Protein 4HZE (pdb70)

Foldseek 3Di:
DEAEEEEELADFLADDPFFSCQVVLLVVLPQVVLCVVLVYHYDYPDYDDFDADPPQDADPNFATSQQRLLRSLCVLLCVLLVQLQVPHQYEYEDDAQSNCLNNVQSNCVNFVLEFEEEQAQEPLPDACVGDPHSRNSSHSVLLAAPVNVVVHDDDHSNVPGDRDHHLLRYEYEQYDDYDVVRVVVCVVRVRHYQYLVNCVVPPLVVVLVVVCCSHDVPHAGAYEYEHELLQAACVQQVQFDDHDHDHDYLVSLLVNLLSLQVSVRHRYYYYGGRGLVRDPDNVNSNSNSNSSSSNVSSNNPDDPPD/DEAEEEEEAADFLADDPFFSCQVVLLVVLPQVVLCVVLPYHYDYPDYDDFDADPPQDADVNFATNQQRLLRSLCVLLCVLLVCLVVPHQYEYEYDAQSNCLNNVQSNCVVFLLEAEEEQAQEPLPDACVGDPHSRNSSHSLLLAAQVNVVVHDDDHSNPPGDRRYHLLRYEYEQYDDYDVVRVVVCVVRVRHYQYLVNCVVQPLVVVLVVVCCSHDVPHAGAYEYEHELLQAACVQAVQFDDHDHDHDYLVSLLVNLLSLQVSVRHRYYYYGGRRLVRAPDNVNSNSNSNSSSSNVSSNNPDDPPD/DEAEEEEELADFLADDPFFSCQVVLLVVLPQVVLCVVLVYHYDYPDYDDFDADPPQDADVNAATSQQRLLRSLCVLLCVLLVCLVVPHQYEYEDDAQSNCLNNVNSNCVVFLLEFEEEQAQEPLPDACVGDPRNRNSSRNVLLAEQVNVVVHDDTHSNPVGDRRHHLLRYEYEQYDDYDVVRVVVCVVRVRHYQYLVNCVVQPLVVVLVVVCCSHDVPHAGAYEYEHELLQAACVQQVQFDDHDHRHDYLVSLLVNLLSLQVSVRYRYYYYGGRGLVRQPDNVNSNSNSNSSSSNVSSNNPDDPPD

Solvent-accessible surface area: 34273 Å² total; per-residue (Å²): 190,38,2,0,0,0,0,0,36,9,32,86,0,14,130,114,170,0,1,54,85,0,0,39,15,0,55,149,27,24,0,43,167,67,0,59,90,61,48,14,125,56,78,69,54,27,69,34,112,44,68,111,36,120,165,28,70,86,53,110,137,69,0,25,29,0,70,10,1,1,47,8,0,69,53,0,0,112,36,0,17,152,0,10,52,77,57,50,25,1,0,1,0,0,0,0,0,0,0,0,1,0,1,2,17,0,0,24,116,92,21,108,58,1,0,3,0,0,0,0,0,26,0,7,0,8,3,6,122,44,12,105,53,0,20,0,33,18,0,0,0,0,12,9,3,124,63,2,72,116,114,27,36,120,2,41,34,6,91,37,22,176,23,93,14,28,10,73,8,4,1,0,0,0,0,15,60,11,50,102,44,6,40,132,14,1,120,88,43,106,5,65,28,18,1,0,50,35,4,29,92,47,30,6,38,107,0,2,92,120,0,24,104,83,6,26,47,194,120,129,18,36,0,0,0,0,0,4,0,5,0,1,28,27,116,53,1,27,0,3,14,59,64,24,85,4,3,0,64,36,28,26,0,8,2,0,0,11,28,0,75,91,30,70,35,22,17,1,0,1,0,0,9,1,2,28,103,51,20,126,50,141,137,56,18,134,57,0,4,75,9,0,0,22,0,0,0,6,1,27,16,67,70,26,42,46,193,40,3,0,0,0,0,0,36,9,31,85,0,14,125,116,172,0,1,56,84,0,0,37,15,0,54,147,28,26,0,42,169,68,0,61,99,64,46,16,127,55,81,70,55,27,68,34,114,44,68,110,38,119,165,27,72,87,54,106,137,69,0,24,28,0,69,9,2,0,48,9,0,73,54,0,0,112,35,1,8,157,0,18,55,72,59,45,25,1,0,1,0,0,0,0,1,0,0,0,0,0,2,2,8,0,0,12,103,101,21,98,59,1,0,1,0,0,0,0,0,29,0,7,0,9,4,8,120,44,12,107,54,0,21,0,26,19,0,0,1,2,14,3,1,111,77,1,98,138,128,28,36,115,2,40,35,7,94,40,22,155,36,20,6,26,9,74,6,3,1,0,0,0,0,15,63,11,52,102,45,6,42,134,13,1,120,87,46,105,4,65,29,16,1,0,50,36,3,30,93,44,32,8,37,104,0,1,90,122,0,25,104,83,4,24,41,208,128,128,12,39,1,0,0,0,0,5,0,2,0,1,26,28,115,56,0,28,0,4,10,53,65,26,88,4,3,0,64,37,29,24,0,8,1,0,0,11,28,0,75,91,33,69,32,21,18,2,0,1,0,0,7,0,1,29,108,47,19,124,52,120,134,51,9,119,55,0,4,73,8,0,0,23,0,0,0,4,1,28,16,68,71,25,41,45,192,45,1,0,0,0,0,0,34,9,31,84,0,13,128,114,164,0,1,54,86,0,0,38,12,0,55,147,28,22,0,43,163,68,0,59,99,63,46,15,129,56,84,75,53,28,67,33,112,42,69,108,35,118,168,24,72,88,54,109,132,68,0,16,38,0,72,7,2,0,49,8,0,77,52,0,0,115,34,0,8,147,1,17,50,66,56,50,27,2,0,1,0,0,0,0,1,0,0,0,0,0,1,2,9,0,0,5,118,98,22,105,54,2,0,2,0,0,0,0,0,27,0,8,0,9,5,7,119,43,12,105,53,0,20,0,25,20,0,0,1,2,15,5,2,110,73,3,98,119,127,28,38,119,0,40,35,9,88,48,21,153,30,47,5,30,10,73,10,5,1,0,0,0,0,14,61,12,52,100,48,5,42,134,14,2,115,92,47,104,4,64,29,18,1,0,49,36,3,30,92,45,32,9,37,108,0,1,94,124,0,24,103,83,6,26,35,193,124,132,18,37,0,0,0,0,0,4,0,3,0,1,28,27,117,53,0,27,0,3,10,56,67,29,88,5,3,0,64,38,27,24,0,8,2,0,0,12,27,0,74,89,33,68,33,23,19,2,0,1,0,0,7,0,2,30,94,44,19,124,50,129,112,46,16,110,48,0,4,73,8,0,0,21,0,0,0,5,1,29,16,67,71,26,43,46

B-factor: mean 20.04, std 9.89, range [6.81, 78.34]

Structure (mmCIF, N/CA/C/O backbone):
data_4HZE
#
_entry.id   4HZE
#
_cell.length_a   127.736
_cell.length_b   127.736
_cell.length_c   159.111
_cell.angle_alpha   90.000
_cell.angle_beta   90.000
_cell.angle_gamma   90.000
#
_symmetry.space_group_name_H-M   'P 42 21 2'
#
loop_
_entity.id
_entity.type
_entity.pdbx_description
1 polymer 'Arginase-2, mitochondrial'
2 non-polymer 'MANGANESE (II) ION'
3 non-polymer BENZAMIDINE
4 non-polymer BETA-MERCAPTOETHANOL
5 non-polymer [(5R)-5-amino-5-carboxy-7-(piperidin-1-yl)heptyl](trihydroxy)borate(1-)
6 water water
#
loop_
_atom_site.group_PDB
_atom_site.id
_atom_site.type_symbol
_atom_site.label_atom_id
_atom_site.label_alt_id
_atom_site.label_comp_id
_atom_site.label_asym_id
_atom_site.label_entity_id
_atom_site.label_seq_id
_atom_site.pdbx_PDB_ins_code
_atom_site.Cartn_x
_atom_site.Cartn_y
_atom_site.Cartn_z
_atom_site.occupancy
_atom_site.B_iso_or_equiv
_atom_site.auth_seq_id
_atom_site.auth_comp_id
_atom_site.auth_asym_id
_atom_site.auth_atom_id
_atom_site.pdbx_PDB_model_num
ATOM 1 N N . HIS A 1 1 ? 46.261 87.839 35.825 1.00 41.16 24 HIS A N 1
ATOM 2 C CA . HIS A 1 1 ? 45.599 87.991 37.114 1.00 38.47 24 HIS A CA 1
ATOM 3 C C . HIS A 1 1 ? 46.602 88.452 38.163 1.00 32.87 24 HIS A C 1
ATOM 4 O O . HIS A 1 1 ? 47.678 87.866 38.315 1.00 26.66 24 HIS A O 1
ATOM 11 N N . SER A 1 2 ? 46.248 89.516 38.874 1.00 26.43 25 SER A N 1
ATOM 12 C CA . SER A 1 2 ? 47.179 90.154 39.786 1.00 24.06 25 SER A CA 1
ATOM 13 C C . SER A 1 2 ? 46.671 90.082 41.220 1.00 17.49 25 SER A C 1
ATOM 14 O O . SER A 1 2 ? 45.477 90.279 41.481 1.00 21.21 25 SER A O 1
ATOM 17 N N . VAL A 1 3 ? 47.590 89.797 42.137 1.00 16.32 26 VAL A N 1
ATOM 18 C CA . VAL A 1 3 ? 47.274 89.688 43.556 1.00 16.05 26 VAL A CA 1
ATOM 19 C C . VAL A 1 3 ? 48.222 90.573 44.346 1.00 17.54 26 VAL A C 1
ATOM 20 O O . VAL A 1 3 ? 49.444 90.518 44.157 1.00 16.21 26 VAL A O 1
ATOM 24 N N . ALA A 1 4 ? 47.659 91.402 45.224 1.00 14.69 27 ALA A N 1
ATOM 25 C CA . ALA A 1 4 ? 48.444 92.187 46.167 1.00 15.46 27 ALA A CA 1
ATOM 26 C C . ALA A 1 4 ? 48.430 91.470 47.503 1.00 14.09 27 ALA A C 1
ATOM 27 O O . ALA A 1 4 ? 47.394 90.943 47.911 1.00 16.92 27 ALA A O 1
ATOM 29 N N . VAL A 1 5 ? 49.565 91.467 48.192 1.00 13.04 28 VAL A N 1
ATOM 30 C CA . VAL A 1 5 ? 49.638 90.869 49.505 1.00 14.54 28 VAL A CA 1
ATOM 31 C C . VAL A 1 5 ? 50.032 91.949 50.490 1.00 18.52 28 VAL A C 1
ATOM 32 O O . VAL A 1 5 ? 51.051 92.631 50.303 1.00 17.72 28 VAL A O 1
ATOM 36 N N . ILE A 1 6 ? 49.203 92.123 51.514 1.00 12.58 29 ILE A N 1
ATOM 37 C CA . ILE A 1 6 ? 49.441 93.141 52.527 1.00 12.95 29 ILE A CA 1
ATOM 38 C C . ILE A 1 6 ? 49.535 92.461 53.872 1.00 12.93 29 ILE A C 1
ATOM 39 O O . ILE A 1 6 ? 48.613 91.749 54.284 1.00 14.08 29 ILE A O 1
ATOM 44 N N . GLY A 1 7 ? 50.641 92.673 54.580 1.00 12.38 30 GLY A N 1
ATOM 45 C CA . GLY A 1 7 ? 50.709 92.222 55.954 1.00 14.75 30 GLY A CA 1
ATOM 46 C C . GLY A 1 7 ? 50.140 93.274 56.887 1.00 14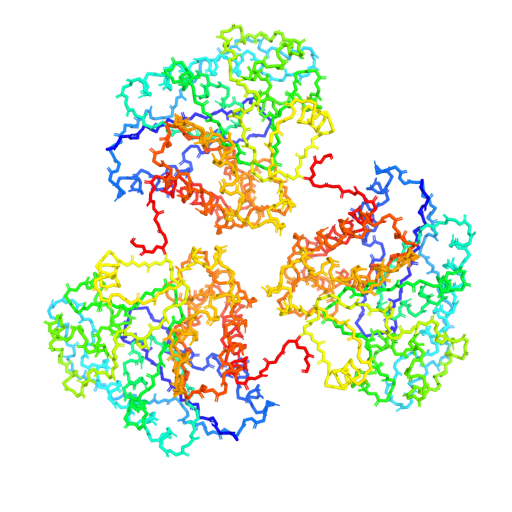.37 30 GLY A C 1
ATOM 47 O O . GLY A 1 7 ? 50.573 94.433 56.851 1.00 14.68 30 GLY A O 1
ATOM 48 N N . ALA A 1 8 ? 49.172 92.890 57.717 1.00 12.59 31 ALA A N 1
ATOM 49 C CA . ALA A 1 8 ? 48.573 93.809 58.679 1.00 12.33 31 ALA A CA 1
ATOM 50 C C . ALA A 1 8 ? 48.717 93.249 60.089 1.00 15.33 31 ALA A C 1
ATOM 51 O O . ALA A 1 8 ? 47.843 92.540 60.583 1.00 16.33 31 ALA A O 1
ATOM 53 N N . PRO A 1 9 ? 49.844 93.545 60.734 1.00 15.37 32 PRO A N 1
ATOM 54 C CA . PRO A 1 9 ? 50.077 92.941 62.056 1.00 15.33 32 PRO A CA 1
ATOM 55 C C . PRO A 1 9 ? 49.253 93.585 63.196 1.00 16.67 32 PRO A C 1
ATOM 56 O O . PRO A 1 9 ? 49.828 94.092 64.159 1.00 26.57 32 PRO A O 1
ATOM 60 N N . PHE A 1 10 ? 47.927 93.559 63.077 1.00 22.96 33 PHE A N 1
ATOM 61 C CA A PHE A 1 10 ? 47.033 94.075 64.116 0.66 15.30 33 PHE A CA 1
ATOM 62 C C . PHE A 1 10 ? 47.062 93.148 65.309 1.00 15.52 33 PHE A C 1
ATOM 63 O O . PHE A 1 10 ? 46.863 91.953 65.143 1.00 16.00 33 PHE A O 1
ATOM 71 N N . SER A 1 11 ? 47.252 93.675 66.518 1.00 12.33 34 SER A N 1
ATOM 72 C CA . SER A 1 11 ? 46.962 92.873 67.703 1.00 14.15 34 SER A CA 1
ATOM 73 C C . SER A 1 11 ? 46.036 93.573 68.688 1.00 13.15 34 SER A C 1
ATOM 74 O O . SER A 1 11 ? 45.555 92.958 69.636 1.00 15.13 34 SER A O 1
ATOM 77 N N . GLN A 1 12 ? 45.761 94.859 68.468 1.00 13.70 35 GLN A N 1
ATOM 78 C CA A GLN A 1 12 ? 45.037 95.642 69.468 0.22 13.53 35 GLN A CA 1
ATOM 79 C CA B GLN A 1 12 ? 45.038 95.639 69.469 0.78 13.40 35 GLN A CA 1
ATOM 80 C C . GLN A 1 12 ? 43.514 95.488 69.418 1.00 13.81 35 GLN A C 1
ATOM 81 O O . GLN A 1 12 ? 42.796 96.086 70.206 1.00 12.96 35 GLN A O 1
ATOM 92 N N . GLY A 1 13 ? 43.030 94.660 68.499 1.00 11.53 36 GLY A N 1
ATOM 93 C CA . GLY A 1 13 ? 41.629 94.262 68.498 1.00 13.52 36 GLY A CA 1
ATOM 94 C C . GLY A 1 13 ? 41.297 93.202 69.545 1.00 10.90 36 GLY A C 1
ATOM 95 O O . GLY A 1 13 ? 40.149 92.792 69.692 1.00 12.60 36 GLY A O 1
ATOM 96 N N . GLN A 1 14 ? 42.308 92.752 70.286 1.00 12.07 37 GLN A N 1
ATOM 97 C CA . GLN A 1 14 ? 42.116 91.728 71.304 1.00 13.17 37 GLN A CA 1
ATOM 98 C C . GLN A 1 14 ? 43.260 91.806 72.310 1.00 17.68 37 GLN A C 1
ATOM 99 O O . GLN A 1 14 ? 44.064 92.740 72.248 1.00 15.71 37 GLN A O 1
ATOM 105 N N . LYS A 1 15 ? 43.337 90.844 73.228 1.00 15.85 38 LYS A N 1
ATOM 106 C CA . LYS A 1 15 ? 44.238 90.997 74.375 1.00 15.19 38 LYS A CA 1
ATOM 107 C C . LYS A 1 15 ? 45.429 90.037 74.408 1.00 20.45 38 LYS A C 1
ATOM 108 O O . LYS A 1 15 ? 46.343 90.211 75.225 1.00 21.78 38 LYS A O 1
ATOM 114 N N . ARG A 1 16 ? 45.429 89.034 73.534 1.00 17.33 39 ARG A N 1
ATOM 115 C CA . ARG A 1 16 ? 46.490 88.021 73.535 1.00 17.33 39 ARG A CA 1
ATOM 116 C C . ARG A 1 16 ? 47.675 88.427 72.679 1.00 19.93 39 ARG A C 1
ATOM 117 O O . ARG A 1 16 ? 47.520 88.768 71.506 1.00 21.00 39 ARG A O 1
ATOM 125 N N . LYS A 1 17 ? 48.870 88.381 73.258 1.00 18.62 40 LYS A N 1
ATOM 126 C CA . LYS A 1 17 ? 50.066 88.723 72.499 1.00 17.70 40 LYS A CA 1
ATOM 127 C C . LYS A 1 17 ? 50.383 87.659 71.453 1.00 15.35 40 LYS A C 1
ATOM 128 O O . LYS A 1 17 ? 50.192 86.459 71.698 1.00 17.71 40 LYS A O 1
ATOM 134 N N . GLY A 1 18 ? 50.859 88.106 70.291 1.00 15.63 41 GLY A N 1
ATOM 135 C CA . GLY A 1 18 ? 51.486 87.227 69.327 1.00 14.73 41 GLY A CA 1
ATOM 136 C C . GLY A 1 18 ? 50.854 87.209 67.952 1.00 15.43 41 GLY A C 1
ATOM 137 O O . GLY A 1 18 ? 51.499 86.806 66.987 1.00 16.39 41 GLY A O 1
ATOM 138 N N . VAL A 1 19 ? 49.598 87.637 67.866 1.00 14.54 42 VAL A N 1
ATOM 139 C CA . VAL A 1 19 ? 48.871 87.565 66.598 1.00 14.30 42 VAL A CA 1
ATOM 140 C C . VAL A 1 19 ? 49.464 88.536 65.569 1.00 13.50 42 VAL A C 1
ATOM 141 O O . VAL A 1 19 ? 49.282 88.360 64.358 1.00 13.33 42 VAL A O 1
ATOM 145 N N . GLU A 1 20 ? 50.215 89.531 66.040 1.00 14.92 43 GLU A N 1
ATOM 146 C CA . GLU A 1 20 ? 50.932 90.419 65.123 1.00 16.38 43 GLU A CA 1
ATOM 147 C C . GLU A 1 20 ? 52.014 89.695 64.318 1.00 15.33 43 GLU A C 1
ATOM 148 O O . GLU A 1 20 ? 52.514 90.218 63.326 1.00 16.18 43 GLU A O 1
ATOM 154 N N . HIS A 1 21 ? 52.362 88.479 64.737 1.00 13.89 44 HIS A N 1
ATOM 155 C CA . HIS A 1 21 ? 53.375 87.696 64.031 1.00 14.34 44 HIS A CA 1
ATOM 156 C C . HIS A 1 21 ? 52.759 86.731 63.01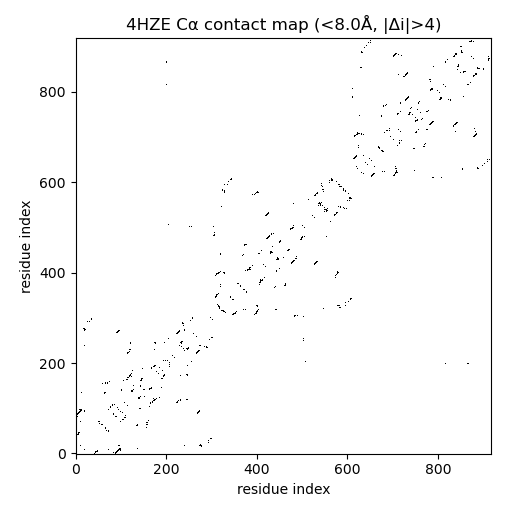5 1.00 14.45 44 HIS A C 1
ATOM 157 O O . HIS A 1 21 ? 53.480 85.999 62.334 1.00 14.39 44 HIS A O 1
ATOM 164 N N . GLY A 1 22 ? 51.428 86.750 62.903 1.00 14.29 45 GLY A N 1
ATOM 165 C CA . GLY A 1 22 ? 50.746 85.949 61.900 1.00 16.15 45 GLY A CA 1
ATOM 166 C C . GLY A 1 22 ? 51.218 86.176 60.469 1.00 14.78 45 GLY A C 1
ATOM 167 O O . GLY A 1 22 ? 51.435 85.216 59.726 1.00 13.52 45 GLY A O 1
ATOM 168 N N . PRO A 1 23 ? 51.373 87.445 60.050 1.00 12.01 46 PRO A N 1
ATOM 169 C CA . PRO A 1 23 ? 51.756 87.654 58.649 1.00 12.95 46 PRO A CA 1
ATOM 170 C C . PRO A 1 23 ? 53.107 87.023 58.307 1.00 13.18 46 PRO A C 1
ATOM 171 O O . PRO A 1 23 ? 53.234 86.372 57.270 1.00 14.57 46 PRO A O 1
ATOM 175 N N . ALA A 1 24 ? 54.096 87.200 59.180 1.00 14.25 47 ALA A N 1
ATOM 176 C CA . ALA A 1 24 ? 55.409 86.621 58.949 1.00 16.74 47 ALA A CA 1
ATOM 177 C C . ALA A 1 24 ? 55.326 85.095 58.914 1.00 16.22 47 ALA A C 1
ATOM 178 O O . ALA A 1 24 ? 56.002 84.451 58.120 1.00 17.54 47 ALA A O 1
ATOM 180 N N . ALA A 1 25 ? 54.492 84.519 59.773 1.00 15.34 48 ALA A N 1
ATOM 181 C CA . ALA A 1 25 ? 54.369 83.058 59.819 1.00 14.85 48 ALA A CA 1
ATOM 182 C C . ALA A 1 25 ? 53.776 82.521 58.525 1.00 15.66 48 ALA A C 1
ATOM 183 O O . ALA A 1 25 ? 54.210 81.486 58.003 1.00 15.65 48 ALA A O 1
ATOM 185 N N . ILE A 1 26 ? 52.768 83.215 58.009 1.00 13.78 49 ILE A N 1
ATOM 186 C CA . ILE A 1 26 ? 52.132 82.781 56.770 1.00 13.25 49 ILE A CA 1
ATOM 187 C C . ILE A 1 26 ? 53.103 82.912 55.599 1.00 15.60 49 ILE A C 1
ATOM 188 O O . ILE A 1 26 ? 53.183 82.033 54.736 1.00 14.49 49 ILE A O 1
ATOM 193 N N . ARG A 1 27 ? 53.862 84.002 55.566 1.00 13.99 50 ARG A N 1
ATOM 194 C CA . ARG A 1 27 ? 54.865 84.166 54.524 1.00 16.11 50 ARG A CA 1
ATOM 195 C C . ARG A 1 27 ? 55.931 83.084 54.598 1.00 15.16 50 ARG A C 1
ATOM 196 O O . ARG A 1 27 ? 56.340 82.553 53.569 1.00 16.07 50 ARG A O 1
ATOM 204 N N . GLU A 1 28 ? 56.383 82.766 55.810 1.00 15.11 51 GLU A N 1
ATOM 205 C CA A GLU A 1 28 ? 57.423 81.762 56.012 0.37 17.47 51 GLU A CA 1
ATOM 206 C CA B GLU A 1 28 ? 57.445 81.772 55.951 0.63 17.38 51 GLU A CA 1
ATOM 207 C C . GLU A 1 28 ? 56.930 80.388 55.560 1.00 19.19 51 GLU A C 1
ATOM 208 O O . GLU A 1 28 ? 57.710 79.511 55.179 1.00 19.69 51 GLU A O 1
ATOM 219 N N . ALA A 1 29 ? 55.616 80.199 55.607 1.00 14.26 52 ALA A N 1
ATOM 220 C CA . ALA A 1 29 ? 55.020 78.935 55.159 1.00 15.93 52 ALA A CA 1
ATOM 221 C C . ALA A 1 29 ? 54.892 78.832 53.632 1.00 17.87 52 ALA A C 1
ATOM 222 O O . ALA A 1 29 ? 54.301 77.878 53.116 1.00 20.37 52 ALA A O 1
ATOM 224 N N . GLY A 1 30 ? 55.429 79.803 52.901 1.00 15.46 53 GLY A N 1
ATOM 225 C CA . GLY A 1 30 ? 55.557 79.676 51.457 1.00 18.20 53 GLY A CA 1
ATOM 226 C C . GLY A 1 30 ? 54.463 80.310 50.616 1.00 14.01 53 GLY A C 1
ATOM 227 O O . GLY A 1 30 ? 54.295 79.947 49.447 1.00 15.85 53 GLY A O 1
ATOM 228 N N . LEU A 1 31 ? 53.736 81.267 51.191 1.00 15.21 54 LEU A N 1
ATOM 229 C CA . LEU A 1 31 ? 52.613 81.900 50.484 1.00 13.54 54 LEU A CA 1
ATOM 230 C C . LEU A 1 31 ? 52.950 82.426 49.091 1.00 14.10 54 LEU A C 1
ATOM 231 O O . LEU A 1 31 ? 52.250 82.111 48.126 1.00 14.29 54 LEU A O 1
ATOM 236 N N . MET A 1 32 ? 54.016 83.215 48.982 1.00 14.00 55 MET A N 1
ATOM 237 C CA . MET A 1 32 ? 54.277 83.894 47.715 1.00 14.82 55 MET A CA 1
ATOM 238 C C . MET A 1 32 ? 54.597 82.910 46.589 1.00 15.36 55 MET A C 1
ATOM 239 O O . MET A 1 32 ? 54.080 83.050 45.485 1.00 15.96 55 MET A O 1
ATOM 244 N N . LYS A 1 33 ? 55.420 81.896 46.872 1.00 15.76 56 LYS A N 1
ATOM 245 C CA . LYS A 1 33 ? 55.730 80.899 45.846 1.00 18.24 56 LYS A CA 1
ATOM 246 C C . LYS A 1 33 ? 54.467 80.181 45.394 1.00 16.28 56 LYS A C 1
ATOM 247 O O . LYS A 1 33 ? 54.302 79.893 44.212 1.00 16.83 56 LYS A O 1
ATOM 253 N N . ARG A 1 34 ? 53.578 79.883 46.342 1.00 13.86 57 ARG A N 1
ATOM 254 C CA . ARG A 1 34 ? 52.356 79.144 46.009 1.00 13.47 57 ARG A CA 1
ATOM 255 C C . ARG A 1 34 ? 51.466 79.945 45.077 1.00 13.49 57 ARG A C 1
ATOM 256 O O . ARG A 1 34 ? 50.905 79.408 44.120 1.00 16.00 57 ARG A O 1
ATOM 264 N N . LEU A 1 35 ? 51.355 81.243 45.343 1.00 14.52 58 LEU A N 1
ATOM 265 C CA . LEU A 1 35 ? 50.556 82.101 44.482 1.00 12.99 58 LEU A CA 1
ATOM 266 C C . LEU A 1 35 ? 51.202 82.288 43.115 1.00 13.69 58 LEU A C 1
ATOM 267 O O . LEU A 1 35 ? 50.526 82.258 42.096 1.00 14.61 58 LEU A O 1
ATOM 272 N N . SER A 1 36 ? 52.514 82.479 43.084 1.00 15.66 59 SER A N 1
ATOM 273 C CA A SER A 1 36 ? 53.201 82.629 41.809 0.67 15.21 59 SER A CA 1
ATOM 274 C CA B SER A 1 36 ? 53.215 82.624 41.812 0.33 15.27 59 SER A CA 1
ATOM 275 C C . SER A 1 36 ? 52.986 81.397 40.939 1.00 14.76 59 SER A C 1
ATOM 276 O O . SER A 1 36 ? 52.688 81.507 39.755 1.00 15.86 59 SER A O 1
ATOM 281 N N . SER A 1 37 ? 53.110 80.221 41.545 1.00 15.52 60 SER A N 1
ATOM 282 C CA A SER A 1 37 ? 52.964 78.966 40.814 0.18 16.22 60 SER A CA 1
ATOM 283 C CA B SER A 1 37 ? 52.952 78.971 40.816 0.82 16.08 60 SER A CA 1
ATOM 284 C C . SER A 1 37 ? 51.608 78.836 40.120 1.00 16.33 60 SER A C 1
ATOM 285 O O . SER A 1 37 ? 51.493 78.157 39.092 1.00 20.63 60 SER A O 1
ATOM 290 N N . LEU A 1 38 ? 50.588 79.489 40.670 1.00 15.96 61 LEU A N 1
ATOM 291 C CA . LEU A 1 38 ? 49.247 79.420 40.097 1.00 14.40 61 LEU A CA 1
ATOM 292 C C . LEU A 1 38 ? 49.078 80.380 38.934 1.00 21.31 61 LEU A C 1
ATOM 293 O O . LEU A 1 38 ? 48.070 80.337 38.227 1.00 20.84 61 LEU A O 1
ATOM 298 N N . GLY A 1 39 ? 50.057 81.257 38.747 1.00 16.19 62 GLY A N 1
ATOM 299 C CA . GLY A 1 39 ? 50.005 82.208 37.656 1.00 16.72 62 GLY A CA 1
ATOM 300 C C . GLY A 1 39 ? 49.661 83.610 38.103 1.00 18.12 62 GLY A C 1
ATOM 301 O O . GLY A 1 39 ? 49.406 84.488 37.275 1.00 20.24 62 GLY A O 1
ATOM 302 N N A CYS A 1 40 ? 49.662 83.836 39.413 1.00 16.40 63 CYS A N 1
ATOM 303 C CA A CYS A 1 40 ? 49.375 85.170 39.938 1.00 16.95 63 CYS A CA 1
ATOM 304 C C A CYS A 1 40 ? 50.564 86.115 39.820 1.00 16.09 63 CYS A C 1
ATOM 305 O O A CYS A 1 40 ? 51.665 85.806 40.281 1.00 17.64 63 CYS A O 1
ATOM 308 N N . HIS A 1 41 ? 50.334 87.281 39.218 1.00 17.88 64 HIS A N 1
ATOM 309 C CA . HIS A 1 41 ? 51.310 88.360 39.249 1.00 18.83 64 HIS A CA 1
ATOM 310 C C . HIS A 1 41 ? 51.186 89.063 40.592 1.00 21.53 64 HIS A C 1
ATOM 311 O O . HIS A 1 41 ? 50.097 89.504 40.958 1.00 21.81 64 HIS A O 1
ATOM 318 N N . LEU A 1 42 ? 52.297 89.181 41.310 1.00 19.54 65 LEU A N 1
ATOM 319 C CA . LEU A 1 42 ? 52.262 89.604 42.707 1.00 15.65 65 LEU A CA 1
ATOM 320 C C . LEU A 1 42 ? 52.812 91.003 42.939 1.00 19.16 65 LEU A C 1
ATOM 321 O O . LEU A 1 42 ? 53.825 91.391 42.352 1.00 21.91 65 LEU A O 1
ATOM 326 N N . LYS A 1 43 ? 52.146 91.744 43.822 1.00 18.72 66 LYS A N 1
ATOM 327 C CA . LYS A 1 43 ? 52.695 92.971 44.381 1.00 18.71 66 LYS A CA 1
ATOM 328 C C . LYS A 1 43 ? 52.684 92.796 45.888 1.00 21.92 66 LYS A C 1
ATOM 329 O O . LYS A 1 43 ? 51.614 92.697 46.501 1.00 19.71 66 LYS A O 1
ATOM 335 N N . ASP A 1 44 ? 53.867 92.715 46.482 1.00 19.46 67 ASP A N 1
ATOM 336 C CA . ASP A 1 44 ? 53.975 92.558 47.920 1.00 18.69 67 ASP A CA 1
ATOM 337 C C . ASP A 1 44 ? 54.119 93.939 48.549 1.00 29.66 67 ASP A C 1
ATOM 338 O O . ASP A 1 44 ? 55.075 94.665 48.269 1.00 28.54 67 ASP A O 1
ATOM 343 N N . PHE A 1 45 ? 53.157 94.308 49.388 1.00 23.28 68 PHE A N 1
ATOM 344 C CA . PHE A 1 45 ? 53.202 95.599 50.081 1.00 28.65 68 PHE A CA 1
ATOM 345 C C . PHE A 1 45 ? 53.989 95.510 51.387 1.00 29.47 68 PHE A C 1
ATOM 346 O O . PHE A 1 45 ? 54.182 96.520 52.070 1.00 32.38 68 PHE A O 1
ATOM 354 N N . GLY A 1 46 ? 54.448 94.308 51.730 1.00 23.75 69 GLY A N 1
ATOM 355 C CA . GLY A 1 46 ? 55.156 94.077 52.979 1.00 24.60 69 GLY A CA 1
ATOM 356 C C . GLY A 1 46 ? 54.236 94.089 54.187 1.00 25.06 69 GLY A C 1
ATOM 357 O O . GLY A 1 46 ? 53.010 94.041 54.030 1.00 23.18 69 GLY A O 1
ATOM 358 N N . ASP A 1 47 ? 54.821 94.133 55.386 1.00 23.38 70 ASP A N 1
ATOM 359 C CA . ASP A 1 47 ? 54.056 94.317 56.613 1.00 20.61 70 ASP A CA 1
ATOM 360 C C . ASP A 1 47 ? 53.950 95.804 56.909 1.00 21.58 70 ASP A C 1
ATOM 361 O O . ASP A 1 47 ? 54.969 96.490 57.034 1.00 22.93 70 ASP A O 1
ATOM 366 N N . LEU A 1 48 ? 52.725 96.302 57.039 1.00 14.72 71 LEU A N 1
ATOM 367 C CA . LEU A 1 48 ? 52.525 97.725 57.322 1.00 15.09 71 LEU A CA 1
ATOM 368 C C . LEU A 1 48 ? 52.897 98.091 58.750 1.00 18.36 71 LEU A C 1
ATOM 369 O O . LEU A 1 48 ? 52.799 97.268 59.662 1.00 18.62 71 LEU A O 1
ATOM 374 N N . SER A 1 49 ? 53.354 99.330 58.930 1.00 16.77 72 SER A N 1
ATOM 375 C CA . SER A 1 49 ? 53.585 99.870 60.263 1.00 21.48 72 SER A CA 1
ATOM 376 C C . SER A 1 49 ? 52.509 100.903 60.505 1.00 19.01 72 SER A C 1
ATOM 377 O O . SER A 1 49 ? 52.434 101.910 59.794 1.00 25.20 72 SER A O 1
ATOM 380 N N . PHE A 1 50 ? 51.677 100.667 61.507 1.00 19.06 73 PHE A N 1
ATOM 381 C CA . PHE A 1 50 ? 50.554 101.564 61.741 1.00 19.37 73 PHE A CA 1
ATOM 382 C C . PHE A 1 50 ? 50.899 102.663 62.733 1.00 19.83 73 PHE A C 1
ATOM 383 O O . PHE A 1 50 ? 51.712 102.473 63.643 1.00 22.34 73 PHE A O 1
ATOM 391 N N . THR A 1 51 ? 50.262 103.808 62.553 1.00 16.22 74 THR A N 1
ATOM 392 C CA . THR A 1 51 ? 50.550 104.974 63.373 1.00 20.22 74 THR A CA 1
ATOM 393 C C . THR A 1 51 ? 49.916 104.790 64.749 1.00 17.46 74 THR A C 1
ATOM 394 O O . THR A 1 51 ? 48.709 104.555 64.856 1.00 19.47 74 THR A O 1
ATOM 398 N N . PRO A 1 52 ? 50.722 104.887 65.814 1.00 21.07 75 PRO A N 1
ATOM 399 C CA . PRO A 1 52 ? 50.132 104.756 67.148 1.00 17.97 75 PRO A CA 1
ATOM 400 C C . PRO A 1 52 ? 49.367 106.012 67.550 1.00 17.77 75 PRO A C 1
ATOM 401 O O . PRO A 1 52 ? 49.566 107.083 66.961 1.00 19.52 75 PRO A O 1
ATOM 405 N N . VAL A 1 53 ? 48.479 105.864 68.530 1.00 17.17 76 VAL A N 1
ATOM 406 C CA . VAL A 1 53 ? 47.711 106.974 69.072 1.00 16.00 76 VAL A CA 1
ATOM 407 C C . VAL A 1 53 ? 48.021 107.118 70.558 1.00 15.76 76 VAL A C 1
ATOM 408 O O . VAL A 1 53 ? 47.821 106.178 71.333 1.00 17.86 76 VAL A O 1
ATOM 412 N N . PRO A 1 54 ? 48.503 108.302 70.972 1.00 16.27 77 PRO A N 1
ATOM 413 C CA . PRO A 1 54 ? 48.844 108.467 72.389 1.00 16.15 77 PRO A CA 1
ATOM 414 C C . PRO A 1 54 ? 47.610 108.477 73.288 1.00 19.57 77 PRO A C 1
ATOM 415 O O . PRO A 1 54 ? 46.565 108.989 72.876 1.00 18.03 77 PRO A O 1
ATOM 419 N N . LYS A 1 55 ? 47.741 107.936 74.501 1.00 15.68 78 LYS A N 1
ATOM 420 C CA . LYS A 1 55 ? 46.675 107.977 75.505 1.00 18.48 78 LYS A CA 1
ATOM 421 C C . LYS A 1 55 ? 45.365 107.404 74.963 1.00 18.23 78 LYS A C 1
ATOM 422 O O . LYS A 1 55 ? 44.292 108.009 75.100 1.00 19.60 78 LYS A O 1
ATOM 428 N N . ASP A 1 56 ? 45.456 106.228 74.357 1.00 18.48 79 ASP A N 1
ATOM 429 C CA . ASP A 1 56 ? 44.277 105.605 73.765 1.00 14.86 79 ASP A CA 1
ATOM 430 C C . ASP A 1 56 ? 43.505 104.875 74.855 1.00 16.93 79 ASP A C 1
ATOM 431 O O . ASP A 1 56 ? 43.507 103.636 74.940 1.00 16.13 79 ASP A O 1
ATOM 436 N N . ASP A 1 57 ? 42.850 105.660 75.704 1.00 17.37 80 ASP A N 1
ATOM 437 C CA . ASP A 1 57 ? 42.141 105.127 76.859 1.00 20.91 80 ASP A CA 1
ATOM 438 C C . ASP A 1 57 ? 40.928 104.301 76.443 1.00 16.05 80 ASP A C 1
ATOM 439 O O . ASP A 1 57 ? 40.398 104.479 75.339 1.00 17.39 80 ASP A O 1
ATOM 444 N N . LEU A 1 58 ? 40.500 103.400 77.327 1.00 17.15 81 LEU A N 1
ATOM 445 C CA . LEU A 1 58 ? 39.296 102.610 77.090 1.00 15.72 81 LEU A CA 1
ATOM 446 C C . LEU A 1 58 ? 38.129 103.515 76.715 1.00 18.04 81 LEU A C 1
ATOM 447 O O . LEU A 1 58 ? 37.989 104.629 77.248 1.00 18.59 81 LEU A O 1
ATOM 452 N N . TYR A 1 59 ? 37.282 103.038 75.816 1.00 15.34 82 TYR A N 1
ATOM 453 C CA . TYR A 1 59 ? 36.020 103.715 75.550 1.00 16.14 82 TYR A CA 1
ATOM 454 C C . TYR A 1 59 ? 34.949 103.119 76.446 1.00 15.56 82 TYR A C 1
ATOM 455 O O . TYR A 1 59 ? 34.780 101.890 76.508 1.00 14.73 82 TYR A O 1
ATOM 464 N N . ASN A 1 60 ? 34.249 103.968 77.173 1.00 15.18 83 ASN A N 1
ATOM 465 C CA . ASN A 1 60 ? 33.222 103.547 78.059 1.00 15.00 83 ASN A CA 1
ATOM 466 C C . ASN A 1 60 ? 33.678 102.501 79.079 1.00 13.33 83 ASN A C 1
ATOM 467 O O . ASN A 1 60 ? 32.956 101.640 79.470 1.00 15.44 83 ASN A O 1
ATOM 472 N N . ASN A 1 61 ? 34.984 102.637 79.576 1.00 14.44 84 ASN A N 1
ATOM 473 C CA . ASN A 1 61 ? 35.588 101.708 80.570 1.00 13.47 84 ASN A CA 1
ATOM 474 C C . ASN A 1 61 ? 35.529 100.273 80.109 1.00 13.01 84 ASN A C 1
ATOM 475 O O . ASN A 1 61 ? 35.149 99.361 80.821 1.00 13.58 84 ASN A O 1
ATOM 480 N N . LEU A 1 62 ? 35.465 100.028 78.781 1.00 13.14 85 LEU A N 1
ATOM 481 C CA . LEU A 1 62 ? 35.294 98.654 78.294 1.00 11.76 85 LEU A CA 1
ATOM 482 C C . LEU A 1 62 ? 36.088 98.438 77.012 1.00 12.53 85 LEU A C 1
ATOM 483 O O . LEU A 1 62 ? 36.968 97.579 76.960 1.00 13.13 85 LEU A O 1
ATOM 488 N N . ILE A 1 63 ? 35.773 99.204 75.970 1.00 13.63 86 ILE A N 1
ATOM 489 C CA . ILE A 1 63 ? 36.279 98.903 74.634 1.00 12.92 86 ILE A CA 1
ATOM 490 C C . ILE A 1 63 ? 37.747 99.260 74.558 1.00 13.38 86 ILE A C 1
ATOM 491 O O . ILE A 1 63 ? 38.124 100.417 74.775 1.00 13.34 86 ILE A O 1
ATOM 496 N N . VAL A 1 64 ? 38.591 98.275 74.261 1.00 13.96 87 VAL A N 1
ATOM 497 C CA . VAL A 1 64 ? 40.031 98.486 74.356 1.00 13.23 87 VAL A CA 1
ATOM 498 C C . VAL A 1 64 ? 40.648 98.980 73.041 1.00 12.33 87 VAL A C 1
ATOM 499 O O . VAL A 1 64 ? 40.237 98.574 71.940 1.00 13.87 87 VAL A O 1
ATOM 503 N N . ASN A 1 65 ? 41.611 99.886 73.185 1.00 12.89 88 ASN A N 1
ATOM 504 C CA . ASN A 1 65 ? 42.372 100.454 72.066 1.00 11.96 88 ASN A CA 1
ATOM 505 C C . ASN A 1 65 ? 41.508 101.001 70.906 1.00 13.21 88 ASN A C 1
ATOM 506 O O . ASN A 1 65 ? 41.818 100.751 69.750 1.00 14.28 88 ASN A O 1
ATOM 511 N N . PRO A 1 66 ? 40.435 101.762 71.205 1.00 13.24 89 PRO A N 1
ATOM 512 C CA . PRO A 1 66 ? 39.553 102.169 70.102 1.00 14.37 89 PRO A CA 1
ATOM 513 C C . PRO A 1 66 ? 40.227 103.076 69.083 1.00 14.34 89 PRO A C 1
ATOM 514 O O . PRO A 1 66 ? 40.039 102.866 67.889 1.00 15.48 89 PRO A O 1
ATOM 518 N N . ARG A 1 67 ? 40.990 104.076 69.518 1.00 12.37 90 ARG A N 1
ATOM 519 C CA . ARG A 1 67 ? 41.577 104.986 68.534 1.00 12.49 90 ARG A CA 1
ATOM 520 C C . ARG A 1 67 ? 42.687 104.314 67.730 1.00 12.55 90 ARG A C 1
ATOM 521 O O . ARG A 1 67 ? 42.876 104.613 66.550 1.00 14.01 90 ARG A O 1
ATOM 529 N N . SER A 1 68 ? 43.429 103.412 68.374 1.00 12.99 91 SER A N 1
ATOM 530 C CA . SER A 1 68 ? 44.506 102.690 67.704 1.00 11.73 91 SER A CA 1
ATOM 531 C C . SER A 1 68 ? 43.948 101.768 66.624 1.00 14.30 91 SER A C 1
ATOM 532 O O . SER A 1 68 ? 44.484 101.707 65.515 1.00 14.90 91 SER A O 1
ATOM 535 N N . VAL A 1 69 ? 42.893 101.040 66.966 1.00 14.13 92 VAL A N 1
ATOM 536 C CA . VAL A 1 69 ? 42.224 100.163 66.003 1.00 13.28 92 VAL A CA 1
ATOM 537 C C . VAL A 1 69 ? 41.559 100.992 64.896 1.00 13.32 92 VAL A C 1
ATOM 538 O O . VAL A 1 69 ? 41.649 100.653 63.717 1.00 12.78 92 VAL A O 1
ATOM 542 N N . GLY A 1 70 ? 40.924 102.096 65.276 1.00 12.40 93 GLY A N 1
ATOM 543 C CA . GLY A 1 70 ? 40.336 102.989 64.292 1.00 14.29 93 GLY A CA 1
ATOM 544 C C . GLY A 1 70 ? 41.323 103.533 63.274 1.00 14.55 93 GLY A C 1
ATOM 545 O O . GLY A 1 70 ? 41.064 103.523 62.060 1.00 12.75 93 GLY A O 1
ATOM 546 N N . LEU A 1 71 ? 42.459 104.027 63.757 1.00 12.89 94 LEU A N 1
ATOM 547 C CA . LEU A 1 71 ? 43.439 104.649 62.870 1.00 11.82 94 LEU A CA 1
ATOM 548 C C . LEU A 1 71 ? 44.184 103.610 62.037 1.00 13.61 94 LEU A C 1
ATOM 549 O O . LEU A 1 71 ? 44.449 103.836 60.854 1.00 15.02 94 LEU A O 1
ATOM 554 N N . ALA A 1 72 ? 44.527 102.472 62.642 1.00 12.93 95 ALA A N 1
ATOM 555 C CA . ALA A 1 72 ? 45.190 101.407 61.889 1.00 14.19 95 ALA A CA 1
ATOM 556 C C . ALA A 1 72 ? 44.283 100.971 60.749 1.00 13.21 95 ALA A C 1
ATOM 557 O O . ALA A 1 72 ? 44.732 100.777 59.608 1.00 13.21 95 ALA A O 1
ATOM 559 N N . ASN A 1 73 ? 42.990 100.861 61.042 1.00 13.06 96 ASN A N 1
ATOM 560 C CA . ASN A 1 73 ? 42.034 100.491 59.994 1.00 11.82 96 ASN A CA 1
ATOM 561 C C . ASN A 1 73 ? 41.870 101.561 58.921 1.00 13.57 96 ASN A C 1
ATOM 562 O O . ASN A 1 73 ? 41.755 101.239 57.733 1.00 13.03 96 ASN A O 1
ATOM 567 N N . GLN A 1 74 ? 41.899 102.832 59.323 1.00 12.75 97 GLN A N 1
ATOM 568 C CA . GLN A 1 74 ? 41.830 103.907 58.338 1.00 12.96 97 GLN A CA 1
ATOM 569 C C . GLN A 1 74 ? 43.031 103.845 57.402 1.00 12.70 97 GLN A C 1
ATOM 570 O O . GLN A 1 74 ? 42.892 103.979 56.174 1.00 14.49 97 GLN A O 1
ATOM 576 N N . GLU A 1 75 ? 44.214 103.624 57.971 1.00 12.64 98 GLU A N 1
ATOM 577 C CA . GLU A 1 75 ? 45.426 103.525 57.178 1.00 12.16 98 GLU A CA 1
ATOM 578 C C . GLU A 1 75 ? 45.409 102.300 56.271 1.00 13.95 98 GLU A C 1
ATOM 579 O O . GLU A 1 75 ? 45.803 102.372 55.106 1.00 14.57 98 GLU A O 1
ATOM 585 N N . LEU A 1 76 ? 44.936 101.179 56.807 1.00 13.32 99 LEU A N 1
ATOM 586 C CA . LEU A 1 76 ? 44.833 99.949 56.035 1.00 13.04 99 LEU A CA 1
ATOM 587 C C . LEU A 1 76 ? 43.857 100.107 54.875 1.00 12.78 99 LEU A C 1
ATOM 588 O O . LEU A 1 76 ? 44.121 99.638 53.765 1.00 13.71 99 LEU A O 1
ATOM 593 N N . ALA A 1 77 ? 42.736 100.777 55.131 1.00 12.18 100 ALA A N 1
ATOM 594 C CA . ALA A 1 77 ? 41.726 100.972 54.099 1.00 10.33 100 ALA A CA 1
ATOM 595 C C . ALA A 1 77 ? 42.296 101.747 52.914 1.00 15.35 100 ALA A C 1
ATOM 596 O O . ALA A 1 77 ? 41.978 101.460 51.759 1.00 14.84 100 ALA A O 1
ATOM 598 N N . GLU A 1 78 ? 43.149 102.723 53.197 1.00 13.36 101 GLU A N 1
ATOM 599 C CA . GLU A 1 78 ? 43.808 103.472 52.127 1.00 15.18 101 GLU A CA 1
ATOM 600 C C . GLU A 1 78 ? 44.667 102.570 51.235 1.00 16.37 101 GLU A C 1
ATOM 601 O O . GLU A 1 78 ? 44.649 102.693 50.005 1.00 15.68 101 GLU A O 1
ATOM 607 N N . VAL A 1 79 ? 45.415 101.646 51.844 1.00 14.65 102 VAL A N 1
ATOM 608 C CA . VAL A 1 79 ? 46.269 100.755 51.069 1.00 13.20 102 VAL A CA 1
ATOM 609 C C . VAL A 1 79 ? 45.438 99.759 50.265 1.00 14.06 102 VAL A C 1
ATOM 610 O O . VAL A 1 79 ? 45.716 99.521 49.078 1.00 13.91 102 VAL A O 1
ATOM 614 N N . VAL A 1 80 ? 44.410 99.197 50.899 1.00 12.23 103 VAL A N 1
ATOM 615 C CA . VAL A 1 80 ? 43.533 98.241 50.225 1.00 11.82 103 VAL A CA 1
ATOM 616 C C . VAL A 1 80 ? 42.813 98.895 49.052 1.00 14.63 103 VAL A C 1
ATOM 617 O O . VAL A 1 80 ? 42.754 98.327 47.964 1.00 14.84 103 VAL A O 1
ATOM 621 N N . SER A 1 81 ? 42.303 100.108 49.263 1.00 13.95 104 SER A N 1
ATOM 622 C CA . SER A 1 81 ? 41.600 100.831 48.195 1.00 13.45 104 SER A CA 1
ATOM 623 C C . SER A 1 81 ? 42.522 101.096 47.012 1.00 15.59 104 SER A C 1
ATOM 624 O O . SER A 1 81 ? 42.119 100.945 45.853 1.00 18.49 104 SER A O 1
ATOM 627 N N . ARG A 1 82 ? 43.759 101.478 47.295 1.00 18.01 105 ARG A N 1
ATOM 628 C CA . ARG A 1 82 ? 44.713 101.740 46.223 1.00 17.60 105 ARG A CA 1
ATOM 629 C C . ARG A 1 82 ? 45.024 100.457 45.446 1.00 19.06 105 ARG A C 1
ATOM 630 O O . ARG A 1 82 ? 45.034 100.450 44.210 1.00 19.56 105 ARG A O 1
ATOM 638 N N . ALA A 1 83 ? 45.240 99.360 46.167 1.00 15.69 106 ALA A N 1
ATOM 639 C CA . ALA A 1 83 ? 45.534 98.084 45.517 1.00 16.30 106 ALA A CA 1
ATOM 640 C C . ALA A 1 83 ? 44.386 97.617 44.620 1.00 16.37 106 ALA A C 1
ATOM 641 O O . ALA A 1 83 ? 44.595 97.191 43.472 1.00 15.91 106 ALA A O 1
ATOM 643 N N . VAL A 1 84 ? 43.168 97.673 45.146 1.00 14.96 107 VAL A N 1
ATOM 644 C CA . VAL A 1 84 ? 42.011 97.236 44.381 1.00 13.36 107 VAL A CA 1
ATOM 645 C C . VAL A 1 84 ? 41.791 98.155 43.181 1.00 17.47 107 VAL A C 1
ATOM 646 O O . VAL A 1 84 ? 41.514 97.685 42.076 1.00 16.98 107 VAL A O 1
ATOM 650 N N . SER A 1 85 ? 41.953 99.459 43.389 1.00 14.12 108 SER A N 1
ATOM 651 C CA . SER A 1 85 ? 41.783 100.409 42.282 1.00 14.15 108 SER A CA 1
ATOM 652 C C . SER A 1 85 ? 42.815 100.183 41.178 1.00 20.67 108 SER A C 1
ATOM 653 O O . SER A 1 85 ? 42.545 100.452 40.003 1.00 21.03 108 SER A O 1
ATOM 656 N N . ASP A 1 86 ? 43.989 99.673 41.554 1.00 16.87 109 ASP A N 1
ATOM 657 C CA . ASP A 1 86 ? 45.054 99.396 40.587 1.00 18.97 109 ASP A CA 1
ATOM 658 C C . ASP A 1 86 ? 44.891 98.037 39.910 1.00 23.57 109 ASP A C 1
ATOM 659 O O . ASP A 1 86 ? 45.715 97.655 39.075 1.00 28.89 109 ASP A O 1
ATOM 664 N N . GLY A 1 87 ? 43.831 97.313 40.268 1.00 17.20 110 GLY A N 1
ATOM 665 C CA . GLY A 1 87 ? 43.478 96.082 39.585 1.00 18.87 110 GLY A CA 1
ATOM 666 C C . GLY A 1 87 ? 43.885 94.790 40.282 1.00 22.17 110 GLY A C 1
ATOM 667 O O . GLY A 1 87 ? 43.774 93.706 39.695 1.00 20.16 110 GLY A O 1
ATOM 668 N N . TYR A 1 88 ? 44.343 94.890 41.526 1.00 16.84 111 TYR A N 1
ATOM 669 C CA . TYR A 1 88 ? 44.765 93.699 42.266 1.00 15.73 111 TYR A CA 1
ATOM 670 C C . TYR A 1 88 ? 43.627 93.105 43.078 1.00 17.04 111 TYR A C 1
ATOM 671 O O . TYR A 1 88 ? 42.841 93.835 43.686 1.00 17.10 111 TYR A O 1
ATOM 680 N N . SER A 1 89 ? 43.558 91.778 43.112 1.00 14.28 112 SER A N 1
ATOM 681 C CA . SER A 1 89 ? 42.790 91.099 44.145 1.00 13.21 112 SER A CA 1
ATOM 682 C C . SER A 1 89 ? 43.650 91.228 45.380 1.00 15.81 112 SER A C 1
ATOM 683 O O . SER A 1 89 ? 44.836 90.924 45.338 1.00 16.55 112 SER A O 1
ATOM 686 N N . CYS A 1 90 ? 43.067 91.665 46.486 1.00 13.27 113 CYS A N 1
ATOM 687 C CA . CYS A 1 90 ? 43.863 92.053 47.640 1.00 14.61 113 CYS A CA 1
ATOM 688 C C . CYS A 1 90 ? 43.815 91.041 48.780 1.00 12.74 113 CYS A C 1
ATOM 689 O O . CYS A 1 90 ? 42.771 90.860 49.408 1.00 15.52 113 CYS A O 1
ATOM 692 N N . VAL A 1 91 ? 44.957 90.407 49.050 1.00 12.41 114 VAL A N 1
ATOM 693 C CA . VAL A 1 91 ? 45.089 89.490 50.168 1.00 13.63 114 VAL A CA 1
ATOM 694 C C . VAL A 1 91 ? 45.702 90.212 51.363 1.00 11.99 114 VAL A C 1
ATOM 695 O O . VAL A 1 91 ? 46.807 90.743 51.265 1.00 13.54 114 VAL A O 1
ATOM 699 N N . THR A 1 92 ? 44.987 90.229 52.486 1.00 9.41 115 THR A N 1
ATOM 700 C CA . THR A 1 92 ? 45.494 90.843 53.705 1.00 10.08 115 THR A CA 1
ATOM 701 C C . THR A 1 92 ? 45.710 89.763 54.748 1.00 11.14 115 THR A C 1
ATOM 702 O O . THR A 1 92 ? 44.805 88.986 55.061 1.00 12.74 115 THR A O 1
ATOM 706 N N . LEU A 1 93 ? 46.928 89.703 55.263 1.00 11.96 116 LEU A N 1
ATOM 707 C CA . LEU A 1 93 ? 47.271 88.727 56.290 1.00 11.76 116 LEU A CA 1
ATOM 708 C C . LEU A 1 93 ? 47.208 89.383 57.660 1.00 12.17 116 LEU A C 1
ATOM 709 O O . LEU A 1 93 ? 47.803 90.436 57.871 1.00 12.03 116 LEU A O 1
ATOM 714 N N . GLY A 1 94 ? 46.473 88.772 58.581 1.00 12.36 117 GLY A N 1
ATOM 715 C CA . GLY A 1 94 ? 46.421 89.248 59.954 1.00 10.88 117 GLY A CA 1
ATOM 716 C C . GLY A 1 94 ? 47.361 88.501 60.885 1.00 12.25 117 GLY A C 1
ATOM 717 O O . GLY A 1 94 ? 48.008 87.531 60.480 1.00 12.31 117 GLY A O 1
ATOM 718 N N . GLY A 1 95 ? 47.423 88.929 62.149 1.00 12.12 118 GLY A N 1
ATOM 719 C CA . GLY A 1 95 ? 46.629 90.050 62.628 1.00 12.58 118 GLY A CA 1
ATOM 720 C C . GLY A 1 95 ? 45.243 89.640 63.091 1.00 10.75 118 GLY A C 1
ATOM 721 O O . GLY A 1 95 ? 44.671 88.680 62.575 1.00 11.77 118 GLY A O 1
ATOM 722 N N . ASP A 1 96 ? 44.676 90.373 64.043 1.00 10.93 119 ASP A N 1
ATOM 723 C CA . ASP A 1 96 ? 43.349 90.024 64.544 1.00 10.89 119 ASP A CA 1
ATOM 724 C C . ASP A 1 96 ? 42.236 90.516 63.626 1.00 10.84 119 ASP A C 1
ATOM 725 O O . ASP A 1 96 ? 42.464 91.367 62.761 1.00 13.08 119 ASP A O 1
ATOM 730 N N . HIS A 1 97 ? 41.037 89.981 63.829 1.00 9.73 120 HIS A N 1
ATOM 731 C CA . HIS A 1 97 ? 39.939 90.218 62.893 1.00 7.40 120 HIS A CA 1
ATOM 732 C C . HIS A 1 97 ? 39.399 91.635 62.853 1.00 10.73 120 HIS A C 1
ATOM 733 O O . HIS A 1 97 ? 38.601 91.935 61.970 1.00 10.62 120 HIS A O 1
ATOM 740 N N . SER A 1 98 ? 39.808 92.510 63.773 1.00 12.16 121 SER A N 1
ATOM 741 C CA . SER A 1 98 ? 39.358 93.904 63.689 1.00 10.42 121 SER A CA 1
ATOM 742 C C . SER A 1 98 ? 39.842 94.557 62.398 1.00 10.98 121 SER A C 1
ATOM 743 O O . SER A 1 98 ? 39.291 95.565 61.964 1.00 11.23 121 SER A O 1
ATOM 746 N N A LEU A 1 99 ? 40.873 93.979 61.781 0.97 9.78 122 LEU A N 1
ATOM 747 C CA A LEU A 1 99 ? 41.420 94.514 60.537 0.97 9.13 122 LEU A CA 1
ATOM 748 C C A LEU A 1 99 ? 40.417 94.456 59.374 0.97 10.85 122 LEU A C 1
ATOM 749 O O A LEU A 1 99 ? 40.606 95.133 58.362 0.97 11.67 122 LEU A O 1
ATOM 754 N N . ALA A 1 100 ? 39.367 93.638 59.504 1.00 10.49 123 ALA A N 1
ATOM 755 C CA . ALA A 1 100 ? 38.378 93.551 58.434 1.00 12.44 123 ALA A CA 1
ATOM 756 C C . ALA A 1 100 ? 37.591 94.841 58.336 1.00 11.83 123 ALA A C 1
ATOM 757 O O . ALA A 1 100 ? 36.979 95.113 57.311 1.00 11.52 123 ALA A O 1
ATOM 759 N N . ILE A 1 101 ? 37.583 95.637 59.400 1.00 10.28 124 ILE A N 1
ATOM 760 C CA . ILE A 1 101 ? 36.969 96.967 59.301 1.00 11.50 124 ILE A CA 1
ATOM 761 C C . ILE A 1 101 ? 37.681 97.756 58.201 1.00 11.26 124 ILE A C 1
ATOM 762 O O . ILE A 1 101 ? 37.043 98.363 57.322 1.00 12.40 124 ILE A O 1
ATOM 767 N N . GLY A 1 102 ? 39.008 97.707 58.218 1.00 10.76 125 GLY A N 1
ATOM 768 C CA . GLY A 1 102 ? 39.800 98.408 57.221 1.00 12.36 125 GLY A CA 1
ATOM 769 C C . GLY A 1 102 ? 39.788 97.762 55.850 1.00 12.36 125 GLY A C 1
ATOM 770 O O . GLY A 1 102 ? 39.714 98.447 54.844 1.00 11.52 125 GLY A O 1
ATOM 771 N N . THR A 1 103 ? 39.886 96.437 55.787 1.00 9.95 126 THR A N 1
ATOM 772 C CA . THR A 1 103 ? 39.955 95.818 54.467 1.00 10.17 126 THR A CA 1
ATOM 773 C C . THR A 1 103 ? 38.619 95.901 53.737 1.00 11.92 126 THR A C 1
ATOM 774 O O . THR A 1 103 ? 38.584 96.143 52.522 1.00 12.99 126 THR A O 1
ATOM 778 N N . ILE A 1 104 ? 37.523 95.695 54.454 1.00 10.96 127 ILE A N 1
ATOM 779 C CA . ILE A 1 104 ? 36.215 95.768 53.805 1.00 9.81 127 ILE A CA 1
ATOM 780 C C . ILE A 1 104 ? 35.884 97.227 53.448 1.00 12.16 127 ILE A C 1
ATOM 781 O O . ILE A 1 104 ? 35.376 97.506 52.356 1.00 12.30 127 ILE A O 1
ATOM 786 N N . SER A 1 105 ? 36.197 98.158 54.339 1.00 10.37 128 SER A N 1
ATOM 787 C CA . SER A 1 105 ? 35.988 99.578 54.007 1.00 10.94 128 SER A CA 1
ATOM 788 C C . SER A 1 105 ? 36.800 99.989 52.793 1.00 14.16 128 SER A C 1
ATOM 789 O O . SER A 1 105 ? 36.283 100.686 51.904 1.00 13.53 128 SER A O 1
ATOM 792 N N . GLY A 1 106 ? 38.071 99.582 52.753 1.00 11.17 129 GLY A N 1
ATOM 793 C CA . GLY A 1 106 ? 38.947 99.914 51.633 1.00 10.61 129 GLY A CA 1
ATOM 794 C C . GLY A 1 106 ? 38.527 99.264 50.325 1.00 12.92 129 GLY A C 1
ATOM 795 O O . GLY A 1 106 ? 38.600 99.882 49.253 1.00 12.72 129 GLY A O 1
ATOM 796 N N . HIS A 1 107 ? 38.092 98.006 50.410 1.00 11.54 130 HIS A N 1
ATOM 797 C CA . HIS A 1 107 ? 37.602 97.268 49.248 1.00 10.49 130 HIS A CA 1
ATOM 798 C C . HIS A 1 107 ? 36.350 97.954 48.697 1.00 10.98 130 HIS A C 1
ATOM 799 O O . HIS A 1 107 ? 36.249 98.199 47.479 1.00 11.53 130 HIS A O 1
ATOM 806 N N . ALA A 1 108 ? 35.418 98.271 49.595 1.00 11.15 131 ALA A N 1
ATOM 807 C CA . ALA A 1 108 ? 34.151 98.897 49.207 1.00 11.05 131 ALA A CA 1
ATOM 808 C C . ALA A 1 108 ? 34.367 100.287 48.638 1.00 13.62 131 ALA A C 1
ATOM 809 O O . ALA A 1 108 ? 33.546 100.780 47.843 1.00 13.15 131 ALA A O 1
ATOM 811 N N . ARG A 1 109 ? 35.455 100.932 49.051 1.00 12.16 132 ARG A N 1
ATOM 812 C CA . ARG A 1 109 ? 35.780 102.260 48.527 1.00 13.02 132 ARG A CA 1
ATOM 813 C C . ARG A 1 109 ? 35.950 102.205 47.012 1.00 13.83 132 ARG A C 1
ATOM 814 O O . ARG A 1 109 ? 35.614 103.162 46.311 1.00 14.39 132 ARG A O 1
ATOM 822 N N . HIS A 1 110 ? 36.451 101.083 46.491 1.00 10.26 133 HIS A N 1
ATOM 823 C CA . HIS A 1 110 ? 36.564 100.928 45.051 1.00 12.27 133 HIS A CA 1
ATOM 824 C C . HIS A 1 110 ? 35.417 100.119 44.444 1.00 13.48 133 HIS A C 1
ATOM 825 O O . HIS A 1 110 ? 35.066 100.310 43.272 1.00 13.57 133 HIS A O 1
ATOM 832 N N A CYS A 1 111 ? 34.848 99.211 45.240 0.96 11.69 134 CYS A N 1
ATOM 833 C CA A CYS A 1 111 ? 33.847 98.255 44.763 0.96 12.09 134 CYS A CA 1
ATOM 834 C C A CYS A 1 111 ? 32.626 98.280 45.658 0.96 13.77 134 CYS A C 1
ATOM 835 O O A CYS A 1 111 ? 32.458 97.411 46.518 0.96 11.69 134 CYS A O 1
ATOM 838 N N . PRO A 1 112 ? 31.758 99.282 45.476 1.00 14.54 135 PRO A N 1
ATOM 839 C CA . PRO A 1 112 ? 30.684 99.481 46.457 1.00 15.69 135 PRO A CA 1
ATOM 840 C C . PRO A 1 112 ? 29.645 98.370 46.489 1.00 15.05 135 PRO A C 1
ATOM 841 O O . PRO A 1 112 ? 28.971 98.252 47.513 1.00 15.39 135 PRO A O 1
ATOM 845 N N . ASP A 1 113 ? 29.529 97.580 45.417 1.00 12.56 136 ASP A N 1
ATOM 846 C CA . ASP A 1 113 ? 28.516 96.527 45.383 1.00 12.96 136 ASP A CA 1
ATOM 847 C C . ASP A 1 113 ? 29.100 95.177 45.787 1.00 14.05 136 ASP A C 1
ATOM 848 O O . ASP A 1 113 ? 28.550 94.129 45.457 1.00 13.62 136 ASP A O 1
ATOM 853 N N . LEU A 1 114 ? 30.201 95.193 46.530 1.00 14.80 137 LEU A N 1
ATOM 854 C CA . LEU A 1 114 ? 30.786 93.927 46.972 1.00 11.89 137 LEU A CA 1
ATOM 855 C C . LEU A 1 114 ? 29.852 93.149 47.906 1.00 14.25 137 LEU A C 1
ATOM 856 O O . LEU A 1 114 ? 28.950 93.709 48.541 1.00 13.62 137 LEU A O 1
ATOM 861 N N . CYS A 1 115 ? 30.119 91.852 48.033 1.00 13.11 138 CYS A N 1
ATOM 862 C CA . CYS A 1 115 ? 29.426 91.031 49.008 1.00 12.82 138 CYS A CA 1
ATOM 863 C C . CYS A 1 115 ? 30.498 90.312 49.811 1.00 12.26 138 CYS A C 1
ATOM 864 O O . CYS A 1 115 ? 31.673 90.289 49.408 1.00 11.55 138 CYS A O 1
ATOM 867 N N . VAL A 1 116 ? 30.107 89.782 50.964 1.00 11.34 139 VAL A N 1
ATOM 868 C CA . VAL A 1 116 ? 31.073 89.269 51.932 1.00 11.87 139 VAL A CA 1
ATOM 869 C C . VAL A 1 116 ? 30.710 87.851 52.311 1.00 9.96 139 VAL A C 1
ATOM 870 O O . VAL A 1 116 ? 29.564 87.567 52.665 1.00 10.09 139 VAL A O 1
ATOM 874 N N . VAL A 1 117 ? 31.694 86.961 52.211 1.00 10.17 140 VAL A N 1
ATOM 875 C CA . VAL A 1 117 ? 31.586 85.635 52.804 1.00 10.43 140 VAL A CA 1
ATOM 876 C C . VAL A 1 117 ? 32.512 85.609 54.007 1.00 9.23 140 VAL A C 1
ATOM 877 O O . VAL A 1 117 ? 33.726 85.811 53.867 1.00 10.65 140 VAL A O 1
ATOM 881 N N . TRP A 1 118 ? 31.917 85.367 55.176 1.00 10.25 141 TRP A N 1
ATOM 882 C CA . TRP A 1 118 ? 32.611 85.480 56.457 1.00 11.78 141 TRP A CA 1
ATOM 883 C C . TRP A 1 118 ? 32.709 84.076 57.042 1.00 9.08 141 TRP A C 1
ATOM 884 O O . TRP A 1 118 ? 31.709 83.520 57.471 1.00 10.47 141 TRP A O 1
ATOM 895 N N . VAL A 1 119 ? 33.919 83.518 57.034 1.00 8.85 142 VAL A N 1
ATOM 896 C CA . VAL A 1 119 ? 34.134 82.128 57.462 1.00 9.52 142 VAL A CA 1
ATOM 897 C C . VAL A 1 119 ? 34.811 82.157 58.822 1.00 9.64 142 VAL A C 1
ATOM 898 O O . VAL A 1 119 ? 35.929 82.656 58.947 1.00 9.94 142 VAL A O 1
ATOM 902 N N . ASP A 1 120 ? 34.127 81.625 59.835 1.00 8.89 143 ASP A N 1
ATOM 903 C CA . ASP A 1 120 ? 34.491 81.923 61.226 1.00 8.33 143 ASP A CA 1
ATOM 904 C C . ASP A 1 120 ? 33.691 81.044 62.164 1.00 10.12 143 ASP A C 1
ATOM 905 O O . ASP A 1 120 ? 32.547 80.702 61.872 1.00 10.66 143 ASP A O 1
ATOM 910 N N . ALA A 1 121 ? 34.282 80.691 63.307 1.00 11.45 144 ALA A N 1
ATOM 911 C CA . ALA A 1 121 ? 33.505 80.080 64.384 1.00 9.66 144 ALA A CA 1
ATOM 912 C C . ALA A 1 121 ? 32.555 81.076 65.034 1.00 9.77 144 ALA A C 1
ATOM 913 O O . ALA A 1 121 ? 31.580 80.688 65.690 1.00 10.80 144 ALA A O 1
ATOM 915 N N . HIS A 1 122 ? 32.853 82.361 64.841 1.00 10.23 145 HIS A N 1
ATOM 916 C CA . HIS A 1 122 ? 32.186 83.467 65.540 1.00 10.35 145 HIS A CA 1
ATOM 917 C C . HIS A 1 122 ? 31.523 84.407 64.547 1.00 11.99 145 HIS A C 1
ATOM 918 O O . HIS A 1 122 ? 31.962 84.495 63.397 1.00 12.07 145 HIS A O 1
ATOM 925 N N . ALA A 1 123 ? 30.490 85.120 64.996 1.00 11.21 146 ALA A N 1
ATOM 926 C CA . ALA A 1 123 ? 29.786 86.068 64.120 1.00 11.49 146 ALA A CA 1
ATOM 927 C C . ALA A 1 123 ? 30.436 87.447 64.089 1.00 11.05 146 ALA A C 1
ATOM 928 O O . ALA A 1 123 ? 30.190 88.222 63.163 1.00 11.33 146 ALA A O 1
ATOM 930 N N . ASP A 1 124 ? 31.239 87.768 65.100 1.00 10.11 147 ASP A N 1
ATOM 931 C CA . ASP A 1 124 ? 32.003 89.021 65.089 1.00 11.09 147 ASP A CA 1
ATOM 932 C C . ASP A 1 124 ? 31.097 90.238 64.879 1.00 11.94 147 ASP A C 1
ATOM 933 O O . ASP A 1 124 ? 31.502 91.213 64.236 1.00 10.68 147 ASP A O 1
ATOM 938 N N . ILE A 1 125 ? 29.892 90.187 65.447 1.00 10.72 148 ILE A N 1
ATOM 939 C CA . ILE A 1 125 ? 28.856 91.182 65.137 1.00 9.96 148 ILE A CA 1
ATOM 940 C C . ILE A 1 125 ? 28.331 91.861 66.414 1.00 11.12 148 ILE A C 1
ATOM 941 O O . ILE A 1 125 ? 27.312 92.561 66.414 1.00 12.28 148 ILE A O 1
ATOM 946 N N . ASN A 1 126 ? 29.033 91.666 67.526 1.00 11.73 149 ASN A N 1
ATOM 947 C CA . ASN A 1 126 ? 28.721 92.498 68.685 1.00 11.06 149 ASN A CA 1
ATOM 948 C C . ASN A 1 126 ? 28.912 93.971 68.341 1.00 11.97 149 ASN A C 1
ATOM 949 O O . ASN A 1 126 ? 29.702 94.336 67.465 1.00 11.78 149 ASN A O 1
ATOM 954 N N . THR A 1 127 ? 28.170 94.823 69.036 1.00 13.49 150 THR A N 1
ATOM 955 C CA . THR A 1 127 ? 28.383 96.259 68.942 1.00 16.14 150 THR A CA 1
ATOM 956 C C . THR A 1 127 ? 29.085 96.703 70.226 1.00 11.56 150 THR A C 1
ATOM 957 O O . THR A 1 127 ? 29.208 95.915 71.170 1.00 14.40 150 THR A O 1
ATOM 961 N N . PRO A 1 128 ? 29.529 97.968 70.282 1.00 12.98 151 PRO A N 1
ATOM 962 C CA . PRO A 1 128 ? 30.086 98.469 71.547 1.00 11.58 151 PRO A CA 1
ATOM 963 C C . PRO A 1 128 ? 29.099 98.417 72.718 1.00 14.24 151 PRO A C 1
ATOM 964 O O . PRO A 1 128 ? 29.527 98.502 73.875 1.00 15.88 151 PRO A O 1
ATOM 968 N N . LEU A 1 129 ? 27.812 98.264 72.433 1.00 13.40 152 LEU A N 1
ATOM 969 C CA . LEU A 1 129 ? 26.804 98.157 73.490 1.00 13.41 152 LEU A CA 1
ATOM 970 C C . LEU A 1 129 ? 26.463 96.719 73.866 1.00 13.16 152 LEU A C 1
ATOM 971 O O . LEU A 1 129 ? 25.769 96.494 74.853 1.00 15.82 152 LEU A O 1
ATOM 976 N N . THR A 1 130 ? 26.919 95.740 73.086 1.00 12.98 153 THR A N 1
ATOM 977 C CA . THR A 1 130 ? 26.594 94.348 73.411 1.00 11.73 153 THR A CA 1
ATOM 978 C C . THR A 1 130 ? 27.804 93.490 73.777 1.00 12.84 153 THR A C 1
ATOM 979 O O . THR A 1 130 ? 27.652 92.444 74.414 1.00 12.50 153 THR A O 1
ATOM 983 N N . THR A 1 131 ? 28.994 93.922 73.370 1.00 11.93 154 THR A N 1
ATOM 984 C CA . THR A 1 131 ? 30.200 93.142 73.648 1.00 11.82 154 THR A CA 1
ATOM 985 C C . THR A 1 131 ? 30.381 92.931 75.150 1.00 14.31 154 THR A C 1
ATOM 986 O O . THR A 1 131 ? 30.176 93.855 75.941 1.00 12.37 154 THR A O 1
ATOM 990 N N . SER A 1 132 ? 30.738 91.713 75.539 1.00 12.04 155 SER A N 1
ATOM 991 C CA . SER A 1 132 ? 31.064 91.455 76.937 1.00 12.91 155 SER A CA 1
ATOM 992 C C . SER A 1 132 ? 32.565 91.400 77.171 1.00 14.55 155 SER A C 1
ATOM 993 O O . SER A 1 132 ? 33.006 91.284 78.309 1.00 15.14 155 SER A O 1
ATOM 996 N N . SER A 1 133 ? 33.348 91.457 76.101 1.00 12.87 156 SER A N 1
ATOM 997 C CA . SER A 1 133 ? 34.805 91.355 76.191 1.00 11.77 156 SER A CA 1
ATOM 998 C C . SER A 1 133 ? 35.471 92.716 76.036 1.00 13.61 156 SER A C 1
ATOM 999 O O . SER A 1 133 ? 36.540 92.962 76.589 1.00 15.19 156 SER A O 1
ATOM 1002 N N . GLY A 1 134 ? 34.842 93.593 75.260 1.00 13.23 157 GLY A N 1
ATOM 1003 C CA . GLY A 1 134 ? 35.453 94.867 74.924 1.00 13.68 157 GLY A CA 1
ATOM 1004 C C . GLY A 1 134 ? 36.445 94.777 73.773 1.00 12.82 157 GLY A C 1
ATOM 1005 O O . GLY A 1 134 ? 37.055 95.780 73.386 1.00 14.64 157 GLY A O 1
ATOM 1006 N N . ASN A 1 135 ? 36.610 93.588 73.202 1.00 12.07 158 ASN A N 1
ATOM 1007 C CA . ASN A 1 135 ? 37.604 93.387 72.156 1.00 10.36 158 ASN A CA 1
ATOM 1008 C C . ASN A 1 135 ? 37.049 93.658 70.762 1.00 11.88 158 ASN A C 1
ATOM 1009 O O . ASN A 1 135 ? 36.070 93.039 70.357 1.00 11.81 158 ASN A O 1
ATOM 1014 N N . LEU A 1 136 ? 37.673 94.583 70.040 1.00 10.61 159 LEU A N 1
ATOM 1015 C CA . LEU A 1 136 ? 37.127 94.995 68.751 1.00 9.32 159 LEU A CA 1
ATOM 1016 C C . LEU A 1 136 ? 37.136 93.902 67.685 1.00 11.87 159 LEU A C 1
ATOM 1017 O O . LEU A 1 136 ? 36.353 93.977 66.729 1.00 12.52 159 LEU A O 1
ATOM 1022 N N . HIS A 1 137 ? 37.958 92.867 67.854 1.00 10.82 160 HIS A N 1
ATOM 1023 C CA . HIS A 1 137 ? 37.923 91.763 66.885 1.00 9.95 160 HIS A CA 1
ATOM 1024 C C . HIS A 1 137 ? 36.651 90.907 66.946 1.00 11.95 160 HIS A C 1
ATOM 1025 O O . HIS A 1 137 ? 36.471 90.033 66.102 1.00 11.26 160 HIS A O 1
ATOM 1032 N N . GLY A 1 138 ? 35.768 91.166 67.906 1.00 11.67 161 GLY A N 1
ATOM 1033 C CA . GLY A 1 138 ? 34.524 90.454 68.009 1.00 11.70 161 GLY A CA 1
ATOM 1034 C C . GLY A 1 138 ? 33.353 91.354 67.691 1.00 9.83 161 GLY A C 1
ATOM 1035 O O . GLY A 1 138 ? 32.227 90.980 67.832 1.00 11.40 161 GLY A O 1
ATOM 1036 N N . GLN A 1 139 ? 33.687 92.519 67.123 1.00 12.06 162 GLN A N 1
ATOM 1037 C CA . GLN A 1 139 ? 32.724 93.539 66.708 1.00 13.93 162 GLN A CA 1
ATOM 1038 C C . GLN A 1 139 ? 32.795 94.038 65.248 1.00 14.77 162 GLN A C 1
ATOM 1039 O O . GLN A 1 139 ? 31.965 94.840 64.871 1.00 15.82 162 GLN A O 1
ATOM 1045 N N . PRO A 1 140 ? 33.774 93.629 64.436 1.00 11.48 163 PRO A N 1
ATOM 1046 C CA . PRO A 1 140 ? 33.924 94.354 63.170 1.00 11.55 163 PRO A CA 1
ATOM 1047 C C . PRO A 1 140 ? 32.703 94.457 62.277 1.00 13.09 163 PRO A C 1
ATOM 1048 O O . PRO A 1 140 ? 32.511 95.494 61.644 1.00 13.66 163 PRO A O 1
ATOM 1052 N N . VAL A 1 141 ? 31.869 93.431 62.239 1.00 10.83 164 VAL A N 1
ATOM 1053 C CA . VAL A 1 141 ? 30.738 93.462 61.322 1.00 10.83 164 VAL A CA 1
ATOM 1054 C C . VAL A 1 141 ? 29.730 94.551 61.709 1.00 15.80 164 VAL A C 1
ATOM 1055 O O . VAL A 1 141 ? 29.085 95.121 60.831 1.00 13.45 164 VAL A O 1
ATOM 1059 N N . SER A 1 142 ? 29.613 94.871 63.000 1.00 12.17 165 SER A N 1
ATOM 1060 C CA . SER A 1 142 ? 28.655 95.896 63.426 1.00 12.86 165 SER A CA 1
ATOM 1061 C C . SER A 1 142 ? 28.988 97.268 62.855 1.00 13.91 165 SER A C 1
ATOM 1062 O O . SER A 1 142 ? 28.100 98.090 62.679 1.00 15.28 165 SER A O 1
ATOM 1065 N N . PHE A 1 143 ? 30.252 97.514 62.542 1.00 13.47 166 PHE A N 1
ATOM 1066 C CA . PHE A 1 143 ? 30.646 98.826 62.028 1.00 14.61 166 PHE A CA 1
ATOM 1067 C C . PHE A 1 143 ? 30.420 98.945 60.531 1.00 17.57 166 PHE A C 1
ATOM 1068 O O . PHE A 1 143 ? 30.496 100.041 59.987 1.00 18.95 166 PHE A O 1
ATOM 1076 N N . LEU A 1 144 ? 30.125 97.821 59.882 1.00 13.36 167 LEU A N 1
ATOM 1077 C CA . LEU A 1 144 ? 30.125 97.745 58.428 1.00 12.84 167 LEU A CA 1
ATOM 1078 C C . LEU A 1 144 ? 28.726 97.648 57.820 1.00 16.11 167 LEU A C 1
ATOM 1079 O O . LEU A 1 144 ? 28.544 97.949 56.640 1.00 17.34 167 LEU A O 1
ATOM 1084 N N . LEU A 1 145 ? 27.753 97.194 58.602 1.00 14.74 168 LEU A N 1
ATOM 1085 C CA . LEU A 1 145 ? 26.430 96.903 58.053 1.00 15.59 168 LEU A CA 1
ATOM 1086 C C . LEU A 1 145 ? 25.503 98.099 58.207 1.00 16.68 168 LEU A C 1
ATOM 1087 O O . LEU A 1 145 ? 25.303 98.599 59.320 1.00 16.13 168 LEU A O 1
ATOM 1092 N N . ARG A 1 146 ? 24.925 98.546 57.093 1.00 16.23 169 ARG A N 1
ATOM 1093 C CA . ARG A 1 146 ? 24.119 99.767 57.129 1.00 17.71 169 ARG A CA 1
ATOM 1094 C C . ARG A 1 146 ? 22.933 99.721 58.103 1.00 18.69 169 ARG A C 1
ATOM 1095 O O . ARG A 1 146 ? 22.694 100.690 58.829 1.00 19.45 169 ARG A O 1
ATOM 1103 N N . GLU A 1 147 ? 22.214 98.605 58.133 1.00 18.29 170 GLU A N 1
ATOM 1104 C CA . GLU A 1 147 ? 20.989 98.501 58.930 1.00 18.39 170 GLU A CA 1
ATOM 1105 C C . GLU A 1 147 ? 21.220 98.564 60.439 1.00 22.10 170 GLU A C 1
ATOM 1106 O O . GLU A 1 147 ? 20.289 98.811 61.201 1.00 21.55 170 GLU A O 1
ATOM 1112 N N . LEU A 1 148 ? 22.462 98.353 60.872 1.00 19.56 171 LEU A N 1
ATOM 1113 C CA . LEU A 1 148 ? 22.759 98.291 62.299 1.00 19.86 171 LEU A CA 1
ATOM 1114 C C . LEU A 1 148 ? 23.165 99.625 62.906 1.00 24.26 171 LEU A C 1
ATOM 1115 O O . LEU A 1 148 ? 23.293 99.741 64.119 1.00 25.23 171 LEU A O 1
ATOM 1120 N N . GLN A 1 149 ? 23.357 100.645 62.082 1.00 18.26 172 GLN A N 1
ATOM 1121 C CA A GLN A 1 149 ? 24.036 101.850 62.560 0.16 21.74 172 GLN A CA 1
ATOM 1122 C CA B GLN A 1 149 ? 24.037 101.853 62.543 0.84 21.51 172 GLN A CA 1
ATOM 1123 C C . GLN A 1 149 ? 23.299 102.659 63.616 1.00 24.56 172 GLN A C 1
ATOM 1124 O O . GLN A 1 149 ? 23.925 103.324 64.434 1.00 25.23 172 GLN A O 1
ATOM 1135 N N . ASP A 1 150 ? 21.976 102.600 63.627 1.00 27.10 173 ASP A N 1
ATOM 1136 C CA . ASP A 1 150 ? 21.259 103.335 64.674 1.00 29.73 173 ASP A CA 1
ATOM 1137 C C . ASP A 1 150 ? 21.439 102.692 66.064 1.00 35.40 173 ASP A C 1
ATOM 1138 O O . ASP A 1 150 ? 20.992 103.237 67.079 1.00 35.56 173 ASP A O 1
ATOM 1143 N N . LYS A 1 151 ? 22.128 101.549 66.102 1.00 26.68 174 LYS A N 1
ATOM 1144 C CA . LYS A 1 151 ? 22.397 100.834 67.347 1.00 26.72 174 LYS A CA 1
ATOM 1145 C C . LYS A 1 151 ? 23.886 100.811 67.681 1.00 29.24 174 LYS A C 1
ATOM 1146 O O . LYS A 1 151 ? 24.296 100.208 68.676 1.00 27.69 174 LYS A O 1
ATOM 1152 N N . VAL A 1 152 ? 24.700 101.441 66.840 1.00 19.49 175 VAL A N 1
ATOM 1153 C CA . VAL A 1 152 ? 26.144 101.447 67.048 1.00 18.50 175 VAL A CA 1
ATOM 1154 C C . VAL A 1 152 ? 26.612 102.856 67.403 1.00 24.53 175 VAL A C 1
ATOM 1155 O O . VAL A 1 152 ? 26.536 103.761 66.576 1.00 24.48 175 VAL A O 1
ATOM 1159 N N . PRO A 1 153 ? 27.101 103.056 68.639 1.00 23.26 176 PRO A N 1
ATOM 1160 C CA . PRO A 1 153 ? 27.583 104.394 69.004 1.00 23.30 176 PRO A CA 1
ATOM 1161 C C . PRO A 1 153 ? 28.862 104.758 68.257 1.00 24.81 176 PRO A C 1
ATOM 1162 O O . PRO A 1 153 ? 29.530 103.881 67.699 1.00 24.33 176 PRO A O 1
ATOM 1166 N N . GLN A 1 154 ? 29.191 106.046 68.248 1.00 26.38 177 GLN A N 1
ATOM 1167 C CA . GLN A 1 154 ? 30.378 106.528 67.560 1.00 24.86 177 GLN A CA 1
ATOM 1168 C C . GLN A 1 154 ? 31.599 106.414 68.465 1.00 27.19 177 GLN A C 1
ATOM 1169 O O . GLN A 1 154 ? 31.668 107.064 69.510 1.00 27.96 177 GLN A O 1
ATOM 1175 N N . LEU A 1 155 ? 32.557 105.584 68.067 1.00 20.52 178 LEU A N 1
ATOM 1176 C CA . LEU A 1 155 ? 33.789 105.424 68.836 1.00 19.31 178 LEU A CA 1
ATOM 1177 C C . LEU A 1 155 ? 34.832 106.432 68.377 1.00 21.27 178 LEU A C 1
ATOM 1178 O O . LEU A 1 155 ? 34.860 106.819 67.205 1.00 20.36 178 LEU A O 1
ATOM 1183 N N . PRO A 1 156 ? 35.713 106.848 69.293 1.00 21.07 179 PRO A N 1
ATOM 1184 C CA . PRO A 1 156 ? 36.796 107.730 68.854 1.00 22.87 179 PRO A CA 1
ATOM 1185 C C . PRO A 1 156 ? 37.714 106.987 67.889 1.00 20.24 179 PRO A C 1
ATOM 1186 O O . PRO A 1 156 ? 38.053 105.826 68.160 1.00 20.60 179 PRO A O 1
ATOM 1190 N N . GLY A 1 157 ? 38.074 107.630 66.777 1.00 20.79 180 GLY A N 1
ATOM 1191 C CA . GLY A 1 157 ? 38.907 107.012 65.758 1.00 19.55 180 GLY A CA 1
ATOM 1192 C C . GLY A 1 157 ? 38.129 106.318 64.646 1.00 15.67 180 GLY A C 1
ATOM 1193 O O . GLY A 1 157 ? 38.731 105.811 63.694 1.00 17.20 180 GLY A O 1
ATOM 1194 N N . PHE A 1 158 ? 36.797 106.319 64.761 1.00 18.77 181 PHE A N 1
ATOM 1195 C CA . PHE A 1 158 ? 35.924 105.539 63.883 1.00 20.01 181 PHE A CA 1
ATOM 1196 C C . PHE A 1 158 ? 35.085 106.407 62.931 1.00 22.88 181 PHE A C 1
ATOM 1197 O O . PHE A 1 158 ? 34.368 105.884 62.075 1.00 22.53 181 PHE A O 1
ATOM 1205 N N . SER A 1 159 ? 35.186 107.728 63.061 1.00 23.25 182 SER A N 1
ATOM 1206 C CA . SER A 1 159 ? 34.311 108.617 62.273 1.00 29.31 182 SER A CA 1
ATOM 1207 C C . SER A 1 159 ? 34.459 108.521 60.752 1.00 24.85 182 SER A C 1
ATOM 1208 O O . SER A 1 159 ? 33.533 108.878 60.018 1.00 26.49 182 SER A O 1
ATOM 1211 N N . TRP A 1 160 ? 35.600 108.027 60.269 1.00 20.03 183 TRP A N 1
ATOM 1212 C CA . TRP A 1 160 ? 35.872 107.939 58.830 1.00 19.12 183 TRP A CA 1
ATOM 1213 C C . TRP A 1 160 ? 35.097 106.825 58.102 1.00 21.57 183 TRP A C 1
ATOM 1214 O O . TRP A 1 160 ? 35.079 106.773 56.869 1.00 22.84 183 TRP A O 1
ATOM 1225 N N . ILE A 1 161 ? 34.484 105.921 58.860 1.00 25.69 184 ILE A N 1
ATOM 1226 C CA . ILE A 1 161 ? 33.831 104.763 58.247 1.00 23.68 184 ILE A CA 1
ATOM 1227 C C . ILE A 1 161 ? 32.523 105.138 57.533 1.00 25.18 184 ILE A C 1
ATOM 1228 O O . ILE A 1 161 ? 31.729 105.928 58.049 1.00 31.33 184 ILE A O 1
ATOM 1233 N N . LYS A 1 162 ? 32.318 104.580 56.341 1.00 26.67 185 LYS A N 1
ATOM 1234 C CA . LYS A 1 162 ? 31.078 104.777 55.591 1.00 31.29 185 LYS A CA 1
ATOM 1235 C C . LYS A 1 162 ? 30.423 103.423 55.344 1.00 35.84 185 LYS A C 1
ATOM 1236 O O . LYS A 1 162 ? 30.653 102.788 54.312 1.00 33.97 185 LYS A O 1
ATOM 1242 N N . PRO A 1 163 ? 29.612 102.970 56.306 1.00 28.34 186 PRO A N 1
ATOM 1243 C CA . PRO A 1 163 ? 28.998 101.638 56.252 1.00 22.62 186 PRO A CA 1
ATOM 1244 C C . PRO A 1 163 ? 27.738 101.612 55.397 1.00 27.14 186 PRO A C 1
ATOM 1245 O O . PRO A 1 163 ? 26.659 101.945 55.890 1.00 28.08 186 PRO A O 1
ATOM 1249 N N . CYS A 1 164 ? 27.930 101.068 54.299 1.00 27.55 187 CYS A N 1
ATOM 1250 C CA . CYS A 1 164 ? 26.864 101.001 53.295 1.00 24.85 187 CYS A CA 1
ATOM 1251 C C . CYS A 1 164 ? 26.415 99.562 52.954 1.00 24.92 187 CYS A C 1
ATOM 1252 O O . CYS A 1 164 ? 25.588 99.364 52.062 1.00 27.54 187 CYS A O 1
ATOM 1255 N N . ILE A 1 165 ? 27.165 98.677 53.301 1.00 28.59 188 ILE A N 1
ATOM 1256 C CA . ILE A 1 165 ? 26.906 97.271 52.960 1.00 19.68 188 ILE A CA 1
ATOM 1257 C C . ILE A 1 165 ? 25.651 96.741 53.647 1.00 18.35 188 ILE A C 1
ATOM 1258 O O . ILE A 1 165 ? 25.466 96.920 54.849 1.00 21.07 188 ILE A O 1
ATOM 1263 N N . SER A 1 166 ? 24.771 96.099 52.884 1.00 16.70 189 SER A N 1
ATOM 1264 C CA A SER A 1 166 ? 23.501 95.636 53.437 0.56 18.99 189 SER A CA 1
ATOM 1265 C CA B SER A 1 166 ? 23.494 95.636 53.427 0.44 19.03 189 SER A CA 1
ATOM 1266 C C . SER A 1 166 ? 23.638 94.328 54.198 1.00 17.48 189 SER A C 1
ATOM 1267 O O . SER A 1 166 ? 24.523 93.511 53.916 1.00 15.82 189 SER A O 1
ATOM 1272 N N . SER A 1 167 ? 22.755 94.130 55.163 1.00 21.32 190 SER A N 1
ATOM 1273 C CA . SER A 1 167 ? 22.744 92.888 55.918 1.00 19.68 190 SER A CA 1
ATOM 1274 C C . SER A 1 167 ? 22.435 91.685 55.011 1.00 20.38 190 SER A C 1
ATOM 1275 O O . SER A 1 167 ? 22.750 90.552 55.351 1.00 16.85 190 SER A O 1
ATOM 1278 N N . ALA A 1 168 ? 21.825 91.929 53.852 1.00 18.22 191 ALA A N 1
ATOM 1279 C CA . ALA A 1 168 ? 21.576 90.872 52.878 1.00 15.17 191 ALA A CA 1
ATOM 1280 C C . ALA A 1 168 ? 22.823 90.505 52.062 1.00 15.22 191 ALA A C 1
ATOM 1281 O O . ALA A 1 168 ? 22.783 89.581 51.239 1.00 16.92 191 ALA A O 1
ATOM 1283 N N . SER A 1 169 ? 23.928 91.219 52.285 1.00 13.43 192 SER A N 1
ATOM 1284 C CA . SER A 1 169 ? 25.116 91.054 51.450 1.00 11.63 192 SER A CA 1
ATOM 1285 C C . SER A 1 169 ? 26.281 90.383 52.167 1.00 10.08 192 SER A C 1
ATOM 1286 O O . SER A 1 169 ? 27.392 90.396 51.657 1.00 11.46 192 SER A O 1
ATOM 1289 N N . ILE A 1 170 ? 26.002 89.805 53.330 1.00 12.27 193 ILE A N 1
ATOM 1290 C CA . ILE A 1 170 ? 26.993 89.006 54.050 1.00 10.88 193 ILE A CA 1
ATOM 1291 C C . ILE A 1 170 ? 26.378 87.642 54.359 1.00 9.86 193 ILE A C 1
ATOM 1292 O O . ILE A 1 170 ? 25.198 87.542 54.730 1.00 14.19 193 ILE A O 1
ATOM 1297 N N . VAL A 1 171 ? 27.170 86.590 54.170 1.00 10.85 194 VAL A N 1
ATOM 1298 C CA . VAL A 1 171 ? 26.769 85.248 54.582 1.00 10.80 194 VAL A CA 1
ATOM 1299 C C . VAL A 1 171 ? 27.891 84.675 55.424 1.00 9.96 194 VAL A C 1
ATOM 1300 O O . VAL A 1 171 ? 29.063 84.782 55.047 1.00 10.39 194 VAL A O 1
ATOM 1304 N N . TYR A 1 172 ? 27.528 84.100 56.571 1.00 11.48 195 TYR A N 1
ATOM 1305 C CA . TYR A 1 172 ? 28.497 83.457 57.452 1.00 11.29 195 TYR A CA 1
ATOM 1306 C C . TYR A 1 172 ? 28.543 81.968 57.179 1.00 11.01 195 TYR A C 1
ATOM 1307 O O . TYR A 1 172 ? 27.512 81.362 56.908 1.00 11.15 195 TYR A O 1
ATOM 1316 N N . ILE A 1 173 ? 29.727 81.378 57.309 1.00 11.55 196 ILE A N 1
ATOM 1317 C CA . ILE A 1 173 ? 29.887 79.920 57.262 1.00 9.48 196 ILE A CA 1
ATOM 1318 C C . ILE A 1 173 ? 30.790 79.477 58.404 1.00 10.67 196 ILE A C 1
ATOM 1319 O O . ILE A 1 173 ? 31.895 79.990 58.556 1.00 10.60 196 ILE A O 1
ATOM 1324 N N . GLY A 1 174 ? 30.314 78.564 59.232 1.00 10.43 197 GLY A N 1
ATOM 1325 C CA . GLY A 1 174 ? 31.152 77.974 60.231 1.00 9.56 197 GLY A CA 1
ATOM 1326 C C . GLY A 1 174 ? 30.767 78.227 61.679 1.00 9.79 197 GLY A C 1
ATOM 1327 O O . GLY A 1 174 ? 31.397 77.728 62.583 1.00 11.65 197 GLY A O 1
ATOM 1328 N N . LEU A 1 175 ? 29.704 78.994 61.866 1.00 10.42 198 LEU A N 1
ATOM 1329 C CA . LEU A 1 175 ? 29.388 79.497 63.207 1.00 11.03 198 LEU A CA 1
ATOM 1330 C C . LEU A 1 175 ? 29.074 78.446 64.259 1.00 13.11 198 LEU A C 1
ATOM 1331 O O . LEU A 1 175 ? 28.205 77.588 64.062 1.00 12.68 198 LEU A O 1
ATOM 1336 N N . ARG A 1 176 ? 29.785 78.537 65.374 1.00 11.34 199 ARG A N 1
ATOM 1337 C CA . ARG A 1 176 ? 29.511 77.678 66.497 1.00 12.25 199 ARG A CA 1
ATOM 1338 C C . ARG A 1 176 ? 29.674 78.297 67.902 1.00 14.19 199 ARG A C 1
ATOM 1339 O O . ARG A 1 176 ? 29.361 77.681 68.863 1.00 16.51 199 ARG A O 1
ATOM 1347 N N . ASP A 1 177 ? 30.088 79.548 67.982 1.00 13.94 200 ASP A N 1
ATOM 1348 C CA . ASP A 1 177 ? 30.174 80.236 69.277 1.00 14.73 200 ASP A CA 1
ATOM 1349 C C . ASP A 1 177 ? 29.668 81.661 69.084 1.00 15.14 200 ASP A C 1
ATOM 1350 O O . ASP A 1 177 ? 30.409 82.543 68.649 1.00 17.91 200 ASP A O 1
ATOM 1355 N N . VAL A 1 178 ? 28.386 81.851 69.368 1.00 13.14 201 VAL A N 1
ATOM 1356 C CA . VAL A 1 178 ? 27.672 83.101 69.090 1.00 14.94 201 VAL A CA 1
ATOM 1357 C C . VAL A 1 178 ? 27.068 83.618 70.394 1.00 15.59 201 VAL A C 1
ATOM 1358 O O . VAL A 1 178 ? 26.377 82.881 71.104 1.00 16.21 201 VAL A O 1
ATOM 1362 N N . ASP A 1 179 ? 27.325 84.880 70.718 1.00 13.63 202 ASP A N 1
ATOM 1363 C CA . ASP A 1 179 ? 26.834 85.428 71.979 1.00 13.55 202 ASP A CA 1
ATOM 1364 C C . ASP A 1 179 ? 25.341 85.698 71.837 1.00 15.13 202 ASP A C 1
ATOM 1365 O O . ASP A 1 179 ? 24.874 85.966 70.733 1.00 14.81 202 ASP A O 1
ATOM 1370 N N . PRO A 1 180 ? 24.586 85.637 72.949 1.00 15.68 203 PRO A N 1
ATOM 1371 C CA . PRO A 1 180 ? 23.138 85.867 72.846 1.00 15.55 203 PRO A CA 1
ATOM 1372 C C . PRO A 1 180 ? 22.729 87.163 72.116 1.00 16.39 203 PRO A C 1
ATOM 1373 O O . PRO A 1 180 ? 21.823 87.081 71.280 1.00 17.58 203 PRO A O 1
ATOM 1377 N N . PRO A 1 181 ? 23.392 88.316 72.377 1.00 14.15 204 PRO A N 1
ATOM 1378 C CA . PRO A 1 181 ? 22.988 89.490 71.595 1.00 13.41 204 PRO A CA 1
ATOM 1379 C C . PRO A 1 181 ? 23.312 89.389 70.107 1.00 15.28 204 PRO A C 1
ATOM 1380 O O . PRO A 1 181 ? 22.615 90.011 69.307 1.00 16.59 204 PRO A O 1
ATOM 1384 N N . GLU A 1 182 ? 24.347 88.635 69.742 1.00 13.19 205 GLU A N 1
ATOM 1385 C CA . GLU A 1 182 ? 24.655 88.418 68.330 1.00 12.64 205 GLU A CA 1
ATOM 1386 C C . GLU A 1 182 ? 23.572 87.568 67.687 1.00 14.03 205 GLU A C 1
ATOM 1387 O O . GLU A 1 182 ? 23.199 87.796 66.538 1.00 14.12 205 GLU A O 1
ATOM 1393 N N . HIS A 1 183 ? 23.080 86.572 68.418 1.00 14.19 206 HIS A N 1
ATOM 1394 C CA . HIS A 1 183 ? 22.000 85.747 67.885 1.00 13.43 206 HIS A CA 1
ATOM 1395 C C . HIS A 1 183 ? 20.770 86.609 67.618 1.00 16.71 206 HIS A C 1
ATOM 1396 O O . HIS A 1 183 ? 20.138 86.485 66.573 1.00 17.09 206 HIS A O 1
ATOM 1403 N N . PHE A 1 184 ? 20.451 87.494 68.555 1.00 14.66 207 PHE A N 1
ATOM 1404 C CA . PHE A 1 184 ? 19.354 88.435 68.371 1.00 17.29 207 PHE A CA 1
ATOM 1405 C C . PHE A 1 184 ? 19.561 89.291 67.129 1.00 16.84 207 PHE A C 1
ATOM 1406 O O . PHE A 1 184 ? 18.622 89.501 66.354 1.00 17.17 207 PHE A O 1
ATOM 1414 N N . ILE A 1 185 ? 20.785 89.788 66.943 1.00 15.68 208 ILE A N 1
ATOM 1415 C CA . ILE A 1 185 ? 21.095 90.639 65.796 1.00 15.87 208 ILE A CA 1
ATOM 1416 C C . ILE A 1 185 ? 20.931 89.871 64.486 1.00 17.15 208 ILE A C 1
ATOM 1417 O O . ILE A 1 185 ? 20.272 90.354 63.552 1.00 18.36 208 ILE A O 1
ATOM 1422 N N . LEU A 1 186 ? 21.499 88.668 64.420 1.00 15.40 209 LEU A N 1
ATOM 1423 C CA . LEU A 1 186 ? 21.392 87.846 63.218 1.00 16.15 209 LEU A CA 1
ATOM 1424 C C . LEU A 1 186 ? 19.935 87.590 62.866 1.00 19.11 209 LEU A C 1
ATOM 1425 O O . LEU A 1 186 ? 19.546 87.723 61.703 1.00 17.73 209 LEU A O 1
ATOM 1430 N N . LYS A 1 187 ? 19.124 87.244 63.868 1.00 14.73 210 LYS A N 1
ATOM 1431 C CA . LYS A 1 187 ? 17.709 86.972 63.612 1.00 17.99 210 LYS A CA 1
ATOM 1432 C C . LYS A 1 187 ? 16.927 88.234 63.278 1.00 17.78 210 LYS A C 1
ATOM 1433 O O . LYS A 1 187 ? 16.128 88.235 62.344 1.00 20.41 210 LYS A O 1
ATOM 1439 N N . ASN A 1 188 ? 17.147 89.304 64.033 1.00 17.84 211 ASN A N 1
ATOM 1440 C CA . ASN A 1 188 ? 16.366 90.534 63.843 1.00 21.88 211 ASN A CA 1
ATOM 1441 C C . ASN A 1 188 ? 16.589 91.186 62.479 1.00 19.05 211 ASN A C 1
ATOM 1442 O O . ASN A 1 188 ? 15.667 91.771 61.893 1.00 20.58 211 ASN A O 1
ATOM 1447 N N . TYR A 1 189 ? 17.812 91.088 61.969 1.00 17.25 212 TYR A N 1
ATOM 1448 C CA . TYR A 1 189 ? 18.139 91.698 60.689 1.00 18.69 212 TYR A CA 1
ATOM 1449 C C . TYR A 1 189 ? 18.143 90.690 59.544 1.00 15.41 212 TYR A C 1
ATOM 1450 O O . TYR A 1 189 ? 18.542 91.013 58.426 1.00 18.13 212 TYR A O 1
ATOM 1459 N N . ASP A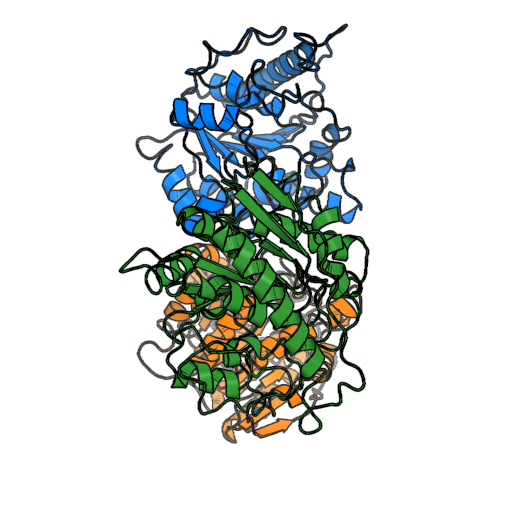 1 190 ? 17.679 89.481 59.838 1.00 14.39 213 ASP A N 1
ATOM 1460 C CA . ASP A 1 190 ? 17.569 88.401 58.849 1.00 16.51 213 ASP A CA 1
ATOM 1461 C C . ASP A 1 190 ? 18.892 88.158 58.116 1.00 18.15 213 ASP A C 1
ATOM 1462 O O . ASP A 1 190 ? 18.927 87.999 56.894 1.00 18.40 213 ASP A O 1
ATOM 1467 N N . ILE A 1 191 ? 19.986 88.124 58.872 1.00 15.01 214 ILE A N 1
ATOM 1468 C CA . ILE A 1 191 ? 21.296 87.875 58.294 1.00 12.62 214 ILE A CA 1
ATOM 1469 C C . ILE A 1 191 ? 21.487 86.370 58.144 1.00 13.96 214 ILE A C 1
ATOM 1470 O O . ILE A 1 191 ? 21.250 85.596 59.085 1.00 16.09 214 ILE A O 1
ATOM 1475 N N . GLN A 1 192 ? 21.900 85.951 56.955 1.00 13.42 215 GLN A N 1
ATOM 1476 C CA . GLN A 1 192 ? 21.968 84.526 56.636 1.00 14.43 215 GLN A CA 1
ATOM 1477 C C . GLN A 1 192 ? 23.276 83.906 57.100 1.00 14.30 215 GLN A C 1
ATOM 1478 O O . GLN A 1 192 ? 24.351 84.476 56.913 1.00 13.34 215 GLN A O 1
ATOM 1484 N N . TYR A 1 193 ? 23.175 82.734 57.714 1.00 12.03 216 TYR A N 1
ATOM 1485 C CA . TYR A 1 193 ? 24.363 82.039 58.179 1.00 13.22 216 TYR A CA 1
ATOM 1486 C C . TYR A 1 193 ? 24.191 80.543 58.045 1.00 14.78 216 TYR A C 1
ATOM 1487 O O . TYR A 1 193 ? 23.079 80.013 58.147 1.00 16.17 216 TYR A O 1
ATOM 1496 N N . PHE A 1 194 ? 25.302 79.871 57.816 1.00 11.80 217 PHE A N 1
ATOM 1497 C CA . PHE A 1 194 ? 25.334 78.419 57.879 1.00 10.51 217 PHE A CA 1
ATOM 1498 C C . PHE A 1 194 ? 26.242 78.045 59.042 1.00 13.77 217 PHE A C 1
ATOM 1499 O O . PHE A 1 194 ? 27.469 78.147 58.946 1.00 12.97 217 PHE A O 1
ATOM 1507 N N . SER A 1 195 ? 25.621 77.638 60.142 1.00 11.45 218 SER A N 1
ATOM 1508 C CA . SER A 1 195 ? 26.350 77.221 61.331 1.00 10.44 218 SER A CA 1
ATOM 1509 C C . SER A 1 195 ? 26.948 75.842 61.075 1.00 12.00 218 SER A C 1
ATOM 1510 O O . SER A 1 195 ? 26.656 75.191 60.059 1.00 13.45 218 SER A O 1
ATOM 1513 N N . MET A 1 196 ? 27.792 75.378 61.987 1.00 12.31 219 MET A N 1
ATOM 1514 C CA . MET A 1 196 ? 28.302 74.009 61.871 1.00 10.08 219 MET A CA 1
ATOM 1515 C C . MET A 1 196 ? 27.172 72.981 61.786 1.00 11.59 219 MET A C 1
ATOM 1516 O O . MET A 1 196 ? 27.304 71.978 61.078 1.00 12.71 219 MET A O 1
ATOM 1521 N N . ARG A 1 197 ? 26.076 73.224 62.502 1.00 12.37 220 ARG A N 1
ATOM 1522 C CA . ARG A 1 197 ? 24.906 72.339 62.441 1.00 12.30 220 ARG A CA 1
ATOM 1523 C C . ARG A 1 197 ? 24.310 72.323 61.031 1.00 12.51 220 ARG A C 1
ATOM 1524 O O . ARG A 1 197 ? 23.931 71.263 60.520 1.00 12.19 220 ARG A O 1
ATOM 1532 N N . ASP A 1 198 ? 24.203 73.493 60.405 1.00 12.47 221 ASP A N 1
ATOM 1533 C CA . ASP A 1 198 ? 23.745 73.542 59.014 1.00 11.23 221 ASP A CA 1
ATOM 1534 C C . ASP A 1 198 ? 24.671 72.774 58.082 1.00 12.20 221 ASP A C 1
ATOM 1535 O O . ASP A 1 198 ? 24.213 72.123 57.145 1.00 13.89 221 ASP A O 1
ATOM 1540 N N . ILE A 1 199 ? 25.980 72.852 58.319 1.00 11.19 222 ILE A N 1
ATOM 1541 C CA . ILE A 1 199 ? 26.911 72.098 57.502 1.00 9.44 222 ILE A CA 1
ATOM 1542 C C . ILE A 1 199 ? 26.720 70.592 57.758 1.00 10.30 222 ILE A C 1
ATOM 1543 O O . ILE A 1 199 ? 26.734 69.792 56.818 1.00 13.29 222 ILE A O 1
ATOM 1548 N N . ASP A 1 200 ? 26.495 70.219 59.017 1.00 13.11 223 ASP A N 1
ATOM 1549 C CA . ASP A 1 200 ? 26.237 68.809 59.345 1.00 11.39 223 ASP A CA 1
ATOM 1550 C C . ASP A 1 200 ? 25.027 68.262 58.589 1.00 15.39 223 ASP A C 1
ATOM 1551 O O . ASP A 1 200 ? 25.004 67.085 58.176 1.00 14.39 223 ASP A O 1
ATOM 1556 N N . ARG A 1 201 ? 24.021 69.118 58.425 1.00 12.49 224 ARG A N 1
ATOM 1557 C CA . ARG A 1 201 ? 22.772 68.739 57.767 1.00 13.18 224 ARG A CA 1
ATOM 1558 C C . ARG A 1 201 ? 22.905 68.747 56.250 1.00 16.90 224 ARG A C 1
ATOM 1559 O O . ARG A 1 201 ? 22.594 67.755 55.579 1.00 16.11 224 ARG A O 1
ATOM 1567 N N . LEU A 1 202 ? 23.387 69.857 55.703 1.00 12.74 225 LEU A N 1
ATOM 1568 C CA . LEU A 1 202 ? 23.342 70.061 54.254 1.00 14.17 225 LEU A CA 1
ATOM 1569 C C . LEU A 1 202 ? 24.543 69.507 53.502 1.00 14.67 225 LEU A C 1
ATOM 1570 O O . LEU A 1 202 ? 24.419 69.119 52.336 1.00 15.22 225 LEU A O 1
ATOM 1575 N N . GLY A 1 203 ? 25.702 69.486 54.158 1.00 13.82 226 GLY A N 1
ATOM 1576 C CA . GLY A 1 203 ? 26.956 69.200 53.488 1.00 12.51 226 GLY A CA 1
ATOM 1577 C C . GLY A 1 203 ? 27.508 70.484 52.903 1.00 15.62 226 GLY A C 1
ATOM 1578 O O . GLY A 1 203 ? 26.744 71.381 52.528 1.00 13.03 226 GLY A O 1
ATOM 1579 N N . ILE A 1 204 ? 28.830 70.568 52.813 1.00 12.63 227 ILE A N 1
ATOM 1580 C CA . ILE A 1 204 ? 29.485 71.803 52.371 1.00 11.43 227 ILE A CA 1
ATOM 1581 C C . ILE A 1 204 ? 29.145 72.174 50.925 1.00 13.05 227 ILE A C 1
ATOM 1582 O O . ILE A 1 204 ? 29.098 73.370 50.591 1.00 13.76 227 ILE A O 1
ATOM 1587 N N . GLN A 1 205 ? 28.878 71.181 50.069 1.00 11.39 228 GLN A N 1
ATOM 1588 C CA . GLN A 1 205 ? 28.502 71.507 48.681 1.00 12.38 228 GLN A CA 1
ATOM 1589 C C . GLN A 1 205 ? 27.245 72.378 48.637 1.00 15.91 228 GLN A C 1
ATOM 1590 O O . GLN A 1 205 ? 27.225 73.436 47.991 1.00 13.84 228 GLN A O 1
ATOM 1596 N N . LYS A 1 206 ? 26.200 71.944 49.333 1.00 14.49 229 LYS A N 1
ATOM 1597 C CA . LYS A 1 206 ? 24.943 72.666 49.298 1.00 14.07 229 LYS A CA 1
ATOM 1598 C C . LYS A 1 206 ? 25.068 73.992 50.043 1.00 15.62 229 LYS A C 1
ATOM 1599 O O . LYS A 1 206 ? 24.434 74.982 49.669 1.00 13.03 229 LYS A O 1
ATOM 1605 N N . VAL A 1 207 ? 25.893 74.019 51.092 1.00 11.59 230 VAL A N 1
ATOM 1606 C CA . VAL A 1 207 ? 26.148 75.276 51.788 1.00 10.88 230 VAL A CA 1
ATOM 1607 C C . VAL A 1 207 ? 26.733 76.312 50.821 1.00 11.53 230 VAL A C 1
ATOM 1608 O O . VAL A 1 207 ? 26.293 77.466 50.802 1.00 12.48 230 VAL A O 1
ATOM 1612 N N . MET A 1 208 ? 27.703 75.907 50.010 1.00 11.35 231 MET A N 1
ATOM 1613 C CA . MET A 1 208 ? 28.308 76.852 49.071 1.00 11.74 231 MET A CA 1
ATOM 1614 C C . MET A 1 208 ? 27.334 77.274 47.973 1.00 13.37 231 MET A C 1
ATOM 1615 O O . MET A 1 208 ? 27.285 78.446 47.597 1.00 13.51 231 MET A O 1
ATOM 1620 N N . GLU A 1 209 ? 26.559 76.320 47.460 1.00 12.54 232 GLU A N 1
ATOM 1621 C CA . GLU A 1 209 ? 25.548 76.639 46.452 1.00 11.61 232 GLU A CA 1
ATOM 1622 C C . GLU A 1 209 ? 24.559 77.671 46.978 1.00 13.49 232 GLU A C 1
ATOM 1623 O O . GLU A 1 209 ? 24.206 78.623 46.275 1.00 14.76 232 GLU A O 1
ATOM 1629 N N . ARG A 1 210 ? 24.127 77.492 48.222 1.00 13.19 233 ARG A N 1
ATOM 1630 C CA . ARG A 1 210 ? 23.121 78.370 48.804 1.00 13.40 233 ARG A CA 1
ATOM 1631 C C . ARG A 1 210 ? 23.711 79.732 49.130 1.00 13.94 233 ARG A C 1
ATOM 1632 O O . ARG A 1 210 ? 23.042 80.750 48.973 1.00 14.22 233 ARG A O 1
ATOM 1640 N N . THR A 1 211 ? 24.959 79.744 49.587 1.00 11.61 234 THR A N 1
ATOM 1641 C CA . THR A 1 211 ? 25.673 80.991 49.845 1.00 10.66 234 THR A CA 1
ATOM 1642 C C . THR A 1 211 ? 25.747 81.853 48.586 1.00 11.41 234 THR A C 1
ATOM 1643 O O . THR A 1 211 ? 25.429 83.042 48.622 1.00 13.18 234 THR A O 1
ATOM 1647 N N . PHE A 1 212 ? 26.152 81.255 47.474 1.00 12.61 235 PHE A N 1
ATOM 1648 C CA . PHE A 1 212 ? 26.272 82.031 46.251 1.00 13.31 235 PHE A CA 1
ATOM 1649 C C . PHE A 1 212 ? 24.912 82.425 45.676 1.00 15.90 235 PHE A C 1
ATOM 1650 O O . PHE A 1 212 ? 24.774 83.523 45.128 1.00 15.25 235 PHE A O 1
ATOM 1658 N N . ASP A 1 213 ? 23.891 81.586 45.841 1.00 14.24 236 ASP A N 1
ATOM 1659 C CA A ASP A 1 213 ? 22.555 81.986 45.393 0.76 14.33 236 ASP A CA 1
ATOM 1660 C CA B ASP A 1 213 ? 22.544 81.966 45.411 0.24 14.53 236 ASP A CA 1
ATOM 1661 C C . ASP A 1 213 ? 22.090 83.239 46.129 1.00 16.55 236 ASP A C 1
ATOM 1662 O O . ASP A 1 213 ? 21.505 84.148 45.523 1.00 16.92 236 ASP A O 1
ATOM 1671 N N . LEU A 1 214 ? 22.365 83.300 47.425 1.00 12.29 237 LEU A N 1
ATOM 1672 C CA . LEU A 1 214 ? 22.001 84.461 48.240 1.00 12.45 237 LEU A CA 1
ATOM 1673 C C . LEU A 1 214 ? 22.742 85.715 47.809 1.00 15.62 237 LEU A C 1
ATOM 1674 O O . LEU A 1 214 ? 22.155 86.802 47.765 1.00 19.98 237 LEU A O 1
ATOM 1679 N N . LEU A 1 215 ? 24.033 85.580 47.518 1.00 12.19 238 LEU A N 1
ATOM 1680 C CA . LEU A 1 215 ? 24.871 86.767 47.280 1.00 11.10 238 LEU A CA 1
ATOM 1681 C C . LEU A 1 215 ? 24.950 87.181 45.816 1.00 15.18 238 LEU A C 1
ATOM 1682 O O . LEU A 1 215 ? 24.837 88.369 45.502 1.00 15.53 238 LEU A O 1
ATOM 1687 N N . ILE A 1 216 ? 25.152 86.218 44.925 1.00 12.88 239 ILE A N 1
ATOM 1688 C CA . ILE A 1 216 ? 25.358 86.512 43.509 1.00 11.69 239 ILE A CA 1
ATOM 1689 C C . ILE A 1 216 ? 24.354 85.788 42.604 1.00 11.31 239 ILE A C 1
ATOM 1690 O O . ILE A 1 216 ? 24.584 85.608 41.412 1.00 16.11 239 ILE A O 1
ATOM 1695 N N . GLY A 1 217 ? 23.227 85.391 43.175 1.00 12.39 240 GLY A N 1
ATOM 1696 C CA . GLY A 1 217 ? 22.244 84.639 42.414 1.00 14.86 240 GLY A CA 1
ATOM 1697 C C . GLY A 1 217 ? 21.498 85.528 41.440 1.00 19.83 240 GLY A C 1
ATOM 1698 O O . GLY A 1 217 ? 21.014 85.052 40.411 1.00 18.01 240 GLY A O 1
ATOM 1699 N N . LYS A 1 218 ? 21.414 86.816 41.759 1.00 16.54 241 LYS A N 1
ATOM 1700 C CA . LYS A 1 218 ? 20.727 87.765 40.878 1.00 17.41 241 LYS A CA 1
ATOM 1701 C C . LYS A 1 218 ? 21.677 88.544 39.984 1.00 17.05 241 LYS A C 1
ATOM 1702 O O . LYS A 1 218 ? 21.344 88.840 38.842 1.00 16.62 241 LYS A O 1
ATOM 1708 N N . ARG A 1 219 ? 22.864 88.863 40.485 1.00 13.68 242 ARG A N 1
ATOM 1709 C CA . ARG A 1 219 ? 23.835 89.607 39.689 1.00 12.56 242 ARG A CA 1
ATOM 1710 C C . ARG A 1 219 ? 25.266 89.307 40.117 1.00 14.86 242 ARG A C 1
ATOM 1711 O O . ARG A 1 219 ? 25.501 88.927 41.279 1.00 14.53 242 ARG A O 1
ATOM 1719 N N . GLN A 1 220 ? 26.209 89.476 39.193 1.00 14.22 243 GLN A N 1
ATOM 1720 C CA . GLN A 1 220 ? 27.628 89.289 39.516 1.00 13.20 243 GLN A CA 1
ATOM 1721 C C . GLN A 1 220 ? 28.083 90.430 40.420 1.00 15.65 243 GLN A C 1
ATOM 1722 O O . GLN A 1 220 ? 27.727 91.593 40.183 1.00 14.95 243 GLN A O 1
ATOM 1728 N N . ARG A 1 221 ? 28.840 90.092 41.465 1.00 13.20 244 ARG A N 1
ATOM 1729 C CA . ARG A 1 221 ? 29.364 91.072 42.421 1.00 12.10 244 ARG A CA 1
ATOM 1730 C C . ARG A 1 221 ? 30.757 90.644 42.853 1.00 13.70 244 ARG A C 1
ATOM 1731 O O . ARG A 1 221 ? 31.019 89.444 42.975 1.00 13.29 244 ARG A O 1
ATOM 1739 N N . PRO A 1 222 ? 31.644 91.614 43.110 1.00 12.24 245 PRO A N 1
ATOM 1740 C CA . PRO A 1 222 ? 32.947 91.231 43.659 1.00 12.93 245 PRO A CA 1
ATOM 1741 C C . PRO A 1 222 ? 32.769 90.625 45.041 1.00 12.58 245 PRO A C 1
ATOM 1742 O O . PRO A 1 222 ? 31.937 91.071 45.829 1.00 11.47 245 PRO A O 1
ATOM 1746 N N . ILE A 1 223 ? 33.548 89.585 45.312 1.00 9.70 246 ILE A N 1
ATOM 1747 C CA . ILE A 1 223 ? 33.446 88.880 46.575 1.00 11.08 246 ILE A CA 1
ATOM 1748 C C . ILE A 1 223 ? 34.605 89.232 47.488 1.00 11.34 246 ILE A C 1
ATOM 1749 O O . ILE A 1 223 ? 35.763 89.250 47.069 1.00 11.58 246 ILE A O 1
ATOM 1754 N N . HIS A 1 224 ? 34.268 89.513 48.743 1.00 9.43 247 HIS A N 1
ATOM 1755 C CA . HIS A 1 224 ? 35.248 89.675 49.805 1.00 9.51 247 HIS A CA 1
ATOM 1756 C C . HIS A 1 224 ? 35.172 88.450 50.702 1.00 8.85 247 HIS A C 1
ATOM 1757 O O . HIS A 1 224 ? 34.158 88.247 51.357 1.00 11.39 247 HIS A O 1
ATOM 1764 N N . LEU A 1 225 ? 36.237 87.652 50.748 1.00 10.22 248 LEU A N 1
ATOM 1765 C CA . LEU A 1 225 ? 36.278 86.487 51.636 1.00 10.48 248 LEU A CA 1
ATOM 1766 C C . LEU A 1 225 ? 37.047 86.876 52.885 1.00 9.75 248 LEU A C 1
ATOM 1767 O O . LEU A 1 225 ? 38.245 87.130 52.809 1.00 11.37 248 LEU A O 1
ATOM 1772 N N . SER A 1 226 ? 36.364 86.920 54.030 1.00 9.91 249 SER A N 1
ATOM 1773 C CA . SER A 1 226 ? 37.046 87.204 55.293 1.00 9.11 249 SER A CA 1
ATOM 1774 C C . SER A 1 226 ? 37.117 85.904 56.067 1.00 8.81 249 SER A C 1
ATOM 1775 O O . SER A 1 226 ? 36.108 85.427 56.575 1.00 11.05 249 SER A O 1
ATOM 1778 N N . PHE A 1 227 ? 38.318 85.331 56.138 1.00 9.54 250 PHE A N 1
ATOM 1779 C CA . PHE A 1 227 ? 38.502 83.987 56.677 1.00 9.96 250 PHE A CA 1
ATOM 1780 C C . PHE A 1 227 ? 39.299 84.012 57.982 1.00 10.39 250 PHE A C 1
ATOM 1781 O O . PHE A 1 227 ? 40.489 84.325 57.988 1.00 11.47 250 PHE A O 1
ATOM 1789 N N . ASP A 1 228 ? 38.613 83.699 59.079 1.00 9.64 251 ASP A N 1
ATOM 1790 C CA . ASP A 1 228 ? 39.214 83.566 60.408 1.00 8.93 251 ASP A CA 1
ATOM 1791 C C . ASP A 1 228 ? 39.700 82.119 60.495 1.00 9.27 251 ASP A C 1
ATOM 1792 O O . ASP A 1 228 ? 38.907 81.193 60.325 1.00 11.81 251 ASP A O 1
ATOM 1797 N N . ILE A 1 229 ? 40.990 81.928 60.745 1.00 9.95 252 ILE A N 1
ATOM 1798 C CA . ILE A 1 229 ? 41.549 80.583 60.812 1.00 11.47 252 ILE A CA 1
ATOM 1799 C C . ILE A 1 229 ? 40.839 79.728 61.866 1.00 12.41 252 ILE A C 1
ATOM 1800 O O . ILE A 1 229 ? 40.820 78.488 61.746 1.00 11.57 252 ILE A O 1
ATOM 1805 N N . ASP A 1 230 ? 40.219 80.369 62.864 1.00 10.50 253 ASP A N 1
ATOM 1806 C CA . ASP A 1 230 ? 39.493 79.613 63.900 1.00 9.48 253 ASP A CA 1
ATOM 1807 C C . ASP A 1 230 ? 38.192 78.965 63.408 1.00 9.75 253 ASP A C 1
ATOM 1808 O O . ASP A 1 230 ? 37.526 78.238 64.149 1.00 11.53 253 ASP A O 1
ATOM 1813 N N . ALA A 1 231 ? 37.836 79.209 62.152 1.00 10.10 254 ALA A N 1
ATOM 1814 C CA . ALA A 1 231 ? 36.724 78.461 61.552 1.00 11.56 254 ALA A CA 1
ATOM 1815 C C . ALA A 1 231 ? 37.068 76.972 61.537 1.00 10.45 254 ALA A C 1
ATOM 1816 O O . ALA A 1 231 ? 36.187 76.117 61.723 1.00 10.75 254 ALA A O 1
ATOM 1818 N N . PHE A 1 232 ? 38.345 76.659 61.325 1.00 10.18 255 PHE A N 1
ATOM 1819 C CA . PHE A 1 232 ? 38.801 75.258 61.342 1.00 11.37 255 PHE A CA 1
ATOM 1820 C C . PHE A 1 232 ? 38.778 74.677 62.746 1.00 12.45 255 PHE A C 1
ATOM 1821 O O . PHE A 1 232 ? 38.963 75.381 63.739 1.00 11.47 255 PHE A O 1
ATOM 1829 N N . ASP A 1 233 ? 38.581 73.364 62.835 1.00 10.91 256 ASP A N 1
ATOM 1830 C CA . ASP A 1 233 ? 38.695 72.700 64.127 1.00 12.00 256 ASP A CA 1
ATOM 1831 C C . ASP A 1 233 ? 40.066 72.980 64.758 1.00 11.56 256 ASP A C 1
ATOM 1832 O O . ASP A 1 233 ? 41.075 73.035 64.057 1.00 12.61 256 ASP A O 1
ATOM 1837 N N . PRO A 1 234 ? 40.096 73.169 66.085 1.00 11.77 257 PRO A N 1
ATOM 1838 C CA . PRO A 1 234 ? 41.345 73.433 66.812 1.00 14.25 257 PRO A CA 1
ATOM 1839 C C . PRO A 1 234 ? 42.408 72.353 66.619 1.00 15.51 257 PRO A C 1
ATOM 1840 O O . PRO A 1 234 ? 43.595 72.655 66.755 1.00 14.55 257 PRO A O 1
ATOM 1844 N N . THR A 1 235 ? 42.010 71.124 66.289 1.00 13.63 258 THR A N 1
ATOM 1845 C CA . THR A 1 235 ? 43.013 70.100 65.987 1.00 17.29 258 THR A CA 1
ATOM 1846 C C . THR A 1 235 ? 43.818 70.432 64.734 1.00 17.07 258 THR A C 1
ATOM 1847 O O . THR A 1 235 ? 44.962 69.991 64.578 1.00 17.72 258 THR A O 1
ATOM 1851 N N . LEU A 1 236 ? 43.220 71.208 63.830 1.00 13.39 259 LEU A N 1
ATOM 1852 C CA . LEU A 1 236 ? 43.866 71.577 62.581 1.00 13.71 259 LEU A CA 1
ATOM 1853 C C . LEU A 1 236 ? 44.515 72.956 62.658 1.00 14.50 259 LEU A C 1
ATOM 1854 O O . LEU A 1 236 ? 45.535 73.214 62.019 1.00 16.35 259 LEU A O 1
ATOM 1859 N N . ALA A 1 237 ? 43.899 73.847 63.428 1.00 14.24 260 ALA A N 1
ATOM 1860 C CA . ALA A 1 237 ? 44.400 75.216 63.556 1.00 13.96 260 ALA A CA 1
ATOM 1861 C C . ALA A 1 237 ? 44.528 75.610 65.016 1.00 13.26 260 ALA A C 1
ATOM 1862 O O . ALA A 1 237 ? 43.771 76.423 65.534 1.00 12.25 260 ALA A O 1
ATOM 1864 N N . PRO A 1 238 ? 45.498 75.017 65.705 1.00 13.11 261 PRO A N 1
ATOM 1865 C CA . PRO A 1 238 ? 45.593 75.284 67.139 1.00 12.67 261 PRO A CA 1
ATOM 1866 C C . PRO A 1 238 ? 46.147 76.666 67.471 1.00 14.82 261 PRO A C 1
ATOM 1867 O O . PRO A 1 238 ? 45.848 77.171 68.569 1.00 14.80 261 PRO A O 1
ATOM 1871 N N . ALA A 1 239 ? 46.934 77.257 66.570 1.00 13.19 262 ALA A N 1
ATOM 1872 C CA . ALA A 1 239 ? 47.634 78.502 66.894 1.00 13.55 262 ALA A CA 1
ATOM 1873 C C . ALA A 1 239 ? 46.723 79.684 66.608 1.00 12.48 262 ALA A C 1
ATOM 1874 O O . ALA A 1 239 ? 46.887 80.378 65.602 1.00 13.18 262 ALA A O 1
ATOM 1876 N N . THR A 1 240 ? 45.768 79.895 67.502 1.00 13.25 263 THR A N 1
ATOM 1877 C CA . THR A 1 240 ? 44.762 80.943 67.337 1.00 12.78 263 THR A CA 1
ATOM 1878 C C . THR A 1 240 ? 44.166 81.268 68.708 1.00 14.08 263 THR A C 1
ATOM 1879 O O . THR A 1 240 ? 44.175 80.426 69.626 1.00 13.78 263 THR A O 1
ATOM 1883 N N . GLY A 1 241 ? 43.665 82.490 68.864 1.00 13.51 264 GLY A N 1
ATOM 1884 C CA . GLY A 1 241 ? 43.328 82.997 70.185 1.00 13.00 264 GLY A CA 1
ATOM 1885 C C . GLY A 1 241 ? 42.028 82.545 70.812 1.00 13.41 264 GLY A C 1
ATOM 1886 O O . GLY A 1 241 ? 41.895 82.486 72.036 1.00 14.33 264 GLY A O 1
ATOM 1887 N N . THR A 1 242 ? 41.041 82.246 69.977 1.00 11.88 265 THR A N 1
ATOM 1888 C CA A THR A 1 242 ? 39.743 81.827 70.474 0.54 13.34 265 THR A CA 1
ATOM 1889 C CA B THR A 1 242 ? 39.732 81.830 70.463 0.46 13.36 265 THR A CA 1
ATOM 1890 C C . THR A 1 242 ? 39.288 80.540 69.789 1.00 14.21 265 THR A C 1
ATOM 1891 O O . THR A 1 242 ? 38.311 80.529 69.044 1.00 13.71 265 THR A O 1
ATOM 1898 N N . PRO A 1 243 ? 39.996 79.435 70.059 1.00 14.00 266 PRO A N 1
ATOM 1899 C CA . PRO A 1 243 ? 39.602 78.164 69.449 1.00 12.47 266 PRO A CA 1
ATOM 1900 C C . PRO A 1 243 ? 38.273 77.648 70.011 1.00 15.68 266 PRO A C 1
ATOM 1901 O O . PRO A 1 243 ? 37.968 77.823 71.201 1.00 15.08 266 PRO A O 1
ATOM 1905 N N . VAL A 1 244 ? 37.477 77.024 69.144 1.00 12.52 267 VAL A N 1
ATOM 1906 C CA . VAL A 1 244 ? 36.220 76.418 69.554 1.00 12.09 267 VAL A CA 1
ATOM 1907 C C . VAL A 1 244 ? 36.131 75.034 68.931 1.00 12.55 267 VAL A C 1
ATOM 1908 O O . VAL A 1 244 ? 36.281 74.881 67.717 1.00 11.73 267 VAL A O 1
ATOM 1912 N N . VAL A 1 245 ? 35.906 74.021 69.760 1.00 14.09 268 VAL A N 1
ATOM 1913 C CA . VAL A 1 245 ? 35.853 72.649 69.259 1.00 13.56 268 VAL A CA 1
ATOM 1914 C C . VAL A 1 245 ? 34.712 72.451 68.261 1.00 13.03 268 VAL A C 1
ATOM 1915 O O . VAL A 1 245 ? 33.709 73.156 68.297 1.00 14.16 268 VAL A O 1
ATOM 1919 N N . GLY A 1 246 ? 34.889 71.483 67.367 1.00 12.18 269 GLY A N 1
ATOM 1920 C CA . GLY A 1 246 ? 33.839 71.105 66.434 1.00 12.27 269 GLY A CA 1
ATOM 1921 C C . GLY A 1 246 ? 33.802 71.933 65.161 1.00 11.05 269 GLY A C 1
ATOM 1922 O O . GLY A 1 246 ? 32.718 72.241 64.659 1.00 11.97 269 GLY A O 1
ATOM 1923 N N . GLY A 1 247 ? 34.972 72.277 64.630 1.00 11.29 270 GLY A N 1
ATOM 1924 C CA . GLY A 1 247 ? 35.040 73.154 63.466 1.00 10.09 270 GLY A CA 1
ATOM 1925 C C . GLY A 1 247 ? 35.085 72.476 62.104 1.00 12.04 270 GLY A C 1
ATOM 1926 O O . GLY A 1 247 ? 34.843 71.272 61.982 1.00 11.60 270 GLY A O 1
ATOM 1927 N N . LEU A 1 248 ? 35.361 73.270 61.069 1.00 9.89 271 LEU A N 1
ATOM 1928 C CA . LEU A 1 248 ? 35.501 72.755 59.710 1.00 9.87 271 LEU A CA 1
ATOM 1929 C C . LEU A 1 248 ? 36.618 71.730 59.658 1.00 10.07 271 LEU A C 1
ATOM 1930 O O . LEU A 1 248 ? 37.634 71.866 60.335 1.00 11.27 271 LEU A O 1
ATOM 1935 N N . THR A 1 249 ? 36.442 70.714 58.820 1.00 11.54 272 THR A N 1
ATOM 1936 C CA . THR A 1 249 ? 37.543 69.836 58.488 1.00 11.36 272 THR A CA 1
ATOM 1937 C C . THR A 1 249 ? 38.432 70.502 57.454 1.00 11.66 272 THR A C 1
ATOM 1938 O O . THR A 1 249 ? 38.072 71.525 56.856 1.00 11.72 272 THR A O 1
ATOM 1942 N N . TYR A 1 250 ? 39.598 69.916 57.237 1.00 11.79 273 TYR A N 1
ATOM 1943 C CA . TYR A 1 250 ? 40.512 70.392 56.223 1.00 10.13 273 TYR A CA 1
ATOM 1944 C C . TYR A 1 250 ? 39.829 70.402 54.853 1.00 12.27 273 TYR A C 1
ATOM 1945 O O . TYR A 1 250 ? 39.881 71.385 54.101 1.00 11.73 273 TYR A O 1
ATOM 1954 N N . ARG A 1 251 ? 39.190 69.285 54.526 1.00 11.67 274 ARG A N 1
ATOM 1955 C CA . ARG A 1 251 ? 38.498 69.160 53.258 1.00 11.36 274 ARG A CA 1
ATOM 1956 C C . ARG A 1 251 ? 37.371 70.176 53.097 1.00 10.40 274 ARG A C 1
ATOM 1957 O O . ARG A 1 251 ? 37.198 70.720 52.009 1.00 10.62 274 ARG A O 1
ATOM 1965 N N . GLU A 1 252 ? 36.633 70.456 54.169 1.00 9.97 275 GLU A N 1
ATOM 1966 C CA . GLU A 1 252 ? 35.566 71.454 54.063 1.00 10.49 275 GLU A CA 1
ATOM 1967 C C . GLU A 1 252 ? 36.144 72.834 53.779 1.00 10.58 275 GLU A C 1
ATOM 1968 O O . GLU A 1 252 ? 35.593 73.586 52.965 1.00 10.08 275 GLU A O 1
ATOM 1974 N N . GLY A 1 253 ? 37.259 73.162 54.437 1.00 11.25 276 GLY A N 1
ATOM 1975 C CA . GLY A 1 253 ? 37.905 74.450 54.226 1.00 11.04 276 GLY A CA 1
ATOM 1976 C C . GLY A 1 253 ? 38.397 74.603 52.799 1.00 13.06 276 GLY A C 1
ATOM 1977 O O . GLY A 1 253 ? 38.216 75.668 52.170 1.00 10.75 276 GLY A O 1
ATOM 1978 N N . MET A 1 254 ? 39.024 73.554 52.273 1.00 10.56 277 MET A N 1
ATOM 1979 C CA . MET A 1 254 ? 39.468 73.587 50.886 1.00 10.82 277 MET A CA 1
ATOM 1980 C C . MET A 1 254 ? 38.277 73.701 49.948 1.00 10.80 277 MET A C 1
ATOM 1981 O O . MET A 1 254 ? 38.348 74.387 48.931 1.00 12.03 277 MET A O 1
ATOM 1986 N N . TYR A 1 255 ? 37.176 73.030 50.267 1.00 11.75 278 TYR A N 1
ATOM 1987 C CA . TYR A 1 255 ? 36.012 73.096 49.395 1.00 11.27 278 TYR A CA 1
ATOM 1988 C C . TYR A 1 255 ? 35.450 74.526 49.343 1.00 12.60 278 TYR A C 1
ATOM 1989 O O . TYR A 1 255 ? 35.117 75.031 48.260 1.00 11.38 278 TYR A O 1
ATOM 1998 N N . ILE A 1 256 ? 35.360 75.180 50.502 1.00 10.28 279 ILE A N 1
ATOM 1999 C CA . ILE A 1 256 ? 34.907 76.578 50.541 1.00 10.05 279 ILE A CA 1
ATOM 2000 C C . ILE A 1 256 ? 35.785 77.444 49.626 1.00 9.71 279 ILE A C 1
ATOM 2001 O O . ILE A 1 256 ? 35.281 78.196 48.771 1.00 10.52 279 ILE A O 1
ATOM 2006 N N . ALA A 1 257 ? 37.097 77.329 49.792 1.00 11.57 280 ALA A N 1
ATOM 2007 C CA . ALA A 1 257 ? 38.041 78.123 49.003 1.00 10.54 280 ALA A CA 1
ATOM 2008 C C . ALA A 1 257 ? 37.930 77.820 47.504 1.00 13.87 280 ALA A C 1
ATOM 2009 O O . ALA A 1 257 ? 37.960 78.741 46.671 1.00 12.14 280 ALA A O 1
ATOM 2011 N N . GLU A 1 258 ? 37.790 76.539 47.158 1.00 11.14 281 GLU A N 1
ATOM 2012 C CA . GLU A 1 258 ? 37.626 76.149 45.763 1.00 11.38 281 GLU A CA 1
ATOM 2013 C C . GLU A 1 258 ? 36.396 76.772 45.142 1.00 11.47 281 GLU A C 1
ATOM 2014 O O . GLU A 1 258 ? 36.450 77.213 43.991 1.00 12.65 281 GLU A O 1
ATOM 2020 N N . GLU A 1 259 ? 35.288 76.782 45.881 1.00 12.32 282 GLU A N 1
ATOM 2021 C CA . GLU A 1 259 ? 34.056 77.377 45.375 1.00 12.26 282 GLU A CA 1
ATOM 2022 C C . GLU A 1 259 ? 34.173 78.896 45.252 1.00 12.09 282 GLU A C 1
ATOM 2023 O O . GLU A 1 259 ? 33.696 79.479 44.271 1.00 14.05 282 GLU A O 1
ATOM 2029 N N . ILE A 1 260 ? 34.851 79.529 46.204 1.00 11.59 283 ILE A N 1
ATOM 2030 C CA . ILE A 1 260 ? 35.186 80.952 46.053 1.00 13.56 283 ILE A CA 1
ATOM 2031 C C . ILE A 1 260 ? 35.960 81.182 44.751 1.00 15.21 283 ILE A C 1
ATOM 2032 O O . ILE A 1 260 ? 35.606 82.054 43.951 1.00 13.74 283 ILE A O 1
ATOM 2037 N N . HIS A 1 261 ? 37.002 80.388 44.509 1.00 11.51 284 HIS A N 1
ATOM 2038 C CA . HIS A 1 261 ? 37.744 80.539 43.262 1.00 11.30 284 HIS A CA 1
ATOM 2039 C C . HIS A 1 261 ? 36.855 80.328 42.032 1.00 12.45 284 HIS A C 1
ATOM 2040 O O . HIS A 1 261 ? 36.948 81.076 41.050 1.00 14.14 284 HIS A O 1
ATOM 2047 N N . ASN A 1 262 ? 35.991 79.317 42.091 1.00 12.14 285 ASN A N 1
ATOM 2048 C CA . ASN A 1 262 ? 35.190 78.942 40.930 1.00 14.46 285 ASN A CA 1
ATOM 2049 C C . ASN A 1 262 ? 34.163 79.998 40.524 1.00 14.78 285 ASN A C 1
ATOM 2050 O O . ASN A 1 262 ? 33.639 79.949 39.417 1.00 17.52 285 ASN A O 1
ATOM 2055 N N . THR A 1 263 ? 33.874 80.946 41.406 1.00 13.21 286 THR A N 1
ATOM 2056 C CA . THR A 1 263 ? 32.961 82.029 41.028 1.00 14.39 286 THR A CA 1
ATOM 2057 C C . THR A 1 263 ? 33.598 82.971 40.025 1.00 14.67 286 THR A C 1
ATOM 2058 O O . THR A 1 263 ? 32.895 83.676 39.295 1.00 15.70 286 THR A O 1
ATOM 2062 N N . GLY A 1 264 ? 34.924 83.009 40.017 1.00 12.63 287 GLY A N 1
ATOM 2063 C CA . GLY A 1 264 ? 35.661 83.980 39.222 1.00 14.52 287 GLY A CA 1
ATOM 2064 C C . GLY A 1 264 ? 35.552 85.411 39.732 1.00 14.67 287 GLY A C 1
ATOM 2065 O O . GLY A 1 264 ? 35.989 86.344 39.053 1.00 17.50 287 GLY A O 1
ATOM 2066 N N . LEU A 1 265 ? 34.988 85.594 40.925 1.00 12.03 288 LEU A N 1
ATOM 2067 C CA . LEU A 1 265 ? 34.659 86.938 41.417 1.00 11.30 288 LEU A CA 1
ATOM 2068 C C . LEU A 1 265 ? 35.442 87.370 42.658 1.00 12.62 288 LEU A C 1
ATOM 2069 O O . LEU A 1 265 ? 35.179 88.440 43.211 1.00 13.16 288 LEU A O 1
ATOM 2074 N N . LEU A 1 266 ? 36.394 86.558 43.110 1.00 12.66 289 LEU A N 1
ATOM 2075 C CA . LEU A 1 266 ? 37.134 86.933 44.310 1.00 11.70 289 LEU A CA 1
ATOM 2076 C C . LEU A 1 266 ? 37.948 88.206 44.086 1.00 13.35 289 LEU A C 1
ATOM 2077 O O . LEU A 1 266 ? 38.773 88.290 43.173 1.00 15.76 289 LEU A O 1
ATOM 2082 N N . SER A 1 267 ? 37.702 89.201 44.929 1.00 10.72 290 SER A N 1
ATOM 2083 C CA . SER A 1 267 ? 38.309 90.512 44.782 1.00 12.68 290 SER A CA 1
ATOM 2084 C C . SER A 1 267 ? 39.210 90.891 45.970 1.00 12.44 290 SER A C 1
ATOM 2085 O O . SER A 1 267 ? 40.180 91.623 45.806 1.00 13.18 290 SER A O 1
ATOM 2088 N N . ALA A 1 268 ? 38.894 90.393 47.162 1.00 9.12 291 ALA A N 1
ATOM 2089 C CA . ALA A 1 268 ? 39.780 90.561 48.306 1.00 10.64 291 ALA A CA 1
ATOM 2090 C C . ALA A 1 268 ? 39.585 89.417 49.277 1.00 10.59 291 ALA A C 1
ATOM 2091 O O . ALA A 1 268 ? 38.499 88.850 49.371 1.00 11.60 291 ALA A O 1
ATOM 2093 N N . LEU A 1 269 ? 40.646 89.106 50.016 1.00 10.85 292 LEU A N 1
ATOM 2094 C CA . LEU A 1 269 ? 40.620 88.008 50.982 1.00 10.24 292 LEU A CA 1
ATOM 2095 C C . LEU A 1 269 ? 41.371 88.439 52.232 1.00 10.46 292 LEU A C 1
ATOM 2096 O O . LEU A 1 269 ? 42.466 88.994 52.121 1.00 11.19 292 LEU A O 1
ATOM 2101 N N . ASP A 1 270 ? 40.800 88.170 53.407 1.00 10.45 293 ASP A N 1
ATOM 2102 C CA . ASP A 1 270 ? 41.519 88.324 54.673 1.00 10.95 293 ASP A CA 1
ATOM 2103 C C . ASP A 1 270 ? 41.797 86.940 55.229 1.00 10.16 293 ASP A C 1
ATOM 2104 O O . ASP A 1 270 ? 40.925 86.077 55.192 1.00 11.23 293 ASP A O 1
ATOM 2109 N N . LEU A 1 271 ? 43.006 86.725 55.741 1.00 10.51 294 LEU A N 1
ATOM 2110 C CA . LEU A 1 271 ? 43.304 85.488 56.464 1.00 9.07 294 LEU A CA 1
ATOM 2111 C C . LEU A 1 271 ? 43.832 85.932 57.809 1.00 9.60 294 LEU A C 1
ATOM 2112 O O . LEU A 1 271 ? 44.979 86.372 57.931 1.00 11.57 294 LEU A O 1
ATOM 2117 N N . VAL A 1 272 ? 42.968 85.820 58.813 1.00 10.81 295 VAL A N 1
ATOM 2118 C CA . VAL A 1 272 ? 43.209 86.438 60.100 1.00 11.08 295 VAL A CA 1
ATOM 2119 C C . VAL A 1 272 ? 43.310 85.441 61.245 1.00 12.39 295 VAL A C 1
ATOM 2120 O O . VAL A 1 272 ? 42.905 84.277 61.122 1.00 11.64 295 VAL A O 1
ATOM 2124 N N . GLU A 1 273 ? 43.873 85.931 62.348 1.00 10.85 296 GLU A N 1
ATOM 2125 C CA . GLU A 1 273 ? 43.874 85.259 63.661 1.00 9.94 296 GLU A CA 1
ATOM 2126 C C . GLU A 1 273 ? 44.865 84.113 63.815 1.00 13.20 296 GLU A C 1
ATOM 2127 O O . GLU A 1 273 ? 44.822 83.397 64.808 1.00 12.56 296 GLU A O 1
ATOM 2133 N N . VAL A 1 274 ? 45.799 83.979 62.886 1.00 10.96 297 VAL A N 1
ATOM 2134 C CA . VAL A 1 274 ? 46.925 83.073 63.142 1.00 11.55 297 VAL A CA 1
ATOM 2135 C C . VAL A 1 274 ? 47.837 83.713 64.189 1.00 12.71 297 VAL A C 1
ATOM 2136 O O . VAL A 1 274 ? 48.399 84.789 63.963 1.00 14.22 297 VAL A O 1
ATOM 2140 N N . ASN A 1 275 ? 47.976 83.055 65.334 1.00 13.23 298 ASN A N 1
ATOM 2141 C CA . ASN A 1 275 ? 48.865 83.542 66.391 1.00 14.03 298 ASN A CA 1
ATOM 2142 C C . ASN A 1 275 ? 49.868 82.442 66.727 1.00 16.24 298 ASN A C 1
ATOM 2143 O O . ASN A 1 275 ? 49.555 81.539 67.510 1.00 15.24 298 ASN A O 1
ATOM 2148 N N . PRO A 1 276 ? 51.074 82.529 66.148 1.00 14.28 299 PRO A N 1
ATOM 2149 C CA . PRO A 1 276 ? 52.078 81.465 66.287 1.00 16.18 299 PRO A CA 1
ATOM 2150 C C . PRO A 1 276 ? 52.508 81.265 67.738 1.00 17.93 299 PRO A C 1
ATOM 2151 O O . PRO A 1 276 ? 52.920 80.160 68.088 1.00 22.66 299 PRO A O 1
ATOM 2155 N N . GLN A 1 277 ? 52.417 82.309 68.560 1.00 17.49 300 GLN A N 1
ATOM 2156 C CA . GLN A 1 277 ? 52.864 82.222 69.952 1.00 18.82 300 GLN A CA 1
ATOM 2157 C C . GLN A 1 277 ? 51.963 81.348 70.817 1.00 21.69 300 GLN A C 1
ATOM 2158 O O . GLN A 1 277 ? 52.354 80.941 71.912 1.00 24.77 300 GLN A O 1
ATOM 2164 N N . LEU A 1 278 ? 50.759 81.052 70.340 1.00 18.31 301 LEU A N 1
ATOM 2165 C CA . LEU A 1 278 ? 49.815 80.266 71.134 1.00 18.76 301 LEU A CA 1
ATOM 2166 C C . LEU A 1 278 ? 49.925 78.777 70.854 1.00 22.73 301 LEU A C 1
ATOM 2167 O O . LEU A 1 278 ? 49.260 77.967 71.494 1.00 27.73 301 LEU A O 1
ATOM 2172 N N . ALA A 1 279 ? 50.773 78.420 69.898 1.00 17.90 302 ALA A N 1
ATOM 2173 C CA . ALA A 1 279 ? 51.073 77.016 69.652 1.00 23.98 302 ALA A CA 1
ATOM 2174 C C . ALA A 1 279 ? 51.843 76.418 70.835 1.00 25.01 302 ALA A C 1
ATOM 2175 O O . ALA A 1 279 ? 52.671 77.099 71.437 1.00 27.17 302 ALA A O 1
ATOM 2177 N N . THR A 1 280 ? 51.578 75.146 71.142 1.00 25.43 303 THR A N 1
ATOM 2178 C CA . THR A 1 280 ? 52.298 74.430 72.203 1.00 26.35 303 THR A CA 1
ATOM 2179 C C . THR A 1 280 ? 53.677 73.993 71.707 1.00 29.60 303 THR A C 1
ATOM 2180 O O . THR A 1 280 ? 54.593 73.743 72.500 1.00 31.28 303 THR A O 1
ATOM 2184 N N . SER A 1 281 ? 53.827 73.921 70.387 1.00 23.47 304 SER A N 1
ATOM 2185 C CA . SER A 1 281 ? 55.057 73.449 69.769 1.00 26.37 304 SER A CA 1
ATOM 2186 C C . SER A 1 281 ? 55.263 74.147 68.437 1.00 34.70 304 SER A C 1
ATOM 2187 O O . SER A 1 281 ? 54.325 74.736 67.889 1.00 25.83 304 SER A O 1
ATOM 2190 N N . GLU A 1 282 ? 56.485 74.076 67.914 1.00 31.32 305 GLU A N 1
ATOM 2191 C CA . GLU A 1 282 ? 56.789 74.625 66.595 1.00 33.81 305 GLU A CA 1
ATOM 2192 C C . GLU A 1 282 ? 55.920 73.967 65.535 1.00 31.04 305 GLU A C 1
ATOM 2193 O O . GLU A 1 282 ? 55.507 74.605 64.569 1.00 26.28 305 GLU A O 1
ATOM 2199 N N . GLU A 1 283 ? 55.647 72.682 65.725 1.00 23.69 306 GLU A N 1
ATOM 2200 C CA . GLU A 1 283 ? 54.826 71.930 64.792 1.00 30.12 306 GLU A CA 1
ATOM 2201 C C . GLU A 1 283 ? 53.405 72.481 64.716 1.00 22.45 306 GLU A C 1
ATOM 2202 O O . GLU A 1 283 ? 52.842 72.601 63.621 1.00 22.26 306 GLU A O 1
ATOM 2208 N N . GLU A 1 284 ? 52.824 72.803 65.868 1.00 22.40 307 GLU A N 1
ATOM 2209 C CA . GLU A 1 284 ? 51.468 73.350 65.900 1.00 20.23 307 GLU A CA 1
ATOM 2210 C C . GLU A 1 284 ? 51.437 74.708 65.214 1.00 21.08 307 GLU A C 1
ATOM 2211 O O . GLU A 1 284 ? 50.463 75.052 64.542 1.00 19.28 307 GLU A O 1
ATOM 2217 N N . ALA A 1 285 ? 52.481 75.498 65.421 1.00 18.66 308 ALA A N 1
ATOM 2218 C CA . ALA A 1 285 ? 52.537 76.815 64.792 1.00 18.89 308 ALA A CA 1
ATOM 2219 C C . ALA A 1 285 ? 52.643 76.660 63.280 1.00 21.82 308 ALA A C 1
ATOM 2220 O O . ALA A 1 285 ? 51.910 77.301 62.523 1.00 17.88 308 ALA A O 1
ATOM 2222 N N . LYS A 1 286 ? 53.563 75.810 62.839 1.00 18.03 309 LYS A N 1
ATOM 2223 C CA . LYS A 1 286 ? 53.778 75.630 61.410 1.00 17.84 309 LYS A CA 1
ATOM 2224 C C . LYS A 1 286 ? 52.570 75.024 60.704 1.00 18.33 309 LYS A C 1
ATOM 2225 O O . LYS A 1 286 ? 52.258 75.424 59.586 1.00 17.44 309 LYS A O 1
ATOM 2231 N N . THR A 1 287 ? 51.875 74.073 61.324 1.00 16.91 310 THR A N 1
ATOM 2232 C CA A THR A 1 287 ? 50.711 73.473 60.677 0.62 16.78 310 THR A CA 1
ATOM 2233 C CA B THR A 1 287 ? 50.708 73.491 60.650 0.38 16.87 310 THR A CA 1
ATOM 2234 C C . THR A 1 287 ? 49.596 74.510 60.502 1.00 15.28 310 THR A C 1
ATOM 2235 O O . THR A 1 287 ? 48.870 74.494 59.508 1.00 16.08 310 THR A O 1
ATOM 2242 N N . THR A 1 288 ? 49.480 75.415 61.468 1.00 15.17 311 THR A N 1
ATOM 2243 C CA . THR A 1 288 ? 48.454 76.455 61.375 1.00 13.42 311 THR A CA 1
ATOM 2244 C C . THR A 1 288 ? 48.782 77.389 60.215 1.00 17.88 311 THR A C 1
ATOM 2245 O O . THR A 1 288 ? 47.901 77.747 59.429 1.00 13.44 311 THR A O 1
ATOM 2249 N N . ALA A 1 289 ? 50.052 77.758 60.089 1.00 14.87 312 ALA A N 1
ATOM 2250 C CA . ALA A 1 289 ? 50.468 78.649 59.005 1.00 11.74 312 ALA A CA 1
ATOM 2251 C C . ALA A 1 289 ? 50.338 77.951 57.653 1.00 15.19 312 ALA A C 1
ATOM 2252 O O . ALA A 1 289 ? 49.946 78.573 56.654 1.00 13.61 312 ALA A O 1
ATOM 2254 N N . ASN A 1 290 ? 50.675 76.661 57.618 1.00 13.46 313 ASN A N 1
ATOM 2255 C CA . ASN A 1 290 ? 50.570 75.900 56.374 1.00 13.01 313 ASN A CA 1
ATOM 2256 C C . ASN A 1 290 ? 49.119 75.825 55.920 1.00 12.55 313 ASN A C 1
ATOM 2257 O O . ASN A 1 290 ? 48.827 75.875 54.719 1.00 13.90 313 ASN A O 1
ATOM 2262 N N . LEU A 1 291 ? 48.216 75.698 56.887 1.00 13.57 314 LEU A N 1
ATOM 2263 C CA . LEU A 1 291 ? 46.789 75.626 56.595 1.00 11.85 314 LEU A CA 1
ATOM 2264 C C . LEU A 1 291 ? 46.316 76.952 56.032 1.00 16.90 314 LEU A C 1
ATOM 2265 O O . LEU A 1 291 ? 45.535 76.986 55.078 1.00 12.83 314 LEU A O 1
ATOM 2270 N N . ALA A 1 292 ? 46.809 78.041 56.613 1.00 12.07 315 ALA A N 1
ATOM 2271 C CA . ALA A 1 292 ? 46.479 79.374 56.108 1.00 11.70 315 ALA A CA 1
ATOM 2272 C C . ALA A 1 292 ? 46.909 79.531 54.643 1.00 13.15 315 ALA A C 1
ATOM 2273 O O . ALA A 1 292 ? 46.143 80.032 53.813 1.00 11.76 315 ALA A O 1
ATOM 2275 N N . VAL A 1 293 ? 48.117 79.081 54.317 1.00 12.41 316 VAL A N 1
ATOM 2276 C CA . VAL A 1 293 ? 48.586 79.123 52.942 1.00 12.82 316 VAL A CA 1
ATOM 2277 C C . VAL A 1 293 ? 47.684 78.288 52.035 1.00 13.77 316 VAL A C 1
ATOM 2278 O O . VAL A 1 293 ? 47.339 78.724 50.941 1.00 12.06 316 VAL A O 1
ATOM 2282 N N . ASP A 1 294 ? 47.285 77.100 52.489 1.00 12.56 317 ASP A N 1
ATOM 2283 C CA . ASP A 1 294 ? 46.404 76.258 51.676 1.00 11.48 317 ASP A CA 1
ATOM 2284 C C . ASP A 1 294 ? 45.067 76.939 51.355 1.00 11.61 317 ASP A C 1
ATOM 2285 O O . ASP A 1 294 ? 44.559 76.817 50.240 1.00 11.23 317 ASP A O 1
ATOM 2290 N N . VAL A 1 295 ? 44.499 77.639 52.335 1.00 11.87 318 VAL A N 1
ATOM 2291 C CA . VAL A 1 295 ? 43.237 78.348 52.115 1.00 11.68 318 VAL A CA 1
ATOM 2292 C C . VAL A 1 295 ? 43.422 79.432 51.070 1.00 11.26 318 VAL A C 1
ATOM 2293 O O . VAL A 1 295 ? 42.609 79.573 50.148 1.00 11.09 318 VAL A O 1
ATOM 2297 N N . ILE A 1 296 ? 44.494 80.205 51.207 1.00 10.05 319 ILE A N 1
ATOM 2298 C CA . ILE A 1 296 ? 44.729 81.299 50.261 1.00 10.95 319 ILE A CA 1
ATOM 2299 C C . ILE A 1 296 ? 44.990 80.779 48.855 1.00 12.30 319 ILE A C 1
ATOM 2300 O O . ILE A 1 296 ? 44.412 81.283 47.883 1.00 12.76 319 ILE A O 1
ATOM 2305 N N . ALA A 1 297 ? 45.836 79.759 48.748 1.00 11.06 320 ALA A N 1
ATOM 2306 C CA . ALA A 1 297 ? 46.158 79.198 47.442 1.00 11.67 320 ALA A CA 1
ATOM 2307 C C . ALA A 1 297 ? 44.924 78.587 46.775 1.00 11.26 320 ALA A C 1
ATOM 2308 O O . ALA A 1 297 ? 44.704 78.762 45.580 1.00 12.09 320 ALA A O 1
ATOM 2310 N N . SER A 1 298 ? 44.108 77.883 47.547 1.00 11.38 321 SER A N 1
ATOM 2311 C CA A SER A 1 298 ? 42.893 77.286 47.002 0.53 12.33 321 SER A CA 1
ATOM 2312 C CA B SER A 1 298 ? 42.898 77.286 46.995 0.47 12.33 321 SER A CA 1
ATOM 2313 C C . SER A 1 298 ? 41.919 78.372 46.533 1.00 12.31 321 SER A C 1
ATOM 2314 O O . SER A 1 298 ? 41.248 78.227 45.508 1.00 13.14 321 SER A O 1
ATOM 2319 N N . SER A 1 299 ? 41.864 79.477 47.271 1.00 12.05 322 SER A N 1
ATOM 2320 C CA . SER A 1 299 ? 40.975 80.585 46.903 1.00 10.15 322 SER A CA 1
ATOM 2321 C C . SER A 1 299 ? 41.385 81.245 45.596 1.00 13.45 322 SER A C 1
ATOM 2322 O O . SER A 1 299 ? 40.563 81.888 44.947 1.00 13.23 322 SER A O 1
ATOM 2325 N N . PHE A 1 300 ? 42.652 81.083 45.214 1.00 12.74 323 PHE A N 1
ATOM 2326 C CA . PHE A 1 300 ? 43.145 81.619 43.941 1.00 13.85 323 PHE A CA 1
ATOM 2327 C C . PHE A 1 300 ? 43.419 80.549 42.896 1.00 14.48 323 PHE A C 1
ATOM 2328 O O . PHE A 1 300 ? 44.077 80.807 41.879 1.00 16.78 323 PHE A O 1
ATOM 2336 N N . GLY A 1 301 ? 42.903 79.346 43.127 1.00 12.42 324 GLY A N 1
ATOM 2337 C CA . GLY A 1 301 ? 42.867 78.369 42.050 1.00 14.25 324 GLY A CA 1
ATOM 2338 C C . GLY A 1 301 ? 43.588 77.051 42.236 1.00 15.13 324 GLY A C 1
ATOM 2339 O O . GLY A 1 301 ? 43.549 76.205 41.339 1.00 16.02 324 GLY A O 1
ATOM 2340 N N . GLN A 1 302 ? 44.252 76.849 43.366 1.00 13.78 325 GLN A N 1
ATOM 2341 C CA . GLN A 1 302 ? 44.887 75.554 43.541 1.00 14.62 325 GLN A CA 1
ATOM 2342 C C . GLN A 1 302 ? 43.795 74.494 43.658 1.00 15.10 325 GLN A C 1
ATOM 2343 O O . GLN A 1 302 ? 42.809 74.684 44.379 1.00 15.62 325 GLN A O 1
ATOM 2349 N N . THR A 1 303 ? 43.955 73.405 42.902 1.00 17.89 326 THR A N 1
ATOM 2350 C CA . THR A 1 303 ? 42.970 72.323 42.887 1.00 17.09 326 THR A CA 1
ATOM 2351 C C . THR A 1 303 ? 43.546 71.072 43.522 1.00 15.09 326 THR A C 1
ATOM 2352 O O . THR A 1 303 ? 44.748 70.989 43.779 1.00 18.91 326 THR A O 1
ATOM 2356 N N . ARG A 1 304 ? 42.663 70.113 43.768 1.00 18.53 327 ARG A N 1
ATOM 2357 C CA . ARG A 1 304 ? 43.045 68.791 44.255 1.00 17.10 327 ARG A CA 1
ATOM 2358 C C . ARG A 1 304 ? 42.917 67.738 43.158 1.00 21.02 327 ARG A C 1
ATOM 2359 O O . ARG A 1 304 ? 42.807 66.547 43.441 1.00 26.55 327 ARG A O 1
ATOM 2367 N N . GLU A 1 305 ? 42.892 68.162 41.902 1.00 20.63 328 GLU A N 1
ATOM 2368 C CA . GLU A 1 305 ? 42.911 67.190 40.815 1.00 18.09 328 GLU A CA 1
ATOM 2369 C C . GLU A 1 305 ? 43.918 67.546 39.736 1.00 18.51 328 GLU A C 1
ATOM 2370 O O . GLU A 1 305 ? 43.941 66.938 38.666 1.00 22.14 328 GLU A O 1
ATOM 2376 N N . GLY A 1 306 ? 44.759 68.535 40.006 1.00 23.51 329 GLY A N 1
ATOM 2377 C CA . GLY A 1 306 ? 45.842 68.825 39.091 1.00 23.72 329 GLY A CA 1
ATOM 2378 C C . GLY A 1 306 ? 45.406 69.724 37.949 1.00 24.69 329 GLY A C 1
ATOM 2379 O O . GLY A 1 306 ? 44.300 70.274 37.978 1.00 29.42 329 GLY A O 1
ATOM 2381 N N . HIS B 1 1 ? 36.222 29.471 49.822 1.00 39.19 24 HIS B N 1
ATOM 2382 C CA . HIS B 1 1 ? 36.870 30.725 49.444 1.00 38.38 24 HIS B CA 1
ATOM 2383 C C . HIS B 1 1 ? 38.339 30.704 49.832 1.00 32.26 24 HIS B C 1
ATOM 2384 O O . HIS B 1 1 ? 38.676 30.585 51.014 1.00 26.43 24 HIS B O 1
ATOM 2391 N N . SER B 1 2 ? 39.207 30.821 48.834 1.00 24.93 25 SER B N 1
ATOM 2392 C CA . SER B 1 2 ? 40.641 30.711 49.060 1.00 21.60 25 SER B CA 1
ATOM 2393 C C . SER B 1 2 ? 41.346 32.026 48.742 1.00 19.91 25 SER B C 1
ATOM 2394 O O . SER B 1 2 ? 41.028 32.690 47.750 1.00 19.67 25 SER B O 1
ATOM 2397 N N . VAL B 1 3 ? 42.286 32.401 49.607 1.00 16.07 26 VAL B N 1
ATOM 2398 C CA . VAL B 1 3 ? 43.048 33.630 49.431 1.00 14.95 26 VAL B CA 1
ATOM 2399 C C . VAL B 1 3 ? 44.534 33.315 49.448 1.00 16.96 26 VAL B C 1
ATOM 2400 O O . VAL B 1 3 ? 45.030 32.633 50.349 1.00 17.31 26 VAL B O 1
ATOM 2404 N N . ALA B 1 4 ? 45.254 33.818 48.453 1.00 12.12 27 ALA B N 1
ATOM 2405 C CA . ALA B 1 4 ? 46.702 33.693 48.423 1.00 13.60 27 ALA B CA 1
ATOM 2406 C C . ALA B 1 4 ? 47.271 35.009 48.914 1.00 15.30 27 ALA B C 1
ATOM 2407 O O . ALA B 1 4 ? 46.764 36.074 48.556 1.00 15.36 27 ALA B O 1
ATOM 2409 N N . VAL B 1 5 ? 48.318 34.934 49.730 1.00 11.89 28 VAL B N 1
ATOM 2410 C CA . VAL B 1 5 ? 48.999 36.138 50.188 1.00 12.34 28 VAL B CA 1
ATOM 2411 C C . VAL B 1 5 ? 50.421 36.086 49.693 1.00 18.15 28 VAL B C 1
ATOM 2412 O O . VAL B 1 5 ? 51.139 35.102 49.921 1.00 17.27 28 VAL B O 1
ATOM 2416 N N . ILE B 1 6 ? 50.817 37.136 48.981 1.00 12.30 29 ILE B N 1
ATOM 2417 C CA . ILE B 1 6 ? 52.157 37.214 48.428 1.00 11.90 29 ILE B CA 1
ATOM 2418 C C . ILE B 1 6 ? 52.824 38.452 48.983 1.00 12.23 29 ILE B C 1
ATOM 2419 O O . ILE B 1 6 ? 52.295 39.553 48.842 1.00 15.24 29 ILE B O 1
ATOM 2424 N N . GLY B 1 7 ? 53.975 38.287 49.631 1.00 12.17 30 GLY B N 1
ATOM 2425 C CA . GLY B 1 7 ? 54.762 39.448 50.013 1.00 15.41 30 GLY B CA 1
ATOM 2426 C C . GLY B 1 7 ? 55.653 39.858 48.853 1.00 13.42 30 GLY B C 1
ATOM 2427 O O . GLY B 1 7 ? 56.379 39.031 48.288 1.00 13.81 30 GLY B O 1
ATOM 2428 N N . ALA B 1 8 ? 55.587 41.135 48.476 1.00 13.18 31 ALA B N 1
ATOM 2429 C CA . ALA B 1 8 ? 56.387 41.664 47.372 1.00 12.10 31 ALA B CA 1
ATOM 2430 C C . ALA B 1 8 ? 57.174 42.866 47.857 1.00 16.87 31 ALA B C 1
ATOM 2431 O O . ALA B 1 8 ? 56.743 44.003 47.704 1.00 17.07 31 ALA B O 1
ATOM 2433 N N . PRO B 1 9 ? 58.337 42.617 48.454 1.00 17.53 32 PRO B N 1
ATOM 2434 C CA . PRO B 1 9 ? 59.060 43.743 49.063 1.00 19.33 32 PRO B CA 1
ATOM 2435 C C . PRO B 1 9 ? 59.765 44.642 48.024 1.00 14.11 32 PRO B C 1
ATOM 2436 O O . PRO B 1 9 ? 60.994 44.735 48.016 1.00 27.92 32 PRO B O 1
ATOM 2440 N N . PHE B 1 10 ? 58.981 45.268 47.141 1.00 19.19 33 PHE B N 1
ATOM 2441 C CA A PHE B 1 10 ? 59.512 46.192 46.140 0.63 12.59 33 PHE B CA 1
ATOM 2442 C C . PHE B 1 10 ? 59.939 47.475 46.826 1.00 15.06 33 PHE B C 1
ATOM 2443 O O . PHE B 1 10 ? 59.154 48.048 47.563 1.00 15.52 33 PHE B O 1
ATOM 2451 N N . SER B 1 11 ? 61.154 47.955 46.567 1.00 14.68 34 SER B N 1
ATOM 2452 C CA . SER B 1 11 ? 61.485 49.334 46.939 1.00 14.60 34 SER B CA 1
ATOM 2453 C C . SER B 1 11 ? 62.064 50.145 45.780 1.00 15.13 34 SER B C 1
ATOM 2454 O O . SER B 1 11 ? 62.176 51.363 45.868 1.00 15.15 34 SER B O 1
ATOM 2457 N N . GLN B 1 12 ? 62.402 49.475 44.680 1.00 13.03 35 GLN B N 1
ATOM 2458 C CA . GLN B 1 12 ? 63.144 50.161 43.620 1.00 13.06 35 GLN B CA 1
ATOM 2459 C C . GLN B 1 12 ? 62.282 50.980 42.657 1.00 14.80 35 GLN B C 1
ATOM 2460 O O . GLN B 1 12 ? 62.805 51.625 41.739 1.00 16.00 35 GLN B O 1
ATOM 2466 N N . GLY B 1 13 ? 60.972 50.996 42.894 1.00 13.27 36 GLY B N 1
ATOM 2467 C CA . GLY B 1 13 ? 60.076 51.901 42.188 1.00 11.56 36 GLY B CA 1
ATOM 2468 C C . GLY B 1 13 ? 60.140 53.326 42.729 1.00 13.05 36 GLY B C 1
ATOM 2469 O O . GLY B 1 13 ? 59.480 54.223 42.221 1.00 12.89 36 GLY B O 1
ATOM 2470 N N . GLN B 1 14 ? 60.932 53.544 43.770 1.00 11.92 37 GLN B N 1
ATOM 2471 C CA . GLN B 1 14 ? 61.036 54.870 44.366 1.00 15.62 37 GLN B CA 1
ATOM 2472 C C . GLN B 1 14 ? 62.374 54.995 45.079 1.00 17.84 37 GLN B C 1
ATOM 2473 O O . GLN B 1 14 ? 63.211 54.100 44.958 1.00 16.75 37 GLN B O 1
ATOM 2479 N N . LYS B 1 15 ? 62.598 56.102 45.787 1.00 16.71 38 LYS B N 1
ATOM 2480 C CA . LYS B 1 15 ? 63.933 56.375 46.324 1.00 16.28 38 LYS B CA 1
ATOM 2481 C C . LYS B 1 15 ? 64.087 56.291 47.848 1.00 17.43 38 LYS B C 1
ATOM 2482 O O . LYS B 1 15 ? 65.214 56.334 48.352 1.00 19.66 38 LYS B O 1
ATOM 2488 N N . ARG B 1 16 ? 62.980 56.184 48.577 1.00 15.91 39 ARG B N 1
ATOM 2489 C CA . ARG B 1 16 ? 63.024 56.157 50.045 1.00 15.70 39 ARG B CA 1
ATOM 2490 C C . ARG B 1 16 ? 63.205 54.746 50.603 1.00 20.08 39 ARG B C 1
ATOM 2491 O O . ARG B 1 16 ? 62.475 53.824 50.248 1.00 21.43 39 ARG B O 1
ATOM 2499 N N . LYS B 1 17 ? 64.180 54.573 51.485 1.00 18.26 40 LYS B N 1
ATOM 2500 C CA . LYS B 1 17 ? 64.416 53.251 52.058 1.00 19.78 40 LYS B CA 1
ATOM 2501 C C . LYS B 1 17 ? 63.308 52.849 53.031 1.00 18.11 40 LYS B C 1
ATOM 2502 O O . LYS B 1 17 ? 62.788 53.686 53.774 1.00 17.55 40 LYS B O 1
ATOM 2508 N N . GLY B 1 18 ? 62.936 51.568 53.014 1.00 16.24 41 GLY B N 1
ATOM 2509 C CA . GLY B 1 18 ? 62.134 51.001 54.084 1.00 14.38 41 GLY B CA 1
ATOM 2510 C C . GLY B 1 18 ? 60.849 50.340 53.650 1.00 13.91 41 GLY B C 1
ATOM 2511 O O . GLY B 1 18 ? 60.306 49.513 54.374 1.00 16.22 41 GLY B O 1
ATOM 2512 N N . VAL B 1 19 ? 60.361 50.707 52.469 1.00 14.47 42 VAL B N 1
ATOM 2513 C CA . VAL B 1 19 ? 59.063 50.218 52.018 1.00 14.53 42 VAL B CA 1
ATOM 2514 C C . VAL B 1 19 ? 59.129 48.719 51.746 1.00 13.32 42 VAL B C 1
ATOM 2515 O O . VAL B 1 19 ? 58.101 48.038 51.735 1.00 13.31 42 VAL B O 1
ATOM 2519 N N . GLU B 1 20 ? 60.339 48.189 51.575 1.00 13.63 43 GLU B N 1
ATOM 2520 C CA . GLU B 1 20 ? 60.488 46.744 51.433 1.00 17.20 43 GLU B CA 1
ATOM 2521 C C . GLU B 1 20 ? 60.100 45.982 52.709 1.00 15.16 43 GLU B C 1
ATOM 2522 O O . GLU B 1 20 ? 59.919 44.765 52.667 1.00 15.85 43 GLU B O 1
ATOM 2528 N N . HIS B 1 21 ? 59.966 46.687 53.833 1.00 13.52 44 HIS B N 1
ATOM 2529 C CA . HIS B 1 21 ? 59.561 46.067 55.092 1.00 16.83 44 HIS B CA 1
ATOM 2530 C C . HIS B 1 21 ? 58.062 46.135 55.340 1.00 12.97 44 HIS B C 1
ATOM 2531 O O . HIS B 1 21 ? 57.581 45.653 56.359 1.00 14.55 44 HIS B O 1
ATOM 2538 N N . GLY B 1 22 ? 57.325 46.718 54.396 1.00 13.93 45 GLY B N 1
ATOM 2539 C CA . GLY B 1 22 ? 55.872 46.748 54.481 1.00 13.12 45 GLY B CA 1
ATOM 2540 C C . GLY B 1 22 ? 55.187 45.400 54.662 1.00 11.81 45 GLY B C 1
ATOM 2541 O O . GLY B 1 22 ? 54.300 45.266 55.507 1.00 13.58 45 GLY B O 1
ATOM 2542 N N . PRO B 1 23 ? 55.581 44.384 53.873 1.00 12.14 46 PRO B N 1
ATOM 2543 C CA . PRO B 1 23 ? 54.897 43.091 54.003 1.00 11.85 46 PRO B CA 1
ATOM 2544 C C . PRO B 1 23 ? 55.045 42.493 55.393 1.00 14.12 46 PRO B C 1
ATOM 2545 O O . PRO B 1 23 ? 54.056 42.008 55.952 1.00 14.02 46 PRO B O 1
ATOM 2549 N N . ALA B 1 24 ? 56.258 42.539 55.943 1.00 15.16 47 ALA B N 1
ATOM 2550 C CA . ALA B 1 24 ? 56.489 42.045 57.293 1.00 14.41 47 ALA B CA 1
ATOM 2551 C C . ALA B 1 24 ? 55.634 42.797 58.301 1.00 12.94 47 ALA B C 1
ATOM 2552 O O . ALA B 1 24 ? 55.061 42.185 59.205 1.00 14.80 47 ALA B O 1
ATOM 2554 N N . ALA B 1 25 ? 55.528 44.114 58.133 1.00 14.85 48 ALA B N 1
ATOM 2555 C CA . ALA B 1 25 ? 54.781 44.952 59.070 1.00 15.51 48 ALA B CA 1
ATOM 2556 C C . ALA B 1 25 ? 53.308 44.594 59.047 1.00 14.07 48 ALA B C 1
ATOM 2557 O O . ALA B 1 25 ? 52.642 44.518 60.083 1.00 15.18 48 ALA B O 1
ATOM 2559 N N . ILE B 1 26 ? 52.794 44.362 57.846 1.00 12.86 49 ILE B N 1
ATOM 2560 C CA . ILE B 1 26 ? 51.390 44.017 57.723 1.00 12.00 49 ILE B CA 1
ATOM 2561 C C . ILE B 1 26 ? 51.118 42.626 58.305 1.00 12.88 49 ILE B C 1
ATOM 2562 O O . ILE B 1 26 ? 50.123 42.422 59.003 1.00 12.80 49 ILE B O 1
ATOM 2567 N N . ARG B 1 27 ? 52.002 41.667 58.037 1.00 14.29 50 ARG B N 1
ATOM 2568 C CA . ARG B 1 27 ? 51.857 40.340 58.638 1.00 13.87 50 ARG B CA 1
ATOM 2569 C C . ARG B 1 27 ? 51.902 40.431 60.163 1.00 14.25 50 ARG B C 1
ATOM 2570 O O . ARG B 1 27 ? 51.111 39.788 60.851 1.00 15.39 50 ARG B O 1
ATOM 2578 N N . GLU B 1 28 ? 52.830 41.233 60.677 1.00 15.15 51 GLU B N 1
ATOM 2579 C CA . GLU B 1 28 ? 52.988 41.379 62.123 1.00 18.02 51 GLU B CA 1
ATOM 2580 C C . GLU B 1 28 ? 51.745 41.997 62.768 1.00 16.72 51 GLU B C 1
ATOM 2581 O O . GLU B 1 28 ? 51.464 41.760 63.948 1.00 19.91 51 GLU B O 1
ATOM 2587 N N . ALA B 1 29 ? 50.993 42.775 61.992 1.00 14.01 52 ALA B N 1
ATOM 2588 C CA . ALA B 1 29 ? 49.751 43.380 62.477 1.00 13.97 52 ALA B CA 1
ATOM 2589 C C . ALA B 1 29 ? 48.545 42.415 62.496 1.00 17.31 52 ALA B C 1
ATOM 2590 O O . ALA B 1 29 ? 47.418 42.829 62.779 1.00 19.05 52 ALA B O 1
ATOM 2592 N N . GLY B 1 30 ? 48.785 41.139 62.191 1.00 14.77 53 GLY B N 1
ATOM 2593 C CA . GLY B 1 30 ? 47.789 40.093 62.388 1.00 16.46 53 GLY B CA 1
ATOM 2594 C C . GLY B 1 30 ? 46.951 39.733 61.171 1.00 13.11 53 GLY B C 1
ATOM 2595 O O . GLY B 1 30 ? 45.840 39.216 61.315 1.00 14.88 53 GLY B O 1
ATOM 2596 N N . LEU B 1 31 ? 47.485 39.986 59.982 1.00 13.13 54 LEU B N 1
ATOM 2597 C CA . LEU B 1 31 ? 46.721 39.784 58.749 1.00 14.04 54 LEU B CA 1
ATOM 2598 C C . LEU B 1 31 ? 46.167 38.383 58.601 1.00 14.21 54 LEU B C 1
ATOM 2599 O O . LEU B 1 31 ? 44.971 38.213 58.354 1.00 13.33 54 LEU B O 1
ATOM 2604 N N . MET B 1 32 ? 47.029 37.384 58.760 1.00 14.64 55 MET B N 1
ATOM 2605 C CA . MET B 1 32 ? 46.608 36.015 58.461 1.00 13.13 55 MET B CA 1
ATOM 2606 C C . MET B 1 32 ? 45.527 35.538 59.432 1.00 14.49 55 MET B C 1
ATOM 2607 O O . MET B 1 32 ? 44.543 34.935 59.011 1.00 14.50 55 MET B O 1
ATOM 2612 N N . LYS B 1 33 ? 45.674 35.820 60.727 1.00 14.14 56 LYS B N 1
ATOM 2613 C CA . LYS B 1 33 ? 44.592 35.480 61.656 1.00 16.46 56 LYS B CA 1
ATOM 2614 C C . LYS B 1 33 ? 43.276 36.160 61.305 1.00 14.35 56 LYS B C 1
ATOM 2615 O O . LYS B 1 33 ? 42.215 35.552 61.385 1.00 16.98 56 LYS B O 1
ATOM 2621 N N . ARG B 1 34 ? 43.341 37.431 60.920 1.00 15.12 57 ARG B N 1
ATOM 2622 C CA . ARG B 1 34 ? 42.121 38.152 60.575 1.00 13.24 57 ARG B CA 1
ATOM 2623 C C . ARG B 1 34 ? 41.411 37.525 59.378 1.00 14.25 57 ARG B C 1
ATOM 2624 O O . ARG B 1 34 ? 40.187 37.386 59.385 1.00 15.81 57 ARG B O 1
ATOM 2632 N N . LEU B 1 35 ? 42.181 37.142 58.364 1.00 14.69 58 LEU B N 1
ATOM 2633 C CA . LEU B 1 35 ? 41.594 36.496 57.188 1.00 14.76 58 LEU B CA 1
ATOM 2634 C C . LEU B 1 35 ? 41.044 35.113 57.530 1.00 14.82 58 LEU B C 1
ATOM 2635 O O . LEU B 1 35 ? 39.937 34.764 57.127 1.00 15.56 58 LEU B O 1
ATOM 2640 N N . SER B 1 36 ? 41.798 34.330 58.301 1.00 14.04 59 SER B N 1
ATOM 2641 C CA A SER B 1 36 ? 41.310 33.021 58.732 0.57 15.84 59 SER B CA 1
ATOM 2642 C CA B SER B 1 36 ? 41.307 33.019 58.718 0.43 15.86 59 SER B CA 1
ATOM 2643 C C . SER B 1 36 ? 39.967 33.124 59.447 1.00 18.36 59 SER B C 1
ATOM 2644 O O . SER B 1 36 ? 39.056 32.337 59.196 1.00 18.01 59 SER B O 1
ATOM 2649 N N . SER B 1 37 ? 39.843 34.110 60.336 1.00 15.17 60 SER B N 1
ATOM 2650 C CA . SER B 1 37 ? 38.625 34.286 61.128 1.00 15.33 60 SER B CA 1
ATOM 2651 C C . SER B 1 37 ? 37.374 34.544 60.313 1.00 16.86 60 SER B C 1
ATOM 2652 O O . SER B 1 37 ? 36.267 34.212 60.734 1.00 21.71 60 SER B O 1
ATOM 2655 N N . LEU B 1 38 ? 37.554 35.129 59.138 1.00 16.17 61 LEU B N 1
ATOM 2656 C CA . LEU B 1 38 ? 36.438 35.402 58.244 1.00 17.40 61 LEU B CA 1
ATOM 2657 C C . LEU B 1 38 ? 36.017 34.153 57.473 1.00 19.67 61 LEU B C 1
ATOM 2658 O O . LEU B 1 38 ? 34.980 34.143 56.810 1.00 22.46 61 LEU B O 1
ATOM 2663 N N . GLY B 1 39 ? 36.845 33.115 57.536 1.00 16.53 62 GLY B N 1
ATOM 2664 C CA . GLY B 1 39 ? 36.559 31.881 56.820 1.00 18.20 62 GLY B CA 1
ATOM 2665 C C . GLY B 1 39 ? 37.393 31.683 55.569 1.00 19.38 62 GLY B C 1
ATOM 2666 O O . GLY B 1 39 ? 37.125 30.768 54.784 1.00 19.37 62 GLY B O 1
ATOM 2667 N N A CYS B 1 40 ? 38.397 32.530 55.354 1.00 15.26 63 CYS B N 1
ATOM 2668 C CA A CYS B 1 40 ? 39.259 32.368 54.188 1.00 17.87 63 CYS B CA 1
ATOM 2669 C C A CYS B 1 40 ? 40.234 31.208 54.365 1.00 19.58 63 CYS B C 1
ATOM 2670 O O A CYS B 1 40 ? 40.929 31.122 55.383 1.00 18.40 63 CYS B O 1
ATOM 2673 N N . HIS B 1 41 ? 40.278 30.321 53.376 1.00 17.18 64 HIS B N 1
ATOM 2674 C CA . HIS B 1 41 ? 41.334 29.316 53.289 1.00 20.66 64 HIS B CA 1
ATOM 2675 C C . HIS B 1 41 ? 42.573 29.973 52.682 1.00 22.01 64 HIS B C 1
ATOM 2676 O O . HIS B 1 41 ? 42.508 30.541 51.592 1.00 24.66 64 HIS B O 1
ATOM 2683 N N . LEU B 1 42 ? 43.696 29.903 53.389 1.00 17.32 65 LEU B N 1
ATOM 2684 C CA . LEU B 1 42 ? 44.889 30.666 53.019 1.00 14.14 65 LEU B CA 1
ATOM 2685 C C . LEU B 1 42 ? 46.028 29.859 52.406 1.00 21.75 65 LEU B C 1
ATOM 2686 O O . LEU B 1 42 ? 46.333 28.741 52.844 1.00 21.31 65 LEU B O 1
ATOM 2691 N N . LYS B 1 43 ? 46.677 30.446 51.403 1.00 15.61 66 LYS B N 1
ATOM 2692 C CA . LYS B 1 43 ? 47.978 29.973 50.959 1.00 19.49 66 LYS B CA 1
ATOM 2693 C C . LYS B 1 43 ? 48.962 31.133 51.061 1.00 22.78 66 LYS B C 1
ATOM 2694 O O . LYS B 1 43 ? 48.809 32.162 50.387 1.00 20.46 66 LYS B O 1
ATOM 2700 N N . ASP B 1 44 ? 49.958 30.980 51.924 1.00 20.04 67 ASP B N 1
ATOM 2701 C CA . ASP B 1 44 ? 50.959 32.025 52.112 1.00 19.07 67 ASP B CA 1
ATOM 2702 C C . ASP B 1 44 ? 52.180 31.705 51.257 1.00 28.55 67 ASP B C 1
ATOM 2703 O O . ASP B 1 44 ? 52.835 30.678 51.451 1.00 25.09 67 ASP B O 1
ATOM 2708 N N . PHE B 1 45 ? 52.465 32.571 50.288 1.00 21.89 68 PHE B N 1
ATOM 2709 C CA . PHE B 1 45 ? 53.613 32.387 49.405 1.00 22.70 68 PHE B CA 1
ATOM 2710 C C . PHE B 1 45 ? 54.876 32.954 50.025 1.00 24.44 68 PHE B C 1
ATOM 2711 O O . PHE B 1 45 ? 55.961 32.856 49.445 1.00 29.29 68 PHE B O 1
ATOM 2719 N N . GLY B 1 46 ? 54.732 33.554 51.200 1.00 22.74 69 GLY B N 1
ATOM 2720 C CA . GLY B 1 46 ? 55.835 34.219 51.868 1.00 25.15 69 GLY B CA 1
ATOM 2721 C C . GLY B 1 46 ? 56.228 35.505 51.169 1.00 25.63 69 GLY B C 1
ATOM 2722 O O . GLY B 1 46 ? 55.482 36.003 50.320 1.00 22.44 69 GLY B O 1
ATOM 2723 N N . ASP B 1 47 ? 57.387 36.045 51.541 1.00 21.47 70 ASP B N 1
ATOM 2724 C CA . ASP B 1 47 ? 57.963 37.205 50.873 1.00 18.17 70 ASP B CA 1
ATOM 2725 C C . ASP B 1 47 ? 58.858 36.747 49.734 1.00 18.23 70 ASP B C 1
ATOM 2726 O O . ASP B 1 47 ? 59.827 36.006 49.950 1.00 22.11 70 ASP B O 1
ATOM 2731 N N . LEU B 1 48 ? 58.551 37.188 48.518 1.00 15.16 71 LEU B N 1
ATOM 2732 C CA . LEU B 1 48 ? 59.346 36.776 47.364 1.00 17.91 71 LEU B CA 1
ATOM 2733 C C . LEU B 1 48 ? 60.718 37.431 47.390 1.00 18.64 71 LEU B C 1
ATOM 2734 O O . LEU B 1 48 ? 60.889 38.524 47.934 1.00 19.87 71 LEU B O 1
ATOM 2739 N N . SER B 1 49 ? 61.702 36.732 46.829 1.00 18.18 72 SER B N 1
ATOM 2740 C CA . SER B 1 49 ? 63.023 37.306 46.583 1.00 21.77 72 SER B CA 1
ATOM 2741 C C . SER B 1 49 ? 63.176 37.495 45.084 1.00 20.17 72 SER B C 1
ATOM 2742 O O . SER B 1 49 ? 63.200 36.522 44.329 1.00 24.28 72 SER B O 1
ATOM 2745 N N . PHE B 1 50 ? 63.298 38.744 44.650 1.00 19.11 73 PHE B N 1
ATOM 2746 C CA . PHE B 1 50 ? 63.348 39.037 43.225 1.00 18.27 73 PHE B CA 1
ATOM 2747 C C . PHE B 1 50 ? 64.778 39.052 42.710 1.00 16.79 73 PHE B C 1
ATOM 2748 O O . PHE B 1 50 ? 65.704 39.426 43.436 1.00 21.97 73 PHE B O 1
ATOM 2756 N N . THR B 1 51 ? 64.948 38.623 41.466 1.00 19.57 74 THR B N 1
ATOM 2757 C CA . THR B 1 51 ? 66.262 38.542 40.851 1.00 18.35 74 THR B CA 1
ATOM 2758 C C . THR B 1 51 ? 66.753 39.959 40.576 1.00 16.37 74 THR B C 1
ATOM 2759 O O . THR B 1 51 ? 66.078 40.723 39.885 1.00 20.26 74 THR B O 1
ATOM 2763 N N . PRO B 1 52 ? 67.937 40.315 41.098 1.00 17.32 75 PRO B N 1
ATOM 2764 C CA . PRO B 1 52 ? 68.466 41.641 40.769 1.00 17.50 75 PRO B CA 1
ATOM 2765 C C . PRO B 1 52 ? 69.033 41.673 39.358 1.00 22.73 75 PRO B C 1
ATOM 2766 O O . PRO B 1 52 ? 69.255 40.621 38.744 1.00 19.77 75 PRO B O 1
ATOM 2770 N N . VAL B 1 53 ? 69.241 42.880 38.838 1.00 15.40 76 VAL B N 1
ATOM 2771 C CA . VAL B 1 53 ? 69.856 43.059 37.535 1.00 15.93 76 VAL B CA 1
ATOM 2772 C C . VAL B 1 53 ? 71.091 43.923 37.719 1.00 18.83 76 VAL B C 1
ATOM 2773 O O . VAL B 1 53 ? 70.982 45.036 38.222 1.00 18.83 76 VAL B O 1
ATOM 2777 N N . PRO B 1 54 ? 72.267 43.416 37.305 1.00 16.81 77 PRO B N 1
ATOM 2778 C CA . PRO B 1 54 ? 73.523 44.166 37.443 1.00 17.70 77 PRO B CA 1
ATOM 2779 C C . PRO B 1 54 ? 73.551 45.393 36.548 1.00 17.26 77 PRO B C 1
ATOM 2780 O O . PRO B 1 54 ? 73.031 45.343 35.426 1.00 19.36 77 PRO B O 1
ATOM 2784 N N . LYS B 1 55 ? 74.150 46.471 37.050 1.00 16.78 78 LYS B N 1
ATOM 2785 C CA . LYS B 1 55 ? 74.390 47.688 36.272 1.00 19.32 78 LYS B CA 1
ATOM 2786 C C . LYS B 1 55 ? 73.090 48.227 35.691 1.00 19.59 78 LYS B C 1
ATOM 2787 O O . LYS B 1 55 ? 72.991 48.528 34.498 1.00 21.02 78 LYS B O 1
ATOM 2793 N N . ASP B 1 56 ? 72.090 48.353 36.549 1.00 17.36 79 ASP B N 1
ATOM 2794 C CA . ASP B 1 56 ? 70.782 48.773 36.094 1.00 18.49 79 ASP B CA 1
ATOM 2795 C C . ASP B 1 56 ? 70.775 50.292 36.073 1.00 17.56 79 ASP B C 1
ATOM 2796 O O . ASP B 1 56 ? 70.172 50.950 36.933 1.00 17.36 79 ASP B O 1
ATOM 2801 N N . ASP B 1 57 ? 71.471 50.827 35.075 1.00 18.73 80 ASP B N 1
ATOM 2802 C CA . ASP B 1 57 ? 71.650 52.266 34.913 1.00 23.59 80 ASP B CA 1
ATOM 2803 C C . ASP B 1 57 ? 70.342 52.981 34.600 1.00 22.99 80 ASP B C 1
ATOM 2804 O O . ASP B 1 57 ? 69.398 52.380 34.077 1.00 19.48 80 ASP B O 1
ATOM 2809 N N . LEU B 1 58 ? 70.298 54.269 34.928 1.00 19.38 81 LEU B N 1
ATOM 2810 C CA . LEU B 1 58 ? 69.135 55.094 34.636 1.00 17.51 81 LEU B CA 1
ATOM 2811 C C . LEU B 1 58 ? 68.763 54.968 33.169 1.00 17.36 81 LEU B C 1
ATOM 2812 O O . LEU B 1 58 ? 69.637 54.880 32.295 1.00 21.60 81 LEU B O 1
ATOM 2817 N N . TYR B 1 59 ? 67.468 54.953 32.892 1.00 15.86 82 TYR B N 1
ATOM 2818 C CA . TYR B 1 59 ? 67.014 55.082 31.520 1.00 16.16 82 TYR B CA 1
ATOM 2819 C C . TYR B 1 59 ? 66.812 56.558 31.205 1.00 18.77 82 TYR B C 1
ATOM 2820 O O . TYR B 1 59 ? 66.141 57.278 31.961 1.00 17.60 82 TYR B O 1
ATOM 2829 N N . ASN B 1 60 ? 67.418 57.014 30.130 1.00 18.26 83 ASN B N 1
ATOM 2830 C CA . ASN B 1 60 ? 67.289 58.385 29.709 1.00 18.19 83 ASN B CA 1
ATOM 2831 C C . ASN B 1 60 ? 67.710 59.369 30.775 1.00 15.18 83 ASN B C 1
ATOM 2832 O O . ASN B 1 60 ? 67.157 60.413 30.895 1.00 16.60 83 ASN B O 1
ATOM 2837 N N . ASN B 1 61 ? 68.724 58.978 31.508 1.00 14.80 84 ASN B N 1
ATOM 2838 C CA . ASN B 1 61 ? 69.233 59.773 32.608 1.00 14.14 84 ASN B CA 1
ATOM 2839 C C . ASN B 1 61 ? 68.224 60.152 33.695 1.00 15.42 84 ASN B C 1
ATOM 2840 O O . ASN B 1 61 ? 68.472 61.006 34.460 1.00 14.64 84 ASN B O 1
ATOM 2845 N N . LEU B 1 62 ? 67.077 59.493 33.706 1.00 14.61 85 LEU B N 1
ATOM 2846 C CA . LEU B 1 62 ? 66.054 59.842 34.689 1.00 13.13 85 LEU B CA 1
ATOM 2847 C C . LEU B 1 62 ? 65.311 58.699 35.366 1.00 13.86 85 LEU B C 1
ATOM 2848 O O . LEU B 1 62 ? 65.085 58.736 36.581 1.00 14.39 85 LEU B O 1
ATOM 2853 N N . ILE B 1 63 ? 64.910 57.698 34.581 1.00 14.71 86 ILE B N 1
ATOM 2854 C CA . ILE B 1 63 ? 64.045 56.640 35.106 1.00 14.60 86 ILE B CA 1
ATOM 2855 C C . ILE B 1 63 ? 64.901 55.677 35.920 1.00 12.68 86 ILE B C 1
ATOM 2856 O O . ILE B 1 63 ? 65.840 55.073 35.393 1.00 15.01 86 ILE B O 1
ATOM 2861 N N . VAL B 1 64 ? 64.597 55.540 37.207 1.00 14.05 87 VAL B N 1
ATOM 2862 C CA A VAL B 1 64 ? 65.457 54.794 38.126 0.55 14.78 87 VAL B CA 1
ATOM 2863 C CA B VAL B 1 64 ? 65.483 54.790 38.087 0.45 14.81 87 VAL B CA 1
ATOM 2864 C C . VAL B 1 64 ? 65.118 53.305 38.155 1.00 14.58 87 VAL B C 1
ATOM 2865 O O . VAL B 1 64 ? 63.935 52.928 38.152 1.00 14.50 87 VAL B O 1
ATOM 2872 N N . ASN B 1 65 ? 66.160 52.475 38.183 1.00 14.14 88 ASN B N 1
ATOM 2873 C CA . ASN B 1 65 ? 66.040 51.017 38.295 1.00 14.72 88 ASN B CA 1
ATOM 2874 C C . ASN B 1 65 ? 65.070 50.351 37.315 1.00 13.13 88 ASN B C 1
ATOM 2875 O O . ASN B 1 65 ? 64.290 49.498 37.725 1.00 15.56 88 ASN B O 1
ATOM 2880 N N . PRO B 1 66 ? 65.124 50.705 36.017 1.00 14.44 89 PRO B N 1
ATOM 2881 C CA . PRO B 1 66 ? 64.093 50.149 35.131 1.00 12.43 89 PRO B CA 1
ATOM 2882 C C . PRO B 1 66 ? 64.164 48.633 34.963 1.00 13.45 89 PRO B C 1
ATOM 2883 O O . PRO B 1 66 ? 63.124 47.965 34.977 1.00 14.58 89 PRO B O 1
ATOM 2887 N N . ARG B 1 67 ? 65.361 48.094 34.791 1.00 13.38 90 ARG B N 1
ATOM 2888 C CA . ARG B 1 67 ? 65.477 46.652 34.562 1.00 13.90 90 ARG B CA 1
ATOM 2889 C C . ARG B 1 67 ? 65.080 45.860 35.803 1.00 18.33 90 ARG B C 1
ATOM 2890 O O . ARG B 1 67 ? 64.475 44.791 35.708 1.00 16.40 90 ARG B O 1
ATOM 2898 N N . SER B 1 68 ? 65.410 46.398 36.974 1.00 14.02 91 SER B N 1
ATOM 2899 C CA . SER B 1 68 ? 65.105 45.727 38.228 1.00 14.18 91 SER B CA 1
ATOM 2900 C C . SER B 1 68 ? 63.604 45.699 38.461 1.00 12.89 91 SER B C 1
ATOM 2901 O O . SER B 1 68 ? 63.035 44.675 38.874 1.00 15.61 91 SER B O 1
ATOM 2904 N N . VAL B 1 69 ? 62.964 46.838 38.226 1.00 13.99 92 VAL B N 1
ATOM 2905 C CA . VAL B 1 69 ? 61.524 46.935 38.387 1.00 14.51 92 VAL B CA 1
ATOM 2906 C C . VAL B 1 69 ? 60.839 46.069 37.331 1.00 14.11 92 VAL B C 1
ATOM 2907 O O . VAL B 1 69 ? 59.853 45.381 37.618 1.00 15.34 92 VAL B O 1
ATOM 2911 N N . GLY B 1 70 ? 61.379 46.070 36.121 1.00 12.68 93 GLY B N 1
ATOM 2912 C CA . GLY B 1 70 ? 60.803 45.265 35.053 1.00 14.48 93 GLY B CA 1
ATOM 2913 C C . GLY B 1 70 ? 60.899 43.777 35.334 1.00 15.21 93 GLY B C 1
ATOM 2914 O O . GLY B 1 70 ? 59.918 43.046 35.154 1.00 14.88 93 GLY B O 1
ATOM 2915 N N . LEU B 1 71 ? 62.067 43.316 35.776 1.00 14.74 94 LEU B N 1
ATOM 2916 C CA . LEU B 1 71 ? 62.236 41.883 36.055 1.00 14.35 94 LEU B CA 1
ATOM 2917 C C . LEU B 1 71 ? 61.466 41.430 37.294 1.00 15.74 94 LEU B C 1
ATOM 2918 O O . LEU B 1 71 ? 60.833 40.367 37.273 1.00 14.73 94 LEU B O 1
ATOM 2923 N N . ALA B 1 72 ? 61.514 42.212 38.373 1.00 13.13 95 ALA B N 1
ATOM 2924 C CA . ALA B 1 72 ? 60.752 41.860 39.568 1.00 13.86 95 ALA B CA 1
ATOM 2925 C C . ALA B 1 72 ? 59.274 41.732 39.220 1.00 14.89 95 ALA B C 1
ATOM 2926 O O . ALA B 1 72 ? 58.580 40.819 39.689 1.00 15.78 95 ALA B O 1
ATOM 2928 N N . ASN B 1 73 ? 58.781 42.639 38.381 1.00 13.04 96 ASN B N 1
ATOM 2929 C CA . ASN B 1 73 ? 57.374 42.572 38.010 1.00 12.43 96 ASN B CA 1
ATOM 2930 C C . ASN B 1 73 ? 57.057 41.377 37.120 1.00 14.19 96 ASN B C 1
ATOM 2931 O O . ASN B 1 73 ? 55.976 40.795 37.221 1.00 13.94 96 ASN B O 1
ATOM 2936 N N . GLN B 1 74 ? 58.007 41.003 36.267 1.00 14.43 97 GLN B N 1
ATOM 2937 C CA . GLN B 1 74 ? 57.808 39.826 35.420 1.00 15.50 97 GLN B CA 1
ATOM 2938 C C . GLN B 1 74 ? 57.701 38.593 36.308 1.00 16.46 97 GLN B C 1
ATOM 2939 O O . GLN B 1 74 ? 56.830 37.732 36.112 1.00 16.62 97 GLN B O 1
ATOM 2945 N N . GLU B 1 75 ? 58.580 38.520 37.302 1.00 15.06 98 GLU B N 1
ATOM 2946 C CA . GLU B 1 75 ? 58.562 37.413 38.251 1.00 16.26 98 GLU B CA 1
ATOM 2947 C C . GLU B 1 75 ? 57.295 37.393 39.100 1.00 18.19 98 GLU B C 1
ATOM 2948 O O . GLU B 1 75 ? 56.696 36.329 39.329 1.00 16.29 98 GLU B O 1
ATOM 2954 N N . LEU B 1 76 ? 56.878 38.567 39.566 1.00 12.84 99 LEU B N 1
ATOM 2955 C CA . LEU B 1 76 ? 55.667 38.672 40.366 1.00 14.27 99 LEU B CA 1
ATOM 2956 C C . LEU B 1 76 ? 54.445 38.263 39.537 1.00 13.08 99 LEU B C 1
ATOM 2957 O O . LEU B 1 76 ? 53.571 37.536 40.028 1.00 13.06 99 LEU B O 1
ATOM 2962 N N . ALA B 1 77 ? 54.384 38.731 38.292 1.00 14.27 100 ALA B N 1
ATOM 2963 C CA . ALA B 1 77 ? 53.258 38.400 37.413 1.00 13.58 100 ALA B CA 1
ATOM 2964 C C . ALA B 1 77 ? 53.091 36.887 37.276 1.00 16.06 100 ALA B C 1
ATOM 2965 O O . ALA B 1 77 ? 51.965 36.386 37.235 1.00 16.27 100 ALA B O 1
ATOM 2967 N N . GLU B 1 78 ? 54.207 36.164 37.209 1.00 16.14 101 GLU B N 1
ATOM 2968 C CA . GLU B 1 78 ? 54.133 34.711 37.110 1.00 18.57 101 GLU B CA 1
ATOM 2969 C C . GLU B 1 78 ? 53.507 34.097 38.358 1.00 16.11 101 GLU B C 1
ATOM 2970 O O . GLU B 1 78 ? 52.697 33.170 38.255 1.00 17.40 101 GLU B O 1
ATOM 2976 N N . VAL B 1 79 ? 53.866 34.603 39.539 1.00 13.44 102 VAL B N 1
ATOM 2977 C CA . VAL B 1 79 ? 53.295 34.084 40.775 1.00 13.82 102 VAL B CA 1
ATOM 2978 C C . VAL B 1 79 ? 51.808 34.423 40.883 1.00 15.53 102 VAL B C 1
ATOM 2979 O O . VAL B 1 79 ? 50.993 33.577 41.264 1.00 15.70 102 VAL B O 1
ATOM 2983 N N . VAL B 1 80 ? 51.448 35.661 40.546 1.00 15.36 103 VAL B N 1
ATOM 2984 C CA . VAL B 1 80 ? 50.049 36.063 40.622 1.00 12.93 103 VAL B CA 1
ATOM 2985 C C . VAL B 1 80 ? 49.201 35.254 39.644 1.00 12.50 103 VAL B C 1
ATOM 2986 O O . VAL B 1 80 ? 48.110 34.792 40.000 1.00 15.16 103 VAL B O 1
ATOM 2990 N N . SER B 1 81 ? 49.712 35.084 38.428 1.00 14.72 104 SER B N 1
ATOM 2991 C CA . SER B 1 81 ? 49.018 34.299 37.401 1.00 13.94 104 SER B CA 1
ATOM 2992 C C . SER B 1 81 ? 48.755 32.872 37.872 1.00 16.79 104 SER B C 1
ATOM 2993 O O . SER B 1 81 ? 47.651 32.343 37.701 1.00 18.00 104 SER B O 1
ATOM 2996 N N . ARG B 1 82 ? 49.759 32.254 38.473 1.00 16.36 105 ARG B N 1
ATOM 2997 C CA . ARG B 1 82 ? 49.608 30.887 38.970 1.00 17.33 105 ARG B CA 1
ATOM 2998 C C . ARG B 1 82 ? 48.568 30.827 40.081 1.00 18.71 105 ARG B C 1
ATOM 2999 O O . ARG B 1 82 ? 47.708 29.938 40.099 1.00 18.69 105 ARG B O 1
ATOM 3007 N N . ALA B 1 83 ? 48.610 31.793 40.993 1.00 14.82 106 ALA B N 1
ATOM 3008 C CA . ALA B 1 83 ? 47.664 31.797 42.100 1.00 14.13 106 ALA B CA 1
ATOM 3009 C C . ALA B 1 83 ? 46.218 31.990 41.628 1.00 14.66 106 ALA B C 1
ATOM 3010 O O . ALA B 1 83 ? 45.312 31.297 42.089 1.00 14.68 106 ALA B O 1
ATOM 3012 N N . VAL B 1 84 ? 46.004 32.931 40.718 1.00 12.74 107 VAL B N 1
ATOM 3013 C CA . VAL B 1 84 ? 44.668 33.159 40.190 1.00 13.52 107 VAL B CA 1
ATOM 3014 C C . VAL B 1 84 ? 44.214 31.940 39.373 1.00 13.14 107 VAL B C 1
ATOM 3015 O O . VAL B 1 84 ? 43.052 31.521 39.457 1.00 14.04 107 VAL B O 1
ATOM 3019 N N . SER B 1 85 ? 45.137 31.333 38.631 1.00 14.70 108 SER B N 1
ATOM 3020 C CA . SER B 1 85 ? 44.790 30.136 37.857 1.00 15.88 108 SER B CA 1
ATOM 3021 C C . SER B 1 85 ? 44.363 28.971 38.772 1.00 13.68 108 SER B C 1
ATOM 3022 O O . SER B 1 85 ? 43.504 28.151 38.407 1.00 14.28 108 SER B O 1
ATOM 3025 N N . ASP B 1 86 ? 44.948 28.910 39.971 1.00 14.34 109 ASP B N 1
ATOM 3026 C CA . ASP B 1 86 ? 44.593 27.896 40.970 1.00 14.73 109 ASP B CA 1
ATOM 3027 C C . ASP B 1 86 ? 43.358 28.250 41.800 1.00 13.24 109 ASP B C 1
ATOM 3028 O O . ASP B 1 86 ? 43.013 27.523 42.732 1.00 16.71 109 ASP B O 1
ATOM 3033 N N . GLY B 1 87 ? 42.685 29.358 41.467 1.00 13.04 110 GLY B N 1
ATOM 3034 C CA . GLY B 1 87 ? 41.437 29.720 42.113 1.00 13.70 110 GLY B CA 1
ATOM 3035 C C . GLY B 1 87 ? 41.499 30.602 43.356 1.00 13.93 110 GLY B C 1
ATOM 3036 O O . GLY B 1 87 ? 40.498 30.763 44.061 1.00 17.26 110 GLY B O 1
ATOM 3037 N N . TYR B 1 88 ? 42.666 31.165 43.630 1.00 13.55 111 TYR B N 1
ATOM 3038 C CA . TYR B 1 88 ? 42.811 32.055 44.784 1.00 14.95 111 TYR B CA 1
ATOM 3039 C C . TYR B 1 88 ? 42.503 33.491 44.395 1.00 14.47 111 TYR B C 1
ATOM 3040 O O . TYR B 1 88 ? 42.886 33.940 43.308 1.00 15.21 111 TYR B O 1
ATOM 3049 N N . SER B 1 89 ? 41.852 34.218 45.303 1.00 11.58 112 SER B N 1
ATOM 3050 C CA . SER B 1 89 ? 41.865 35.681 45.237 1.00 11.89 112 SER B CA 1
ATOM 3051 C C . SER B 1 89 ? 43.242 36.055 45.739 1.00 15.78 112 SER B C 1
ATOM 3052 O O . SER B 1 89 ? 43.682 35.551 46.764 1.00 16.16 112 SER B O 1
ATOM 3055 N N . CYS B 1 90 ? 43.922 36.942 45.031 1.00 12.38 113 CYS B N 1
ATOM 3056 C CA A CYS B 1 90 ? 45.331 37.167 45.290 0.64 12.45 113 CYS B CA 1
ATOM 3057 C CA B CYS B 1 90 ? 45.341 37.207 45.271 0.36 12.49 113 CYS B CA 1
ATOM 3058 C C . CYS B 1 90 ? 45.611 38.498 46.003 1.00 15.22 113 CYS B C 1
ATOM 3059 O O . CYS B 1 90 ? 45.431 39.566 45.421 1.00 16.87 113 CYS B O 1
ATOM 3064 N N . VAL B 1 91 ? 46.074 38.405 47.254 1.00 12.02 114 VAL B N 1
ATOM 3065 C CA . VAL B 1 91 ? 46.478 39.590 48.023 1.00 13.25 114 VAL B CA 1
ATOM 3066 C C . VAL B 1 91 ? 47.985 39.761 47.905 1.00 15.83 114 VAL B C 1
ATOM 3067 O O . VAL B 1 91 ? 48.755 38.848 48.253 1.00 13.90 114 VAL B O 1
ATOM 3071 N N . THR B 1 92 ? 48.421 40.907 47.384 1.00 11.33 115 THR B N 1
ATOM 3072 C CA . THR B 1 92 ? 49.849 41.182 47.308 1.00 10.45 115 THR B CA 1
ATOM 3073 C C . THR B 1 92 ? 50.170 42.356 48.223 1.00 12.19 115 THR B C 1
ATOM 3074 O O . THR B 1 92 ? 49.553 43.426 48.136 1.00 13.67 115 THR B O 1
ATOM 3078 N N . LEU B 1 93 ? 51.129 42.132 49.113 1.00 11.16 116 LEU B N 1
ATOM 3079 C CA . LEU B 1 93 ? 51.545 43.147 50.063 1.00 11.31 116 LEU B CA 1
ATOM 3080 C C . LEU B 1 93 ? 52.806 43.822 49.551 1.00 12.48 116 LEU B C 1
ATOM 3081 O O . LEU B 1 93 ? 53.787 43.154 49.228 1.00 12.10 116 LEU B O 1
ATOM 3086 N N . GLY B 1 94 ? 52.784 45.151 49.470 1.00 10.80 117 GLY B N 1
ATOM 3087 C CA . GLY B 1 94 ? 53.975 45.880 49.070 1.00 11.59 117 GLY B CA 1
ATOM 3088 C C . GLY B 1 94 ? 54.724 46.454 50.267 1.00 11.79 117 GLY B C 1
ATOM 3089 O O . GLY B 1 94 ? 54.275 46.331 51.406 1.00 12.76 117 GLY B O 1
ATOM 3090 N N . GLY B 1 95 ? 55.856 47.099 50.012 1.00 11.24 118 GLY B N 1
ATOM 3091 C CA . GLY B 1 95 ? 56.356 47.325 48.670 1.00 11.77 118 GLY B CA 1
ATOM 3092 C C . GLY B 1 95 ? 55.770 48.559 48.005 1.00 11.21 118 GLY B C 1
ATOM 3093 O O . GLY B 1 95 ? 54.632 48.954 48.281 1.00 11.68 118 GLY B O 1
ATOM 3094 N N . ASP B 1 96 ? 56.538 49.157 47.094 1.00 11.90 119 ASP B N 1
ATOM 3095 C CA . ASP B 1 96 ? 56.047 50.333 46.384 1.00 9.80 119 ASP B CA 1
ATOM 3096 C C . ASP B 1 96 ? 55.066 49.991 45.260 1.00 13.17 119 ASP B C 1
ATOM 3097 O O . ASP B 1 96 ? 54.981 48.837 44.808 1.00 13.99 119 ASP B O 1
ATOM 3102 N N . HIS B 1 97 ? 54.335 50.996 44.789 1.00 9.92 120 HIS B N 1
ATOM 3103 C CA . HIS B 1 97 ? 53.224 50.758 43.868 1.00 9.55 120 HIS B CA 1
ATOM 3104 C C . HIS B 1 97 ? 53.627 50.305 42.465 1.00 12.13 120 HIS B C 1
ATOM 3105 O O . HIS B 1 97 ? 52.761 49.947 41.676 1.00 11.55 120 HIS B O 1
ATOM 3112 N N . SER B 1 98 ? 54.918 50.319 42.141 1.00 10.12 121 SER B N 1
ATOM 3113 C CA . SER B 1 98 ? 55.342 49.796 40.834 1.00 12.00 121 SER B CA 1
ATOM 3114 C C . SER B 1 98 ? 54.986 48.323 40.687 1.00 12.49 121 SER B C 1
ATOM 3115 O O . SER B 1 98 ? 54.909 47.811 39.566 1.00 12.63 121 SER B O 1
ATOM 3118 N N A LEU B 1 99 ? 54.767 47.648 41.815 0.98 11.50 122 LEU B N 1
ATOM 3119 C CA A LEU B 1 99 ? 54.437 46.221 41.795 0.98 11.67 122 LEU B CA 1
ATOM 3120 C C A LEU B 1 99 ? 53.089 45.971 41.127 0.98 13.60 122 LEU B C 1
ATOM 3121 O O A LEU B 1 99 ? 52.800 44.838 40.754 0.98 12.80 122 LEU B O 1
ATOM 3126 N N . ALA B 1 100 ? 52.251 47.004 40.997 1.00 12.31 123 ALA B N 1
ATOM 3127 C CA . ALA B 1 100 ? 50.960 46.817 40.324 1.00 12.15 123 ALA B CA 1
ATOM 3128 C C . ALA B 1 100 ? 51.120 46.466 38.851 1.00 12.33 123 ALA B C 1
ATOM 3129 O O . ALA B 1 100 ? 50.204 45.890 38.250 1.00 12.80 123 ALA B O 1
ATOM 3131 N N . ILE B 1 101 ? 52.261 46.815 38.263 1.00 11.32 124 ILE B N 1
ATOM 3132 C CA . ILE B 1 101 ? 52.520 46.416 36.881 1.00 11.60 124 ILE B CA 1
ATOM 3133 C C . ILE B 1 101 ? 52.481 44.892 36.836 1.00 14.00 124 ILE B C 1
ATOM 3134 O O . ILE B 1 101 ? 51.808 44.292 35.991 1.00 14.92 124 ILE B O 1
ATOM 3139 N N . GLY B 1 102 ? 53.181 44.260 37.769 1.00 12.46 125 GLY B N 1
ATOM 3140 C CA . GLY B 1 102 ? 53.228 42.808 37.817 1.00 12.89 125 GLY B CA 1
ATOM 3141 C C . GLY B 1 102 ? 51.935 42.150 38.265 1.00 14.47 125 GLY B C 1
ATOM 3142 O O . GLY B 1 102 ? 51.508 41.149 37.682 1.00 14.36 125 GLY B O 1
ATOM 3143 N N . THR B 1 103 ? 51.302 42.676 39.309 1.00 10.10 126 THR B N 1
ATOM 3144 C CA . THR B 1 103 ? 50.077 42.031 39.771 1.00 9.64 126 THR B CA 1
ATOM 3145 C C . THR B 1 103 ? 48.952 42.135 38.751 1.00 12.85 126 THR B C 1
ATOM 3146 O O . THR B 1 103 ? 48.231 41.163 38.520 1.00 12.87 126 THR B O 1
ATOM 3150 N N . ILE B 1 104 ? 48.777 43.306 38.149 1.00 12.80 127 ILE B N 1
ATOM 3151 C CA . ILE B 1 104 ? 47.699 43.449 37.172 1.00 10.34 127 ILE B CA 1
ATOM 3152 C C . ILE B 1 104 ? 47.993 42.643 35.905 1.00 12.63 127 ILE B C 1
ATOM 3153 O O . ILE B 1 104 ? 47.092 42.003 35.355 1.00 12.12 127 ILE B O 1
ATOM 3158 N N . SER B 1 105 ? 49.253 42.636 35.481 1.00 11.54 128 SER B N 1
ATOM 3159 C CA . SER B 1 105 ? 49.655 41.828 34.314 1.00 13.23 128 SER B CA 1
ATOM 3160 C C . SER B 1 105 ? 49.407 40.343 34.572 1.00 16.06 128 SER B C 1
ATOM 3161 O O . SER B 1 105 ? 48.844 39.640 33.722 1.00 14.53 128 SER B O 1
ATOM 3164 N N . GLY B 1 106 ? 49.814 39.855 35.740 1.00 13.43 129 GLY B N 1
ATOM 3165 C CA . GLY B 1 106 ? 49.603 38.452 36.061 1.00 15.29 129 GLY B CA 1
ATOM 3166 C C . GLY B 1 106 ? 48.129 38.094 36.158 1.00 15.71 129 GLY B C 1
ATOM 3167 O O . GLY B 1 106 ? 47.690 37.030 35.690 1.00 16.02 129 GLY B O 1
ATOM 3168 N N . HIS B 1 107 ? 47.366 38.985 36.778 1.00 12.26 130 HIS B N 1
ATOM 3169 C CA . HIS B 1 107 ? 45.935 38.812 36.962 1.00 11.59 130 HIS B CA 1
ATOM 3170 C C . HIS B 1 107 ? 45.221 38.748 35.617 1.00 14.56 130 HIS B C 1
ATOM 3171 O O . HIS B 1 107 ? 44.337 37.906 35.410 1.00 13.55 130 HIS B O 1
ATOM 3178 N N . ALA B 1 108 ? 45.611 39.625 34.699 1.00 12.04 131 ALA B N 1
ATOM 3179 C CA . ALA B 1 108 ? 44.929 39.725 33.409 1.00 13.11 131 ALA B CA 1
ATOM 3180 C C . ALA B 1 108 ? 45.177 38.519 32.507 1.00 17.69 131 ALA B C 1
ATOM 3181 O O . ALA B 1 108 ? 44.449 38.313 31.532 1.00 18.42 131 ALA B O 1
ATOM 3183 N N . ARG B 1 109 ? 46.211 37.737 32.798 1.00 16.13 132 ARG B N 1
ATOM 3184 C CA . ARG B 1 109 ? 46.510 36.565 31.971 1.00 16.28 132 ARG B CA 1
ATOM 3185 C C . ARG B 1 109 ? 45.362 35.561 31.918 1.00 19.85 132 ARG B C 1
ATOM 3186 O O . ARG B 1 109 ? 45.065 35.008 30.852 1.00 26.40 132 ARG B O 1
ATOM 3194 N N . HIS B 1 110 ? 44.715 35.335 33.051 1.00 17.17 133 HIS B N 1
ATOM 3195 C CA . HIS B 1 110 ? 43.594 34.398 33.106 1.00 16.60 133 HIS B CA 1
ATOM 3196 C C . HIS B 1 110 ? 42.262 35.118 33.210 1.00 19.69 133 HIS B C 1
ATOM 3197 O O . HIS B 1 110 ? 41.204 34.509 33.041 1.00 20.24 133 HIS B O 1
ATOM 3204 N N A CYS B 1 111 ? 42.316 36.418 33.498 0.99 17.57 134 CYS B N 1
ATOM 3205 C CA A CYS B 1 111 ? 41.108 37.211 33.731 0.99 15.96 134 CYS B CA 1
ATOM 3206 C C A CYS B 1 111 ? 41.199 38.491 32.905 0.99 18.04 134 CYS B C 1
ATOM 3207 O O A CYS B 1 111 ? 41.282 39.583 33.465 0.99 15.57 134 CYS B O 1
ATOM 3210 N N . PRO B 1 112 ? 41.166 38.376 31.565 1.00 17.40 135 PRO B N 1
ATOM 3211 C CA . PRO B 1 112 ? 41.469 39.522 30.702 1.00 16.85 135 PRO B CA 1
ATOM 3212 C C . PRO B 1 112 ? 40.445 40.648 30.759 1.00 13.81 135 PRO B C 1
ATOM 3213 O O . PRO B 1 112 ? 40.784 41.777 30.377 1.00 15.69 135 PRO B O 1
ATOM 3217 N N . ASP B 1 113 ? 39.226 40.356 31.206 1.00 14.93 136 ASP B N 1
ATOM 3218 C CA . ASP B 1 113 ? 38.213 41.399 31.322 1.00 14.76 136 ASP B CA 1
ATOM 3219 C C . ASP B 1 113 ? 38.138 41.964 32.741 1.00 14.05 136 ASP B C 1
ATOM 3220 O O . ASP B 1 113 ? 37.104 42.514 33.130 1.00 13.34 136 ASP B O 1
ATOM 3225 N N . LEU B 1 114 ? 39.224 41.844 33.509 1.00 11.70 137 LEU B N 1
ATOM 3226 C CA . LEU B 1 114 ? 39.240 42.467 34.845 1.00 11.39 137 LEU B CA 1
ATOM 3227 C C . LEU B 1 114 ? 39.043 43.983 34.760 1.00 13.16 137 LEU B C 1
ATOM 3228 O O . LEU B 1 114 ? 39.352 44.614 33.743 1.00 13.91 137 LEU B O 1
ATOM 3233 N N . CYS B 1 115 ? 38.561 44.561 35.855 1.00 11.44 138 CYS B N 1
ATOM 3234 C CA . CYS B 1 115 ? 38.516 46.009 35.978 1.00 11.85 138 CYS B CA 1
ATOM 3235 C C . CYS B 1 115 ? 39.331 46.373 37.207 1.00 14.07 138 CYS B C 1
ATOM 3236 O O . CYS B 1 115 ? 39.610 45.520 38.055 1.00 12.79 138 CYS B O 1
ATOM 3239 N N . VAL B 1 116 ? 39.719 47.640 37.294 1.00 11.52 139 VAL B N 1
ATOM 3240 C CA . VAL B 1 116 ? 40.638 48.076 38.338 1.00 11.72 139 VAL B CA 1
ATOM 3241 C C . VAL B 1 116 ? 40.022 49.228 39.115 1.00 11.53 139 VAL B C 1
ATOM 3242 O O . VAL B 1 116 ? 39.577 50.213 38.530 1.00 11.49 139 VAL B O 1
ATOM 3246 N N . VAL B 1 117 ? 40.010 49.106 40.439 1.00 10.51 140 VAL B N 1
ATOM 3247 C CA . VAL B 1 117 ? 39.643 50.218 41.306 1.00 10.92 140 VAL B CA 1
ATOM 3248 C C . VAL B 1 117 ? 40.939 50.646 41.980 1.00 12.11 140 VAL B C 1
ATOM 3249 O O . VAL B 1 117 ? 41.543 49.871 42.720 1.00 12.30 140 VAL B O 1
ATOM 3253 N N . TRP B 1 118 ? 41.387 51.864 41.688 1.00 10.92 141 TRP B N 1
ATOM 3254 C CA . TRP B 1 118 ? 42.707 52.318 42.108 1.00 11.76 141 TRP B CA 1
ATOM 3255 C C . TRP B 1 118 ? 42.484 53.377 43.177 1.00 11.39 141 TRP B C 1
ATOM 3256 O O . TRP B 1 118 ? 42.033 54.479 42.870 1.00 11.83 141 TRP B O 1
ATOM 3267 N N . VAL B 1 119 ? 42.765 53.034 44.429 1.00 9.72 142 VAL B N 1
ATOM 3268 C CA . VAL B 1 119 ? 42.491 53.918 45.566 1.00 9.22 142 VAL B CA 1
ATOM 3269 C C . VAL B 1 119 ? 43.802 54.532 46.028 1.00 11.41 142 VAL B C 1
ATOM 3270 O O . VAL B 1 119 ? 44.701 53.817 46.460 1.00 11.41 142 VAL B O 1
ATOM 3274 N N . ASP B 1 120 ? 43.926 55.856 45.922 1.00 10.00 143 ASP B N 1
ATOM 3275 C CA . ASP B 1 120 ? 45.245 56.485 45.980 1.00 8.96 143 ASP B CA 1
ATOM 3276 C C . ASP B 1 120 ? 45.064 57.982 46.060 1.00 10.95 143 ASP B C 1
ATOM 3277 O O . ASP B 1 120 ? 44.093 58.508 45.542 1.00 11.57 143 ASP B O 1
ATOM 3282 N N . ALA B 1 121 ? 45.999 58.663 46.716 1.00 10.70 144 ALA B N 1
ATOM 3283 C CA . ALA B 1 121 ? 46.074 60.118 46.612 1.00 8.19 144 ALA B CA 1
ATOM 3284 C C . ALA B 1 121 ? 46.559 60.554 45.233 1.00 12.14 144 ALA B C 1
ATOM 3285 O O . ALA B 1 121 ? 46.380 61.715 44.842 1.00 12.86 144 ALA B O 1
ATOM 3287 N N . HIS B 1 122 ? 47.204 59.632 44.512 1.00 11.47 145 HIS B N 1
ATOM 3288 C CA . HIS B 1 122 ? 47.900 59.936 43.259 1.00 9.79 145 HIS B CA 1
ATOM 3289 C C . HIS B 1 122 ? 47.341 59.110 42.110 1.00 12.88 145 HIS B C 1
ATOM 3290 O O . HIS B 1 122 ? 46.768 58.039 42.324 1.00 12.82 145 HIS B O 1
ATOM 3297 N N . ALA B 1 123 ? 47.510 59.599 40.887 1.00 11.39 146 ALA B N 1
ATOM 3298 C CA . ALA B 1 123 ? 46.999 58.871 39.721 1.00 11.74 146 ALA B CA 1
ATOM 3299 C C . ALA B 1 123 ? 47.986 57.831 39.179 1.00 10.85 146 ALA B C 1
ATOM 3300 O O . ALA B 1 123 ? 47.594 56.912 38.442 1.00 12.50 146 ALA B O 1
ATOM 3302 N N . ASP B 1 124 ? 49.261 57.963 39.536 1.00 10.58 147 ASP B N 1
ATOM 3303 C CA . ASP B 1 124 ? 50.276 56.978 39.151 1.00 11.76 147 ASP B CA 1
ATOM 3304 C C . ASP B 1 124 ? 50.253 56.693 37.652 1.00 14.51 147 ASP B C 1
ATOM 3305 O O . ASP B 1 124 ? 50.470 55.565 37.229 1.00 12.71 147 ASP B O 1
ATOM 3310 N N . ILE B 1 125 ? 50.012 57.730 36.852 1.00 10.17 148 ILE B N 1
ATOM 3311 C CA . ILE B 1 125 ? 49.781 57.547 35.416 1.00 10.94 148 ILE B CA 1
ATOM 3312 C C . ILE B 1 125 ? 50.736 58.394 34.577 1.00 11.61 148 ILE B C 1
ATOM 3313 O O . ILE B 1 125 ? 50.565 58.526 33.360 1.00 13.04 148 ILE B O 1
ATOM 3318 N N . ASN B 1 126 ? 51.780 58.938 35.212 1.00 13.01 149 ASN B N 1
ATOM 3319 C CA . ASN B 1 126 ? 52.878 59.495 34.420 1.00 12.02 149 ASN B CA 1
ATOM 3320 C C . ASN B 1 126 ? 53.472 58.426 33.507 1.00 12.93 149 ASN B C 1
ATOM 3321 O O . ASN B 1 126 ? 53.452 57.236 33.817 1.00 12.74 149 ASN B O 1
ATOM 3326 N N . THR B 1 127 ? 53.989 58.855 32.364 1.00 14.28 150 THR B N 1
ATOM 3327 C CA . THR B 1 127 ? 54.725 57.960 31.481 1.00 11.56 150 THR B CA 1
ATOM 3328 C C . THR B 1 127 ? 56.209 58.263 31.643 1.00 12.57 150 THR B C 1
ATOM 3329 O O . THR B 1 127 ? 56.574 59.232 32.319 1.00 14.08 150 THR B O 1
ATOM 3333 N N . PRO B 1 128 ? 57.080 57.454 31.028 1.00 14.00 151 PRO B N 1
ATOM 3334 C CA . PRO B 1 128 ? 58.504 57.789 31.075 1.00 15.09 151 PRO B CA 1
ATOM 3335 C C . PRO B 1 128 ? 58.818 59.154 30.459 1.00 14.54 151 PRO B C 1
ATOM 3336 O O . PRO B 1 128 ? 59.895 59.696 30.734 1.00 15.50 151 PRO B O 1
ATOM 3340 N N . LEU B 1 129 ? 57.909 59.692 29.655 1.00 15.13 152 LEU B N 1
ATOM 3341 C CA . LEU B 1 129 ? 58.128 60.994 29.022 1.00 14.34 152 LEU B CA 1
ATOM 3342 C C . LEU B 1 129 ? 57.510 62.153 29.815 1.00 16.93 152 LEU B C 1
ATOM 3343 O O . LEU B 1 129 ? 57.746 63.321 29.485 1.00 16.39 152 LEU B O 1
ATOM 3348 N N . THR B 1 130 ? 56.705 61.850 30.836 1.00 14.64 153 THR B N 1
ATOM 3349 C CA . THR B 1 130 ? 56.077 62.930 31.618 1.00 11.45 153 THR B CA 1
ATOM 3350 C C . THR B 1 130 ? 56.524 63.002 33.070 1.00 14.03 153 THR B C 1
ATOM 3351 O O . THR B 1 130 ? 56.358 64.045 33.722 1.00 15.22 153 THR B O 1
ATOM 3355 N N . THR B 1 131 ? 57.062 61.903 33.590 1.00 14.70 154 THR B N 1
ATOM 3356 C CA . THR B 1 131 ? 57.468 61.884 34.996 1.00 13.09 154 THR B CA 1
ATOM 3357 C C . THR B 1 131 ? 58.522 62.954 35.274 1.00 13.58 154 THR B C 1
ATOM 3358 O O . THR B 1 131 ? 59.454 63.141 34.486 1.00 13.74 154 THR B O 1
ATOM 3362 N N . SER B 1 132 ? 58.368 63.663 36.388 1.00 12.52 155 SER B N 1
ATOM 3363 C CA . SER B 1 132 ? 59.406 64.603 36.798 1.00 11.86 155 SER B CA 1
ATOM 3364 C C . SER B 1 132 ? 60.277 64.034 37.907 1.00 11.57 155 SER B C 1
ATOM 3365 O O . SER B 1 132 ? 61.278 64.645 38.290 1.00 15.28 155 SER B O 1
ATOM 3368 N N . SER B 1 133 ? 59.918 62.856 38.409 1.00 13.12 156 SER B N 1
ATOM 3369 C CA . SER B 1 133 ? 60.675 62.230 39.495 1.00 11.95 156 SER B CA 1
ATOM 3370 C C . SER B 1 133 ? 61.578 61.114 38.983 1.00 17.07 156 SER B C 1
ATOM 3371 O O . SER B 1 133 ? 62.642 60.852 39.550 1.00 17.67 156 SER B O 1
ATOM 3374 N N . GLY B 1 134 ? 61.150 60.446 37.917 1.00 13.05 157 GLY B N 1
ATOM 3375 C CA . GLY B 1 134 ? 61.861 59.274 37.436 1.00 12.95 157 GLY B CA 1
ATOM 3376 C C . GLY B 1 134 ? 61.468 57.995 38.165 1.00 14.40 157 GLY B C 1
ATOM 3377 O O . GLY B 1 134 ? 61.985 56.909 37.864 1.00 15.09 157 GLY B O 1
ATOM 3378 N N . ASN B 1 135 ? 60.558 58.106 39.126 1.00 13.60 158 ASN B N 1
ATOM 3379 C CA . ASN B 1 135 ? 60.218 56.966 39.979 1.00 11.03 158 ASN B CA 1
ATOM 3380 C C .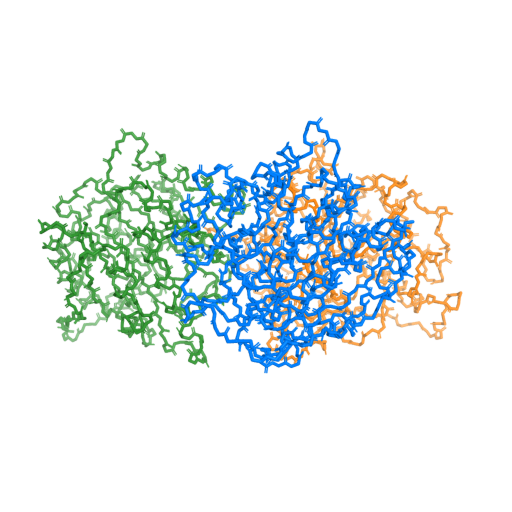 ASN B 1 135 ? 59.076 56.149 39.404 1.00 12.23 158 ASN B C 1
ATOM 3381 O O . ASN B 1 135 ? 57.983 56.670 39.182 1.00 12.54 158 ASN B O 1
ATOM 3386 N N . LEU B 1 136 ? 59.326 54.866 39.150 1.00 12.45 159 LEU B N 1
ATOM 3387 C CA . LEU B 1 136 ? 58.337 54.033 38.474 1.00 11.40 159 LEU B CA 1
ATOM 3388 C C . LEU B 1 136 ? 57.061 53.786 39.274 1.00 12.44 159 LEU B C 1
ATOM 3389 O O . LEU B 1 136 ? 56.030 53.424 38.690 1.00 12.15 159 LEU B O 1
ATOM 3394 N N . HIS B 1 137 ? 57.095 53.997 40.589 1.00 10.50 160 HIS B N 1
ATOM 3395 C CA . HIS B 1 137 ? 55.861 53.856 41.364 1.00 10.81 160 HIS B CA 1
ATOM 3396 C C . HIS B 1 137 ? 54.818 54.935 41.043 1.00 10.69 160 HIS B C 1
ATOM 3397 O O . HIS B 1 137 ? 53.657 54.801 41.433 1.00 12.06 160 HIS B O 1
ATOM 3404 N N . GLY B 1 138 ? 55.232 55.966 40.306 1.00 11.08 161 GLY B N 1
ATOM 3405 C CA . GLY B 1 138 ? 54.335 57.035 39.925 1.00 10.41 161 GLY B CA 1
ATOM 3406 C C . GLY B 1 138 ? 53.936 56.974 38.472 1.00 12.00 161 GLY B C 1
ATOM 3407 O O . GLY B 1 138 ? 53.260 57.824 37.946 1.00 11.33 161 GLY B O 1
ATOM 3408 N N . GLN B 1 139 ? 54.321 55.854 37.852 1.00 12.06 162 GLN B N 1
ATOM 3409 C CA . GLN B 1 139 ? 54.028 55.544 36.450 1.00 13.93 162 GLN B CA 1
ATOM 3410 C C . GLN B 1 139 ? 53.291 54.219 36.133 1.00 14.77 162 GLN B C 1
ATOM 3411 O O . GLN B 1 139 ? 53.119 53.925 34.978 1.00 15.82 162 GLN B O 1
ATOM 3417 N N . PRO B 1 140 ? 52.929 53.383 37.101 1.00 12.57 163 PRO B N 1
ATOM 3418 C CA . PRO B 1 140 ? 52.569 52.022 36.655 1.00 13.21 163 PRO B CA 1
ATOM 3419 C C . PRO B 1 140 ? 51.356 51.917 35.724 1.00 11.41 163 PRO B C 1
ATOM 3420 O O . PRO B 1 140 ? 51.350 51.059 34.822 1.00 13.17 163 PRO B O 1
ATOM 3424 N N . VAL B 1 141 ? 50.364 52.783 35.906 1.00 11.87 164 VAL B N 1
ATOM 3425 C CA . VAL B 1 141 ? 49.161 52.709 35.088 1.00 10.98 164 VAL B CA 1
ATOM 3426 C C . VAL B 1 141 ? 49.463 52.988 33.614 1.00 12.60 164 VAL B C 1
ATOM 3427 O O . VAL B 1 141 ? 48.795 52.444 32.726 1.00 13.42 164 VAL B O 1
ATOM 3431 N N . SER B 1 142 ? 50.482 53.801 33.332 1.00 11.59 165 SER B N 1
ATOM 3432 C CA . SER B 1 142 ? 50.800 54.115 31.934 1.00 12.05 165 SER B CA 1
ATOM 3433 C C . SER B 1 142 ? 51.214 52.890 31.123 1.00 14.63 165 SER B C 1
ATOM 3434 O O . SER B 1 142 ? 51.003 52.842 29.905 1.00 16.46 165 SER B O 1
ATOM 3437 N N . PHE B 1 143 ? 51.775 51.894 31.796 1.00 13.64 166 PHE B N 1
ATOM 3438 C CA . PHE B 1 143 ? 52.259 50.695 31.108 1.00 15.88 166 PHE B CA 1
ATOM 3439 C C . PHE B 1 143 ? 51.149 49.701 30.866 1.00 16.28 166 PHE B C 1
ATOM 3440 O O . PHE B 1 143 ? 51.310 48.772 30.076 1.00 18.50 166 PHE B O 1
ATOM 3448 N N . LEU B 1 144 ? 50.017 49.914 31.523 1.00 13.26 167 LEU B N 1
ATOM 3449 C CA . LEU B 1 144 ? 48.938 48.930 31.527 1.00 12.77 167 LEU B CA 1
ATOM 3450 C C . LEU B 1 144 ? 47.772 49.281 30.615 1.00 16.57 167 LEU B C 1
ATOM 3451 O O . LEU B 1 144 ? 46.996 48.400 30.247 1.00 16.66 167 LEU B O 1
ATOM 3456 N N . LEU B 1 145 ? 47.636 50.558 30.262 1.00 16.14 168 LEU B N 1
ATOM 3457 C CA . LEU B 1 145 ? 46.467 51.018 29.508 1.00 16.14 168 LEU B CA 1
ATOM 3458 C C . LEU B 1 145 ? 46.699 50.978 28.002 1.00 16.97 168 LEU B C 1
ATOM 3459 O O . LEU B 1 145 ? 47.625 51.607 27.478 1.00 16.30 168 LEU B O 1
ATOM 3464 N N . ARG B 1 146 ? 45.833 50.265 27.293 1.00 16.95 169 ARG B N 1
ATOM 3465 C CA . ARG B 1 146 ? 46.057 50.085 25.862 1.00 16.94 169 ARG B CA 1
ATOM 3466 C C . ARG B 1 146 ? 46.079 51.392 25.069 1.00 17.11 169 ARG B C 1
ATOM 3467 O O . ARG B 1 146 ? 46.898 51.541 24.158 1.00 17.97 169 ARG B O 1
ATOM 3475 N N . GLU B 1 147 ? 45.209 52.333 25.424 1.00 17.67 170 GLU B N 1
ATOM 3476 C CA . GLU B 1 147 ? 45.094 53.584 24.665 1.00 17.51 170 GLU B CA 1
ATOM 3477 C C . GLU B 1 147 ? 46.346 54.456 24.742 1.00 23.99 170 GLU B C 1
ATOM 3478 O O . GLU B 1 147 ? 46.578 55.299 23.876 1.00 20.79 170 GLU B O 1
ATOM 3484 N N . LEU B 1 148 ? 47.162 54.251 25.769 1.00 18.84 171 LEU B N 1
ATOM 3485 C CA . LEU B 1 148 ? 48.317 55.115 25.976 1.00 18.65 171 LEU B CA 1
ATOM 3486 C C . LEU B 1 148 ? 49.584 54.630 25.293 1.00 21.72 171 LEU B C 1
ATOM 3487 O O . LEU B 1 148 ? 50.595 55.324 25.312 1.00 25.12 171 LEU B O 1
ATOM 3492 N N . GLN B 1 149 ? 49.549 53.467 24.654 1.00 20.09 172 GLN B N 1
ATOM 3493 C CA A GLN B 1 149 ? 50.785 52.780 24.261 0.39 22.71 172 GLN B CA 1
ATOM 3494 C CA B GLN B 1 149 ? 50.814 52.832 24.311 0.61 22.70 172 GLN B CA 1
ATOM 3495 C C . GLN B 1 149 ? 51.667 53.520 23.253 1.00 22.22 172 GLN B C 1
ATOM 3496 O O . GLN B 1 149 ? 52.882 53.370 23.266 1.00 26.03 172 GLN B O 1
ATOM 3507 N N . ASP B 1 150 ? 51.064 54.314 22.374 1.00 25.26 173 ASP B N 1
ATOM 3508 C CA A ASP B 1 150 ? 51.837 55.081 21.397 0.59 26.70 173 ASP B CA 1
ATOM 3509 C CA B ASP B 1 150 ? 51.886 55.041 21.406 0.41 26.69 173 ASP B CA 1
ATOM 3510 C C . ASP B 1 150 ? 52.615 56.222 22.054 1.00 27.58 173 ASP B C 1
ATOM 3511 O O . ASP B 1 150 ? 53.474 56.841 21.433 1.00 30.67 173 ASP B O 1
ATOM 3520 N N . LYS B 1 151 ? 52.296 56.495 23.318 1.00 23.16 174 LYS B N 1
ATOM 3521 C CA . LYS B 1 151 ? 52.904 57.590 24.072 1.00 21.90 174 LYS B CA 1
ATOM 3522 C C . LYS B 1 151 ? 53.884 57.076 25.123 1.00 24.28 174 LYS B C 1
ATOM 3523 O O . LYS B 1 151 ? 54.487 57.865 25.852 1.00 26.55 174 LYS B O 1
ATOM 3529 N N . VAL B 1 152 ? 54.034 55.756 25.208 1.00 20.42 175 VAL B N 1
ATOM 3530 C CA . VAL B 1 152 ? 54.905 55.146 26.210 1.00 20.15 175 VAL B CA 1
ATOM 3531 C C . VAL B 1 152 ? 56.101 54.471 25.549 1.00 22.77 175 VAL B C 1
ATOM 3532 O O . VAL B 1 152 ? 55.948 53.485 24.827 1.00 22.89 175 VAL B O 1
ATOM 3536 N N . PRO B 1 153 ? 57.312 54.999 25.782 1.00 20.34 176 PRO B N 1
ATOM 3537 C CA . PRO B 1 153 ? 58.491 54.365 25.186 1.00 20.59 176 PRO B CA 1
ATOM 3538 C C . PRO B 1 153 ? 58.787 53.014 25.821 1.00 20.77 176 PRO B C 1
ATOM 3539 O O . PRO B 1 153 ? 58.295 52.726 26.919 1.00 24.19 176 PRO B O 1
ATOM 3543 N N . GLN B 1 154 ? 59.572 52.195 25.126 1.00 22.71 177 GLN B N 1
ATOM 3544 C CA . GLN B 1 154 ? 59.946 50.870 25.613 1.00 21.93 177 GLN B CA 1
ATOM 3545 C C . GLN B 1 154 ? 61.156 50.932 26.550 1.00 25.02 177 GLN B C 1
ATOM 3546 O O . GLN B 1 154 ? 62.268 51.237 26.120 1.00 24.88 177 GLN B O 1
ATOM 3552 N N . LEU B 1 155 ? 60.935 50.644 27.831 1.00 17.39 178 LEU B N 1
ATOM 3553 C CA . LEU B 1 155 ? 62.018 50.642 28.808 1.00 17.80 178 LEU B CA 1
ATOM 3554 C C . LEU B 1 155 ? 62.757 49.312 28.793 1.00 19.12 178 LEU B C 1
ATOM 3555 O O . LEU B 1 155 ? 62.160 48.264 28.510 1.00 19.22 178 LEU B O 1
ATOM 3560 N N . PRO B 1 156 ? 64.059 49.338 29.107 1.00 17.58 179 PRO B N 1
ATOM 3561 C CA . PRO B 1 156 ? 64.780 48.074 29.280 1.00 20.08 179 PRO B CA 1
ATOM 3562 C C . PRO B 1 156 ? 64.194 47.278 30.438 1.00 22.05 179 PRO B C 1
ATOM 3563 O O . PRO B 1 156 ? 63.944 47.837 31.517 1.00 18.37 179 PRO B O 1
ATOM 3567 N N . GLY B 1 157 ? 63.937 45.996 30.192 1.00 19.74 180 GLY B N 1
ATOM 3568 C CA . GLY B 1 157 ? 63.312 45.131 31.181 1.00 20.87 180 GLY B CA 1
ATOM 3569 C C . GLY B 1 157 ? 61.792 45.078 31.125 1.00 14.89 180 GLY B C 1
ATOM 3570 O O . GLY B 1 157 ? 61.180 44.330 31.889 1.00 13.99 180 GLY B O 1
ATOM 3571 N N . PHE B 1 158 ? 61.190 45.854 30.223 1.00 17.00 181 PHE B N 1
ATOM 3572 C CA . PHE B 1 158 ? 59.738 46.004 30.146 1.00 16.96 181 PHE B CA 1
ATOM 3573 C C . PHE B 1 158 ? 59.136 45.359 28.888 1.00 20.07 181 PHE B C 1
ATOM 3574 O O . PHE B 1 158 ? 57.939 45.457 28.665 1.00 21.74 181 PHE B O 1
ATOM 3582 N N . SER B 1 159 ? 59.957 44.695 28.076 1.00 20.71 182 SER B N 1
ATOM 3583 C CA . SER B 1 159 ? 59.464 44.194 26.783 1.00 25.03 182 SER B CA 1
ATOM 3584 C C . SER B 1 159 ? 58.362 43.140 26.910 1.00 23.92 182 SER B C 1
ATOM 3585 O O . SER B 1 159 ? 57.562 42.963 25.990 1.00 24.05 182 SER B O 1
ATOM 3588 N N . TRP B 1 160 ? 58.311 42.466 28.057 1.00 20.06 183 TRP B N 1
ATOM 3589 C CA . TRP B 1 160 ? 57.348 41.390 28.303 1.00 19.97 183 TRP B CA 1
ATOM 3590 C C . TRP B 1 160 ? 55.943 41.915 28.572 1.00 22.05 183 TRP B C 1
ATOM 3591 O O . TRP B 1 160 ? 54.967 41.159 28.542 1.00 23.09 183 TRP B O 1
ATOM 3602 N N . ILE B 1 161 ? 55.838 43.200 28.881 1.00 20.92 184 ILE B N 1
ATOM 3603 C CA . ILE B 1 161 ? 54.541 43.764 29.211 1.00 26.41 184 ILE B CA 1
ATOM 3604 C C . ILE B 1 161 ? 53.758 44.087 27.949 1.00 32.67 184 ILE B C 1
ATOM 3605 O O . ILE B 1 161 ? 54.291 44.681 27.010 1.00 36.70 184 ILE B O 1
ATOM 3610 N N . LYS B 1 162 ? 52.498 43.672 27.923 1.00 34.17 185 LYS B N 1
ATOM 3611 C CA . LYS B 1 162 ? 51.579 44.132 26.893 1.00 36.72 185 LYS B CA 1
ATOM 3612 C C . LYS B 1 162 ? 50.359 44.711 27.585 1.00 35.50 185 LYS B C 1
ATOM 3613 O O . LYS B 1 162 ? 49.690 44.019 28.355 1.00 43.61 185 LYS B O 1
ATOM 3619 N N . PRO B 1 163 ? 50.050 45.948 27.299 1.00 25.74 186 PRO B N 1
ATOM 3620 C CA . PRO B 1 163 ? 49.037 46.688 28.032 1.00 25.02 186 PRO B CA 1
ATOM 3621 C C . PRO B 1 163 ? 47.742 45.900 28.204 1.00 31.87 186 PRO B C 1
ATOM 3622 O O . PRO B 1 163 ? 47.360 45.374 27.227 1.00 44.60 186 PRO B O 1
ATOM 3626 N N . CYS B 1 164 ? 47.117 45.834 29.400 1.00 36.49 187 CYS B N 1
ATOM 3627 C CA . CYS B 1 164 ? 46.202 44.736 29.730 1.00 40.69 187 CYS B CA 1
ATOM 3628 C C . CYS B 1 164 ? 44.789 45.143 29.614 1.00 43.01 187 CYS B C 1
ATOM 3629 O O . CYS B 1 164 ? 43.909 44.367 29.498 1.00 47.01 187 CYS B O 1
ATOM 3632 N N . ILE B 1 165 ? 44.589 46.398 29.658 1.00 25.82 188 ILE B N 1
ATOM 3633 C CA . ILE B 1 165 ? 43.251 46.923 29.870 1.00 24.38 188 ILE B CA 1
ATOM 3634 C C . ILE B 1 165 ? 42.981 48.275 29.213 1.00 22.48 188 ILE B C 1
ATOM 3635 O O . ILE B 1 165 ? 43.900 49.032 28.890 1.00 21.72 188 ILE B O 1
ATOM 3640 N N A SER B 1 166 ? 41.699 48.560 29.028 0.53 15.45 189 SER B N 1
ATOM 3641 N N B SER B 1 166 ? 41.799 48.560 29.028 0.47 15.45 189 SER B N 1
ATOM 3642 C CA A SER B 1 166 ? 41.258 49.811 28.423 0.53 16.10 189 SER B CA 1
ATOM 3643 C CA B SER B 1 166 ? 41.358 49.811 28.423 0.47 16.10 189 SER B CA 1
ATOM 3644 C C A SER B 1 166 ? 41.151 50.913 29.466 0.53 18.44 189 SER B C 1
ATOM 3645 C C B SER B 1 166 ? 41.251 50.913 29.466 0.47 18.44 189 SER B C 1
ATOM 3646 O O A SER B 1 166 ? 40.950 50.658 30.653 0.53 17.09 189 SER B O 1
ATOM 3647 O O B SER B 1 166 ? 41.050 50.658 30.653 0.47 17.09 189 SER B O 1
ATOM 3652 N N . SER B 1 167 ? 41.261 52.152 29.005 1.00 20.00 190 SER B N 1
ATOM 3653 C CA . SER B 1 167 ? 41.119 53.306 29.883 1.00 16.44 190 SER B CA 1
ATOM 3654 C C . SER B 1 167 ? 39.731 53.392 30.524 1.00 21.01 190 SER B C 1
ATOM 3655 O O . SER B 1 167 ? 39.560 54.033 31.561 1.00 16.75 190 SER B O 1
ATOM 3658 N N . ALA B 1 168 ? 38.741 52.717 29.942 1.00 17.23 191 ALA B N 1
ATOM 3659 C CA . ALA B 1 168 ? 37.409 52.709 30.518 1.00 15.27 191 ALA B CA 1
ATOM 3660 C C . ALA B 1 168 ? 37.282 51.680 31.642 1.00 12.94 191 ALA B C 1
ATOM 3661 O O . ALA B 1 168 ? 36.232 51.580 32.275 1.00 16.03 191 ALA B O 1
ATOM 3663 N N . SER B 1 169 ? 38.351 50.923 31.869 1.00 13.62 192 SER B N 1
ATOM 3664 C CA . SER B 1 169 ? 38.304 49.821 32.825 1.00 11.51 192 SER B CA 1
ATOM 3665 C C . SER B 1 169 ? 39.013 50.118 34.131 1.00 13.99 192 SER B C 1
ATOM 3666 O O . SER B 1 169 ? 39.179 49.213 34.934 1.00 12.63 192 SER B O 1
ATOM 3669 N N . ILE B 1 170 ? 39.417 51.366 34.349 1.00 11.94 193 ILE B N 1
ATOM 3670 C CA . ILE B 1 170 ? 40.005 51.755 35.633 1.00 11.85 193 ILE B CA 1
ATOM 3671 C C . ILE B 1 170 ? 39.245 52.954 36.198 1.00 11.77 193 ILE B C 1
ATOM 3672 O O . ILE B 1 170 ? 38.885 53.875 35.453 1.00 14.10 193 ILE B O 1
ATOM 3677 N N . VAL B 1 171 ? 38.965 52.926 37.498 1.00 10.77 194 VAL B N 1
ATOM 3678 C CA . VAL B 1 171 ? 38.369 54.079 38.170 1.00 10.19 194 VAL B CA 1
ATOM 3679 C C . VAL B 1 171 ? 39.227 54.411 39.379 1.00 11.59 194 VAL B C 1
ATOM 3680 O O . VAL B 1 171 ? 39.576 53.520 40.170 1.00 12.02 194 VAL B O 1
ATOM 3684 N N . TYR B 1 172 ? 39.594 55.684 39.506 1.00 11.55 195 TYR B N 1
ATOM 3685 C CA . TYR B 1 172 ? 40.355 56.138 40.649 1.00 12.52 195 TYR B CA 1
ATOM 3686 C C . TYR B 1 172 ? 39.445 56.659 41.748 1.00 11.54 195 TYR B C 1
ATOM 3687 O O . TYR B 1 172 ? 38.417 57.280 41.473 1.00 11.28 195 TYR B O 1
ATOM 3696 N N . ILE B 1 173 ? 39.844 56.432 42.998 1.00 9.91 196 ILE B N 1
ATOM 3697 C CA . ILE B 1 173 ? 39.155 57.016 44.146 1.00 9.79 196 ILE B CA 1
ATOM 3698 C C . ILE B 1 173 ? 40.180 57.591 45.112 1.00 11.39 196 ILE B C 1
ATOM 3699 O O . ILE B 1 173 ? 41.087 56.890 45.532 1.00 11.52 196 ILE B O 1
ATOM 3704 N N . GLY B 1 174 ? 40.039 58.876 45.450 1.00 11.78 197 GLY B N 1
ATOM 3705 C CA . GLY B 1 174 ? 40.843 59.497 46.495 1.00 10.47 197 GLY B CA 1
ATOM 3706 C C . GLY B 1 174 ? 41.844 60.547 46.030 1.00 10.45 197 GLY B C 1
ATOM 3707 O O . GLY B 1 174 ? 42.598 61.112 46.855 1.00 11.45 197 GLY B O 1
ATOM 3708 N N . LEU B 1 175 ? 41.892 60.809 44.728 1.00 9.80 198 LEU B N 1
ATOM 3709 C CA . LEU B 1 175 ? 42.912 61.679 44.170 1.00 11.22 198 LEU B CA 1
ATOM 3710 C C . LEU B 1 175 ? 43.011 63.113 44.645 1.00 11.67 198 LEU B C 1
ATOM 3711 O O . LEU B 1 175 ? 42.113 63.852 44.519 1.00 14.18 198 LEU B O 1
ATOM 3716 N N . ARG B 1 176 ? 44.208 63.481 45.117 1.00 11.03 199 ARG B N 1
ATOM 3717 C CA . ARG B 1 176 ? 44.448 64.863 45.604 1.00 12.72 199 ARG B CA 1
ATOM 3718 C C . ARG B 1 176 ? 45.875 65.394 45.417 1.00 14.40 199 ARG B C 1
ATOM 3719 O O . ARG B 1 176 ? 46.208 66.494 45.853 1.00 16.24 199 ARG B O 1
ATOM 3727 N N . ASP B 1 177 ? 46.661 64.658 44.610 1.00 13.15 200 ASP B N 1
ATOM 3728 C CA . ASP B 1 177 ? 47.964 65.178 44.195 1.00 13.25 200 ASP B CA 1
ATOM 3729 C C . ASP B 1 177 ? 48.279 64.605 42.830 1.00 15.32 200 ASP B C 1
ATOM 3730 O O . ASP B 1 177 ? 48.800 63.499 42.714 1.00 16.66 200 ASP B O 1
ATOM 3735 N N . VAL B 1 178 ? 47.938 65.367 41.799 1.00 14.25 201 VAL B N 1
ATOM 3736 C CA . VAL B 1 178 ? 48.009 64.925 40.417 1.00 15.72 201 VAL B CA 1
ATOM 3737 C C . VAL B 1 178 ? 48.910 65.884 39.643 1.00 16.60 201 VAL B C 1
ATOM 3738 O O . VAL B 1 178 ? 48.724 67.108 39.710 1.00 16.89 201 VAL B O 1
ATOM 3742 N N . ASP B 1 179 ? 49.895 65.356 38.925 1.00 14.07 202 ASP B N 1
ATOM 3743 C CA . ASP B 1 179 ? 50.800 66.234 38.175 1.00 13.93 202 ASP B CA 1
ATOM 3744 C C . ASP B 1 179 ? 50.068 66.761 36.945 1.00 18.35 202 ASP B C 1
ATOM 3745 O O . ASP B 1 179 ? 49.138 66.124 36.466 1.00 15.70 202 ASP B O 1
ATOM 3750 N N . PRO B 1 180 ? 50.479 67.932 36.431 1.00 16.83 203 PRO B N 1
ATOM 3751 C CA . PRO B 1 180 ? 49.737 68.460 35.277 1.00 18.71 203 PRO B CA 1
ATOM 3752 C C . PRO B 1 180 ? 49.672 67.513 34.063 1.00 15.10 203 PRO B C 1
ATOM 3753 O O . PRO B 1 180 ? 48.603 67.408 33.449 1.00 17.07 203 PRO B O 1
ATOM 3757 N N . PRO B 1 181 ? 50.773 66.822 33.718 1.00 14.36 204 PRO B N 1
ATOM 3758 C CA . PRO B 1 181 ? 50.585 65.922 32.574 1.00 14.36 204 PRO B CA 1
ATOM 3759 C C . PRO B 1 181 ? 49.648 64.755 32.868 1.00 17.67 204 PRO B C 1
ATOM 3760 O O . PRO B 1 181 ? 49.025 64.234 31.942 1.00 16.19 204 PRO B O 1
ATOM 3764 N N . GLU B 1 182 ? 49.553 64.337 34.124 1.00 14.72 205 GLU B N 1
ATOM 3765 C CA . GLU B 1 182 ? 48.585 63.292 34.469 1.00 13.34 205 GLU B CA 1
ATOM 3766 C C . GLU B 1 182 ? 47.162 63.790 34.316 1.00 14.33 205 GLU B C 1
ATOM 3767 O O . GLU B 1 182 ? 46.277 63.045 33.885 1.00 16.49 205 GLU B O 1
ATOM 3773 N N . HIS B 1 183 ? 46.927 65.042 34.705 1.00 14.53 206 HIS B N 1
ATOM 3774 C CA . HIS B 1 183 ? 45.598 65.623 34.551 1.00 13.66 206 HIS B CA 1
ATOM 3775 C C . HIS B 1 183 ? 45.236 65.643 33.072 1.00 15.35 206 HIS B C 1
ATOM 3776 O O . HIS B 1 183 ? 44.108 65.316 32.703 1.00 15.75 206 HIS B O 1
ATOM 3783 N N . PHE B 1 184 ? 46.209 65.994 32.234 1.00 15.22 207 PHE B N 1
ATOM 3784 C CA . PHE B 1 184 ? 45.993 65.982 30.788 1.00 17.68 207 PHE B CA 1
ATOM 3785 C C . PHE B 1 184 ? 45.607 64.582 30.324 1.00 17.35 207 PHE B C 1
ATOM 3786 O O . PHE B 1 184 ? 44.659 64.410 29.560 1.00 17.26 207 PHE B O 1
ATOM 3794 N N . ILE B 1 185 ? 46.340 63.576 30.792 1.00 14.59 208 ILE B N 1
ATOM 3795 C CA . ILE B 1 185 ? 46.067 62.198 30.393 1.00 16.33 208 ILE B CA 1
ATOM 3796 C C . ILE B 1 185 ? 44.670 61.764 30.841 1.00 16.68 208 ILE B C 1
ATOM 3797 O O . ILE B 1 185 ? 43.911 61.192 30.061 1.00 14.86 208 ILE B O 1
ATOM 3802 N N . LEU B 1 186 ? 44.317 62.034 32.093 1.00 14.49 209 LEU B N 1
ATOM 3803 C CA . LEU B 1 186 ? 42.994 61.653 32.580 1.00 13.37 209 LEU B CA 1
ATOM 3804 C C . LEU B 1 186 ? 41.879 62.283 31.742 1.00 20.26 209 LEU B C 1
ATOM 3805 O O . LEU B 1 186 ? 40.900 61.623 31.399 1.00 18.34 209 LEU B O 1
ATOM 3810 N N . LYS B 1 187 ? 42.032 63.558 31.403 1.00 16.58 210 LYS B N 1
ATOM 3811 C CA . LYS B 1 187 ? 41.000 64.243 30.632 1.00 19.54 210 LYS B CA 1
ATOM 3812 C C . LYS B 1 187 ? 40.987 63.793 29.182 1.00 18.98 210 LYS B C 1
ATOM 3813 O O . LYS B 1 187 ? 39.924 63.528 28.622 1.00 20.87 210 LYS B O 1
ATOM 3819 N N . ASN B 1 188 ? 42.164 63.692 28.581 1.00 18.00 211 ASN B N 1
ATOM 3820 C CA . ASN B 1 188 ? 42.262 63.349 27.158 1.00 19.66 211 ASN B CA 1
ATOM 3821 C C . ASN B 1 188 ? 41.739 61.950 26.843 1.00 24.31 211 ASN B C 1
ATOM 3822 O O . ASN B 1 188 ? 41.150 61.725 25.782 1.00 20.64 211 ASN B O 1
ATOM 3827 N N . TYR B 1 189 ? 41.942 61.011 27.762 1.00 18.65 212 TYR B N 1
ATOM 3828 C CA . TYR B 1 189 ? 41.526 59.629 27.533 1.00 15.28 212 TYR B CA 1
ATOM 3829 C C . TYR B 1 189 ? 40.222 59.290 28.254 1.00 17.60 212 TYR B C 1
ATOM 3830 O O . TYR B 1 189 ? 39.813 58.120 28.283 1.00 19.61 212 TYR B O 1
ATOM 3839 N N . ASP B 1 190 ? 39.582 60.318 28.819 1.00 15.29 213 ASP B N 1
ATOM 3840 C CA . ASP B 1 190 ? 38.282 60.203 29.490 1.00 17.41 213 ASP B CA 1
ATOM 3841 C C . ASP B 1 190 ? 38.315 59.145 30.583 1.00 18.45 213 ASP B C 1
ATOM 3842 O O . ASP B 1 190 ? 37.394 58.331 30.705 1.00 18.86 213 ASP B O 1
ATOM 3847 N N . ILE B 1 191 ? 39.388 59.158 31.371 1.00 15.06 214 ILE B N 1
ATOM 3848 C CA . ILE B 1 191 ? 39.538 58.194 32.462 1.00 13.93 214 ILE B CA 1
ATOM 3849 C C . ILE B 1 191 ? 38.784 58.722 33.674 1.00 14.51 214 ILE B C 1
ATOM 3850 O O . ILE B 1 191 ? 38.924 59.891 34.046 1.00 17.35 214 ILE B O 1
ATOM 3855 N N . GLN B 1 192 ? 37.960 57.871 34.273 1.00 13.18 215 GLN B N 1
ATOM 3856 C CA . GLN B 1 192 ? 37.049 58.300 35.311 1.00 13.75 215 GLN B CA 1
ATOM 3857 C C . GLN B 1 192 ? 37.728 58.285 36.669 1.00 16.05 215 GLN B C 1
ATOM 3858 O O . GLN B 1 192 ? 38.447 57.344 37.008 1.00 13.37 215 GLN B O 1
ATOM 3864 N N . TYR B 1 193 ? 37.509 59.341 37.439 1.00 15.25 216 TYR B N 1
ATOM 3865 C CA . TYR B 1 193 ? 38.082 59.417 38.772 1.00 13.68 216 TYR B CA 1
ATOM 3866 C C . TYR B 1 193 ? 37.149 60.158 39.706 1.00 14.95 216 TYR B C 1
ATOM 3867 O O . TYR B 1 193 ? 36.388 61.036 39.293 1.00 15.36 216 TYR B O 1
ATOM 3876 N N . PHE B 1 194 ? 37.212 59.789 40.977 1.00 11.89 217 PHE B N 1
ATOM 3877 C CA . PHE B 1 194 ? 36.544 60.529 42.036 1.00 11.02 217 PHE B CA 1
ATOM 3878 C C . PHE B 1 194 ? 37.616 61.073 42.961 1.00 13.16 217 PHE B C 1
ATOM 3879 O O . PHE B 1 194 ? 38.204 60.338 43.765 1.00 13.67 217 PHE B O 1
ATOM 3887 N N . SER B 1 195 ? 37.907 62.360 42.815 1.00 12.32 218 SER B N 1
ATOM 3888 C CA . SER B 1 195 ? 38.918 62.993 43.645 1.00 12.89 218 SER B CA 1
ATOM 3889 C C . SER B 1 195 ? 38.357 63.222 45.037 1.00 12.47 218 SER B C 1
ATOM 3890 O O . SER B 1 195 ? 37.163 62.995 45.297 1.00 13.44 218 SER B O 1
ATOM 3893 N N . MET B 1 196 ? 39.206 63.674 45.956 1.00 11.60 219 MET B N 1
ATOM 3894 C CA . MET B 1 196 ? 38.709 64.018 47.294 1.00 12.36 219 MET B CA 1
ATOM 3895 C C . MET B 1 196 ? 37.575 65.042 47.241 1.00 9.85 219 MET B C 1
ATOM 3896 O O . MET B 1 196 ? 36.623 64.979 48.020 1.00 13.07 219 MET B O 1
ATOM 3901 N N . ARG B 1 197 ? 37.673 65.972 46.301 1.00 12.34 220 ARG B N 1
ATOM 3902 C CA . ARG B 1 197 ? 36.595 66.943 46.080 1.00 12.43 220 ARG B CA 1
ATOM 3903 C C . ARG B 1 197 ? 35.289 66.256 45.655 1.00 12.86 220 ARG B C 1
ATOM 3904 O O . ARG B 1 197 ? 34.212 66.605 46.141 1.00 13.40 220 ARG B O 1
ATOM 3912 N N . ASP B 1 198 ? 35.374 65.277 44.755 1.00 11.38 221 ASP B N 1
ATOM 3913 C CA . ASP B 1 198 ? 34.167 64.531 44.392 1.00 10.62 221 ASP B CA 1
ATOM 3914 C C . ASP B 1 198 ? 33.561 63.786 45.570 1.00 11.93 221 ASP B C 1
ATOM 3915 O O . ASP B 1 198 ? 32.339 63.696 45.684 1.00 11.99 221 ASP B O 1
ATOM 3920 N N . ILE B 1 199 ? 34.409 63.270 46.459 1.00 11.46 222 ILE B N 1
ATOM 3921 C CA . ILE B 1 199 ? 33.912 62.615 47.656 1.00 10.91 222 ILE B CA 1
ATOM 3922 C C . ILE B 1 199 ? 33.255 63.641 48.588 1.00 10.08 222 ILE B C 1
ATOM 3923 O O . ILE B 1 199 ? 32.196 63.371 49.169 1.00 13.05 222 ILE B O 1
ATOM 3928 N N . ASP B 1 200 ? 33.870 64.818 48.706 1.00 12.24 223 ASP B N 1
ATOM 3929 C CA . ASP B 1 200 ? 33.292 65.881 49.524 1.00 12.82 223 ASP B CA 1
ATOM 3930 C C . ASP B 1 200 ? 31.885 66.225 49.063 1.00 11.41 223 ASP B C 1
ATOM 3931 O O . ASP B 1 200 ? 31.010 66.496 49.872 1.00 14.53 223 ASP B O 1
ATOM 3936 N N . ARG B 1 201 ? 31.683 66.188 47.748 1.00 12.07 224 ARG B N 1
ATOM 3937 C CA . ARG B 1 201 ? 30.416 66.561 47.136 1.00 11.84 224 ARG B CA 1
ATOM 3938 C C . ARG B 1 201 ? 29.366 65.456 47.196 1.00 12.33 224 ARG B C 1
ATOM 3939 O O . ARG B 1 201 ? 28.237 65.674 47.640 1.00 15.20 224 ARG B O 1
ATOM 3947 N N . LEU B 1 202 ? 29.765 64.264 46.764 1.00 12.99 225 LEU B N 1
ATOM 3948 C CA . LEU B 1 202 ? 28.843 63.153 46.554 1.00 13.27 225 LEU B CA 1
ATOM 3949 C C . LEU B 1 202 ? 28.629 62.297 47.787 1.00 13.51 225 LEU B C 1
ATOM 3950 O O . LEU B 1 202 ? 27.533 61.759 47.991 1.00 14.01 225 LEU B O 1
ATOM 3955 N N . GLY B 1 203 ? 29.688 62.152 48.583 1.00 13.31 226 GLY B N 1
ATOM 3956 C CA . GLY B 1 203 ? 29.710 61.214 49.694 1.00 10.32 226 GLY B CA 1
ATOM 3957 C C . GLY B 1 203 ? 30.179 59.865 49.186 1.00 13.10 226 GLY B C 1
ATOM 3958 O O . GLY B 1 203 ? 29.983 59.521 48.021 1.00 13.86 226 GLY B O 1
ATOM 3959 N N . ILE B 1 204 ? 30.799 59.087 50.060 1.00 11.87 227 ILE B N 1
ATOM 3960 C CA . ILE B 1 204 ? 31.443 57.855 49.626 1.00 12.00 227 ILE B CA 1
ATOM 3961 C C . ILE B 1 204 ? 30.435 56.810 49.124 1.00 14.25 227 ILE B C 1
ATOM 3962 O O . ILE B 1 204 ? 30.780 55.986 48.270 1.00 13.26 227 ILE B O 1
ATOM 3967 N N . GLN B 1 205 ? 29.200 56.839 49.621 1.00 12.74 228 GLN B N 1
ATOM 3968 C CA . GLN B 1 205 ? 28.200 55.868 49.144 1.00 14.34 228 GLN B CA 1
ATOM 3969 C C . GLN B 1 205 ? 27.967 56.042 47.642 1.00 15.35 228 GLN B C 1
ATOM 3970 O O . GLN B 1 205 ? 28.025 55.072 46.873 1.00 14.08 228 GLN B O 1
ATOM 3976 N N . LYS B 1 206 ? 27.706 57.275 47.218 1.00 12.81 229 LYS B N 1
ATOM 3977 C CA . LYS B 1 206 ? 27.443 57.531 45.809 1.00 11.67 229 LYS B CA 1
ATOM 3978 C C . LYS B 1 206 ? 28.692 57.302 44.962 1.00 12.79 229 LYS B C 1
ATOM 3979 O O . LYS B 1 206 ? 28.602 56.897 43.800 1.00 13.15 229 LYS B O 1
ATOM 3985 N N . VAL B 1 207 ? 29.864 57.560 45.539 1.00 12.55 230 VAL B N 1
ATOM 3986 C CA . VAL B 1 207 ? 31.105 57.336 44.814 1.00 10.79 230 VAL B CA 1
ATOM 3987 C C . VAL B 1 207 ? 31.242 55.855 44.471 1.00 11.77 230 VAL B C 1
ATOM 3988 O O . VAL B 1 207 ? 31.588 55.511 43.339 1.00 12.48 230 VAL B O 1
ATOM 3992 N N . MET B 1 208 ? 30.949 54.978 45.426 1.00 12.47 231 MET B N 1
ATOM 3993 C CA . MET B 1 208 ? 31.081 53.549 45.150 1.00 11.97 231 MET B CA 1
ATOM 3994 C C . MET B 1 208 ? 30.009 53.084 44.176 1.00 14.21 231 MET B C 1
ATOM 3995 O O . MET B 1 208 ? 30.281 52.280 43.274 1.00 11.88 231 MET B O 1
ATOM 4000 N N . GLU B 1 209 ? 28.799 53.608 44.343 1.00 12.22 232 GLU B N 1
ATOM 4001 C CA . GLU B 1 209 ? 27.714 53.256 43.432 1.00 14.45 232 GLU B CA 1
ATOM 4002 C C . GLU B 1 209 ? 28.085 53.611 42.002 1.00 14.17 232 GLU B C 1
ATOM 4003 O O . GLU B 1 209 ? 27.917 52.799 41.080 1.00 14.44 232 GLU B O 1
ATOM 4009 N N . ARG B 1 210 ? 28.611 54.814 41.805 1.00 13.67 233 ARG B N 1
ATOM 4010 C CA . ARG B 1 210 ? 28.964 55.254 40.460 1.00 12.45 233 ARG B CA 1
ATOM 4011 C C . ARG B 1 210 ? 30.175 54.510 39.907 1.00 13.80 233 ARG B C 1
ATOM 4012 O O . ARG B 1 210 ? 30.254 54.259 38.710 1.00 14.55 233 ARG B O 1
ATOM 4020 N N . THR B 1 211 ? 31.118 54.161 40.782 1.00 10.60 234 THR B N 1
ATOM 4021 C CA . THR B 1 211 ? 32.291 53.400 40.377 1.00 10.72 234 THR B CA 1
ATOM 4022 C C . THR B 1 211 ? 31.860 52.066 39.800 1.00 11.51 234 THR B C 1
ATOM 4023 O O . THR B 1 211 ? 32.306 51.664 38.724 1.00 12.58 234 THR B O 1
ATOM 4027 N N . PHE B 1 212 ? 30.969 51.397 40.513 1.00 11.41 235 PHE B N 1
ATOM 4028 C CA . PHE B 1 212 ? 30.509 50.091 40.057 1.00 13.43 235 PHE B CA 1
ATOM 4029 C C . PHE B 1 212 ? 29.617 50.201 38.822 1.00 14.19 235 PHE B C 1
ATOM 4030 O O . PHE B 1 212 ? 29.691 49.360 37.929 1.00 14.69 235 PHE B O 1
ATOM 4038 N N . ASP B 1 213 ? 28.814 51.251 38.725 1.00 13.11 236 ASP B N 1
ATOM 4039 C CA A ASP B 1 213 ? 28.047 51.429 37.497 0.58 15.95 236 ASP B CA 1
ATOM 4040 C CA B ASP B 1 213 ? 28.048 51.510 37.498 0.42 16.01 236 ASP B CA 1
ATOM 4041 C C . ASP B 1 213 ? 28.961 51.591 36.273 1.00 16.32 236 ASP B C 1
ATOM 4042 O O . ASP B 1 213 ? 28.672 51.037 35.206 1.00 15.92 236 ASP B O 1
ATOM 4051 N N . LEU B 1 214 ? 30.073 52.313 36.421 1.00 13.70 237 LEU B N 1
ATOM 4052 C CA . LEU B 1 214 ? 31.019 52.504 35.327 1.00 11.74 237 LEU B CA 1
ATOM 4053 C C . LEU B 1 214 ? 31.709 51.202 34.922 1.00 15.25 237 LEU B C 1
ATOM 4054 O O . LEU B 1 214 ? 31.916 50.935 33.733 1.00 17.08 237 LEU B O 1
ATOM 4059 N N . LEU B 1 215 ? 32.067 50.392 35.914 1.00 13.31 238 LEU B N 1
ATOM 4060 C CA . LEU B 1 215 ? 32.902 49.224 35.655 1.00 11.09 238 LEU B CA 1
ATOM 4061 C C . LEU B 1 215 ? 32.114 47.936 35.418 1.00 11.96 238 LEU B C 1
ATOM 4062 O O . LEU B 1 215 ? 32.445 47.174 34.501 1.00 15.59 238 LEU B O 1
ATOM 4067 N N . ILE B 1 216 ? 31.091 47.691 36.224 1.00 11.32 239 ILE B N 1
ATOM 4068 C CA . ILE B 1 216 ? 30.364 46.415 36.186 1.00 12.21 239 ILE B CA 1
ATOM 4069 C C . ILE B 1 216 ? 28.858 46.640 36.079 1.00 14.12 239 ILE B C 1
ATOM 4070 O O . ILE B 1 216 ? 28.049 45.796 36.475 1.00 16.24 239 ILE B O 1
ATOM 4075 N N . GLY B 1 217 ? 28.482 47.799 35.546 1.00 14.28 240 GLY B N 1
ATOM 4076 C CA . GLY B 1 217 ? 27.077 48.173 35.499 1.00 15.20 240 GLY B CA 1
ATOM 4077 C C . GLY B 1 217 ? 26.299 47.250 34.584 1.00 23.15 240 GLY B C 1
ATOM 4078 O O . GLY B 1 217 ? 25.117 46.988 34.803 1.00 23.76 240 GLY B O 1
ATOM 4079 N N . LYS B 1 218 ? 26.968 46.742 33.563 1.00 17.19 241 LYS B N 1
ATOM 4080 C CA . LYS B 1 218 ? 26.254 45.916 32.595 1.00 21.79 241 LYS B CA 1
ATOM 4081 C C . LYS B 1 218 ? 26.799 44.514 32.427 1.00 22.59 241 LYS B C 1
ATOM 4082 O O . LYS B 1 218 ? 26.189 43.698 31.742 1.00 19.48 241 LYS B O 1
ATOM 4088 N N . ARG B 1 219 ? 27.944 44.234 33.041 1.00 15.66 242 ARG B N 1
ATOM 4089 C CA . ARG B 1 219 ? 28.469 42.870 33.038 1.00 13.82 242 ARG B CA 1
ATOM 4090 C C . ARG B 1 219 ? 29.324 42.635 34.273 1.00 17.08 242 ARG B C 1
ATOM 4091 O O . ARG B 1 219 ? 29.941 43.568 34.784 1.00 14.46 242 ARG B O 1
ATOM 4099 N N . GLN B 1 220 ? 29.363 41.390 34.739 1.00 12.76 243 GLN B N 1
ATOM 4100 C CA . GLN B 1 220 ? 30.199 41.023 35.885 1.00 11.85 243 GLN B CA 1
ATOM 4101 C C . GLN B 1 220 ? 31.639 40.887 35.447 1.00 13.45 243 GLN B C 1
ATOM 4102 O O . GLN B 1 220 ? 31.914 40.343 34.377 1.00 14.46 243 GLN B O 1
ATOM 4108 N N . ARG B 1 221 ? 32.572 41.389 36.260 1.00 10.85 244 ARG B N 1
ATOM 4109 C CA . ARG B 1 221 ? 33.980 41.333 35.906 1.00 10.93 244 ARG B CA 1
ATOM 4110 C C . ARG B 1 221 ? 34.757 41.113 37.181 1.00 12.01 244 ARG B C 1
ATOM 4111 O O . ARG B 1 221 ? 34.367 41.640 38.225 1.00 13.50 244 ARG B O 1
ATOM 4119 N N . PRO B 1 222 ? 35.860 40.353 37.111 1.00 11.37 245 PRO B N 1
ATOM 4120 C CA . PRO B 1 222 ? 36.719 40.259 38.299 1.00 10.61 245 PRO B CA 1
ATOM 4121 C C . PRO B 1 222 ? 37.313 41.629 38.633 1.00 12.86 245 PRO B C 1
ATOM 4122 O O . PRO B 1 222 ? 37.714 42.385 37.739 1.00 13.11 245 PRO B O 1
ATOM 4126 N N . ILE B 1 223 ? 37.323 41.956 39.918 1.00 11.96 246 ILE B N 1
ATOM 4127 C CA . ILE B 1 223 ? 37.823 43.254 40.352 1.00 11.39 246 ILE B CA 1
ATOM 4128 C C . ILE B 1 223 ? 39.252 43.139 40.869 1.00 13.25 246 ILE B C 1
ATOM 4129 O O . ILE B 1 223 ? 39.584 42.234 41.645 1.00 12.24 246 ILE B O 1
ATOM 4134 N N . HIS B 1 224 ? 40.087 44.075 40.429 1.00 9.01 247 HIS B N 1
ATOM 4135 C CA . HIS B 1 224 ? 41.428 44.239 40.968 1.00 12.07 247 HIS B CA 1
ATOM 4136 C C . HIS B 1 224 ? 41.442 45.534 41.763 1.00 11.81 247 HIS B C 1
ATOM 4137 O O . HIS B 1 224 ? 41.321 46.623 41.186 1.00 12.13 247 HIS B O 1
ATOM 4144 N N . LEU B 1 225 ? 41.580 45.414 43.080 1.00 9.76 248 LEU B N 1
ATOM 4145 C CA . LEU B 1 225 ? 41.622 46.580 43.958 1.00 11.35 248 LEU B CA 1
ATOM 4146 C C . LEU B 1 225 ? 43.078 46.898 44.238 1.00 13.04 248 LEU B C 1
ATOM 4147 O O . LEU B 1 225 ? 43.766 46.115 44.909 1.00 12.40 248 LEU B O 1
ATOM 4152 N N . SER B 1 226 ? 43.570 48.029 43.722 1.00 10.18 249 SER B N 1
ATOM 4153 C CA . SER B 1 226 ? 44.958 48.420 43.985 1.00 8.99 249 SER B CA 1
ATOM 4154 C C . SER B 1 226 ? 44.914 49.584 44.953 1.00 10.43 249 SER B C 1
ATOM 4155 O O . SER B 1 226 ? 44.533 50.703 44.588 1.00 11.48 249 SER B O 1
ATOM 4158 N N . PHE B 1 227 ? 45.275 49.307 46.206 1.00 10.84 250 PHE B N 1
ATOM 4159 C CA . PHE B 1 227 ? 45.029 50.249 47.293 1.00 10.58 250 PHE B CA 1
ATOM 4160 C C . PHE B 1 227 ? 46.367 50.753 47.828 1.00 11.85 250 PHE B C 1
ATOM 4161 O O . PHE B 1 227 ? 47.117 49.995 48.423 1.00 10.80 250 PHE B O 1
ATOM 4169 N N . ASP B 1 228 ? 46.660 52.030 47.582 1.00 9.81 251 ASP B N 1
ATOM 4170 C CA . ASP B 1 228 ? 47.849 52.712 48.110 1.00 9.63 251 ASP B CA 1
ATOM 4171 C C . ASP B 1 228 ? 47.445 53.264 49.470 1.00 10.03 251 ASP B C 1
ATOM 4172 O O . ASP B 1 228 ? 46.462 53.998 49.592 1.00 10.49 251 ASP B O 1
ATOM 4177 N N . ILE B 1 229 ? 48.183 52.890 50.508 1.00 11.09 252 ILE B N 1
ATOM 4178 C CA . ILE B 1 229 ? 47.843 53.321 51.854 1.00 10.18 252 ILE B CA 1
ATOM 4179 C C . ILE B 1 229 ? 47.832 54.855 51.962 1.00 10.03 252 ILE B C 1
ATOM 4180 O O . ILE B 1 229 ? 47.102 55.401 52.807 1.00 10.90 252 ILE B O 1
ATOM 4185 N N . ASP B 1 230 ? 48.423 55.493 50.908 1.00 9.14 253 ASP B N 1
ATOM 4186 C CA . ASP B 1 230 ? 48.486 56.935 51.119 1.00 8.62 253 ASP B CA 1
ATOM 4187 C C . ASP B 1 230 ? 47.222 57.637 50.658 1.00 8.01 253 ASP B C 1
ATOM 4188 O O . ASP B 1 230 ? 47.122 58.861 50.713 1.00 6.81 253 ASP B O 1
ATOM 4193 N N . ALA B 1 231 ? 46.222 56.815 50.244 1.00 10.71 254 ALA B N 1
ATOM 4194 C CA . ALA B 1 231 ? 44.871 57.316 50.011 1.00 10.79 254 ALA B CA 1
ATOM 4195 C C . ALA B 1 231 ? 44.284 57.880 51.306 1.00 10.46 254 ALA B C 1
ATOM 4196 O O . ALA B 1 231 ? 43.525 58.859 51.292 1.00 10.46 254 ALA B O 1
ATOM 4198 N N . PHE B 1 232 ? 44.645 57.264 52.427 1.00 10.34 255 PHE B N 1
ATOM 4199 C CA . PHE B 1 232 ? 44.188 57.719 53.743 1.00 10.59 255 PHE B CA 1
ATOM 4200 C C . PHE B 1 232 ? 44.889 59.006 54.152 1.00 11.46 255 PHE B C 1
ATOM 4201 O O . PHE B 1 232 ? 46.039 59.239 53.794 1.00 12.27 255 PHE B O 1
ATOM 4209 N N . ASP B 1 233 ? 44.196 59.820 54.941 1.00 9.96 256 ASP B N 1
ATOM 4210 C CA . ASP B 1 233 ? 44.835 60.997 55.512 1.00 11.74 256 ASP B CA 1
ATOM 4211 C C . ASP B 1 233 ? 46.107 60.605 56.262 1.00 14.61 256 ASP B C 1
ATOM 4212 O O . ASP B 1 233 ? 46.137 59.572 56.921 1.00 13.66 256 ASP B O 1
ATOM 4217 N N . PRO B 1 234 ? 47.161 61.428 56.159 1.00 13.18 257 PRO B N 1
ATOM 4218 C CA . PRO B 1 234 ? 48.417 61.119 56.854 1.00 13.93 257 PRO B CA 1
ATOM 4219 C C . PRO B 1 234 ? 48.271 61.009 58.373 1.00 14.63 257 PRO B C 1
ATOM 4220 O O . PRO B 1 234 ? 49.114 60.357 58.991 1.00 15.05 257 PRO B O 1
ATOM 4224 N N . THR B 1 235 ? 47.244 61.603 58.976 1.00 12.86 258 THR B N 1
ATOM 4225 C CA . THR B 1 235 ? 47.027 61.394 60.409 1.00 14.03 258 THR B CA 1
ATOM 4226 C C . THR B 1 235 ? 46.739 59.924 60.729 1.00 16.18 258 THR B C 1
ATOM 4227 O O . THR B 1 235 ? 47.037 59.447 61.824 1.00 17.17 258 THR B O 1
ATOM 4231 N N . LEU B 1 236 ? 46.163 59.217 59.759 1.00 12.90 259 LEU B N 1
ATOM 4232 C CA . LEU B 1 236 ? 45.767 57.824 59.918 1.00 13.97 259 LEU B CA 1
ATOM 4233 C C . LEU B 1 236 ? 46.832 56.855 59.405 1.00 14.19 259 LEU B C 1
ATOM 4234 O O . LEU B 1 236 ? 47.016 55.760 59.952 1.00 15.12 259 LEU B O 1
ATOM 4239 N N . ALA B 1 237 ? 47.515 57.257 58.339 1.00 12.09 260 ALA B N 1
ATOM 4240 C CA . ALA B 1 237 ? 48.544 56.431 57.705 1.00 12.73 260 ALA B CA 1
ATOM 4241 C C . ALA B 1 237 ? 49.833 57.224 57.525 1.00 10.60 260 ALA B C 1
ATOM 4242 O O . ALA B 1 237 ? 50.235 57.565 56.415 1.00 13.34 260 ALA B O 1
ATOM 4244 N N . PRO B 1 238 ? 50.515 57.515 58.633 1.00 12.37 261 PRO B N 1
ATOM 4245 C CA . PRO B 1 238 ? 51.718 58.336 58.509 1.00 13.09 261 PRO B CA 1
ATOM 4246 C C . PRO B 1 238 ? 52.904 57.602 57.904 1.00 13.43 261 PRO B C 1
ATOM 4247 O O . PRO B 1 238 ? 53.769 58.262 57.324 1.00 14.09 261 PRO B O 1
ATOM 4251 N N . ALA B 1 239 ? 52.951 56.275 58.034 1.00 12.41 262 ALA B N 1
ATOM 4252 C CA . ALA B 1 239 ? 54.138 55.544 57.615 1.00 13.30 262 ALA B CA 1
ATOM 4253 C C . ALA B 1 239 ? 54.062 55.213 56.140 1.00 12.11 262 ALA B C 1
ATOM 4254 O O . ALA B 1 239 ? 53.764 54.072 55.752 1.00 13.81 262 ALA B O 1
ATOM 4256 N N . THR B 1 240 ? 54.364 56.215 55.319 1.00 11.26 263 THR B N 1
ATOM 4257 C CA . THR B 1 240 ? 54.269 56.084 53.871 1.00 14.27 263 THR B CA 1
ATOM 4258 C C . THR B 1 240 ? 55.108 57.198 53.236 1.00 14.92 263 THR B C 1
ATOM 4259 O O . THR B 1 240 ? 55.327 58.253 53.854 1.00 15.12 263 THR B O 1
ATOM 4263 N N . GLY B 1 241 ? 55.581 56.962 52.017 1.00 14.14 264 GLY B N 1
ATOM 4264 C CA . GLY B 1 241 ? 56.600 57.810 51.411 1.00 14.70 264 GLY B CA 1
ATOM 4265 C C . GLY B 1 241 ? 56.149 59.127 50.813 1.00 15.00 264 GLY B C 1
ATOM 4266 O O . GLY B 1 241 ? 56.934 60.085 50.750 1.00 16.79 264 GLY B O 1
ATOM 4267 N N . THR B 1 242 ? 54.928 59.165 50.425 1.00 15.00 265 THR B N 1
ATOM 4268 C CA . THR B 1 242 ? 54.415 60.384 49.803 1.00 14.85 265 THR B CA 1
ATOM 4269 C C . THR B 1 242 ? 53.087 60.788 50.445 1.00 15.84 265 THR B C 1
ATOM 4270 O O . THR B 1 242 ? 52.032 60.771 49.807 1.00 13.67 265 THR B O 1
ATOM 4274 N N . PRO B 1 243 ? 53.065 61.153 51.622 1.00 12.58 266 PRO B N 1
ATOM 4275 C CA . PRO B 1 243 ? 51.800 61.554 52.239 1.00 13.02 266 PRO B CA 1
ATOM 4276 C C . PRO B 1 243 ? 51.278 62.879 51.692 1.00 14.19 266 PRO B C 1
ATOM 4277 O O . PRO B 1 243 ? 52.065 63.775 51.359 1.00 16.22 266 PRO B O 1
ATOM 4281 N N . VAL B 1 244 ? 49.955 62.991 51.616 1.00 12.14 267 VAL B N 1
ATOM 4282 C CA . VAL B 1 244 ? 49.301 64.211 51.156 1.00 13.11 267 VAL B CA 1
ATOM 4283 C C . VAL B 1 244 ? 48.135 64.531 52.082 1.00 12.50 267 VAL B C 1
ATOM 4284 O O . VAL B 1 244 ? 47.228 63.719 52.270 1.00 11.79 267 VAL B O 1
ATOM 4288 N N . VAL B 1 245 ? 48.131 65.729 52.658 1.00 13.57 268 VAL B N 1
ATOM 4289 C CA . VAL B 1 245 ? 47.064 66.086 53.582 1.00 13.24 268 VAL B CA 1
ATOM 4290 C C . VAL B 1 245 ? 45.682 66.043 52.921 1.00 11.74 268 VAL B C 1
ATOM 4291 O O . VAL B 1 245 ? 45.558 66.207 51.703 1.00 14.21 268 VAL B O 1
ATOM 4295 N N . GLY B 1 246 ? 44.662 65.778 53.729 1.00 10.93 269 GLY B N 1
ATOM 4296 C CA . GLY B 1 246 ? 43.279 65.844 53.283 1.00 11.34 269 GLY B CA 1
ATOM 4297 C C . GLY B 1 246 ? 42.763 64.567 52.639 1.00 13.38 269 GLY B C 1
ATOM 4298 O O . GLY B 1 246 ? 42.037 64.613 51.635 1.00 12.09 269 GLY B O 1
ATOM 4299 N N . GLY B 1 247 ? 43.119 63.427 53.223 1.00 12.81 270 GLY B N 1
ATOM 4300 C CA . GLY B 1 247 ? 42.751 62.148 52.625 1.00 10.00 270 GLY B CA 1
ATOM 4301 C C . GLY B 1 247 ? 41.476 61.507 53.134 1.00 13.30 270 GLY B C 1
ATOM 4302 O O . GLY B 1 247 ? 40.684 62.124 53.859 1.00 12.49 270 GLY B O 1
ATOM 4303 N N . LEU B 1 248 ? 41.277 60.249 52.736 1.00 10.95 271 LEU B N 1
ATOM 4304 C CA . LEU B 1 248 ? 40.151 59.461 53.210 1.00 11.04 271 LEU B CA 1
ATOM 4305 C C . LEU B 1 248 ? 40.146 59.377 54.726 1.00 11.64 271 LEU B C 1
ATOM 4306 O O . LEU B 1 248 ? 41.197 59.278 55.361 1.00 12.75 271 LEU B O 1
ATOM 4311 N N . THR B 1 249 ? 38.958 59.386 55.301 1.00 10.82 272 THR B N 1
ATOM 4312 C CA . THR B 1 249 ? 38.828 59.036 56.706 1.00 11.64 272 THR B CA 1
ATOM 4313 C C . THR B 1 249 ? 38.881 57.517 56.874 1.00 12.73 272 THR B C 1
ATOM 4314 O O . THR B 1 249 ? 38.777 56.750 55.910 1.00 11.07 272 THR B O 1
ATOM 4318 N N . TYR B 1 250 ? 39.019 57.081 58.116 1.00 11.32 273 TYR B N 1
ATOM 4319 C CA . TYR B 1 250 ? 39.000 55.662 58.417 1.00 10.63 273 TYR B CA 1
ATOM 4320 C C . TYR B 1 250 ? 37.685 55.041 57.925 1.00 12.12 273 TYR B C 1
ATOM 4321 O O . TYR B 1 250 ? 37.664 53.995 57.244 1.00 11.44 273 TYR B O 1
ATOM 4330 N N . ARG B 1 251 ? 36.584 55.706 58.251 1.00 10.30 274 ARG B N 1
ATOM 4331 C CA . ARG B 1 251 ? 35.261 55.214 57.888 1.00 10.53 274 ARG B CA 1
ATOM 4332 C C . ARG B 1 251 ? 35.069 55.132 56.378 1.00 12.37 274 ARG B C 1
ATOM 4333 O O . ARG B 1 251 ? 34.491 54.170 55.881 1.00 11.86 274 ARG B O 1
ATOM 4341 N N . GLU B 1 252 ? 35.586 56.118 55.652 1.00 9.86 275 GLU B N 1
ATOM 4342 C CA . GLU B 1 252 ? 35.485 56.085 54.196 1.00 9.76 275 GLU B CA 1
ATOM 4343 C C . GLU B 1 252 ? 36.252 54.901 53.617 1.00 10.94 275 GLU B C 1
ATOM 4344 O O . GLU B 1 252 ? 35.773 54.236 52.690 1.00 12.38 275 GLU B O 1
ATOM 4350 N N . GLY B 1 253 ? 37.438 54.635 54.155 1.00 11.37 276 GLY B N 1
ATOM 4351 C CA . GLY B 1 253 ? 38.254 53.528 53.683 1.00 11.21 276 GLY B CA 1
ATOM 4352 C C . GLY B 1 253 ? 37.570 52.202 53.936 1.00 12.22 276 GLY B C 1
ATOM 4353 O O . GLY B 1 253 ? 37.551 51.320 53.064 1.00 11.68 276 GLY B O 1
ATOM 4354 N N . MET B 1 254 ? 36.973 52.064 55.117 1.00 11.07 277 MET B N 1
ATOM 4355 C CA . MET B 1 254 ? 36.228 50.843 55.409 1.00 10.97 277 MET B CA 1
ATOM 4356 C C . MET B 1 254 ? 35.044 50.692 54.478 1.00 11.56 277 MET B C 1
ATOM 4357 O O . MET B 1 254 ? 34.760 49.590 54.014 1.00 12.38 277 MET B O 1
ATOM 4362 N N . TYR B 1 255 ? 34.359 51.799 54.192 1.00 11.94 278 TYR B N 1
ATOM 4363 C CA . TYR B 1 255 ? 33.197 51.735 53.313 1.00 10.36 278 TYR B CA 1
ATOM 4364 C C . TYR B 1 255 ? 33.592 51.263 51.900 1.00 11.96 278 TYR B C 1
ATOM 4365 O O . TYR B 1 255 ? 32.898 50.420 51.297 1.00 11.92 278 TYR B O 1
ATOM 4374 N N . ILE B 1 256 ? 34.685 51.808 51.367 1.00 9.57 279 ILE B N 1
ATOM 4375 C CA . ILE B 1 256 ? 35.193 51.386 50.057 1.00 8.54 279 ILE B CA 1
ATOM 4376 C C . ILE B 1 256 ? 35.413 49.878 50.055 1.00 12.06 279 ILE B C 1
ATOM 4377 O O . ILE B 1 256 ? 34.960 49.171 49.151 1.00 12.23 279 ILE B O 1
ATOM 4382 N N . ALA B 1 257 ? 36.107 49.390 51.079 1.00 12.07 280 ALA B N 1
ATOM 4383 C CA . ALA B 1 257 ? 36.459 47.973 51.154 1.00 11.96 280 ALA B CA 1
ATOM 4384 C C . ALA B 1 257 ? 35.202 47.109 51.282 1.00 12.30 280 ALA B C 1
ATOM 4385 O O . ALA B 1 257 ? 35.100 46.049 50.641 1.00 12.40 280 ALA B O 1
ATOM 4387 N N . GLU B 1 258 ? 34.245 47.568 52.088 1.00 10.77 281 GLU B N 1
ATOM 4388 C CA . GLU B 1 258 ? 32.975 46.861 52.275 1.00 10.87 281 GLU B CA 1
ATOM 4389 C C . GLU B 1 258 ? 32.233 46.726 50.961 1.00 14.34 281 GLU B C 1
ATOM 4390 O O . GLU B 1 258 ? 31.687 45.673 50.666 1.00 13.34 281 GLU B O 1
ATOM 4396 N N . GLU B 1 259 ? 32.208 47.804 50.188 1.00 12.12 282 GLU B N 1
ATOM 4397 C CA . GLU B 1 259 ? 31.527 47.769 48.894 1.00 11.98 282 GLU B CA 1
ATOM 4398 C C . GLU B 1 259 ? 32.235 46.866 47.904 1.00 12.25 282 GLU B C 1
ATOM 4399 O O . GLU B 1 259 ? 31.575 46.149 47.138 1.00 13.28 282 GLU B O 1
ATOM 4405 N N . ILE B 1 260 ? 33.566 46.871 47.927 1.00 10.61 283 ILE B N 1
ATOM 4406 C CA . ILE B 1 260 ? 34.336 45.918 47.138 1.00 11.76 283 ILE B CA 1
ATOM 4407 C C . ILE B 1 260 ? 33.922 44.489 47.523 1.00 12.37 283 ILE B C 1
ATOM 4408 O O . ILE B 1 260 ? 33.602 43.669 46.656 1.00 13.09 283 ILE B O 1
ATOM 4413 N N . HIS B 1 261 ? 33.889 44.188 48.816 1.00 12.45 284 HIS B N 1
ATOM 4414 C CA . HIS B 1 261 ? 33.462 42.849 49.214 1.00 11.16 284 HIS B CA 1
ATOM 4415 C C . HIS B 1 261 ? 32.040 42.544 48.749 1.00 13.11 284 HIS B C 1
ATOM 4416 O O . HIS B 1 261 ? 31.739 41.428 48.288 1.00 15.33 284 HIS B O 1
ATOM 4423 N N . ASN B 1 262 ? 31.159 43.527 48.882 1.00 13.77 285 ASN B N 1
ATOM 4424 C CA . ASN B 1 262 ? 29.744 43.299 48.593 1.00 14.23 285 ASN B CA 1
ATOM 4425 C C . ASN B 1 262 ? 29.460 42.993 47.127 1.00 15.94 285 ASN B C 1
ATOM 4426 O O . ASN B 1 262 ? 28.400 42.444 46.814 1.00 17.14 285 ASN B O 1
ATOM 4431 N N . THR B 1 263 ? 30.387 43.328 46.236 1.00 11.86 286 THR B N 1
ATOM 4432 C CA . THR B 1 263 ? 30.213 42.981 44.815 1.00 14.00 286 THR B CA 1
ATOM 4433 C C . THR B 1 263 ? 30.311 41.479 44.602 1.00 15.96 286 THR B C 1
ATOM 4434 O O . THR B 1 263 ? 29.789 40.960 43.605 1.00 17.71 286 THR B O 1
ATOM 4438 N N . GLY B 1 264 ? 31.019 40.796 45.502 1.00 13.81 287 GLY B N 1
ATOM 4439 C CA . GLY B 1 264 ? 31.344 39.389 45.316 1.00 14.69 287 GLY B CA 1
ATOM 4440 C C . GLY B 1 264 ? 32.366 39.097 44.221 1.00 18.17 287 GLY B C 1
ATOM 4441 O O . GLY B 1 264 ? 32.592 37.932 43.877 1.00 18.25 287 GLY B O 1
ATOM 4442 N N . LEU B 1 265 ? 32.998 40.136 43.679 1.00 11.88 288 LEU B N 1
ATOM 4443 C CA . LEU B 1 265 ? 33.857 39.987 42.513 1.00 12.76 288 LEU B CA 1
ATOM 4444 C C . LEU B 1 265 ? 35.347 40.230 42.776 1.00 9.88 288 LEU B C 1
ATOM 4445 O O . LEU B 1 265 ? 36.153 40.170 41.852 1.00 12.32 288 LEU B O 1
ATOM 4450 N N . LEU B 1 266 ? 35.732 40.498 44.023 1.00 12.10 289 LEU B N 1
ATOM 4451 C CA . LEU B 1 266 ? 37.139 40.783 44.280 1.00 12.08 289 LEU B CA 1
ATOM 4452 C C . LEU B 1 266 ? 37.992 39.577 43.910 1.00 12.51 289 LEU B C 1
ATOM 4453 O O . LEU B 1 266 ? 37.750 38.469 44.396 1.00 15.58 289 LEU B O 1
ATOM 4458 N N . SER B 1 267 ? 38.987 39.796 43.063 1.00 10.06 290 SER B N 1
ATOM 4459 C CA . SER B 1 267 ? 39.809 38.714 42.542 1.00 10.78 290 SER B CA 1
ATOM 4460 C C . SER B 1 267 ? 41.294 38.905 42.891 1.00 13.41 290 SER B C 1
ATOM 4461 O O . SER B 1 267 ? 42.039 37.938 43.058 1.00 14.41 290 SER B O 1
ATOM 4464 N N . ALA B 1 268 ? 41.732 40.157 42.992 1.00 10.78 291 ALA B N 1
ATOM 4465 C CA . ALA B 1 268 ? 43.087 40.430 43.467 1.00 11.26 291 ALA B CA 1
ATOM 4466 C C . ALA B 1 268 ? 43.110 41.773 44.168 1.00 12.66 291 ALA B C 1
ATOM 4467 O O . ALA B 1 268 ? 42.325 42.665 43.845 1.00 13.74 291 ALA B O 1
ATOM 4469 N N . LEU B 1 269 ? 43.994 41.898 45.149 1.00 11.33 292 LEU B N 1
ATOM 4470 C CA . LEU B 1 269 ? 44.107 43.127 45.926 1.00 13.44 292 LEU B CA 1
ATOM 4471 C C . LEU B 1 269 ? 45.573 43.429 46.132 1.00 10.71 292 LEU B C 1
ATOM 4472 O O . LEU B 1 269 ? 46.332 42.559 46.524 1.00 12.59 292 LEU B O 1
ATOM 4477 N N . ASP B 1 270 ? 45.975 44.680 45.898 1.00 10.37 293 ASP B N 1
ATOM 4478 C CA . ASP B 1 270 ? 47.309 45.121 46.267 1.00 10.75 293 ASP B CA 1
ATOM 4479 C C . ASP B 1 270 ? 47.163 46.052 47.452 1.00 10.48 293 ASP B C 1
ATOM 4480 O O . ASP B 1 270 ? 46.289 46.905 47.450 1.00 10.99 293 ASP B O 1
ATOM 4485 N N . LEU B 1 271 ? 48.015 45.899 48.462 1.00 10.15 294 LEU B N 1
ATOM 4486 C CA . LEU B 1 271 ? 48.069 46.874 49.553 1.00 9.95 294 LEU B CA 1
ATOM 4487 C C . LEU B 1 271 ? 49.501 47.370 49.615 1.00 11.17 294 LEU B C 1
ATOM 4488 O O . LEU B 1 271 ? 50.395 46.672 50.116 1.00 11.06 294 LEU B O 1
ATOM 4493 N N . VAL B 1 272 ? 49.716 48.572 49.085 1.00 10.67 295 VAL B N 1
ATOM 4494 C CA . VAL B 1 272 ? 51.069 49.055 48.843 1.00 10.52 295 VAL B CA 1
ATOM 4495 C C . VAL B 1 272 ? 51.431 50.310 49.625 1.00 11.99 295 VAL B C 1
ATOM 4496 O O . VAL B 1 272 ? 50.558 51.002 50.161 1.00 10.69 295 VAL B O 1
ATOM 4500 N N . GLU B 1 273 ? 52.736 50.549 49.674 1.00 11.23 296 GLU B N 1
ATOM 4501 C CA . GLU B 1 273 ? 53.353 51.792 50.142 1.00 10.63 296 GLU B CA 1
ATOM 4502 C C . GLU B 1 273 ? 53.387 51.982 51.663 1.00 13.53 296 GLU B C 1
ATOM 4503 O O . GLU B 1 273 ? 53.734 53.068 52.139 1.00 13.79 296 GLU B O 1
ATOM 4509 N N . VAL B 1 274 ? 53.088 50.931 52.430 1.00 11.89 297 VAL B N 1
ATOM 4510 C CA . VAL B 1 274 ? 53.387 50.973 53.871 1.00 10.71 297 VAL B CA 1
ATOM 4511 C C . VAL B 1 274 ? 54.904 50.936 54.058 1.00 12.80 297 VAL B C 1
ATOM 4512 O O . VAL B 1 274 ? 55.551 49.967 53.667 1.00 12.60 297 VAL B O 1
ATOM 4516 N N . ASN B 1 275 ? 55.473 52.005 54.626 1.00 12.11 298 ASN B N 1
ATOM 4517 C CA . ASN B 1 275 ? 56.915 52.065 54.878 1.00 12.74 298 ASN B CA 1
ATOM 4518 C C . ASN B 1 275 ? 57.115 52.327 56.359 1.00 15.09 298 ASN B C 1
ATOM 4519 O O . ASN B 1 275 ? 57.062 53.474 56.793 1.00 14.09 298 ASN B O 1
ATOM 4524 N N . PRO B 1 276 ? 57.366 51.264 57.126 1.00 14.75 299 PRO B N 1
ATOM 4525 C CA . PRO B 1 276 ? 57.406 51.438 58.582 1.00 15.79 299 PRO B CA 1
ATOM 4526 C C . PRO B 1 276 ? 58.569 52.322 59.025 1.00 17.82 299 PRO B C 1
ATOM 4527 O O . PRO B 1 276 ? 58.459 52.953 60.079 1.00 21.37 299 PRO B O 1
ATOM 4531 N N . GLN B 1 277 ? 59.636 52.390 58.238 1.00 17.61 300 GLN B N 1
ATOM 4532 C CA . GLN B 1 277 ? 60.808 53.183 58.615 1.00 20.49 300 GLN B CA 1
ATOM 4533 C C . GLN B 1 277 ? 60.564 54.690 58.580 1.00 22.75 300 GLN B C 1
ATOM 4534 O O . GLN B 1 277 ? 61.379 55.466 59.075 1.00 23.82 300 GLN B O 1
ATOM 4540 N N . LEU B 1 278 ? 59.448 55.110 57.993 1.00 16.53 301 LEU B N 1
ATOM 4541 C CA . LEU B 1 278 ? 59.158 56.538 57.864 1.00 18.20 301 LEU B CA 1
ATOM 4542 C C . LEU B 1 278 ? 58.289 57.068 58.996 1.00 20.66 301 LEU B C 1
ATOM 4543 O O . LEU B 1 278 ? 58.045 58.271 59.085 1.00 24.24 301 LEU B O 1
ATOM 4548 N N . ALA B 1 279 ? 57.831 56.171 59.864 1.00 19.36 302 ALA B N 1
ATOM 4549 C CA . ALA B 1 279 ? 57.068 56.561 61.041 1.00 21.25 302 ALA B CA 1
ATOM 4550 C C . ALA B 1 279 ? 58.023 57.243 62.009 1.00 21.96 302 ALA B C 1
ATOM 4551 O O . ALA B 1 279 ? 59.192 56.872 62.071 1.00 26.19 302 ALA B O 1
ATOM 4553 N N . THR B 1 280 ? 57.531 58.229 62.758 1.00 24.71 303 THR B N 1
ATOM 4554 C CA . THR B 1 280 ? 58.365 58.916 63.748 1.00 26.58 303 THR B CA 1
ATOM 4555 C C . THR B 1 280 ? 58.363 58.175 65.081 1.00 28.17 303 THR B C 1
ATOM 4556 O O . THR B 1 280 ? 59.117 58.518 66.000 1.00 31.33 303 THR B O 1
ATOM 4560 N N . SER B 1 281 ? 57.511 57.161 65.184 1.00 20.66 304 SER B N 1
ATOM 4561 C CA . SER B 1 281 ? 57.405 56.353 66.391 1.00 23.76 304 SER B CA 1
ATOM 4562 C C . SER B 1 281 ? 56.917 54.956 66.053 1.00 29.04 304 SER B C 1
ATOM 4563 O O . SER B 1 281 ? 56.368 54.718 64.967 1.00 22.95 304 SER B O 1
ATOM 4566 N N . GLU B 1 282 ? 57.089 54.031 66.987 1.00 26.46 305 GLU B N 1
ATOM 4567 C CA . GLU B 1 282 ? 56.571 52.685 66.791 1.00 28.57 305 GLU B CA 1
ATOM 4568 C C . GLU B 1 282 ? 55.061 52.714 66.628 1.00 27.00 305 GLU B C 1
ATOM 4569 O O . GLU B 1 282 ? 54.517 52.000 65.785 1.00 26.85 305 GLU B O 1
ATOM 4575 N N . GLU B 1 283 ? 54.389 53.551 67.417 1.00 23.96 306 GLU B N 1
ATOM 4576 C CA . GLU B 1 283 ? 52.937 53.654 67.335 1.00 27.40 306 GLU B CA 1
ATOM 4577 C C . GLU B 1 283 ? 52.492 54.072 65.942 1.00 23.67 306 GLU B C 1
ATOM 4578 O O . GLU B 1 283 ? 51.532 53.516 65.410 1.00 22.47 306 GLU B O 1
ATOM 4584 N N . GLU B 1 284 ? 53.188 55.039 65.353 1.00 21.08 307 GLU B N 1
ATOM 4585 C CA . GLU B 1 284 ? 52.849 55.490 64.002 1.00 21.41 307 GLU B CA 1
ATOM 4586 C C . GLU B 1 284 ? 52.995 54.347 63.012 1.00 19.54 307 GLU B C 1
ATOM 4587 O O . GLU B 1 284 ? 52.176 54.203 62.103 1.00 18.06 307 GLU B O 1
ATOM 4593 N N . ALA B 1 285 ? 54.056 53.556 63.161 1.00 16.64 308 ALA B N 1
ATOM 4594 C CA . ALA B 1 285 ? 54.271 52.451 62.224 1.00 17.77 308 ALA B CA 1
ATOM 4595 C C . ALA B 1 285 ? 53.194 51.393 62.415 1.00 17.82 308 ALA B C 1
ATOM 4596 O O . ALA B 1 285 ? 52.598 50.889 61.452 1.00 18.00 308 ALA B O 1
ATOM 4598 N N . LYS B 1 286 ? 52.922 51.062 63.667 1.00 18.36 309 LYS B N 1
ATOM 4599 C CA . LYS B 1 286 ? 51.933 50.029 63.930 1.00 18.16 309 LYS B CA 1
ATOM 4600 C C . LYS B 1 286 ? 50.513 50.453 63.568 1.00 15.68 309 LYS B C 1
ATOM 4601 O O . LYS B 1 286 ? 49.740 49.635 63.063 1.00 14.60 309 LYS B O 1
ATOM 4607 N N . THR B 1 287 ? 50.148 51.713 63.772 1.00 16.34 310 THR B N 1
ATOM 4608 C CA A THR B 1 287 ? 48.803 52.125 63.399 0.62 15.17 310 THR B CA 1
ATOM 4609 C CA B THR B 1 287 ? 48.801 52.129 63.384 0.38 15.25 310 THR B CA 1
ATOM 4610 C C . THR B 1 287 ? 48.632 52.032 61.883 1.00 14.13 310 THR B C 1
ATOM 4611 O O . THR B 1 287 ? 47.544 51.693 61.405 1.00 13.20 310 THR B O 1
ATOM 4618 N N . THR B 1 288 ? 49.710 52.310 61.141 1.00 13.33 311 THR B N 1
ATOM 4619 C CA . THR B 1 288 ? 49.630 52.270 59.670 1.00 12.40 311 THR B CA 1
ATOM 4620 C C . THR B 1 288 ? 49.447 50.830 59.214 1.00 14.61 311 THR B C 1
ATOM 4621 O O . THR B 1 288 ? 48.621 50.539 58.335 1.00 12.28 311 THR B O 1
ATOM 4625 N N . ALA B 1 289 ? 50.207 49.923 59.818 1.00 13.34 312 ALA B N 1
ATOM 4626 C CA . ALA B 1 289 ? 50.057 48.503 59.494 1.00 13.40 312 ALA B CA 1
ATOM 4627 C C . ALA B 1 289 ? 48.693 47.960 59.906 1.00 13.56 312 ALA B C 1
ATOM 4628 O O . ALA B 1 289 ? 48.092 47.159 59.181 1.00 14.25 312 ALA B O 1
ATOM 4630 N N . ASN B 1 290 ? 48.197 48.389 61.067 1.00 12.19 313 ASN B N 1
ATOM 4631 C CA . ASN B 1 290 ? 46.881 47.967 61.543 1.00 13.92 313 ASN B CA 1
ATOM 4632 C C . ASN B 1 290 ? 45.806 48.404 60.561 1.00 13.15 313 ASN B C 1
ATOM 4633 O O . ASN B 1 290 ? 44.857 47.669 60.295 1.00 13.48 313 ASN B O 1
ATOM 4638 N N . LEU B 1 291 ? 45.969 49.606 60.022 1.00 12.37 314 LEU B N 1
ATOM 4639 C CA . LEU B 1 291 ? 45.008 50.145 59.078 1.00 12.53 314 LEU B CA 1
ATOM 4640 C C . LEU B 1 291 ? 45.014 49.333 57.787 1.00 12.86 314 LEU B C 1
ATOM 4641 O O . LEU B 1 291 ? 43.954 49.048 57.225 1.00 12.42 314 LEU B O 1
ATOM 4646 N N . ALA B 1 292 ? 46.207 48.953 57.332 1.00 10.02 315 ALA B N 1
ATOM 4647 C CA . ALA B 1 292 ? 46.350 48.097 56.155 1.00 11.14 315 ALA B CA 1
ATOM 4648 C C . ALA B 1 292 ? 45.600 46.778 56.352 1.00 13.22 315 ALA B C 1
ATOM 4649 O O . ALA B 1 292 ? 44.856 46.333 55.466 1.00 12.65 315 ALA B O 1
ATOM 4651 N N . VAL B 1 293 ? 45.772 46.165 57.525 1.00 13.15 316 VAL B N 1
ATOM 4652 C CA . VAL B 1 293 ? 45.056 44.934 57.833 1.00 11.63 316 VAL B CA 1
ATOM 4653 C C . VAL B 1 293 ? 43.539 45.137 57.841 1.00 12.96 316 VAL B C 1
ATOM 4654 O O . VAL B 1 293 ? 42.8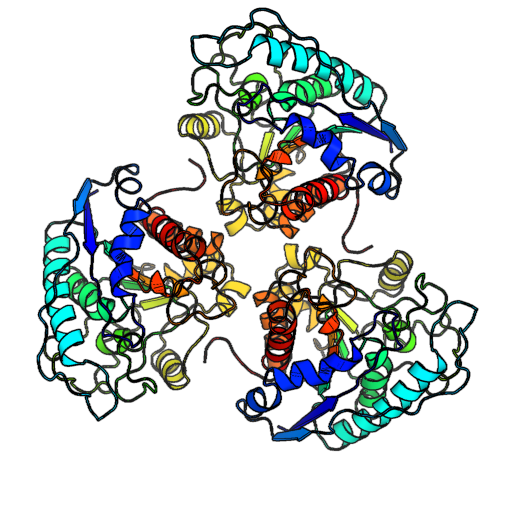05 44.321 57.290 1.00 13.24 316 VAL B O 1
ATOM 4658 N N . ASP B 1 294 ? 43.063 46.237 58.429 1.00 11.86 317 ASP B N 1
ATOM 4659 C CA . ASP B 1 294 ? 41.632 46.530 58.407 1.00 11.80 317 ASP B CA 1
ATOM 4660 C C . ASP B 1 294 ? 41.096 46.641 56.970 1.00 10.71 317 ASP B C 1
ATOM 4661 O O . ASP B 1 294 ? 39.994 46.171 56.691 1.00 10.98 317 ASP B O 1
ATOM 4666 N N . VAL B 1 295 ? 41.858 47.283 56.084 1.00 10.32 318 VAL B N 1
ATOM 4667 C CA . VAL B 1 295 ? 41.424 47.404 54.688 1.00 11.73 318 VAL B CA 1
ATOM 4668 C C . VAL B 1 295 ? 41.285 46.034 54.038 1.00 11.77 318 VAL B C 1
ATOM 4669 O O . VAL B 1 295 ? 40.274 45.734 53.386 1.00 12.02 318 VAL B O 1
ATOM 4673 N N . ILE B 1 296 ? 42.291 45.193 54.223 1.00 10.65 319 ILE B N 1
ATOM 4674 C CA . ILE B 1 296 ? 42.271 43.877 53.587 1.00 10.92 319 ILE B CA 1
ATOM 4675 C C . ILE B 1 296 ? 41.152 43.020 54.165 1.00 11.05 319 ILE B C 1
ATOM 4676 O O . ILE B 1 296 ? 40.399 42.381 53.423 1.00 11.47 319 ILE B O 1
ATOM 4681 N N . ALA B 1 297 ? 41.011 43.025 55.489 1.00 10.54 320 ALA B N 1
ATOM 4682 C CA . ALA B 1 297 ? 39.960 42.220 56.103 1.00 11.00 320 ALA B CA 1
ATOM 4683 C C . ALA B 1 297 ? 38.570 42.682 55.674 1.00 11.59 320 ALA B C 1
ATOM 4684 O O . ALA B 1 297 ? 37.680 41.866 55.400 1.00 13.18 320 ALA B O 1
ATOM 4686 N N . SER B 1 298 ? 38.364 43.990 55.603 1.00 12.16 321 SER B N 1
ATOM 4687 C CA A SER B 1 298 ? 37.075 44.516 55.178 0.52 11.04 321 SER B CA 1
ATOM 4688 C CA B SER B 1 298 ? 37.075 44.510 55.176 0.48 11.05 321 SER B CA 1
ATOM 4689 C C . SER B 1 298 ? 36.799 44.136 53.717 1.00 12.69 321 SER B C 1
ATOM 4690 O O . SER B 1 298 ? 35.660 43.821 53.344 1.00 13.25 321 SER B O 1
ATOM 4695 N N . SER B 1 299 ? 37.837 44.151 52.895 1.00 12.14 322 SER B N 1
ATOM 4696 C CA . SER B 1 299 ? 37.687 43.774 51.481 1.00 12.22 322 SER B CA 1
ATOM 4697 C C . SER B 1 299 ? 37.276 42.317 51.297 1.00 12.83 322 SER B C 1
ATOM 4698 O O . SER B 1 299 ? 36.727 41.946 50.253 1.00 13.11 322 SER B O 1
ATOM 4701 N N . PHE B 1 300 ? 37.555 41.498 52.305 1.00 12.39 323 PHE B N 1
ATOM 4702 C CA . PHE B 1 300 ? 37.182 40.082 52.281 1.00 12.36 323 PHE B CA 1
ATOM 4703 C C . PHE B 1 300 ? 36.068 39.741 53.254 1.00 16.98 323 PHE B C 1
ATOM 4704 O O . PHE B 1 300 ? 35.817 38.569 53.534 1.00 19.48 323 PHE B O 1
ATOM 4712 N N . GLY B 1 301 ? 35.376 40.756 53.762 1.00 13.10 324 GLY B N 1
ATOM 4713 C CA . GLY B 1 301 ? 34.092 40.499 54.380 1.00 14.31 324 GLY B CA 1
ATOM 4714 C C . GLY B 1 301 ? 33.901 40.897 55.820 1.00 15.28 324 GLY B C 1
ATOM 4715 O O . GLY B 1 301 ? 32.808 40.727 56.365 1.00 16.28 324 GLY B O 1
ATOM 4716 N N . GLN B 1 302 ? 34.935 41.440 56.447 1.00 13.08 325 GLN B N 1
ATOM 4717 C CA . GLN B 1 302 ? 34.732 41.897 57.816 1.00 11.93 325 GLN B CA 1
ATOM 4718 C C . GLN B 1 302 ? 33.744 43.064 57.798 1.00 13.94 325 GLN B C 1
ATOM 4719 O O . GLN B 1 302 ? 33.877 43.988 56.979 1.00 15.59 325 GLN B O 1
ATOM 4725 N N . THR B 1 303 ? 32.747 42.999 58.683 1.00 15.91 326 THR B N 1
ATOM 4726 C CA . THR B 1 303 ? 31.688 44.001 58.744 1.00 17.85 326 THR B CA 1
ATOM 4727 C C . THR B 1 303 ? 31.788 44.804 60.029 1.00 15.26 326 THR B C 1
ATOM 4728 O O . THR B 1 303 ? 32.487 44.420 60.967 1.00 17.72 326 THR B O 1
ATOM 4732 N N . ARG B 1 304 ? 31.048 45.901 60.075 1.00 16.40 327 ARG B N 1
ATOM 4733 C CA . ARG B 1 304 ? 30.939 46.700 61.280 1.00 14.76 327 ARG B CA 1
ATOM 4734 C C . ARG B 1 304 ? 29.579 46.498 61.951 1.00 22.21 327 ARG B C 1
ATOM 4735 O O . ARG B 1 304 ? 29.109 47.361 62.689 1.00 26.54 327 ARG B O 1
ATOM 4743 N N . GLU B 1 305 ? 28.931 45.362 61.699 1.00 23.12 328 GLU B N 1
ATOM 4744 C CA . GLU B 1 305 ? 27.651 45.106 62.355 1.00 21.92 328 GLU B CA 1
ATOM 4745 C C . GLU B 1 305 ? 27.490 43.675 62.860 1.00 20.76 328 GLU B C 1
ATOM 4746 O O . GLU B 1 305 ? 26.402 43.271 63.255 1.00 24.98 328 GLU B O 1
ATOM 4752 N N . GLY B 1 306 ? 28.579 42.914 62.863 1.00 23.18 329 GLY B N 1
ATOM 4753 C CA . GLY B 1 306 ? 28.545 41.586 63.444 1.00 21.56 329 GLY B CA 1
ATOM 4754 C C . GLY B 1 306 ? 28.118 40.550 62.429 1.00 28.97 329 GLY B C 1
ATOM 4755 O O . GLY B 1 306 ? 28.004 40.871 61.247 1.00 29.47 329 GLY B O 1
ATOM 4757 N N . HIS C 1 1 ? 11.967 73.961 83.748 1.00 45.77 24 HIS C N 1
ATOM 4758 C CA . HIS C 1 1 ? 12.347 72.562 83.570 1.00 34.63 24 HIS C CA 1
ATOM 4759 C C . HIS C 1 1 ? 13.288 72.091 84.674 1.00 35.44 24 HIS C C 1
ATOM 4760 O O . HIS C 1 1 ? 14.276 72.760 84.988 1.00 27.50 24 HIS C O 1
ATOM 4767 N N . SER C 1 2 ? 12.964 70.945 85.269 1.00 28.65 25 SER C N 1
ATOM 4768 C CA . SER C 1 2 ? 13.720 70.428 86.404 1.00 26.71 25 SER C CA 1
ATOM 4769 C C . SER C 1 2 ? 14.479 69.152 86.030 1.00 25.44 25 SER C C 1
ATOM 4770 O O . SER C 1 2 ? 13.935 68.257 85.371 1.00 25.83 25 SER C O 1
ATOM 4773 N N . VAL C 1 3 ? 15.738 69.086 86.452 1.00 21.92 26 VAL C N 1
ATOM 4774 C CA . VAL C 1 3 ? 16.608 67.974 86.104 1.00 18.45 26 VAL C CA 1
ATOM 4775 C C . VAL C 1 3 ? 17.238 67.415 87.365 1.00 19.64 26 VAL C C 1
ATOM 4776 O O . VAL C 1 3 ? 17.823 68.157 88.156 1.00 20.48 26 VAL C O 1
ATOM 4780 N N . ALA C 1 4 ? 17.103 66.104 87.554 1.00 18.24 27 ALA C N 1
ATOM 4781 C CA . ALA C 1 4 ? 17.777 65.402 88.634 1.00 19.05 27 ALA C CA 1
ATOM 4782 C C . ALA C 1 4 ? 19.089 64.859 88.102 1.00 20.37 27 ALA C C 1
ATOM 4783 O O . ALA C 1 4 ? 19.128 64.294 87.005 1.00 19.78 27 ALA C O 1
ATOM 4785 N N . VAL C 1 5 ? 20.163 65.032 88.866 1.00 16.98 28 VAL C N 1
ATOM 4786 C CA . VAL C 1 5 ? 21.445 64.442 88.495 1.00 15.07 28 VAL C CA 1
ATOM 4787 C C . VAL C 1 5 ? 21.791 63.376 89.515 1.00 20.40 28 VAL C C 1
ATOM 4788 O O . VAL C 1 5 ? 21.851 63.658 90.713 1.00 20.52 28 VAL C O 1
ATOM 4792 N N . ILE C 1 6 ? 21.977 62.150 89.037 1.00 14.90 29 ILE C N 1
ATOM 4793 C CA . ILE C 1 6 ? 22.262 61.019 89.909 1.00 15.33 29 ILE C CA 1
ATOM 4794 C C . ILE C 1 6 ? 23.600 60.410 89.537 1.00 16.98 29 ILE C C 1
ATOM 4795 O O . ILE C 1 6 ? 23.802 59.998 88.387 1.00 16.25 29 IL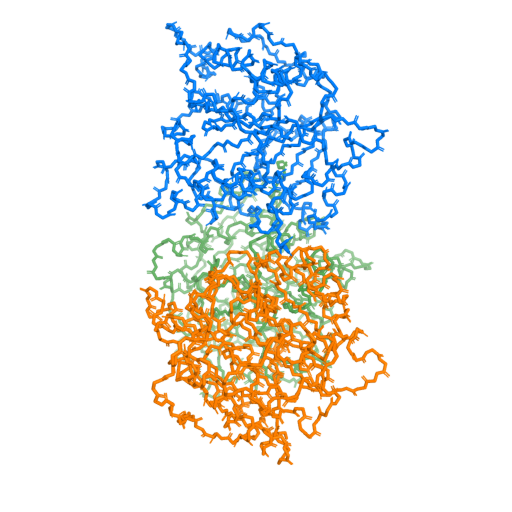E C O 1
ATOM 4800 N N . GLY C 1 7 ? 24.522 60.344 90.492 1.00 14.98 30 GLY C N 1
ATOM 4801 C CA . GLY C 1 7 ? 25.774 59.656 90.245 1.00 17.05 30 GLY C CA 1
ATOM 4802 C C . GLY C 1 7 ? 25.607 58.186 90.577 1.00 15.55 30 GLY C C 1
ATOM 4803 O O . GLY C 1 7 ? 25.168 57.847 91.678 1.00 17.06 30 GLY C O 1
ATOM 4804 N N . ALA C 1 8 ? 25.935 57.309 89.633 1.00 14.99 31 ALA C N 1
ATOM 4805 C CA . ALA C 1 8 ? 25.830 55.868 89.848 1.00 15.34 31 ALA C CA 1
ATOM 4806 C C . ALA C 1 8 ? 27.180 55.216 89.555 1.00 18.28 31 ALA C C 1
ATOM 4807 O O . ALA C 1 8 ? 27.424 54.733 88.445 1.00 20.33 31 ALA C O 1
ATOM 4809 N N . PRO C 1 9 ? 28.065 55.190 90.561 1.00 21.12 32 PRO C N 1
ATOM 4810 C CA . PRO C 1 9 ? 29.425 54.695 90.340 1.00 22.86 32 PRO C CA 1
ATOM 4811 C C . PRO C 1 9 ? 29.503 53.165 90.202 1.00 16.26 32 PRO C C 1
ATOM 4812 O O . PRO C 1 9 ? 30.196 52.505 90.976 1.00 31.03 32 PRO C O 1
ATOM 4816 N N . PHE C 1 10 ? 28.793 52.620 89.216 1.00 24.86 33 PHE C N 1
ATOM 4817 C CA A PHE C 1 10 ? 28.815 51.191 88.928 0.68 15.76 33 PHE C CA 1
ATOM 4818 C C . PHE C 1 10 ? 30.163 50.824 88.349 1.00 17.76 33 PHE C C 1
ATOM 4819 O O . PHE C 1 10 ? 30.602 51.456 87.402 1.00 17.19 33 PHE C O 1
ATOM 4827 N N . SER C 1 11 ? 30.807 49.781 88.862 1.00 14.65 34 SER C N 1
ATOM 4828 C CA . SER C 1 11 ? 31.939 49.199 88.132 1.00 14.72 34 SER C CA 1
ATOM 4829 C C . SER C 1 11 ? 31.829 47.687 87.949 1.00 14.51 34 SER C C 1
ATOM 4830 O O . SER C 1 11 ? 32.547 47.098 87.149 1.00 14.97 34 SER C O 1
ATOM 4833 N N . GLN C 1 12 ? 30.908 47.055 88.672 1.00 14.62 35 GLN C N 1
ATOM 4834 C CA . GLN C 1 12 ? 30.911 45.597 88.699 1.00 14.36 35 GLN C CA 1
ATOM 4835 C C . GLN C 1 12 ? 30.211 44.940 87.500 1.00 15.71 35 GLN C C 1
ATOM 4836 O O . GLN C 1 12 ? 30.180 43.716 87.382 1.00 15.14 35 GLN C O 1
ATOM 4842 N N . GLY C 1 13 ? 29.709 45.752 86.578 1.00 13.90 36 GLY C N 1
ATOM 4843 C CA . GLY C 1 13 ? 29.214 45.213 85.318 1.00 14.03 36 GLY C CA 1
ATOM 4844 C C . GLY C 1 13 ? 30.333 44.894 84.337 1.00 11.98 36 GLY C C 1
ATOM 4845 O O . GLY C 1 13 ? 30.086 44.447 83.217 1.00 13.65 36 GLY C O 1
ATOM 4846 N N . GLN C 1 14 ? 31.576 45.112 84.754 1.00 13.04 37 GLN C N 1
ATOM 4847 C CA . GLN C 1 14 ? 32.733 44.824 83.914 1.00 13.73 37 GLN C CA 1
ATOM 4848 C C . GLN C 1 14 ? 33.972 44.621 84.788 1.00 14.91 37 GLN C C 1
ATOM 4849 O O . GLN C 1 14 ? 33.857 44.532 86.016 1.00 16.53 37 GLN C O 1
ATOM 4855 N N . LYS C 1 15 ? 35.146 44.514 84.174 1.00 15.06 38 LYS C N 1
ATOM 4856 C CA . LYS C 1 15 ? 36.324 44.081 84.939 1.00 15.86 38 LYS C CA 1
ATOM 4857 C C . LYS C 1 15 ? 37.412 45.136 85.140 1.00 18.26 38 LYS C C 1
ATOM 4858 O O . LYS C 1 15 ? 38.320 44.945 85.953 1.00 21.70 38 LYS C O 1
ATOM 4864 N N . ARG C 1 16 ? 37.332 46.241 84.413 1.00 14.71 39 ARG C N 1
ATOM 4865 C CA . ARG C 1 16 ? 38.388 47.238 84.494 1.00 16.50 39 ARG C CA 1
ATOM 4866 C C . ARG C 1 16 ? 38.161 48.242 85.622 1.00 18.32 39 ARG C C 1
ATOM 4867 O O . ARG C 1 16 ? 37.069 48.805 85.779 1.00 19.78 39 ARG C O 1
ATOM 4875 N N . LYS C 1 17 ? 39.204 48.473 86.413 1.00 15.14 40 LYS C N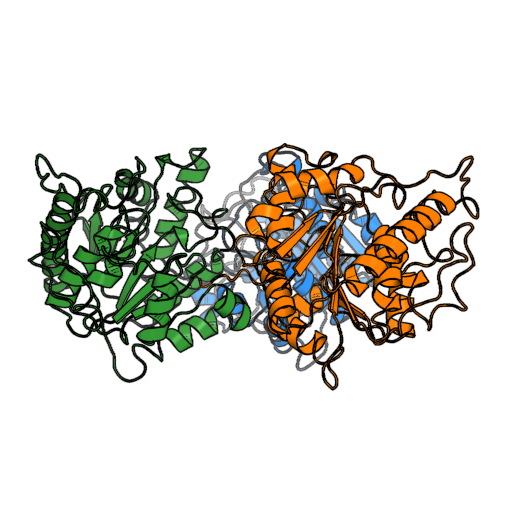 1
ATOM 4876 C CA . LYS C 1 17 ? 39.100 49.437 87.497 1.00 17.63 40 LYS C CA 1
ATOM 4877 C C . LYS C 1 17 ? 39.008 50.864 86.985 1.00 17.67 40 LYS C C 1
ATOM 4878 O O . LYS C 1 17 ? 39.687 51.231 86.018 1.00 18.20 40 LYS C O 1
ATOM 4884 N N . GLY C 1 18 ? 38.170 51.663 87.642 1.00 15.10 41 GLY C N 1
ATOM 4885 C CA . GLY C 1 18 ? 38.196 53.102 87.460 1.00 16.03 41 GLY C CA 1
ATOM 4886 C C . GLY C 1 18 ? 36.897 53.750 87.022 1.00 15.60 41 GLY C C 1
ATOM 4887 O O . GLY C 1 18 ? 36.696 54.942 87.237 1.00 17.61 41 GLY C O 1
ATOM 4888 N N . VAL C 1 19 ? 36.015 52.975 86.401 1.00 15.10 42 VAL C N 1
ATOM 4889 C CA . VAL C 1 19 ? 34.819 53.563 85.806 1.00 13.90 42 VAL C CA 1
ATOM 4890 C C . VAL C 1 19 ? 33.878 54.098 86.886 1.00 15.76 42 VAL C C 1
ATOM 4891 O O . VAL C 1 19 ? 33.013 54.937 86.622 1.00 14.71 42 VAL C O 1
ATOM 4895 N N . GLU C 1 20 ? 34.069 53.635 88.121 1.00 15.75 43 GLU C N 1
ATOM 4896 C CA . GLU C 1 20 ? 33.300 54.177 89.235 1.00 16.55 43 GLU C CA 1
ATOM 4897 C C . GLU C 1 20 ? 33.642 55.647 89.498 1.00 14.51 43 GLU C C 1
ATOM 4898 O O . GLU C 1 20 ? 32.903 56.336 90.197 1.00 17.22 43 GLU C O 1
ATOM 4904 N N . HIS C 1 21 ? 34.742 56.135 88.926 1.00 15.92 44 HIS C N 1
ATOM 4905 C CA . HIS C 1 21 ? 35.111 57.542 89.086 1.00 16.10 44 HIS C CA 1
ATOM 4906 C C . HIS C 1 21 ? 34.587 58.434 87.957 1.00 17.21 44 HIS C C 1
ATOM 4907 O O . HIS C 1 21 ? 34.809 59.645 87.959 1.00 16.59 44 HIS C O 1
ATOM 4914 N N . GLY C 1 22 ? 33.874 57.834 87.005 1.00 13.31 45 GLY C N 1
ATOM 4915 C CA . GLY C 1 22 ? 33.226 58.602 85.953 1.00 16.63 45 GLY C CA 1
ATOM 4916 C C . GLY C 1 22 ? 32.339 59.750 86.422 1.00 13.80 45 GLY C C 1
ATOM 4917 O O . GLY C 1 22 ? 32.436 60.855 85.885 1.00 14.97 45 GLY C O 1
ATOM 4918 N N . PRO C 1 23 ? 31.453 59.506 87.402 1.00 14.82 46 PRO C N 1
ATOM 4919 C CA . PRO C 1 23 ? 30.556 60.600 87.799 1.00 15.31 46 PRO C CA 1
ATOM 4920 C C . PRO C 1 23 ? 31.322 61.809 88.339 1.00 13.50 46 PRO C C 1
ATOM 4921 O O . PRO C 1 23 ? 31.014 62.948 87.968 1.00 15.58 46 PRO C O 1
ATOM 4925 N N . ALA C 1 24 ? 32.322 61.569 89.179 1.00 15.34 47 ALA C N 1
ATOM 4926 C CA . ALA C 1 24 ? 33.128 62.669 89.696 1.00 17.37 47 ALA C CA 1
ATOM 4927 C C . ALA C 1 24 ? 33.846 63.410 88.566 1.00 15.02 47 ALA C C 1
ATOM 4928 O O . ALA C 1 24 ? 33.921 64.641 88.576 1.00 17.63 47 ALA C O 1
ATOM 4930 N N . ALA C 1 25 ? 34.366 62.665 87.593 1.00 15.93 48 ALA C N 1
ATOM 4931 C CA . ALA C 1 25 ? 35.064 63.284 86.467 1.00 17.09 48 ALA C CA 1
ATOM 4932 C C . ALA C 1 25 ? 34.126 64.188 85.676 1.00 17.00 48 ALA C C 1
ATOM 4933 O O . ALA C 1 25 ? 34.500 65.289 85.273 1.00 16.76 48 ALA C O 1
ATOM 4935 N N . ILE C 1 26 ? 32.909 63.717 85.436 1.00 14.63 49 ILE C N 1
ATOM 4936 C CA . ILE C 1 26 ? 31.943 64.513 84.689 1.00 13.13 49 ILE C CA 1
ATOM 4937 C C . ILE C 1 26 ? 31.527 65.759 85.473 1.00 14.65 49 ILE C C 1
ATOM 4938 O O . ILE C 1 26 ? 31.396 66.844 84.912 1.00 15.43 49 ILE C O 1
ATOM 4943 N N . ARG C 1 27 ? 31.379 65.636 86.776 1.00 14.48 50 ARG C N 1
ATOM 4944 C CA . ARG C 1 27 ? 31.076 66.821 87.536 1.00 16.95 50 ARG C CA 1
ATOM 4945 C C . ARG C 1 27 ? 32.216 67.816 87.547 1.00 15.69 50 ARG C C 1
ATOM 4946 O O . ARG C 1 27 ? 31.988 68.970 87.489 1.00 16.51 50 ARG C O 1
ATOM 4954 N N . GLU C 1 28 ? 33.422 67.302 87.697 1.00 16.42 51 GLU C N 1
ATOM 4955 C CA . GLU C 1 28 ? 34.594 68.176 87.722 1.00 18.14 51 GLU C CA 1
ATOM 4956 C C . GLU C 1 28 ? 34.735 68.929 86.406 1.00 15.76 51 GLU C C 1
ATOM 4957 O O . GLU C 1 28 ? 35.294 70.024 86.366 1.00 18.91 51 GLU C O 1
ATOM 4963 N N . ALA C 1 29 ? 34.190 68.357 85.338 1.00 16.05 52 ALA C N 1
ATOM 4964 C CA . ALA C 1 29 ? 34.236 68.988 84.027 1.00 15.53 52 ALA C CA 1
ATOM 4965 C C . ALA C 1 29 ? 33.183 70.087 83.848 1.00 17.50 52 ALA C C 1
ATOM 4966 O O . ALA C 1 29 ? 33.060 70.654 82.767 1.00 19.65 52 ALA C O 1
ATOM 4968 N N . GLY C 1 30 ? 32.419 70.381 84.900 1.00 17.15 53 GLY C N 1
ATOM 4969 C CA . GLY C 1 30 ? 31.529 71.532 84.907 1.00 17.20 53 GLY C CA 1
ATOM 4970 C C . GLY C 1 30 ? 30.076 71.277 84.554 1.00 15.82 53 GLY C C 1
ATOM 4971 O O . GLY C 1 30 ? 29.351 72.210 84.188 1.00 17.38 53 GLY C O 1
ATOM 4972 N N . LEU C 1 31 ? 29.630 70.031 84.703 1.00 16.00 54 LEU C N 1
ATOM 4973 C CA . LEU C 1 31 ? 28.256 69.666 84.341 1.00 15.87 54 LEU C CA 1
ATOM 4974 C C . LEU C 1 31 ? 27.179 70.548 84.968 1.00 15.29 54 LEU C C 1
ATOM 4975 O O . LEU C 1 31 ? 26.303 71.054 84.270 1.00 16.06 54 LEU C O 1
ATOM 4980 N N . MET C 1 32 ? 27.238 70.751 86.281 1.00 17.05 55 MET C N 1
ATOM 4981 C CA . MET C 1 32 ? 26.136 71.453 86.933 1.00 16.71 55 MET C CA 1
ATOM 4982 C C . MET C 1 32 ? 25.997 72.896 86.464 1.00 16.19 55 MET C C 1
ATOM 4983 O O . MET C 1 32 ? 24.886 73.355 86.196 1.00 16.55 55 MET C O 1
ATOM 4988 N N . LYS C 1 33 ? 27.115 73.607 86.334 1.00 16.12 56 LYS C N 1
ATOM 4989 C CA A LYS C 1 33 ? 27.086 74.983 85.840 0.45 16.84 56 LYS C CA 1
ATOM 4990 C CA B LYS C 1 33 ? 27.056 74.980 85.853 0.55 16.80 56 LYS C CA 1
ATOM 4991 C C . LYS C 1 33 ? 26.505 75.045 84.433 1.00 15.33 56 LYS C C 1
ATOM 4992 O O . LYS C 1 33 ? 25.714 75.919 84.112 1.00 16.41 56 LYS C O 1
ATOM 5003 N N . ARG C 1 34 ? 26.920 74.107 83.588 1.00 14.05 57 ARG C N 1
ATOM 5004 C CA . ARG C 1 34 ? 26.438 74.088 82.207 1.00 14.05 57 ARG C CA 1
ATOM 5005 C C . ARG C 1 34 ? 24.920 73.909 82.144 1.00 15.95 57 ARG C C 1
ATOM 5006 O O . ARG C 1 34 ? 24.233 74.580 81.368 1.00 16.42 57 ARG C O 1
ATOM 5014 N N . LEU C 1 35 ? 24.393 73.020 82.979 1.00 15.56 58 LEU C N 1
ATOM 5015 C CA . LEU C 1 35 ? 22.947 72.801 83.006 1.00 14.27 58 LEU C CA 1
ATOM 5016 C C . LEU C 1 35 ? 22.211 73.996 83.588 1.00 15.81 58 LEU C C 1
ATOM 5017 O O . LEU C 1 35 ? 21.181 74.417 83.069 1.00 15.84 58 LEU C O 1
ATOM 5022 N N . SER C 1 36 ? 22.735 74.559 84.670 1.00 16.32 59 SER C N 1
ATOM 5023 C CA A SER C 1 36 ? 22.121 75.754 85.243 0.76 15.36 59 SER C CA 1
ATOM 5024 C CA B SER C 1 36 ? 22.135 75.754 85.252 0.24 15.50 59 SER C CA 1
ATOM 5025 C C . SER C 1 36 ? 22.057 76.870 84.217 1.00 16.52 59 SER C C 1
ATOM 5026 O O . SER C 1 36 ? 21.052 77.562 84.108 1.00 17.84 59 SER C O 1
ATOM 5031 N N . SER C 1 37 ? 23.129 77.031 83.452 1.00 16.50 60 SER C N 1
ATOM 5032 C CA . SER C 1 37 ? 23.198 78.121 82.488 1.00 15.48 60 SER C CA 1
ATOM 5033 C C . SER C 1 37 ? 22.106 78.023 81.435 1.00 16.20 60 SER C C 1
ATOM 5034 O O . SER C 1 37 ? 21.688 79.028 80.876 1.00 19.88 60 SER C O 1
ATOM 5037 N N . LEU C 1 38 ? 21.651 76.810 81.161 1.00 17.82 61 LEU C N 1
ATOM 5038 C CA . LEU C 1 38 ? 20.600 76.615 80.171 1.00 14.38 61 LEU C CA 1
ATOM 5039 C C . LEU C 1 38 ? 19.216 76.906 80.737 1.00 19.41 61 LEU C C 1
ATOM 5040 O O . LEU C 1 38 ? 18.229 76.942 80.002 1.00 21.56 61 LEU C O 1
ATOM 5045 N N . GLY C 1 39 ? 19.143 77.102 82.047 1.00 15.90 62 GLY C N 1
ATOM 5046 C CA . GLY C 1 39 ? 17.872 77.355 82.704 1.00 18.70 62 GLY C CA 1
ATOM 5047 C C . GLY C 1 39 ? 17.305 76.156 83.434 1.00 20.32 62 GLY C C 1
ATOM 5048 O O . GLY C 1 39 ? 16.152 76.183 83.872 1.00 21.11 62 GLY C O 1
ATOM 5049 N N A CYS C 1 40 ? 18.106 75.101 83.580 1.00 17.54 63 CYS C N 1
ATOM 5050 C CA A CYS C 1 40 ? 17.646 73.920 84.291 1.00 16.01 63 CYS C CA 1
ATOM 5051 C C A CYS C 1 40 ? 17.653 74.158 85.790 1.00 16.30 63 CYS C C 1
ATOM 5052 O O . CYS C 1 40 ? 18.652 74.614 86.344 1.00 18.91 63 CYS C O 1
ATOM 5055 N N . HIS C 1 41 ? 16.531 73.844 86.434 1.00 20.85 64 HIS C N 1
ATOM 5056 C CA . HIS C 1 41 ? 16.466 73.759 87.890 1.00 21.11 64 HIS C CA 1
ATOM 5057 C C . HIS C 1 41 ? 16.976 72.381 88.301 1.00 21.51 64 HIS C C 1
ATOM 5058 O O . HIS C 1 41 ? 16.484 71.362 87.808 1.00 25.11 64 HIS C O 1
ATOM 5065 N N . LEU C 1 42 ? 17.950 72.347 89.204 1.00 20.19 65 LEU C N 1
ATOM 5066 C CA . LEU C 1 42 ? 18.687 71.117 89.492 1.00 18.42 65 LEU C CA 1
ATOM 5067 C C . LEU C 1 42 ? 18.447 70.525 90.874 1.00 23.91 65 LEU C C 1
ATOM 5068 O O . LEU C 1 42 ? 18.411 71.245 91.876 1.00 25.36 65 LEU C O 1
ATOM 5073 N N . LYS C 1 43 ? 18.305 69.204 90.920 1.00 22.17 66 LYS C N 1
ATOM 5074 C CA . LYS C 1 43 ? 18.397 68.461 92.174 1.00 21.49 66 LYS C CA 1
ATOM 5075 C C . LYS C 1 43 ? 19.552 67.482 92.046 1.00 24.41 66 LYS C C 1
ATOM 5076 O O . LYS C 1 43 ? 19.516 66.572 91.206 1.00 21.71 66 LYS C O 1
ATOM 5082 N N . ASP C 1 44 ? 20.585 67.676 92.859 1.00 22.19 67 ASP C N 1
ATOM 5083 C CA . ASP C 1 44 ? 21.744 66.798 92.837 1.00 24.03 67 ASP C CA 1
ATOM 5084 C C . ASP C 1 44 ? 21.608 65.717 93.910 1.00 30.57 67 ASP C C 1
ATOM 5085 O O . ASP C 1 44 ? 21.556 66.018 95.109 1.00 26.08 67 ASP C O 1
ATOM 5090 N N . PHE C 1 45 ? 21.553 64.460 93.473 1.00 23.03 68 PHE C N 1
ATOM 5091 C CA . PHE C 1 45 ? 21.407 63.328 94.394 1.00 28.12 68 PHE C CA 1
ATOM 5092 C C . PHE C 1 45 ? 22.755 62.849 94.895 1.00 29.24 68 PHE C C 1
ATOM 5093 O O . PHE C 1 45 ? 22.833 61.915 95.698 1.00 29.19 68 PHE C O 1
ATOM 5101 N N . GLY C 1 46 ? 23.816 63.487 94.420 1.00 21.85 69 GLY C N 1
ATOM 5102 C CA . GLY C 1 46 ? 25.168 63.049 94.717 1.00 27.01 69 GLY C CA 1
ATOM 5103 C C . GLY C 1 46 ? 25.484 61.705 94.081 1.00 29.42 69 GLY C C 1
ATOM 5104 O O . GLY C 1 46 ? 24.746 61.238 93.207 1.00 26.15 69 GLY C O 1
ATOM 5105 N N . ASP C 1 47 ? 26.591 61.098 94.502 1.00 25.76 70 ASP C N 1
ATOM 5106 C CA . ASP C 1 47 ? 26.928 59.738 94.102 1.00 19.20 70 ASP C CA 1
ATOM 5107 C C . ASP C 1 47 ? 26.279 58.758 95.068 1.00 25.06 70 ASP C C 1
ATOM 5108 O O . ASP C 1 47 ? 26.546 58.794 96.279 1.00 22.80 70 ASP C O 1
ATOM 5113 N N . LEU C 1 48 ? 25.449 57.870 94.536 1.00 18.23 71 LEU C N 1
ATOM 5114 C CA . LEU C 1 48 ? 24.786 56.867 95.372 1.00 18.90 71 LEU C CA 1
ATOM 5115 C C . LEU C 1 48 ? 25.782 55.850 95.917 1.00 23.31 71 LEU C C 1
ATOM 5116 O O . LEU C 1 48 ? 26.775 55.530 95.269 1.00 22.73 71 LEU C O 1
ATOM 5121 N N . SER C 1 49 ? 25.511 55.354 97.120 1.00 22.60 72 SER C N 1
ATOM 5122 C CA . SER C 1 49 ? 26.263 54.235 97.675 1.00 25.39 72 SER C CA 1
ATOM 5123 C C . SER C 1 49 ? 25.407 52.985 97.591 1.00 23.58 72 SER C C 1
ATOM 5124 O O . SER C 1 49 ? 24.363 52.894 98.240 1.00 26.46 72 SER C O 1
ATOM 5127 N N . PHE C 1 50 ? 25.847 52.012 96.801 1.00 20.83 73 PHE C N 1
ATOM 5128 C CA . PHE C 1 50 ? 25.058 50.808 96.623 1.00 21.59 73 PHE C CA 1
ATOM 5129 C C . PHE C 1 50 ? 25.434 49.731 97.634 1.00 18.59 73 PHE C C 1
ATOM 5130 O O . PHE C 1 50 ? 26.602 49.584 98.016 1.00 23.33 73 PHE C O 1
ATOM 5138 N N . THR C 1 51 ? 24.425 48.984 98.055 1.00 19.01 74 THR C N 1
ATOM 5139 C CA . THR C 1 51 ? 24.611 47.919 99.034 1.00 22.30 74 THR C CA 1
ATOM 5140 C C . THR C 1 51 ? 25.416 46.771 98.433 1.00 20.30 74 THR C C 1
ATOM 5141 O O . THR C 1 51 ? 25.014 46.193 97.424 1.00 22.85 74 THR C O 1
ATOM 5145 N N . PRO C 1 52 ? 26.557 46.432 99.052 1.00 20.11 75 PRO C N 1
ATOM 5146 C CA . PRO C 1 52 ? 27.331 45.290 98.559 1.00 21.13 75 PRO C CA 1
ATOM 5147 C C . PRO C 1 52 ? 26.647 43.972 98.880 1.00 18.89 75 PRO C C 1
ATOM 5148 O O . PRO C 1 52 ? 25.791 43.908 99.767 1.00 22.86 75 PRO C O 1
ATOM 5152 N N . VAL C 1 53 ? 27.009 42.932 98.139 1.00 18.68 76 VAL C N 1
ATOM 5153 C CA . VAL C 1 53 ? 26.527 41.588 98.403 1.00 16.79 76 VAL C CA 1
ATOM 5154 C C . VAL C 1 53 ? 27.726 40.697 98.675 1.00 18.24 76 VAL C C 1
ATOM 5155 O O . VAL C 1 53 ? 28.550 40.483 97.793 1.00 17.96 76 VAL C O 1
ATOM 5159 N N . PRO C 1 54 ? 27.826 40.165 99.902 1.00 15.82 77 PRO C N 1
ATOM 5160 C CA . PRO C 1 54 ? 28.944 39.283 100.258 1.00 19.57 77 PRO C CA 1
ATOM 5161 C C . PRO C 1 54 ? 28.939 37.989 99.436 1.00 20.72 77 PRO C C 1
ATOM 5162 O O . PRO C 1 54 ? 27.859 37.468 99.113 1.00 18.79 77 PRO C O 1
ATOM 5166 N N . LYS C 1 55 ? 30.132 37.499 99.092 1.00 15.94 78 LYS C N 1
ATOM 5167 C CA . LYS C 1 55 ? 30.303 36.210 98.423 1.00 19.91 78 LYS C CA 1
ATOM 5168 C C . LYS C 1 55 ? 29.515 36.174 97.120 1.00 18.91 78 LYS C C 1
ATOM 5169 O O . LYS C 1 55 ? 28.805 35.213 96.837 1.00 20.01 78 LYS C O 1
ATOM 5175 N N . ASP C 1 56 ? 29.624 37.229 96.326 1.00 15.65 79 ASP C N 1
ATOM 5176 C CA . ASP C 1 56 ? 28.835 37.299 95.100 1.00 17.91 79 ASP C CA 1
ATOM 5177 C C . ASP C 1 56 ? 29.573 36.517 94.018 1.00 19.60 79 ASP C C 1
ATOM 5178 O O . ASP C 1 56 ? 30.198 37.091 93.118 1.00 18.38 79 ASP C O 1
ATOM 5183 N N . ASP C 1 57 ? 29.501 35.193 94.132 1.00 19.58 80 ASP C N 1
ATOM 5184 C CA . ASP C 1 57 ? 30.244 34.297 93.255 1.00 23.59 80 ASP C CA 1
ATOM 5185 C C . ASP C 1 57 ? 29.732 34.337 91.823 1.00 21.34 80 ASP C C 1
ATOM 5186 O O . ASP C 1 57 ? 28.587 34.715 91.574 1.00 21.21 80 ASP C O 1
ATOM 5191 N N . LEU C 1 58 ? 30.594 33.933 90.892 1.00 20.53 81 LEU C N 1
ATOM 5192 C CA . LEU C 1 58 ? 30.223 33.848 89.489 1.00 17.26 81 LEU C CA 1
ATOM 5193 C C . LEU C 1 58 ? 28.962 33.024 89.316 1.00 17.93 81 LEU C C 1
ATOM 5194 O O . LEU C 1 58 ? 28.760 32.017 90.007 1.00 21.04 81 LEU C O 1
ATOM 5199 N N . TYR C 1 59 ? 28.105 33.463 88.405 1.00 17.56 82 TYR C N 1
ATOM 5200 C CA . TYR C 1 59 ? 26.959 32.660 87.993 1.00 20.52 82 TYR C CA 1
ATOM 5201 C C . TYR C 1 59 ? 27.362 31.797 86.807 1.00 20.31 82 TYR C C 1
ATOM 5202 O O . TYR C 1 59 ? 27.910 32.297 85.816 1.00 16.56 82 TYR C O 1
ATOM 5211 N N . ASN C 1 60 ? 27.091 30.500 86.907 1.00 17.35 83 ASN C N 1
ATOM 5212 C CA . ASN C 1 60 ? 27.423 29.563 85.840 1.00 17.07 83 ASN C CA 1
ATOM 5213 C C . ASN C 1 60 ? 28.922 29.510 85.563 1.00 14.83 83 ASN C C 1
ATOM 5214 O O . ASN C 1 60 ? 29.352 29.048 84.506 1.00 16.39 83 ASN C O 1
ATOM 5219 N N . ASN C 1 61 ? 29.713 29.986 86.519 1.00 15.50 84 ASN C N 1
ATOM 5220 C CA . ASN C 1 61 ? 31.164 29.994 86.380 1.00 17.25 84 ASN C CA 1
ATOM 5221 C C . ASN C 1 61 ? 31.697 31.036 85.402 1.00 14.82 84 ASN C C 1
ATOM 5222 O O . ASN C 1 61 ? 32.879 31.031 85.058 1.00 15.59 84 ASN C O 1
ATOM 5227 N N . LEU C 1 62 ? 30.818 31.928 84.958 1.00 14.67 85 LEU C N 1
ATOM 5228 C CA . LEU C 1 62 ? 31.146 32.886 83.909 1.00 14.26 85 LEU C CA 1
ATOM 5229 C C . LEU C 1 62 ? 30.710 34.275 84.363 1.00 17.42 85 LEU C C 1
ATOM 5230 O O . LEU C 1 62 ? 31.542 35.148 84.608 1.00 16.26 85 LEU C O 1
ATOM 5235 N N . ILE C 1 63 ? 29.349 34.536 84.694 1.00 15.04 86 ILE C N 1
ATOM 5236 C CA . ILE C 1 63 ? 28.733 35.854 84.786 1.00 16.00 86 ILE C CA 1
ATOM 5237 C C . ILE C 1 63 ? 29.191 36.590 86.042 1.00 16.47 86 ILE C C 1
ATOM 5238 O O . ILE C 1 63 ? 29.295 35.999 87.116 1.00 15.67 86 ILE C O 1
ATOM 5243 N N . VAL C 1 64 ? 29.824 37.688 85.900 1.00 16.63 87 VAL C N 1
ATOM 5244 C CA . VAL C 1 64 ? 30.548 38.413 86.934 1.00 17.96 87 VAL C CA 1
ATOM 5245 C C . VAL C 1 64 ? 29.632 39.273 87.818 1.00 15.62 87 VAL C C 1
ATOM 5246 O O . VAL C 1 64 ? 28.809 40.045 87.315 1.00 16.58 87 VAL C O 1
ATOM 5250 N N . ASN C 1 65 ? 29.791 39.144 89.138 1.00 16.32 88 ASN C N 1
ATOM 5251 C CA . ASN C 1 65 ? 29.092 39.998 90.104 1.00 17.03 88 ASN C CA 1
ATOM 5252 C C . ASN C 1 65 ? 27.564 40.102 89.900 1.00 13.80 88 ASN C C 1
ATOM 5253 O O . ASN C 1 65 ? 27.006 41.194 89.984 1.00 15.78 88 ASN C O 1
ATOM 5258 N N . PRO C 1 66 ? 26.871 38.974 89.663 1.00 15.12 89 PRO C N 1
ATOM 5259 C CA . PRO C 1 66 ? 25.444 39.102 89.327 1.00 16.97 89 PRO C CA 1
ATOM 5260 C C . PRO C 1 66 ? 24.575 39.689 90.443 1.00 16.31 89 PRO C C 1
ATOM 5261 O O . PRO C 1 66 ? 23.706 40.518 90.162 1.00 17.21 89 PRO C O 1
ATOM 5265 N N . ARG C 1 67 ? 24.783 39.278 91.691 1.00 15.45 90 ARG C N 1
ATOM 5266 C CA . ARG C 1 67 ? 23.954 39.806 92.759 1.00 15.29 90 ARG C CA 1
ATOM 5267 C C . ARG C 1 67 ? 24.230 41.284 93.038 1.00 14.58 90 ARG C C 1
ATOM 5268 O O . ARG C 1 67 ? 23.313 42.046 93.340 1.00 17.64 90 ARG C O 1
ATOM 5276 N N . SER C 1 68 ? 25.496 41.681 92.942 1.00 15.39 91 SER C N 1
ATOM 5277 C CA . SER C 1 68 ? 25.877 43.069 93.147 1.00 18.41 91 SER C CA 1
ATOM 5278 C C . SER C 1 68 ? 25.265 43.976 92.088 1.00 15.19 91 SER C C 1
ATOM 5279 O O . SER C 1 68 ? 24.728 45.039 92.411 1.00 17.59 91 SER C O 1
ATOM 5282 N N . VAL C 1 69 ? 25.346 43.553 90.828 1.00 15.76 92 VAL C N 1
ATOM 5283 C CA . VAL C 1 69 ? 24.774 44.324 89.722 1.00 12.89 92 VAL C CA 1
ATOM 5284 C C . VAL C 1 69 ? 23.249 44.350 89.845 1.00 13.71 92 VAL C C 1
ATOM 5285 O O . VAL C 1 69 ? 22.608 45.379 89.643 1.00 15.04 92 VAL C O 1
ATOM 5289 N N . GLY C 1 70 ? 22.666 43.221 90.231 1.00 16.21 93 GLY C N 1
ATOM 5290 C CA . GLY C 1 70 ? 21.224 43.148 90.361 1.00 15.73 93 GLY C CA 1
ATOM 5291 C C . GLY C 1 70 ? 20.712 44.047 91.466 1.00 17.71 93 GLY C C 1
ATOM 5292 O O . GLY C 1 70 ? 19.713 44.749 91.285 1.00 17.22 93 GLY C O 1
ATOM 5293 N N . LEU C 1 71 ? 21.389 44.031 92.614 1.00 18.29 94 LEU C N 1
ATOM 5294 C CA . LEU C 1 71 ? 20.924 44.810 93.749 1.00 17.60 94 LEU C CA 1
ATOM 5295 C C . LEU C 1 71 ? 21.161 46.296 93.539 1.00 19.18 94 LEU C C 1
ATOM 5296 O O . LEU C 1 71 ? 20.298 47.120 93.860 1.00 18.69 94 LEU C O 1
ATOM 5301 N N . ALA C 1 72 ? 22.321 46.646 92.994 1.00 17.54 95 ALA C N 1
ATOM 5302 C CA . ALA C 1 72 ? 22.608 48.051 92.734 1.00 17.35 95 ALA C CA 1
ATOM 5303 C C . ALA C 1 72 ? 21.568 48.610 91.765 1.00 16.03 95 ALA C C 1
ATOM 5304 O O . ALA C 1 72 ? 21.078 49.734 91.933 1.00 17.35 95 ALA C O 1
ATOM 5306 N N . ASN C 1 73 ? 21.213 47.813 90.766 1.00 15.75 96 ASN C N 1
ATOM 5307 C CA . ASN C 1 73 ? 20.214 48.262 89.803 1.00 14.70 96 ASN C CA 1
ATOM 5308 C C . ASN C 1 73 ? 18.830 48.390 90.407 1.00 16.55 96 ASN C C 1
ATOM 5309 O O . ASN C 1 73 ? 18.088 49.307 90.071 1.00 17.46 96 ASN C O 1
ATOM 5314 N N . GLN C 1 74 ? 18.495 47.495 91.333 1.00 17.01 97 GLN C N 1
ATOM 5315 C CA . GLN C 1 74 ? 17.203 47.608 92.012 1.00 19.80 97 GLN C CA 1
ATOM 5316 C C . GLN C 1 74 ? 17.134 48.898 92.820 1.00 17.25 97 GLN C C 1
ATOM 5317 O O . GLN C 1 74 ? 16.109 49.589 92.816 1.00 20.29 97 GLN C O 1
ATOM 5323 N N . GLU C 1 75 ? 18.232 49.234 93.494 1.00 16.93 98 GLU C N 1
ATOM 5324 C CA . GLU C 1 75 ? 18.300 50.442 94.298 1.00 18.86 98 GLU C CA 1
ATOM 5325 C C . GLU C 1 75 ? 18.256 51.673 93.417 1.00 18.82 98 GLU C C 1
ATOM 5326 O O . GLU C 1 75 ? 17.555 52.632 93.722 1.00 19.75 98 GLU C O 1
ATOM 5332 N N . LEU C 1 76 ? 19.008 51.638 92.322 1.00 19.86 99 LEU C N 1
ATOM 5333 C CA . LEU C 1 76 ? 19.021 52.751 91.380 1.00 16.86 99 LEU C CA 1
ATOM 5334 C C . LEU C 1 76 ? 17.627 52.983 90.803 1.00 17.16 99 LEU C C 1
ATOM 5335 O O . LEU C 1 76 ? 17.173 54.120 90.700 1.00 18.62 99 LEU C O 1
ATOM 5340 N N . ALA C 1 77 ? 16.945 51.895 90.450 1.00 16.72 100 ALA C N 1
ATOM 5341 C CA . ALA C 1 77 ? 15.611 51.976 89.872 1.00 16.64 100 ALA C CA 1
ATOM 5342 C C . ALA C 1 77 ? 14.641 52.715 90.789 1.00 20.17 100 ALA C C 1
ATOM 5343 O O . ALA C 1 77 ? 13.799 53.481 90.320 1.00 20.44 100 ALA C O 1
ATOM 5345 N N . GLU C 1 78 ? 14.758 52.491 92.094 1.00 19.50 101 GLU C N 1
ATOM 5346 C CA . GLU C 1 78 ? 13.883 53.176 93.045 1.00 21.95 101 GLU C CA 1
ATOM 5347 C C . GLU C 1 78 ? 14.134 54.685 93.037 1.00 23.66 101 GLU C C 1
ATOM 5348 O O . GLU C 1 78 ? 13.190 55.479 93.112 1.00 23.55 101 GLU C O 1
ATOM 5354 N N . VAL C 1 79 ? 15.404 55.081 92.957 1.00 19.06 102 VAL C N 1
ATOM 5355 C CA . VAL C 1 79 ? 15.751 56.497 92.944 1.00 20.71 102 VAL C CA 1
ATOM 5356 C C . VAL C 1 79 ? 15.252 57.165 91.663 1.00 20.53 102 VAL C C 1
ATOM 5357 O O . VAL C 1 79 ? 14.654 58.243 91.710 1.00 20.50 102 VAL C O 1
ATOM 5361 N N . VAL C 1 80 ? 15.503 56.526 90.521 1.00 19.65 103 VAL C N 1
ATOM 5362 C CA . VAL C 1 80 ? 15.071 57.070 89.241 1.00 18.02 103 VAL C CA 1
ATOM 5363 C C . VAL C 1 80 ? 13.546 57.168 89.194 1.00 21.51 103 VAL C C 1
ATOM 5364 O O . VAL C 1 80 ? 12.991 58.181 88.759 1.00 22.60 103 VAL C O 1
ATOM 5368 N N . SER C 1 81 ? 12.874 56.118 89.658 1.00 19.12 104 SER C N 1
ATOM 5369 C CA . SER C 1 81 ? 11.420 56.098 89.665 1.00 22.09 104 SER C CA 1
ATOM 5370 C C . SER C 1 81 ? 10.870 57.245 90.504 1.00 24.32 104 SER C C 1
ATOM 5371 O O . SER C 1 81 ? 9.941 57.930 90.086 1.00 24.18 104 SER C O 1
ATOM 5374 N N . ARG C 1 82 ? 11.456 57.471 91.674 1.00 24.30 105 ARG C N 1
ATOM 5375 C CA . ARG C 1 82 ? 10.996 58.543 92.551 1.00 25.81 105 ARG C CA 1
ATOM 5376 C C . ARG C 1 82 ? 11.231 59.913 91.914 1.00 28.16 105 ARG C C 1
ATOM 5377 O O . ARG C 1 82 ? 10.372 60.791 91.970 1.00 26.20 105 ARG C O 1
ATOM 5385 N N . ALA C 1 83 ? 12.400 60.082 91.302 1.00 23.88 106 ALA C N 1
ATOM 5386 C CA . ALA C 1 83 ? 12.762 61.342 90.666 1.00 21.80 106 ALA C CA 1
ATOM 5387 C C . ALA C 1 83 ? 11.834 61.676 89.496 1.00 24.02 106 ALA C C 1
ATOM 5388 O O . ALA C 1 83 ? 11.390 62.818 89.353 1.00 23.95 106 ALA C O 1
ATOM 5390 N N . VAL C 1 84 ? 11.564 60.684 88.652 1.00 19.73 107 VAL C N 1
ATOM 5391 C CA . VAL C 1 84 ? 10.666 60.885 87.524 1.00 19.62 107 VAL C CA 1
ATOM 5392 C C . VAL C 1 84 ? 9.241 61.195 87.996 1.00 23.86 107 VAL C C 1
ATOM 5393 O O . VAL C 1 84 ? 8.569 62.051 87.428 1.00 25.12 107 VAL C O 1
ATOM 5397 N N . SER C 1 85 ? 8.785 60.523 89.047 1.00 24.72 108 SER C N 1
ATOM 5398 C CA . SER C 1 85 ? 7.430 60.787 89.531 1.00 27.70 108 SER C CA 1
ATOM 5399 C C . SER C 1 85 ? 7.318 62.151 90.205 1.00 27.30 108 SER C C 1
ATOM 5400 O O . SER C 1 85 ? 6.226 62.717 90.274 1.00 28.59 108 SER C O 1
ATOM 5403 N N . ASP C 1 86 ? 8.442 62.674 90.692 1.00 26.12 109 ASP C N 1
ATOM 5404 C CA . ASP C 1 86 ? 8.480 64.020 91.266 1.00 25.05 109 ASP C CA 1
ATOM 5405 C C . ASP C 1 86 ? 8.596 65.093 90.187 1.00 29.49 109 ASP C C 1
ATOM 5406 O O . ASP C 1 86 ? 8.595 66.287 90.486 1.00 30.12 109 ASP C O 1
ATOM 5411 N N . GLY C 1 87 ? 8.704 64.660 88.934 1.00 23.60 110 GLY C N 1
ATOM 5412 C CA . GLY C 1 87 ? 8.684 65.576 87.809 1.00 25.08 110 GLY C CA 1
ATOM 5413 C C . GLY C 1 87 ? 10.035 65.949 87.225 1.00 24.91 110 GLY C C 1
ATOM 5414 O O . GLY C 1 87 ? 10.122 66.885 86.432 1.00 27.95 110 GLY C O 1
ATOM 5415 N N . TYR C 1 88 ? 11.089 65.226 87.597 1.00 22.35 111 TYR C N 1
ATOM 5416 C CA . TYR C 1 88 ? 12.422 65.525 87.074 1.00 21.08 111 TYR C CA 1
ATOM 5417 C C . TYR C 1 88 ? 12.744 64.752 85.807 1.00 21.90 111 TYR C C 1
ATOM 5418 O O . TYR C 1 88 ? 12.417 63.571 85.693 1.00 20.35 111 TYR C O 1
ATOM 5427 N N . SER C 1 89 ? 13.403 65.416 84.863 1.00 19.47 112 SER C N 1
ATOM 5428 C CA . SER C 1 89 ? 14.119 64.700 83.824 1.00 17.43 112 SER C CA 1
ATOM 5429 C C . SER C 1 89 ? 15.356 64.148 84.509 1.00 18.86 112 SER C C 1
ATOM 5430 O O . SER C 1 89 ? 16.043 64.872 85.229 1.00 20.94 112 SER C O 1
ATOM 5433 N N . CYS C 1 90 ? 15.660 62.878 84.277 1.00 15.38 113 CYS C N 1
ATOM 5434 C CA A CYS C 1 90 ? 16.663 62.193 85.072 0.54 17.45 113 CYS C CA 1
ATOM 5435 C CA B CYS C 1 90 ? 16.676 62.183 85.060 0.46 17.46 113 CYS C CA 1
ATOM 5436 C C . CYS C 1 90 ? 17.981 61.965 84.330 1.00 18.38 113 CYS C C 1
ATOM 5437 O O . CYS C 1 90 ? 18.032 61.197 83.371 1.00 20.31 113 CYS C O 1
ATOM 5442 N N . VAL C 1 91 ? 19.042 62.609 84.803 1.00 14.60 114 VAL C N 1
ATOM 5443 C CA . VAL C 1 91 ? 20.380 62.369 84.256 1.00 13.95 114 VAL C CA 1
ATOM 5444 C C . VAL C 1 91 ? 21.141 61.448 85.207 1.00 17.45 114 VAL C C 1
ATOM 5445 O O . VAL C 1 91 ? 21.369 61.795 86.370 1.00 16.14 114 VAL C O 1
ATOM 5449 N N . THR C 1 92 ? 21.527 60.278 84.718 1.00 13.76 115 THR C N 1
ATOM 5450 C CA . THR C 1 92 ? 22.337 59.353 85.504 1.00 13.95 115 THR C CA 1
ATOM 5451 C C . THR C 1 92 ? 23.735 59.267 84.919 1.00 14.97 115 THR C C 1
ATOM 5452 O O . THR C 1 92 ? 23.918 58.983 83.733 1.00 15.51 115 THR C O 1
ATOM 5456 N N . LEU C 1 93 ? 24.717 59.548 85.766 1.00 14.61 116 LEU C N 1
ATOM 5457 C CA . LEU C 1 93 ? 26.110 59.480 85.360 1.00 14.68 116 LEU C CA 1
ATOM 5458 C C . LEU C 1 93 ? 26.700 58.139 85.767 1.00 14.76 116 LEU C C 1
ATOM 5459 O O . LEU C 1 93 ? 26.644 57.766 86.931 1.00 14.15 116 LEU C O 1
ATOM 5464 N N . GLY C 1 94 ? 27.286 57.422 84.812 1.00 13.36 117 GLY C N 1
ATOM 5465 C CA . GLY C 1 94 ? 27.997 56.192 85.118 1.00 13.85 117 GLY C CA 1
ATOM 5466 C C . GLY C 1 94 ? 29.499 56.369 85.301 1.00 12.73 117 GLY C C 1
ATOM 5467 O O . GLY C 1 94 ? 30.030 57.467 85.101 1.00 13.84 117 GLY C O 1
ATOM 5468 N N . GLY C 1 95 ? 30.211 55.294 85.645 1.00 13.39 118 GLY C N 1
ATOM 5469 C CA . GLY C 1 95 ? 29.611 53.985 85.862 1.00 13.37 118 GLY C CA 1
ATOM 5470 C C . GLY C 1 95 ? 29.479 53.185 84.584 1.00 14.74 118 GLY C C 1
ATOM 5471 O O . GLY C 1 95 ? 29.340 53.756 83.499 1.00 12.43 118 GLY C O 1
ATOM 5472 N N . ASP C 1 96 ? 29.514 51.861 84.704 1.00 12.88 119 ASP C N 1
ATOM 5473 C CA . ASP C 1 96 ? 29.405 51.004 83.529 1.00 12.56 119 ASP C CA 1
ATOM 5474 C C . ASP C 1 96 ? 27.947 50.870 83.059 1.00 12.50 119 ASP C C 1
ATOM 5475 O O . ASP C 1 96 ? 26.997 51.167 83.800 1.00 13.94 119 ASP C O 1
ATOM 5480 N N . HIS C 1 97 ? 27.773 50.409 81.828 1.00 11.73 120 HIS C N 1
ATOM 5481 C CA . HIS C 1 97 ? 26.451 50.427 81.205 1.00 10.49 120 HIS C CA 1
ATOM 5482 C C . HIS C 1 97 ? 25.437 49.464 81.797 1.00 13.50 120 HIS C C 1
ATOM 5483 O O . HIS C 1 97 ? 24.263 49.534 81.439 1.00 13.21 120 HIS C O 1
ATOM 5490 N N . SER C 1 98 ? 25.861 48.568 82.688 1.00 13.26 121 SER C N 1
ATOM 5491 C CA . SER C 1 98 ? 24.879 47.689 83.332 1.00 15.07 121 SER C CA 1
ATOM 5492 C C . SER C 1 98 ? 23.844 48.501 84.117 1.00 15.35 121 SER C C 1
ATOM 5493 O O . SER C 1 98 ? 22.752 47.999 84.405 1.00 15.25 121 SER C O 1
ATOM 5496 N N A LEU C 1 99 ? 24.181 49.748 84.453 1.00 13.41 122 LEU C N 1
ATOM 5497 C CA A LEU C 1 99 ? 23.267 50.616 85.199 1.00 14.00 122 LEU C CA 1
ATOM 5498 C C A LEU C 1 99 ? 21.988 50.946 84.434 1.00 14.37 122 LEU C C 1
ATOM 5499 O O A LEU C 1 99 ? 21.000 51.361 85.036 1.00 14.50 122 LEU C O 1
ATOM 5504 N N . ALA C 1 100 ? 22.002 50.778 83.113 1.00 13.58 123 ALA C N 1
ATOM 5505 C CA . ALA C 1 100 ? 20.811 51.063 82.318 1.00 15.55 123 ALA C CA 1
ATOM 5506 C C . ALA C 1 100 ? 19.671 50.106 82.662 1.00 16.52 123 ALA C C 1
ATOM 5507 O O . ALA C 1 100 ? 18.504 50.440 82.466 1.00 14.83 123 ALA C O 1
ATOM 5509 N N . ILE C 1 101 ? 19.999 48.924 83.185 1.00 13.95 124 ILE C N 1
ATOM 5510 C CA . ILE C 1 101 ? 18.941 48.035 83.668 1.00 16.74 124 ILE C CA 1
ATOM 5511 C C . ILE C 1 101 ? 18.122 48.762 84.733 1.00 18.04 124 ILE C C 1
ATOM 5512 O O . ILE C 1 101 ? 16.893 48.779 84.678 1.00 17.53 124 ILE C O 1
ATOM 5517 N N . GLY C 1 102 ? 18.812 49.382 85.686 1.00 14.72 125 GLY C N 1
ATOM 5518 C CA . GLY C 1 102 ? 18.147 50.161 86.714 1.00 16.92 125 GLY C CA 1
ATOM 5519 C C . GLY C 1 102 ? 17.479 51.433 86.217 1.00 19.33 125 GLY C C 1
ATOM 5520 O O . GLY C 1 102 ? 16.349 51.727 86.592 1.00 16.54 125 GLY C O 1
ATOM 5521 N N . THR C 1 103 ? 18.161 52.217 85.384 1.00 14.15 126 THR C N 1
ATOM 5522 C CA . THR C 1 103 ? 17.565 53.498 85.010 1.00 13.64 126 THR C CA 1
ATOM 5523 C C . THR C 1 103 ? 16.328 53.309 84.132 1.00 14.74 126 THR C C 1
ATOM 5524 O O . THR C 1 103 ? 15.324 53.998 84.302 1.00 15.47 126 THR C O 1
ATOM 5528 N N . ILE C 1 104 ? 16.394 52.364 83.211 1.00 13.83 127 ILE C N 1
ATOM 5529 C CA . ILE C 1 104 ? 15.280 52.142 82.306 1.00 15.11 127 ILE C CA 1
ATOM 5530 C C . ILE C 1 104 ? 14.121 51.476 83.046 1.00 19.62 127 ILE C C 1
ATOM 5531 O O . ILE C 1 104 ? 12.965 51.843 82.839 1.00 17.82 127 ILE C O 1
ATOM 5536 N N . SER C 1 105 ? 14.429 50.540 83.944 1.00 17.07 128 SER C N 1
ATOM 5537 C CA . SER C 1 105 ? 13.376 49.958 84.796 1.00 19.25 128 SER C CA 1
ATOM 5538 C C . SER C 1 105 ? 12.670 51.012 85.647 1.00 21.51 128 SER C C 1
ATOM 5539 O O . SER C 1 105 ? 11.440 51.033 85.723 1.00 19.20 128 SER C O 1
ATOM 5542 N N . GLY C 1 106 ? 13.441 51.873 86.306 1.00 18.72 129 GLY C N 1
ATOM 5543 C CA . GLY C 1 106 ? 12.856 52.909 87.145 1.00 19.78 129 GLY C CA 1
ATOM 5544 C C . GLY C 1 106 ? 12.025 53.890 86.338 1.00 21.03 129 GLY C C 1
ATOM 5545 O O . GLY C 1 106 ? 10.950 54.318 86.767 1.00 18.92 129 GLY C O 1
ATOM 5546 N N . HIS C 1 107 ? 12.551 54.265 85.176 1.00 18.42 130 HIS C N 1
ATOM 5547 C CA . HIS C 1 107 ? 11.891 55.204 84.280 1.00 17.76 130 HIS C CA 1
ATOM 5548 C C . HIS C 1 107 ? 10.559 54.633 83.796 1.00 21.77 130 HIS C C 1
ATOM 5549 O O . HIS C 1 107 ? 9.536 55.326 83.784 1.00 17.93 130 HIS C O 1
ATOM 5556 N N . ALA C 1 108 ? 10.576 53.363 83.413 1.00 19.39 131 ALA C N 1
ATOM 5557 C CA . ALA C 1 108 ? 9.405 52.724 82.816 1.00 20.10 131 ALA C CA 1
ATOM 5558 C C . ALA C 1 108 ? 8.299 52.507 83.844 1.00 24.63 131 ALA C C 1
ATOM 5559 O O . ALA C 1 108 ? 7.140 52.322 83.481 1.00 21.90 131 ALA C O 1
ATOM 5561 N N . ARG C 1 109 ? 8.661 52.515 85.120 1.00 21.99 132 ARG C N 1
ATOM 5562 C CA . ARG C 1 109 ? 7.684 52.288 86.181 1.00 25.64 132 ARG C CA 1
ATOM 5563 C C . ARG C 1 109 ? 6.559 53.332 86.138 1.00 29.63 132 ARG C C 1
ATOM 5564 O O . ARG C 1 109 ? 5.391 53.005 86.350 1.00 38.13 132 ARG C O 1
ATOM 5572 N N . HIS C 1 110 ? 6.906 54.583 85.844 1.00 27.41 133 HIS C N 1
ATOM 5573 C CA . HIS C 1 110 ? 5.900 55.642 85.733 1.00 32.79 133 HIS C CA 1
ATOM 5574 C C . HIS C 1 110 ? 5.651 56.059 84.291 1.00 35.34 133 HIS C C 1
ATOM 5575 O O . HIS C 1 110 ? 4.683 56.756 84.005 1.00 29.58 133 HIS C O 1
ATOM 5582 N N A CYS C 1 111 ? 6.542 55.660 83.387 0.91 26.51 134 CYS C N 1
ATOM 5583 C CA A CYS C 1 111 ? 6.387 55.999 81.976 0.91 21.37 134 CYS C CA 1
ATOM 5584 C C A CYS C 1 111 ? 6.442 54.746 81.121 0.91 23.25 134 CYS C C 1
ATOM 5585 O O A CYS C 1 111 ? 7.424 54.507 80.415 0.91 20.05 134 CYS C O 1
ATOM 5588 N N . PRO C 1 112 ? 5.375 53.936 81.167 1.00 26.88 135 PRO C N 1
ATOM 5589 C CA . PRO C 1 112 ? 5.383 52.632 80.491 1.00 23.03 135 PRO C CA 1
ATOM 5590 C C . PRO C 1 112 ? 5.519 52.717 78.972 1.00 21.93 135 PRO C C 1
ATOM 5591 O O . PRO C 1 112 ? 5.942 51.737 78.358 1.00 25.83 135 PRO C O 1
ATOM 5595 N N . ASP C 1 113 ? 5.173 53.857 78.380 1.00 22.56 136 ASP C N 1
ATOM 5596 C CA . ASP C 1 113 ? 5.243 53.995 76.931 1.00 23.50 136 ASP C CA 1
ATOM 5597 C C . ASP C 1 113 ? 6.552 54.641 76.491 1.00 17.82 136 ASP C C 1
ATOM 5598 O O . ASP C 1 113 ? 6.652 55.137 75.375 1.00 17.42 136 ASP C O 1
ATOM 5603 N N . LEU C 1 114 ? 7.561 54.631 77.359 1.00 18.53 137 LEU C N 1
ATOM 5604 C CA . LEU C 1 114 ? 8.848 55.216 76.965 1.00 18.57 137 LEU C CA 1
ATOM 5605 C C . LEU C 1 114 ? 9.479 54.497 75.772 1.00 17.21 137 LEU C C 1
ATOM 5606 O O . LEU C 1 114 ? 9.247 53.300 75.556 1.00 19.90 137 LEU C O 1
ATOM 5611 N N . CYS C 1 115 ? 10.290 55.225 75.006 1.00 16.25 138 CYS C N 1
ATOM 5612 C CA . CYS C 1 115 ? 11.110 54.602 73.976 1.00 16.17 138 CYS C CA 1
ATOM 5613 C C . CYS C 1 115 ? 12.571 54.898 74.317 1.00 17.24 138 CYS C C 1
ATOM 5614 O O . CYS C 1 115 ? 12.844 55.764 75.144 1.00 15.09 138 CYS C O 1
ATOM 5617 N N . VAL C 1 116 ? 13.491 54.175 73.688 1.00 15.81 139 VAL C N 1
ATOM 5618 C CA . VAL C 1 116 ? 14.903 54.208 74.069 1.00 16.80 139 VAL C CA 1
ATOM 5619 C C . VAL C 1 116 ? 15.744 54.468 72.838 1.00 13.57 139 VAL C C 1
ATOM 5620 O O . VAL C 1 116 ? 15.619 53.755 71.829 1.00 14.30 139 VAL C O 1
ATOM 5624 N N . VAL C 1 117 ? 16.592 55.492 72.914 1.00 13.18 140 VAL C N 1
ATOM 5625 C CA . VAL C 1 117 ? 17.638 55.694 71.911 1.00 11.51 140 VAL C CA 1
ATOM 5626 C C . VAL C 1 117 ? 18.960 55.307 72.569 1.00 12.86 140 VAL C C 1
ATOM 5627 O O . VAL C 1 117 ? 19.354 55.910 73.568 1.00 13.21 140 VAL C O 1
ATOM 5631 N N . TRP C 1 118 ? 19.598 54.269 72.030 1.00 12.77 141 TRP C N 1
ATOM 5632 C CA . TRP C 1 118 ? 20.796 53.665 72.618 1.00 13.56 141 TRP C CA 1
ATOM 5633 C C . TRP C 1 118 ? 21.981 54.014 71.722 1.00 12.42 141 TRP C C 1
ATOM 5634 O O . TRP C 1 118 ? 22.118 53.476 70.626 1.00 11.96 141 TRP C O 1
ATOM 5645 N N . VAL C 1 119 ? 22.822 54.939 72.183 1.00 12.09 142 VAL C N 1
ATOM 5646 C CA . VAL C 1 119 ? 23.939 55.424 71.370 1.00 10.59 142 VAL C CA 1
ATOM 5647 C C . VAL C 1 119 ? 25.235 54.774 71.851 1.00 13.81 142 VAL C C 1
ATOM 5648 O O . VAL C 1 119 ? 25.620 54.963 72.994 1.00 12.27 142 VAL C O 1
ATOM 5652 N N . ASP C 1 120 ? 25.889 53.980 71.001 1.00 9.90 143 ASP C N 1
ATOM 5653 C CA . ASP C 1 120 ? 26.896 53.038 71.508 1.00 11.00 143 ASP C CA 1
ATOM 5654 C C . ASP C 1 120 ? 27.642 52.399 70.343 1.00 14.10 143 ASP C C 1
ATOM 5655 O O . ASP C 1 120 ? 27.070 52.209 69.271 1.00 12.64 143 ASP C O 1
ATOM 5660 N N . ALA C 1 121 ? 28.909 52.055 70.547 1.00 11.21 144 ALA C N 1
ATOM 5661 C CA . ALA C 1 121 ? 29.634 51.244 69.578 1.00 9.33 144 ALA C CA 1
ATOM 5662 C C . ALA C 1 121 ? 29.139 49.800 69.604 1.00 10.50 144 ALA C C 1
ATOM 5663 O O . ALA C 1 121 ? 29.362 49.035 68.661 1.00 12.82 144 ALA C O 1
ATOM 5665 N N . HIS C 1 122 ? 28.470 49.447 70.700 1.00 12.17 145 HIS C N 1
ATOM 5666 C CA . HIS C 1 122 ? 28.077 48.068 70.992 1.00 13.11 145 HIS C CA 1
ATOM 5667 C C . HIS C 1 122 ? 26.569 47.956 71.144 1.00 11.90 145 HIS C C 1
ATOM 5668 O O . HIS C 1 122 ? 25.892 48.932 71.479 1.00 14.22 145 HIS C O 1
ATOM 5675 N N . ALA C 1 123 ? 26.036 46.755 70.922 1.00 12.55 146 ALA C N 1
ATOM 5676 C CA . ALA C 1 123 ? 24.598 46.548 71.059 1.00 11.48 146 ALA C CA 1
ATOM 5677 C C . ALA C 1 123 ? 24.171 46.187 72.487 1.00 14.65 146 ALA C C 1
ATOM 5678 O O . ALA C 1 123 ? 22.995 46.322 72.831 1.00 13.54 146 ALA C O 1
ATOM 5680 N N . ASP C 1 124 ? 25.119 45.738 73.314 1.00 12.23 147 ASP C N 1
ATOM 5681 C CA . ASP C 1 124 ? 24.830 45.465 74.731 1.00 11.75 147 ASP C CA 1
ATOM 5682 C C . ASP C 1 124 ? 23.615 44.551 74.909 1.00 13.76 147 ASP C C 1
ATOM 5683 O O . ASP C 1 124 ? 22.836 44.706 75.846 1.00 13.49 147 ASP C O 1
ATOM 5688 N N . ILE C 1 125 ? 23.481 43.581 74.010 1.00 13.08 148 ILE C N 1
ATOM 5689 C CA . ILE C 1 125 ? 22.271 42.768 73.969 1.00 13.99 148 ILE C CA 1
ATOM 5690 C C . ILE C 1 125 ? 22.586 41.272 74.072 1.00 16.04 148 ILE C C 1
ATOM 5691 O O . ILE C 1 125 ? 21.731 40.421 73.809 1.00 16.11 148 ILE C O 1
ATOM 5696 N N . ASN C 1 126 ? 23.806 40.933 74.484 1.00 14.38 149 ASN C N 1
ATOM 5697 C CA . ASN C 1 126 ? 24.062 39.543 74.854 1.00 13.74 149 ASN C CA 1
ATOM 5698 C C . ASN C 1 126 ? 23.176 39.134 76.021 1.00 13.71 149 ASN C C 1
ATOM 5699 O O . ASN C 1 126 ? 22.746 39.966 76.806 1.00 14.38 149 ASN C O 1
ATOM 5704 N N . THR C 1 127 ? 22.882 37.845 76.121 1.00 16.58 150 THR C N 1
ATOM 5705 C CA . THR C 1 127 ? 22.154 37.308 77.263 1.00 15.43 150 THR C CA 1
ATOM 5706 C C . THR C 1 127 ? 23.166 36.511 78.063 1.00 12.37 150 THR C C 1
ATOM 5707 O O . THR C 1 127 ? 24.284 36.286 77.597 1.00 15.78 150 THR C O 1
ATOM 5711 N N . PRO C 1 128 ? 22.780 36.053 79.266 1.00 15.05 151 PRO C N 1
ATOM 5712 C CA . PRO C 1 128 ? 23.701 35.199 80.022 1.00 17.09 151 PRO C CA 1
ATOM 5713 C C . PRO C 1 128 ? 24.082 33.918 79.286 1.00 14.75 151 PRO C C 1
ATOM 5714 O O . PRO C 1 128 ? 25.076 33.297 79.663 1.00 16.97 151 PRO C O 1
ATOM 5718 N N . LEU C 1 129 ? 23.317 33.533 78.266 1.00 16.55 152 LEU C N 1
ATOM 5719 C CA . LEU C 1 129 ? 23.622 32.339 77.485 1.00 17.65 152 LEU C CA 1
ATOM 5720 C C . LEU C 1 129 ? 24.485 32.632 76.269 1.00 13.33 152 LEU C C 1
ATOM 5721 O O . LEU C 1 129 ? 25.030 31.723 75.644 1.00 16.31 152 LEU C O 1
ATOM 5726 N N . THR C 1 130 ? 24.632 33.996 75.859 1.00 16.89 153 THR C N 1
ATOM 5727 C CA . THR C 1 130 ? 25.482 34.242 74.714 1.00 15.30 153 THR C CA 1
ATOM 5728 C C . THR C 1 130 ? 26.783 34.975 74.990 1.00 14.35 153 THR C C 1
ATOM 5729 O O . THR C 1 130 ? 27.696 34.933 74.166 1.00 14.82 153 THR C O 1
ATOM 5733 N N . THR C 1 131 ? 26.793 35.644 76.104 1.00 13.43 154 THR C N 1
ATOM 5734 C CA . THR C 1 131 ? 28.006 36.414 76.393 1.00 12.77 154 THR C CA 1
ATOM 5735 C C . THR C 1 131 ? 29.260 35.545 76.396 1.00 14.67 154 THR C C 1
ATOM 5736 O O . THR C 1 131 ? 29.256 34.425 76.906 1.00 14.03 154 THR C O 1
ATOM 5740 N N . SER C 1 132 ? 30.347 36.063 75.827 1.00 12.85 155 SER C N 1
ATOM 5741 C CA . SER C 1 132 ? 31.623 35.367 75.920 1.00 13.85 155 SER C CA 1
ATOM 5742 C C . SER C 1 132 ? 32.538 36.011 76.950 1.00 15.50 155 SER C C 1
ATOM 5743 O O . SER C 1 132 ? 33.612 35.481 77.232 1.00 21.42 155 SER C O 1
ATOM 5746 N N . SER C 1 133 ? 32.131 37.158 77.490 1.00 14.17 156 SER C N 1
ATOM 5747 C CA . SER C 1 133 ? 32.954 37.869 78.473 1.00 13.75 156 SER C CA 1
ATOM 5748 C C . SER C 1 133 ? 32.459 37.626 79.893 1.00 15.34 156 SER C C 1
ATOM 5749 O O . SER C 1 133 ? 33.244 37.615 80.850 1.00 17.14 156 SER C O 1
ATOM 5752 N N . GLY C 1 134 ? 31.149 37.446 80.031 1.00 14.04 157 GLY C N 1
ATOM 5753 C CA . GLY C 1 134 ? 30.538 37.310 81.345 1.00 15.52 157 GLY C CA 1
ATOM 5754 C C . GLY C 1 134 ? 30.250 38.658 81.975 1.00 14.97 157 GLY C C 1
ATOM 5755 O O . GLY C 1 134 ? 29.754 38.740 83.099 1.00 15.32 157 GLY C O 1
ATOM 5756 N N . ASN C 1 135 ? 30.561 39.739 81.261 1.00 13.72 158 ASN C N 1
ATOM 5757 C CA . ASN C 1 135 ? 30.379 41.077 81.821 1.00 14.01 158 ASN C CA 1
ATOM 5758 C C . ASN C 1 135 ? 28.983 41.631 81.581 1.00 13.74 158 ASN C C 1
ATOM 5759 O O . ASN C 1 135 ? 28.554 41.765 80.426 1.00 14.49 158 ASN C O 1
ATOM 5764 N N . LEU C 1 136 ? 28.283 41.966 82.663 1.00 13.46 159 LEU C N 1
ATOM 5765 C CA . LEU C 1 136 ? 26.894 42.412 82.557 1.00 11.15 159 LEU C CA 1
ATOM 5766 C C . LEU C 1 136 ? 26.700 43.723 81.804 1.00 15.34 159 LEU C C 1
ATOM 5767 O O . LEU C 1 136 ? 25.607 43.984 81.315 1.00 13.41 159 LEU C O 1
ATOM 5772 N N . HIS C 1 137 ? 27.749 44.530 81.663 1.00 12.68 160 HIS C N 1
ATOM 5773 C CA . HIS C 1 137 ? 27.574 45.775 80.899 1.00 13.31 160 HIS C CA 1
ATOM 5774 C C . HIS C 1 137 ? 27.372 45.520 79.406 1.00 13.25 160 HIS C C 1
ATOM 5775 O O . HIS C 1 137 ? 26.987 46.433 78.670 1.00 12.58 160 HIS C O 1
ATOM 5782 N N . GLY C 1 138 ? 27.608 44.284 78.949 1.00 10.85 161 GLY C N 1
ATOM 5783 C CA . GLY C 1 138 ? 27.419 43.926 77.550 1.00 12.17 161 GLY C CA 1
ATOM 5784 C C . GLY C 1 138 ? 26.138 43.140 77.331 1.00 11.57 161 GLY C C 1
ATOM 5785 O O . GLY C 1 138 ? 25.896 42.585 76.298 1.00 13.45 161 GLY C O 1
ATOM 5786 N N . GLN C 1 139 ? 25.302 43.135 78.374 1.00 12.06 162 GLN C N 1
ATOM 5787 C CA . GLN C 1 139 ? 24.017 42.427 78.388 1.00 13.93 162 GLN C CA 1
ATOM 5788 C C . GLN C 1 139 ? 22.758 43.222 78.783 1.00 14.77 162 GLN C C 1
ATOM 5789 O O . GLN C 1 139 ? 21.702 42.630 78.806 1.00 15.82 162 GLN C O 1
ATOM 5795 N N . PRO C 1 140 ? 22.850 44.487 79.140 1.00 13.96 163 PRO C N 1
ATOM 5796 C CA . PRO C 1 140 ? 21.691 45.121 79.785 1.00 13.18 163 PRO C CA 1
ATOM 5797 C C . PRO C 1 140 ? 20.387 45.049 78.988 1.00 13.92 163 PRO C C 1
ATOM 5798 O O . PRO C 1 140 ? 19.337 44.880 79.564 1.00 15.55 163 PRO C O 1
ATOM 5802 N N . VAL C 1 141 ? 20.483 45.172 77.666 1.00 12.95 164 VAL C N 1
ATOM 5803 C CA . VAL C 1 141 ? 19.286 45.250 76.843 1.00 13.54 164 VAL C CA 1
ATOM 5804 C C . VAL C 1 141 ? 18.498 43.941 76.867 1.00 19.69 164 VAL C C 1
ATOM 5805 O O . VAL C 1 141 ? 17.266 43.956 76.779 1.00 15.57 164 VAL C O 1
ATOM 5809 N N . SER C 1 142 ? 19.189 42.813 77.015 1.00 15.17 165 SER C N 1
ATOM 5810 C CA . SER C 1 142 ? 18.503 41.517 76.996 1.00 14.84 165 SER C CA 1
ATOM 5811 C C . SER C 1 142 ? 17.518 41.365 78.154 1.00 17.73 165 SER C C 1
ATOM 5812 O O . SER C 1 142 ? 16.519 40.645 78.042 1.00 22.00 165 SER C O 1
ATOM 5815 N N . PHE C 1 143 ? 17.780 42.054 79.259 1.00 15.05 166 PHE C N 1
ATOM 5816 C CA . PHE C 1 143 ? 16.925 41.946 80.435 1.00 16.48 166 PHE C CA 1
ATOM 5817 C C . PHE C 1 143 ? 15.703 42.843 80.345 1.00 19.54 166 PHE C C 1
ATOM 5818 O O . PHE C 1 143 ? 14.765 42.707 81.131 1.00 20.48 166 PHE C O 1
ATOM 5826 N N . LEU C 1 144 ? 15.718 43.755 79.379 1.00 16.63 167 LEU C N 1
ATOM 5827 C CA . LEU C 1 144 ? 14.726 44.826 79.320 1.00 18.62 167 LEU C CA 1
ATOM 5828 C C . LEU C 1 144 ? 13.660 44.611 78.250 1.00 16.78 167 LEU C C 1
ATOM 5829 O O . LEU C 1 144 ? 12.573 45.189 78.338 1.00 18.33 167 LEU C O 1
ATOM 5834 N N . LEU C 1 145 ? 13.982 43.805 77.242 1.00 17.73 168 LEU C N 1
ATOM 5835 C CA . LEU C 1 145 ? 13.089 43.612 76.091 1.00 18.86 168 LEU C CA 1
ATOM 5836 C C . LEU C 1 145 ? 12.134 42.442 76.290 1.00 19.53 168 LEU C C 1
ATOM 5837 O O . LEU C 1 145 ? 12.561 41.310 76.518 1.00 20.68 168 LEU C O 1
ATOM 5842 N N . ARG C 1 146 ? 10.844 42.733 76.175 1.00 20.76 169 ARG C N 1
ATOM 5843 C CA A ARG C 1 146 ? 9.807 41.732 76.408 0.42 26.31 169 ARG C CA 1
ATOM 5844 C CA B ARG C 1 146 ? 9.790 41.745 76.395 0.58 26.34 169 ARG C CA 1
ATOM 5845 C C . ARG C 1 146 ? 9.978 40.500 75.531 1.00 24.08 169 ARG C C 1
ATOM 5846 O O . ARG C 1 146 ? 9.880 39.372 76.019 1.00 24.01 169 ARG C O 1
ATOM 5861 N N . GLU C 1 147 ? 10.238 40.711 74.244 1.00 22.45 170 GLU C N 1
ATOM 5862 C CA . GLU C 1 147 ? 10.306 39.602 73.287 1.00 24.72 170 GLU C CA 1
ATOM 5863 C C . GLU C 1 147 ? 11.421 38.589 73.555 1.00 28.12 170 GLU C C 1
ATOM 5864 O O . GLU C 1 147 ? 11.373 37.460 73.066 1.00 26.99 170 GLU C O 1
ATOM 5870 N N . LEU C 1 148 ? 12.427 38.986 74.324 1.00 23.40 171 LEU C N 1
ATOM 5871 C CA . LEU C 1 148 ? 13.575 38.115 74.551 1.00 21.71 171 LEU C CA 1
ATOM 5872 C C . LEU C 1 148 ? 13.473 37.262 75.807 1.00 24.81 171 LEU C C 1
ATOM 5873 O O . LEU C 1 148 ? 14.344 36.428 76.057 1.00 31.09 171 LEU C O 1
ATOM 5878 N N . GLN C 1 149 ? 12.425 37.449 76.600 1.00 22.79 172 GLN C N 1
ATOM 5879 C CA A GLN C 1 149 ? 12.380 36.884 77.953 0.42 26.70 172 GLN C CA 1
ATOM 5880 C CA B GLN C 1 149 ? 12.443 36.875 77.939 0.58 26.70 172 GLN C CA 1
ATOM 5881 C C . GLN C 1 149 ? 12.427 35.354 78.033 1.00 27.07 172 GLN C C 1
ATOM 5882 O O . GLN C 1 149 ? 12.909 34.801 79.016 1.00 28.94 172 GLN C O 1
ATOM 5893 N N . ASP C 1 150 ? 11.932 34.670 77.007 1.00 29.52 173 ASP C N 1
ATOM 5894 C CA . ASP C 1 150 ? 11.984 33.207 77.047 1.00 31.05 173 ASP C CA 1
ATOM 5895 C C . ASP C 1 150 ? 13.405 32.671 76.821 1.00 37.09 173 ASP C C 1
ATOM 5896 O O . ASP C 1 150 ? 13.661 31.483 77.012 1.00 32.25 173 ASP C O 1
ATOM 5901 N N . LYS C 1 151 ? 14.333 33.551 76.450 1.00 27.40 174 LYS C N 1
ATOM 5902 C CA . LYS C 1 151 ? 15.709 33.123 76.196 1.00 29.16 174 LYS C CA 1
ATOM 5903 C C . LYS C 1 151 ? 16.708 33.689 77.208 1.00 27.40 174 LYS C C 1
ATOM 5904 O O . LYS C 1 151 ? 17.919 33.521 77.055 1.00 29.48 174 LYS C O 1
ATOM 5910 N N . VAL C 1 152 ? 16.200 34.356 78.237 1.00 26.07 175 VAL C N 1
ATOM 5911 C CA . VAL C 1 152 ? 17.063 34.928 79.268 1.00 23.61 175 VAL C CA 1
ATOM 5912 C C . VAL C 1 152 ? 16.845 34.226 80.608 1.00 26.03 175 VAL C C 1
ATOM 5913 O O . VAL C 1 152 ? 15.796 34.383 81.223 1.00 24.90 175 VAL C O 1
ATOM 5917 N N . PRO C 1 153 ? 17.847 33.457 81.073 1.00 26.03 176 PRO C N 1
ATOM 5918 C CA . PRO C 1 153 ? 17.742 32.763 82.365 1.00 22.15 176 PRO C CA 1
ATOM 5919 C C . PRO C 1 153 ? 17.626 33.727 83.551 1.00 29.25 176 PRO C C 1
ATOM 5920 O O . PRO C 1 153 ? 18.023 34.893 83.451 1.00 25.90 176 PRO C O 1
ATOM 5924 N N . GLN C 1 154 ? 17.085 33.242 84.663 1.00 26.40 177 GLN C N 1
ATOM 5925 C CA . GLN C 1 154 ? 16.937 34.060 85.864 1.00 27.04 177 GLN C CA 1
ATOM 5926 C C . GLN C 1 154 ? 18.258 34.109 86.630 1.00 28.00 177 GLN C C 1
ATOM 5927 O O . GLN C 1 154 ? 18.745 33.085 87.108 1.00 29.52 177 GLN C O 1
ATOM 5933 N N . LEU C 1 155 ? 18.840 35.299 86.734 1.00 22.64 178 LEU C N 1
ATOM 5934 C CA . LEU C 1 155 ? 20.096 35.472 87.458 1.00 20.65 178 LEU C CA 1
ATOM 5935 C C . LEU C 1 155 ? 19.817 35.760 88.927 1.00 22.16 178 LEU C C 1
ATOM 5936 O O . LEU C 1 155 ? 18.812 36.388 89.258 1.00 21.28 178 LEU C O 1
ATOM 5941 N N . PRO C 1 156 ? 20.708 35.303 89.822 1.00 20.80 179 PRO C N 1
ATOM 5942 C CA . PRO C 1 156 ? 20.552 35.685 91.227 1.00 21.32 179 PRO C CA 1
ATOM 5943 C C . PRO C 1 156 ? 20.679 37.197 91.363 1.00 27.88 179 PRO C C 1
ATOM 5944 O O . PRO C 1 156 ? 21.599 37.799 90.789 1.00 22.75 179 PRO C O 1
ATOM 5948 N N . GLY C 1 157 ? 19.736 37.802 92.079 1.00 23.19 180 GLY C N 1
ATOM 5949 C CA . GLY C 1 157 ? 19.682 39.243 92.228 1.00 21.67 180 GLY C CA 1
ATOM 5950 C C . GLY C 1 157 ? 18.844 39.964 91.184 1.00 17.20 180 GLY C C 1
ATOM 5951 O O . GLY C 1 157 ? 18.663 41.176 91.289 1.00 20.58 180 GLY C O 1
ATOM 5952 N N . PHE C 1 158 ? 18.322 39.229 90.200 1.00 19.61 181 PHE C N 1
ATOM 5953 C CA . PHE C 1 158 ? 17.596 39.828 89.076 1.00 20.13 181 PHE C CA 1
ATOM 5954 C C . PHE C 1 158 ? 16.083 39.560 89.098 1.00 23.92 181 PHE C C 1
ATOM 5955 O O . PHE C 1 158 ? 15.386 39.905 88.147 1.00 23.15 181 PHE C O 1
ATOM 5963 N N . SER C 1 159 ? 15.572 38.953 90.166 1.00 27.89 182 SER C N 1
ATOM 5964 C CA . SER C 1 159 ? 14.163 38.531 90.168 1.00 28.48 182 SER C CA 1
ATOM 5965 C C . SER C 1 159 ? 13.170 39.690 90.137 1.00 26.64 182 SER C C 1
ATOM 5966 O O . SER C 1 159 ? 12.037 39.525 89.684 1.00 26.94 182 SER C O 1
ATOM 5969 N N . TRP C 1 160 ? 13.598 40.859 90.605 1.00 20.49 183 TRP C N 1
ATOM 5970 C CA . TRP C 1 160 ? 12.739 42.041 90.652 1.00 21.41 183 TRP C CA 1
ATOM 5971 C C . TRP C 1 160 ? 12.480 42.611 89.269 1.00 26.41 183 TRP C C 1
ATOM 5972 O O . TRP C 1 160 ? 11.577 43.426 89.085 1.00 26.50 183 TRP C O 1
ATOM 5983 N N . ILE C 1 161 ? 13.282 42.187 88.299 1.00 25.50 184 ILE C N 1
ATOM 5984 C CA . ILE C 1 161 ? 13.204 42.759 86.967 1.00 29.13 184 ILE C CA 1
ATOM 5985 C C . ILE C 1 161 ? 12.067 42.158 86.154 1.00 31.61 184 ILE C C 1
ATOM 5986 O O . ILE C 1 161 ? 11.957 40.936 86.010 1.00 37.04 184 ILE C O 1
ATOM 5991 N N . LYS C 1 162 ? 11.219 43.036 85.638 1.00 32.84 185 LYS C N 1
ATOM 5992 C CA . LYS C 1 162 ? 10.264 42.668 84.613 1.00 40.53 185 LYS C CA 1
ATOM 5993 C C . LYS C 1 162 ? 10.661 43.434 83.368 1.00 38.16 185 LYS C C 1
ATOM 5994 O O . LYS C 1 162 ? 10.874 44.644 83.433 1.00 42.91 185 LYS C O 1
ATOM 6000 N N . PRO C 1 163 ? 10.784 42.736 82.231 1.00 32.30 186 PRO C N 1
ATOM 6001 C CA . PRO C 1 163 ? 10.976 43.454 80.967 1.00 28.85 186 PRO C CA 1
ATOM 6002 C C . PRO C 1 163 ? 9.820 44.429 80.764 1.00 36.92 186 PRO C C 1
ATOM 6003 O O . PRO C 1 163 ? 8.672 44.068 81.030 1.00 43.16 186 PRO C O 1
ATOM 6007 N N . CYS C 1 164 ? 10.111 45.650 80.331 1.00 39.97 187 CYS C N 1
ATOM 6008 C CA . CYS C 1 164 ? 9.059 46.654 80.191 1.00 46.64 187 CYS C CA 1
ATOM 6009 C C . CYS C 1 164 ? 9.132 47.373 78.849 1.00 40.15 187 CYS C C 1
ATOM 6010 O O . CYS C 1 164 ? 8.454 48.379 78.643 1.00 46.97 187 CYS C O 1
ATOM 6013 N N . ILE C 1 165 ? 9.953 46.854 77.942 1.00 27.73 188 ILE C N 1
ATOM 6014 C CA . ILE C 1 165 ? 10.148 47.482 76.641 1.00 32.80 188 ILE C CA 1
ATOM 6015 C C . ILE C 1 165 ? 9.955 46.484 75.504 1.00 27.36 188 ILE C C 1
ATOM 6016 O O . ILE C 1 165 ? 10.485 45.377 75.558 1.00 24.16 188 ILE C O 1
ATOM 6021 N N . SER C 1 166 ? 9.216 46.876 74.466 1.00 24.41 189 SER C N 1
ATOM 6022 C CA A SER C 1 166 ? 9.124 46.049 73.269 0.56 24.81 189 SER C CA 1
ATOM 6023 C CA B SER C 1 166 ? 9.104 46.067 73.256 0.44 24.84 189 SER C CA 1
ATOM 6024 C C . SER C 1 166 ? 10.325 46.298 72.373 1.00 24.58 189 SER C C 1
ATOM 6025 O O . SER C 1 166 ? 10.902 47.387 72.379 1.00 20.38 189 SER C O 1
ATOM 6030 N N . SER C 1 167 ? 10.696 45.283 71.600 1.00 24.22 190 SER C N 1
ATOM 6031 C CA . SER C 1 167 ? 11.833 45.379 70.692 1.00 24.79 190 SER C CA 1
ATOM 6032 C C . SER C 1 167 ? 11.656 46.486 69.655 1.00 25.62 190 SER C C 1
ATOM 6033 O O . SER C 1 167 ? 12.633 46.959 69.084 1.00 21.82 190 SER C O 1
ATOM 6036 N N . ALA C 1 168 ? 10.413 46.903 69.413 1.00 19.70 191 ALA C N 1
ATOM 6037 C CA . ALA C 1 168 ? 10.142 47.960 68.447 1.00 20.49 191 ALA C CA 1
ATOM 6038 C C . ALA C 1 168 ? 10.354 49.344 69.051 1.00 20.54 191 ALA C C 1
ATOM 6039 O O . ALA C 1 168 ? 10.253 50.352 68.344 1.00 21.12 191 ALA C O 1
ATOM 6041 N N . SER C 1 169 ? 10.646 49.387 70.351 1.00 18.27 192 SER C N 1
ATOM 6042 C CA . SER C 1 169 ? 10.733 50.654 71.081 1.00 15.09 192 SER C CA 1
ATOM 6043 C C . SER C 1 169 ? 12.157 51.059 71.428 1.00 14.77 192 SER C C 1
ATOM 6044 O O . SER C 1 169 ? 12.358 52.001 72.205 1.00 15.54 192 SER C O 1
ATOM 6047 N N . ILE C 1 170 ? 13.131 50.365 70.854 1.00 14.96 193 ILE C N 1
ATOM 6048 C CA . ILE C 1 170 ? 14.541 50.766 70.997 1.00 15.20 193 ILE C CA 1
ATOM 6049 C C . ILE C 1 170 ? 15.199 50.912 69.626 1.00 16.50 193 ILE C C 1
ATOM 6050 O O . ILE C 1 170 ? 15.013 50.075 68.740 1.00 16.09 193 ILE C O 1
ATOM 6055 N N . VAL C 1 171 ? 15.933 52.006 69.435 1.00 14.21 194 VAL C N 1
ATOM 6056 C CA . VAL C 1 171 ? 16.737 52.188 68.225 1.00 13.39 194 VAL C CA 1
ATOM 6057 C C . VAL C 1 171 ? 18.183 52.427 68.636 1.00 12.59 194 VAL C C 1
ATOM 6058 O O . VAL C 1 171 ? 18.448 53.234 69.530 1.00 13.58 194 VAL C O 1
ATOM 6062 N N . TYR C 1 172 ? 19.102 51.722 67.983 1.00 13.35 195 TYR C N 1
ATOM 6063 C CA . TYR C 1 172 ? 20.533 51.905 68.230 1.00 14.10 195 TYR C CA 1
ATOM 6064 C C . TYR C 1 172 ? 21.123 52.885 67.232 1.00 14.35 195 TYR C C 1
ATOM 6065 O O . TYR C 1 172 ? 20.745 52.885 66.055 1.00 14.81 195 TYR C O 1
ATOM 6074 N N . ILE C 1 173 ? 22.089 53.682 67.691 1.00 12.06 196 ILE C N 1
ATOM 6075 C CA . ILE C 1 173 ? 22.886 54.515 66.797 1.00 10.75 196 ILE C CA 1
ATOM 6076 C C . ILE C 1 173 ? 24.362 54.392 67.155 1.00 12.89 196 ILE C C 1
ATOM 6077 O O . ILE C 1 173 ? 24.745 54.595 68.312 1.00 13.66 196 ILE C O 1
ATOM 6082 N N . GLY C 1 174 ? 25.180 54.060 66.181 1.00 12.20 197 GLY C N 1
ATOM 6083 C CA . GLY C 1 174 ? 26.607 54.039 66.348 1.00 11.10 197 GLY C CA 1
ATOM 6084 C C . GLY C 1 174 ? 27.343 52.701 66.284 1.00 10.90 197 GLY C C 1
ATOM 6085 O O . GLY C 1 174 ? 28.512 52.639 66.375 1.00 11.92 197 GLY C O 1
ATOM 6086 N N . LEU C 1 175 ? 26.582 51.637 66.110 1.00 11.20 198 LEU C N 1
ATOM 6087 C CA . LEU C 1 175 ? 27.132 50.303 66.199 1.00 11.50 198 LEU C CA 1
ATOM 6088 C C . LEU C 1 175 ? 28.237 49.900 65.254 1.00 13.96 198 LEU C C 1
ATOM 6089 O O . LEU C 1 175 ? 28.119 50.066 64.091 1.00 12.72 198 LEU C O 1
ATOM 6094 N N . ARG C 1 176 ? 29.296 49.366 65.815 1.00 11.50 199 ARG C N 1
ATOM 6095 C CA . ARG C 1 176 ? 30.405 48.912 65.036 1.00 13.74 199 ARG C CA 1
ATOM 6096 C C . ARG C 1 176 ? 31.156 47.704 65.595 1.00 14.36 199 ARG C C 1
ATOM 6097 O O . ARG C 1 176 ? 32.005 47.225 64.982 1.00 16.86 199 ARG C O 1
ATOM 6105 N N . ASP C 1 177 ? 30.804 47.255 66.779 1.00 13.32 200 ASP C N 1
ATOM 6106 C CA . ASP C 1 177 ? 31.419 46.061 67.358 1.00 15.43 200 ASP C CA 1
ATOM 6107 C C . ASP C 1 177 ? 30.321 45.211 67.982 1.00 17.21 200 ASP C C 1
ATOM 6108 O O . ASP C 1 177 ? 29.902 45.428 69.123 1.00 16.56 200 ASP C O 1
ATOM 6113 N N . VAL C 1 178 ? 29.833 44.261 67.198 1.00 14.31 201 VAL C N 1
ATOM 6114 C CA . VAL C 1 178 ? 28.662 43.479 67.561 1.00 13.31 201 VAL C CA 1
ATOM 6115 C C . VAL C 1 178 ? 29.054 42.004 67.515 1.00 12.53 201 VAL C C 1
ATOM 6116 O O . VAL C 1 178 ? 29.653 41.539 66.537 1.00 16.34 201 VAL C O 1
ATOM 6120 N N . ASP C 1 179 ? 28.756 41.267 68.582 1.00 14.49 202 ASP C N 1
ATOM 6121 C CA . ASP C 1 179 ? 29.119 39.849 68.612 1.00 15.46 202 ASP C CA 1
ATOM 6122 C C . ASP C 1 179 ? 28.145 39.076 67.737 1.00 17.54 202 ASP C C 1
ATOM 6123 O O . ASP C 1 179 ? 26.997 39.495 67.583 1.00 14.87 202 ASP C O 1
ATOM 6128 N N . PRO C 1 180 ? 28.592 37.945 67.164 1.00 15.31 203 PRO C N 1
ATOM 6129 C CA . PRO C 1 180 ? 27.685 37.215 66.262 1.00 19.48 203 PRO C CA 1
ATOM 6130 C C . PRO C 1 180 ? 26.302 36.882 66.852 1.00 17.69 203 PRO C C 1
ATOM 6131 O O . PRO C 1 180 ? 25.290 37.041 66.155 1.00 18.84 203 PRO C O 1
ATOM 6135 N N . PRO C 1 181 ? 26.228 36.464 68.123 1.00 17.58 204 PRO C N 1
ATOM 6136 C CA . PRO C 1 181 ? 24.864 36.178 68.578 1.00 16.36 204 PRO C CA 1
ATOM 6137 C C . PRO C 1 181 ? 24.024 37.424 68.802 1.00 22.70 204 PRO C C 1
ATOM 6138 O O . PRO C 1 181 ? 22.799 37.330 68.761 1.00 18.30 204 PRO C O 1
ATOM 6142 N N . GLU C 1 182 ? 24.659 38.570 69.029 1.00 15.18 205 GLU C N 1
ATOM 6143 C CA . GLU C 1 182 ? 23.912 39.820 69.078 1.00 15.97 205 GLU C CA 1
ATOM 6144 C C . GLU C 1 182 ? 23.352 40.156 67.706 1.00 16.36 205 GLU C C 1
ATOM 6145 O O . GLU C 1 182 ? 22.222 40.631 67.603 1.00 17.06 205 GLU C O 1
ATOM 6151 N N . HIS C 1 183 ? 24.155 39.951 66.663 1.00 15.54 206 HIS C N 1
ATOM 6152 C CA . HIS C 1 183 ? 23.688 40.202 65.303 1.00 16.12 206 HIS C CA 1
ATOM 6153 C C . HIS C 1 183 ? 22.464 39.326 65.026 1.00 21.65 206 HIS C C 1
ATOM 6154 O O . HIS C 1 183 ? 21.484 39.779 64.436 1.00 20.27 206 HIS C O 1
ATOM 6161 N N . PHE C 1 184 ? 22.520 38.080 65.485 1.00 17.11 207 PHE C N 1
ATOM 6162 C CA . PHE C 1 184 ? 21.404 37.162 65.285 1.00 18.50 207 PHE C CA 1
ATOM 6163 C C . PHE C 1 184 ? 20.175 37.689 66.001 1.00 20.77 207 PHE C C 1
ATOM 6164 O O . PHE C 1 184 ? 19.074 37.689 65.456 1.00 21.14 207 PHE C O 1
ATOM 6172 N N . ILE C 1 185 ? 20.366 38.159 67.226 1.00 17.13 208 ILE C N 1
ATOM 6173 C CA . ILE C 1 185 ? 19.261 38.707 67.988 1.00 15.31 208 ILE C CA 1
ATOM 6174 C C . ILE C 1 185 ? 18.651 39.932 67.309 1.00 23.58 208 ILE C C 1
ATOM 6175 O O . ILE C 1 185 ? 17.432 40.027 67.183 1.00 19.26 208 ILE C O 1
ATOM 6180 N N . LEU C 1 186 ? 19.490 40.862 66.855 1.00 15.94 209 LEU C N 1
ATOM 6181 C CA . LEU C 1 186 ? 18.978 42.083 66.231 1.00 17.52 209 LEU C CA 1
ATOM 6182 C C . LEU C 1 186 ? 18.141 41.753 64.998 1.00 21.28 209 LEU C C 1
ATOM 6183 O O . LEU C 1 186 ? 17.068 42.323 64.800 1.00 20.28 209 LEU C O 1
ATOM 6188 N N . LYS C 1 187 ? 18.632 40.820 64.193 1.00 17.13 210 LYS C N 1
ATOM 6189 C CA . LYS C 1 187 ? 17.933 40.431 62.969 1.00 23.07 210 LYS C CA 1
ATOM 6190 C C . LYS C 1 187 ? 16.658 39.654 63.276 1.00 27.57 210 LYS C C 1
ATOM 6191 O O . LYS C 1 187 ? 15.589 39.970 62.746 1.00 24.22 210 LYS C O 1
ATOM 6197 N N . ASN C 1 188 ? 16.777 38.640 64.128 1.00 22.14 211 ASN C N 1
ATOM 6198 C CA . ASN C 1 188 ? 15.659 37.744 64.444 1.00 25.20 211 ASN C CA 1
ATOM 6199 C C . ASN C 1 188 ? 14.465 38.480 65.045 1.00 28.89 211 ASN C C 1
ATOM 6200 O O . ASN C 1 188 ? 13.312 38.133 64.784 1.00 24.70 211 ASN C O 1
ATOM 6205 N N . TYR C 1 189 ? 14.741 39.508 65.841 1.00 20.89 212 TYR C N 1
ATOM 6206 C CA . TYR C 1 189 ? 13.689 40.258 66.506 1.00 18.71 212 TYR C CA 1
ATOM 6207 C C . TYR C 1 189 ? 13.383 41.599 65.832 1.00 16.06 212 TYR C C 1
ATOM 6208 O O . TYR C 1 189 ? 12.599 42.400 66.362 1.00 21.26 212 TYR C O 1
ATOM 6217 N N . ASP C 1 190 ? 14.001 41.827 64.675 1.00 19.60 213 ASP C N 1
ATOM 6218 C CA . ASP C 1 190 ? 13.759 43.024 63.866 1.00 19.65 213 ASP C CA 1
ATOM 6219 C C . ASP C 1 190 ? 13.973 44.303 64.666 1.00 19.33 213 ASP C C 1
ATOM 6220 O O . ASP C 1 190 ? 13.188 45.254 64.588 1.00 21.01 213 ASP C O 1
ATOM 6225 N N . ILE C 1 191 ? 15.053 44.323 65.437 1.00 18.40 214 ILE C N 1
ATOM 6226 C CA . ILE C 1 191 ? 15.405 45.502 66.201 1.00 16.38 214 ILE C CA 1
ATOM 6227 C C . ILE C 1 191 ? 16.140 46.469 65.285 1.00 15.52 214 ILE C C 1
ATOM 6228 O O . ILE C 1 191 ? 17.078 46.089 64.584 1.00 20.30 214 ILE C O 1
ATOM 6233 N N . GLN C 1 192 ? 15.699 47.720 65.286 1.00 15.13 215 GLN C N 1
ATOM 6234 C CA . GLN C 1 192 ? 16.224 48.700 64.351 1.00 17.77 215 GLN C CA 1
ATOM 6235 C C . GLN C 1 192 ? 17.514 49.335 64.847 1.00 17.20 215 GLN C C 1
ATOM 6236 O O . GLN C 1 192 ? 17.638 49.699 66.018 1.00 16.94 215 GLN C O 1
ATOM 6242 N N . TYR C 1 193 ? 18.480 49.444 63.949 1.00 15.81 216 TYR C N 1
ATOM 6243 C CA . TYR C 1 193 ? 19.752 50.057 64.310 1.00 15.34 216 TYR C CA 1
ATOM 6244 C C . TYR C 1 193 ? 20.351 50.815 63.144 1.00 16.54 216 TYR C C 1
ATOM 6245 O O . TYR C 1 193 ? 20.136 50.470 61.978 1.00 18.07 216 TYR C O 1
ATOM 6254 N N . PHE C 1 194 ? 21.104 51.860 63.472 1.00 12.86 217 PHE C N 1
ATOM 6255 C CA . PHE C 1 194 ? 21.875 52.599 62.490 1.00 13.43 217 PHE C CA 1
ATOM 6256 C C . PHE C 1 194 ? 23.327 52.462 62.893 1.00 15.43 217 PHE C C 1
ATOM 6257 O O . PHE C 1 194 ? 23.788 53.117 63.841 1.00 15.63 217 PHE C O 1
ATOM 6265 N N . SER C 1 195 ? 24.030 51.565 62.208 1.00 12.09 218 SER C N 1
ATOM 6266 C CA . SER C 1 195 ? 25.444 51.310 62.466 1.00 13.21 218 SER C CA 1
ATOM 6267 C C . SER C 1 195 ? 26.267 52.459 61.933 1.00 11.93 218 SER C C 1
ATOM 6268 O O . SER C 1 195 ? 25.734 53.357 61.266 1.00 13.31 218 SER C O 1
ATOM 6271 N N . MET C 1 196 ? 27.573 52.440 62.205 1.00 11.81 219 MET C N 1
ATOM 6272 C CA . MET C 1 196 ? 28.441 53.461 61.614 1.00 9.80 219 MET C CA 1
ATOM 6273 C C . MET C 1 196 ? 28.352 53.460 60.096 1.00 12.92 219 MET C C 1
ATOM 6274 O O . MET C 1 196 ? 28.417 54.511 59.466 1.00 13.63 219 MET C O 1
ATOM 6279 N N . ARG C 1 197 ? 28.208 52.274 59.513 1.00 12.55 220 ARG C N 1
ATOM 6280 C CA . ARG C 1 197 ? 28.053 52.162 58.062 1.00 12.89 220 ARG C CA 1
ATOM 6281 C C . ARG C 1 197 ? 26.769 52.863 57.600 1.00 12.82 220 ARG C C 1
ATOM 6282 O O . ARG C 1 197 ? 26.777 53.570 56.591 1.00 12.19 220 ARG C O 1
ATOM 6290 N N . ASP C 1 198 ? 25.671 52.688 58.335 1.00 13.25 221 ASP C N 1
ATOM 6291 C CA . ASP C 1 198 ? 24.438 53.414 58.020 1.00 11.68 221 ASP C CA 1
ATOM 6292 C C . ASP C 1 198 ? 24.615 54.926 58.120 1.00 14.89 221 ASP C C 1
ATOM 6293 O O . ASP C 1 198 ? 24.066 55.673 57.322 1.00 13.63 221 ASP C O 1
ATOM 6298 N N . ILE C 1 199 ? 25.389 55.382 59.101 1.00 11.04 222 ILE C N 1
ATOM 6299 C CA . ILE C 1 199 ? 25.662 56.810 59.205 1.00 11.53 222 ILE C CA 1
ATOM 6300 C C . ILE C 1 199 ? 26.517 57.313 58.028 1.00 13.35 222 ILE C C 1
ATOM 6301 O O . ILE C 1 199 ? 26.265 58.393 57.478 1.00 14.35 222 ILE C O 1
ATOM 6306 N N . ASP C 1 200 ? 27.516 56.530 57.632 1.00 11.37 223 ASP C N 1
ATOM 6307 C CA . ASP C 1 200 ? 28.343 56.857 56.472 1.00 12.99 223 ASP C CA 1
ATOM 6308 C C . ASP C 1 200 ? 27.484 57.027 55.220 1.00 13.38 223 ASP C C 1
ATOM 6309 O O . ASP C 1 200 ? 27.772 57.877 54.374 1.00 14.14 223 ASP C O 1
ATOM 6314 N N . ARG C 1 201 ? 26.438 56.206 55.116 1.00 13.64 224 ARG C N 1
ATOM 6315 C CA . ARG C 1 201 ? 25.544 56.221 53.944 1.00 13.24 224 ARG C CA 1
ATOM 6316 C C . ARG C 1 201 ? 24.521 57.348 53.981 1.00 13.22 224 ARG C C 1
ATOM 6317 O O . ARG C 1 201 ? 24.403 58.129 53.024 1.00 15.95 224 ARG C O 1
ATOM 6325 N N . LEU C 1 202 ? 23.800 57.447 55.095 1.00 13.90 225 LEU C N 1
ATOM 6326 C CA . LEU C 1 202 ? 22.654 58.348 55.217 1.00 12.78 225 LEU C CA 1
ATOM 6327 C C . LEU C 1 202 ? 23.024 59.752 55.671 1.00 15.86 225 LEU C C 1
ATOM 6328 O O . LEU C 1 202 ? 22.363 60.718 55.280 1.00 15.56 225 LEU C O 1
ATOM 6333 N N . GLY C 1 203 ? 24.070 59.864 56.491 1.00 14.76 226 GLY C N 1
ATOM 6334 C CA . GLY C 1 203 ? 24.346 61.110 57.196 1.00 12.66 226 GLY C CA 1
ATOM 6335 C C . GLY C 1 203 ? 23.530 61.172 58.472 1.00 14.82 226 GLY C C 1
ATOM 6336 O O . GLY C 1 203 ? 22.405 60.644 58.558 1.00 13.98 226 GLY C O 1
ATOM 6337 N N . ILE C 1 204 ? 24.092 61.822 59.484 1.00 13.03 227 ILE C N 1
ATOM 6338 C CA . ILE C 1 204 ? 23.461 61.854 60.792 1.00 13.70 227 ILE C CA 1
ATOM 6339 C C . ILE C 1 204 ? 22.076 62.524 60.779 1.00 12.19 227 ILE C C 1
ATOM 6340 O O . ILE C 1 204 ? 21.197 62.134 61.561 1.00 14.37 227 ILE C O 1
ATOM 6345 N N . GLN C 1 205 ? 21.855 63.511 59.903 1.00 13.86 228 GLN C N 1
ATOM 6346 C CA . GLN C 1 205 ? 20.532 64.145 59.861 1.00 14.34 228 GLN C CA 1
ATOM 6347 C C . GLN C 1 205 ? 19.446 63.118 59.554 1.00 14.98 228 GLN C C 1
ATOM 6348 O O . GLN C 1 205 ? 18.437 63.029 60.264 1.00 13.63 228 GLN C O 1
ATOM 6354 N N . LYS C 1 206 ? 19.649 62.366 58.477 1.00 14.51 229 LYS C N 1
ATOM 6355 C CA . LYS C 1 206 ? 18.674 61.363 58.069 1.00 13.14 229 LYS C CA 1
ATOM 6356 C C . LYS C 1 206 ? 18.545 60.245 59.107 1.00 14.17 229 LYS C C 1
ATOM 6357 O O . LYS C 1 206 ? 17.445 59.757 59.344 1.00 15.03 229 LYS C O 1
ATOM 6363 N N . VAL C 1 207 ? 19.656 59.857 59.734 1.00 12.00 230 VAL C N 1
ATOM 6364 C CA . VAL C 1 207 ? 19.597 58.872 60.816 1.00 13.60 230 VAL C CA 1
ATOM 6365 C C . VAL C 1 207 ? 18.674 59.317 61.949 1.00 12.50 230 VAL C C 1
ATOM 6366 O O . VAL C 1 207 ? 17.848 58.533 62.427 1.00 14.12 230 VAL C O 1
ATOM 6370 N N . MET C 1 208 ? 18.775 60.578 62.372 1.00 12.25 231 MET C N 1
ATOM 6371 C CA . MET C 1 208 ? 17.906 61.045 63.450 1.00 12.50 231 MET C CA 1
ATOM 6372 C C . MET C 1 208 ? 16.449 61.127 62.994 1.00 15.26 231 MET C C 1
ATOM 6373 O O . MET C 1 208 ? 15.553 60.759 63.732 1.00 14.60 231 MET C O 1
ATOM 6378 N N . GLU C 1 209 ? 16.218 61.598 61.771 1.00 14.81 232 GLU C N 1
ATOM 6379 C CA . GLU C 1 209 ? 14.861 61.653 61.236 1.00 16.57 232 GLU C CA 1
ATOM 6380 C C . GLU C 1 209 ? 14.199 60.282 61.246 1.00 17.11 232 GLU C C 1
ATOM 6381 O O . GLU C 1 209 ? 13.049 60.138 61.683 1.00 16.52 232 GLU C O 1
ATOM 6387 N N . ARG C 1 210 ? 14.936 59.276 60.791 1.00 15.12 233 ARG C N 1
ATOM 6388 C CA . ARG C 1 210 ? 14.401 57.920 60.710 1.00 15.86 233 ARG C CA 1
ATOM 6389 C C . ARG C 1 210 ? 14.197 57.329 62.096 1.00 15.09 233 ARG C C 1
ATOM 6390 O O . ARG C 1 210 ? 13.210 56.634 62.340 1.00 17.60 233 ARG C O 1
ATOM 6398 N N . THR C 1 211 ? 15.131 57.612 63.000 1.00 15.30 234 THR C N 1
ATOM 6399 C CA . THR C 1 211 ? 15.011 57.162 64.382 1.00 15.70 234 THR C CA 1
ATOM 6400 C C . THR C 1 211 ? 13.705 57.638 64.996 1.00 15.83 234 THR C C 1
ATOM 6401 O O . THR C 1 211 ? 12.942 56.846 65.565 1.00 16.93 234 THR C O 1
ATOM 6405 N N . PHE C 1 212 ? 13.420 58.928 64.855 1.00 15.00 235 PHE C N 1
ATOM 6406 C CA . PHE C 1 212 ? 12.207 59.472 65.450 1.00 16.77 235 PHE C CA 1
ATOM 6407 C C . PHE C 1 212 ? 10.945 59.009 64.730 1.00 19.53 235 PHE C C 1
ATOM 6408 O O . PHE C 1 212 ? 9.915 58.808 65.367 1.00 19.35 235 PHE C O 1
ATOM 6416 N N . ASP C 1 213 ? 11.025 58.778 63.426 1.00 19.62 236 ASP C N 1
ATOM 6417 C CA A ASP C 1 213 ? 9.871 58.219 62.725 0.56 20.16 236 ASP C CA 1
ATOM 6418 C CA B ASP C 1 213 ? 9.892 58.203 62.701 0.44 20.18 236 ASP C CA 1
ATOM 6419 C C . ASP C 1 213 ? 9.524 56.840 63.285 1.00 20.56 236 ASP C C 1
ATOM 6420 O O . ASP C 1 213 ? 8.352 56.535 63.513 1.00 23.71 236 ASP C O 1
ATOM 6429 N N . LEU C 1 214 ? 10.545 56.020 63.533 1.00 17.89 237 LEU C N 1
ATOM 6430 C CA . LEU C 1 214 ? 10.345 54.690 64.096 1.00 17.24 237 LEU C CA 1
ATOM 6431 C C . LEU C 1 214 ? 9.740 54.727 65.495 1.00 20.73 237 LEU C C 1
ATOM 6432 O O . LEU C 1 214 ? 8.888 53.901 65.832 1.00 24.78 237 LEU C O 1
ATOM 6437 N N . LEU C 1 215 ? 10.178 55.675 66.319 1.00 18.10 238 LEU C N 1
ATOM 6438 C CA . LEU C 1 215 ? 9.791 55.650 67.731 1.00 15.27 238 LEU C CA 1
ATOM 6439 C C . LEU C 1 215 ? 8.591 56.525 68.048 1.00 17.53 238 LEU C C 1
ATOM 6440 O O . LEU C 1 215 ? 7.714 56.112 68.807 1.00 21.85 238 LEU C O 1
ATOM 6445 N N . ILE C 1 216 ? 8.560 57.736 67.497 1.00 18.93 239 ILE C N 1
ATOM 6446 C CA . ILE C 1 216 ? 7.509 58.687 67.850 1.00 20.40 239 ILE C CA 1
ATOM 6447 C C . ILE C 1 216 ? 6.797 59.226 66.610 1.00 21.86 239 ILE C C 1
ATOM 6448 O O . ILE C 1 216 ? 6.221 60.315 66.637 1.00 23.75 239 ILE C O 1
ATOM 6453 N N . GLY C 1 217 ? 6.846 58.459 65.527 1.00 22.14 240 GLY C N 1
ATOM 6454 C CA . GLY C 1 217 ? 6.213 58.853 64.280 1.00 27.12 240 GLY C CA 1
ATOM 6455 C C . GLY C 1 217 ? 4.694 58.882 64.359 1.00 32.05 240 GLY C C 1
ATOM 6456 O O . GLY C 1 217 ? 4.045 59.600 63.599 1.00 33.24 240 GLY C O 1
ATOM 6457 N N . LYS C 1 218 ? 4.125 58.115 65.285 1.00 26.38 241 LYS C N 1
ATOM 6458 C CA . LYS C 1 218 ? 2.668 58.040 65.409 1.00 32.51 241 LYS C CA 1
ATOM 6459 C C . LYS C 1 218 ? 2.105 58.668 66.682 1.00 35.33 241 LYS C C 1
ATOM 6460 O O . LYS C 1 218 ? 0.931 59.037 66.729 1.00 29.82 241 LYS C O 1
ATOM 6466 N N . ARG C 1 219 ? 2.933 58.786 67.711 1.00 26.53 242 ARG C N 1
ATOM 6467 C CA . ARG C 1 219 ? 2.491 59.401 68.957 1.00 24.16 242 ARG C CA 1
ATOM 6468 C C . ARG C 1 219 ? 3.678 59.912 69.745 1.00 26.96 242 ARG C C 1
ATOM 6469 O O . ARG C 1 219 ? 4.789 59.396 69.601 1.00 24.47 242 ARG C O 1
ATOM 6477 N N . GLN C 1 220 ? 3.434 60.919 70.580 1.00 25.32 243 GLN C N 1
ATOM 6478 C CA . GLN C 1 220 ? 4.453 61.438 71.485 1.00 23.98 243 GLN C CA 1
ATOM 6479 C C . GLN C 1 220 ? 4.719 60.405 72.568 1.00 24.46 243 GLN C C 1
ATOM 6480 O O . GLN C 1 220 ? 3.777 59.816 73.112 1.00 22.78 243 GLN C O 1
ATOM 6486 N N . ARG C 1 221 ? 5.997 60.176 72.874 1.00 20.62 244 ARG C N 1
ATOM 6487 C CA . ARG C 1 221 ? 6.395 59.254 73.937 1.00 19.30 244 ARG C CA 1
ATOM 6488 C C . ARG C 1 221 ? 7.585 59.840 74.680 1.00 19.50 244 ARG C C 1
ATOM 6489 O O . ARG C 1 221 ? 8.410 60.523 74.075 1.00 18.53 244 ARG C O 1
ATOM 6497 N N . PRO C 1 222 ? 7.688 59.565 75.990 1.00 17.29 245 PRO C N 1
ATOM 6498 C CA . PRO C 1 222 ? 8.907 59.993 76.688 1.00 16.58 245 PRO C CA 1
ATOM 6499 C C . PRO C 1 222 ? 10.135 59.259 76.140 1.00 18.32 245 PRO C C 1
ATOM 6500 O O . PRO C 1 222 ? 10.064 58.065 75.831 1.00 17.88 245 PRO C O 1
ATOM 6504 N N . ILE C 1 223 ? 11.242 59.981 75.992 1.00 15.88 246 ILE C N 1
ATOM 6505 C CA . ILE C 1 223 ? 12.454 59.401 75.431 1.00 14.83 246 ILE C CA 1
ATOM 6506 C C . ILE C 1 223 ? 13.487 59.140 76.527 1.00 16.02 246 ILE C C 1
ATOM 6507 O O . ILE C 1 223 ? 13.741 59.983 77.391 1.00 15.54 246 ILE C O 1
ATOM 6512 N N . HIS C 1 224 ? 14.067 57.947 76.482 1.00 11.85 247 HIS C N 1
ATOM 6513 C CA . HIS C 1 224 ? 15.196 57.602 77.333 1.00 12.99 247 HIS C CA 1
ATOM 6514 C C . HIS C 1 224 ? 16.424 57.509 76.439 1.00 13.33 247 HIS C C 1
ATOM 6515 O O . HIS C 1 224 ? 16.506 56.620 75.587 1.00 15.47 247 HIS C O 1
ATOM 6522 N N . LEU C 1 225 ? 17.371 58.428 76.617 1.00 11.97 248 LEU C N 1
ATOM 6523 C CA . LEU C 1 225 ? 18.615 58.392 75.846 1.00 11.93 248 LEU C CA 1
ATOM 6524 C C . LEU C 1 225 ? 19.697 57.706 76.678 1.00 13.60 248 LEU C C 1
ATOM 6525 O O . LEU C 1 225 ? 20.109 58.235 77.701 1.00 13.98 248 LEU C O 1
ATOM 6530 N N . SER C 1 226 ? 20.152 56.532 76.247 1.00 11.64 249 SER C N 1
ATOM 6531 C CA . SER C 1 226 ? 21.240 55.845 76.945 1.00 10.31 249 SER C CA 1
ATOM 6532 C C . SER C 1 226 ? 22.493 55.973 76.091 1.00 11.95 249 SER C C 1
ATOM 6533 O O . SER C 1 226 ? 22.610 55.358 75.029 1.00 12.14 249 SER C O 1
ATOM 6536 N N . PHE C 1 227 ? 23.430 56.790 76.561 1.00 12.28 250 PHE C N 1
ATOM 6537 C CA . PHE C 1 227 ? 24.564 57.195 75.747 1.00 11.80 250 PHE C CA 1
ATOM 6538 C C . PHE C 1 227 ? 25.862 56.656 76.346 1.00 13.05 250 PHE C C 1
ATOM 6539 O O . PHE C 1 227 ? 26.284 57.097 77.416 1.00 12.65 250 PHE C O 1
ATOM 6547 N N . ASP C 1 228 ? 26.470 55.689 75.656 1.00 12.04 251 ASP C N 1
ATOM 6548 C CA . ASP C 1 228 ? 27.769 55.130 76.038 1.00 12.96 251 ASP C CA 1
ATOM 6549 C C . ASP C 1 228 ? 28.828 56.006 75.373 1.00 11.29 251 ASP C C 1
ATOM 6550 O O . ASP C 1 228 ? 28.806 56.208 74.155 1.00 12.01 251 ASP C O 1
ATOM 6555 N N . ILE C 1 229 ? 29.727 56.580 76.173 1.00 10.58 252 ILE C N 1
ATOM 6556 C CA . ILE C 1 229 ? 30.738 57.479 75.628 1.00 10.98 252 ILE C CA 1
ATOM 6557 C C . ILE C 1 229 ? 31.577 56.817 74.534 1.00 11.60 252 ILE C C 1
ATOM 6558 O O . ILE C 1 229 ? 32.132 57.513 73.676 1.00 11.13 252 ILE C O 1
ATOM 6563 N N . ASP C 1 230 ? 31.647 55.480 74.540 1.00 10.52 253 ASP C N 1
ATOM 6564 C CA . ASP C 1 230 ? 32.433 54.762 73.530 1.00 11.50 253 ASP C CA 1
ATOM 6565 C C . ASP C 1 230 ? 31.786 54.772 72.139 1.00 10.52 253 ASP C C 1
ATOM 6566 O O . ASP C 1 230 ? 32.372 54.275 71.174 1.00 10.72 253 ASP C O 1
ATOM 6571 N N . ALA C 1 231 ? 30.599 55.363 72.038 1.00 10.31 254 ALA C N 1
ATOM 6572 C CA . ALA C 1 231 ? 30.028 55.625 70.709 1.00 10.84 254 ALA C CA 1
ATOM 6573 C C . ALA C 1 231 ? 30.952 56.562 69.922 1.00 12.25 254 ALA C C 1
ATOM 6574 O O . ALA C 1 231 ? 31.084 56.441 68.705 1.00 11.62 254 ALA C O 1
ATOM 6576 N N . PHE C 1 232 ? 31.588 57.504 70.610 1.00 12.15 255 PHE C N 1
ATOM 6577 C CA . PHE C 1 232 ? 32.527 58.417 69.948 1.00 9.95 255 PHE C CA 1
ATOM 6578 C C . PHE C 1 232 ? 33.816 57.716 69.553 1.00 13.02 255 PHE C C 1
ATOM 6579 O O . PHE C 1 232 ? 34.237 56.748 70.193 1.00 12.87 255 PHE C O 1
ATOM 6587 N N . ASP C 1 233 ? 34.473 58.226 68.520 1.00 10.51 256 ASP C N 1
ATOM 6588 C CA . ASP C 1 233 ? 35.778 57.702 68.161 1.00 10.04 256 ASP C CA 1
ATOM 6589 C C . ASP C 1 233 ? 36.732 57.770 69.355 1.00 13.06 256 ASP C C 1
ATOM 6590 O O . ASP C 1 233 ? 36.693 58.739 70.113 1.00 12.77 256 ASP C O 1
ATOM 6595 N N . PRO C 1 234 ? 37.589 56.753 69.517 1.00 14.26 257 PRO C N 1
ATOM 6596 C CA . PRO C 1 234 ? 38.564 56.778 70.617 1.00 14.57 257 PRO C CA 1
ATOM 6597 C C . PRO C 1 234 ? 39.498 57.987 70.609 1.00 15.60 257 PRO C C 1
ATOM 6598 O O . PRO C 1 234 ? 40.011 58.328 71.678 1.00 14.57 257 PRO C O 1
ATOM 6602 N N . THR C 1 235 ? 39.724 58.630 69.466 1.00 14.17 258 THR C N 1
ATOM 6603 C CA . THR C 1 235 ? 40.534 59.852 69.477 1.00 14.23 258 THR C CA 1
ATOM 6604 C C . THR C 1 235 ? 39.851 60.966 70.266 1.00 18.66 258 THR C C 1
ATOM 6605 O O . THR C 1 235 ? 40.515 61.851 70.807 1.00 19.66 258 THR C O 1
ATOM 6609 N N . LEU C 1 236 ? 38.523 60.924 70.332 1.00 13.81 259 LEU C N 1
ATOM 6610 C CA . LEU C 1 236 ? 37.749 61.925 71.064 1.00 12.31 259 LEU C CA 1
ATOM 6611 C C . LEU C 1 236 ? 37.425 61.496 72.486 1.00 16.28 259 LEU C C 1
ATOM 6612 O O . LEU C 1 236 ? 37.330 62.328 73.395 1.00 15.38 259 LEU C O 1
ATOM 6617 N N . ALA C 1 237 ? 37.216 60.196 72.677 1.00 14.25 260 ALA C N 1
ATOM 6618 C CA . ALA C 1 237 ? 36.844 59.676 73.994 1.00 11.23 260 ALA C CA 1
ATOM 6619 C C . ALA C 1 237 ? 37.740 58.508 74.371 1.00 13.81 260 ALA C C 1
ATOM 6620 O O . ALA C 1 237 ? 37.301 57.360 74.406 1.00 13.87 260 ALA C O 1
ATOM 6622 N N . PRO C 1 238 ? 39.018 58.791 74.654 1.00 12.29 261 PRO C N 1
ATOM 6623 C CA . PRO C 1 238 ? 39.950 57.699 74.924 1.00 12.33 261 PRO C CA 1
ATOM 6624 C C . PRO C 1 238 ? 39.742 57.041 76.281 1.00 12.84 261 PRO C C 1
ATOM 6625 O O . PRO C 1 238 ? 40.110 55.871 76.426 1.00 15.29 261 PRO C O 1
ATOM 6629 N N . ALA C 1 239 ? 39.195 57.772 77.247 1.00 13.86 262 ALA C N 1
ATOM 6630 C CA . ALA C 1 239 ? 39.085 57.250 78.612 1.00 13.30 262 ALA C CA 1
ATOM 6631 C C . ALA C 1 239 ? 37.822 56.411 78.775 1.00 12.55 262 ALA C C 1
ATOM 6632 O O . ALA C 1 239 ? 36.828 56.856 79.362 1.00 13.20 262 ALA C O 1
ATOM 6634 N N . THR C 1 240 ? 37.880 55.187 78.264 1.00 12.25 263 THR C N 1
ATOM 6635 C CA . THR C 1 240 ? 36.730 54.283 78.291 1.00 11.76 263 THR C CA 1
ATOM 6636 C C . THR C 1 240 ? 37.254 52.855 78.118 1.00 11.86 263 THR C C 1
ATOM 6637 O O . THR C 1 240 ? 38.342 52.643 77.568 1.00 13.70 263 THR C O 1
ATOM 6641 N N . GLY C 1 241 ? 36.496 51.880 78.625 1.00 13.54 264 GLY C N 1
ATOM 6642 C CA . GLY C 1 241 ? 36.980 50.510 78.744 1.00 13.19 264 GLY C CA 1
ATOM 6643 C C . GLY C 1 241 ? 37.031 49.662 77.490 1.00 12.53 264 GLY C C 1
ATOM 6644 O O . GLY C 1 241 ? 37.869 48.761 77.354 1.00 14.40 264 GLY C O 1
ATOM 6645 N N . THR C 1 242 ? 36.131 49.943 76.556 1.00 13.78 265 THR C N 1
ATOM 6646 C CA A THR C 1 242 ? 36.049 49.172 75.317 0.48 12.86 265 THR C CA 1
ATOM 6647 C CA B THR C 1 242 ? 36.058 49.165 75.325 0.52 12.85 265 THR C CA 1
ATOM 6648 C C . THR C 1 242 ? 36.031 50.076 74.093 1.00 15.15 265 THR C C 1
ATOM 6649 O O . THR C 1 242 ? 35.030 50.140 73.372 1.00 14.29 265 THR C O 1
ATOM 6656 N N . PRO C 1 243 ? 37.140 50.790 73.845 1.00 12.37 266 PRO C N 1
ATOM 6657 C CA . PRO C 1 243 ? 37.193 51.679 72.674 1.00 11.73 266 PRO C CA 1
ATOM 6658 C C . PRO C 1 243 ? 37.208 50.897 71.365 1.00 14.07 266 PRO C C 1
ATOM 6659 O O . PRO C 1 243 ? 37.836 49.834 71.286 1.00 15.02 266 PRO C O 1
ATOM 6663 N N . VAL C 1 244 ? 36.525 51.411 70.349 1.00 11.89 267 VAL C N 1
ATOM 6664 C CA . VAL C 1 244 ? 36.523 50.774 69.034 1.00 10.71 267 VAL C CA 1
ATOM 6665 C C . VAL C 1 244 ? 36.747 51.848 67.982 1.00 11.41 267 VAL C C 1
ATOM 6666 O O . VAL C 1 244 ? 36.014 52.831 67.940 1.00 12.08 267 VAL C O 1
ATOM 6670 N N . VAL C 1 245 ? 37.752 51.662 67.132 1.00 12.84 268 VAL C N 1
ATOM 6671 C CA . VAL C 1 245 ? 38.068 52.672 66.119 1.00 11.52 268 VAL C CA 1
ATOM 6672 C C . VAL C 1 245 ? 36.899 52.921 65.144 1.00 13.21 268 VAL C C 1
ATOM 6673 O O . VAL C 1 245 ? 36.063 52.046 64.923 1.00 13.09 268 VAL C O 1
ATOM 6677 N N . GLY C 1 246 ? 36.842 54.126 64.591 1.00 12.73 269 GLY C N 1
ATOM 6678 C CA . GLY C 1 246 ? 35.859 54.468 63.566 1.00 11.77 269 GLY C CA 1
ATOM 6679 C C . GLY C 1 246 ? 34.509 54.906 64.108 1.00 11.61 269 GLY C C 1
ATOM 6680 O O . GLY C 1 246 ? 33.465 54.514 63.575 1.00 12.35 269 GLY C O 1
ATOM 6681 N N . GLY C 1 247 ? 34.518 55.721 65.167 1.00 11.49 270 GLY C N 1
ATOM 6682 C CA . GLY C 1 247 ? 33.285 56.129 65.821 1.00 11.38 270 GLY C CA 1
ATOM 6683 C C . GLY C 1 247 ? 32.698 57.451 65.367 1.00 13.21 270 GLY C C 1
ATOM 6684 O O . GLY C 1 247 ? 33.160 58.038 64.384 1.00 12.03 270 GLY C O 1
ATOM 6685 N N . LEU C 1 248 ? 31.690 57.917 66.102 1.00 11.32 271 LEU C N 1
ATOM 6686 C CA . LEU C 1 248 ? 31.064 59.212 65.841 1.00 11.39 271 LEU C CA 1
ATOM 6687 C C . LEU C 1 248 ? 32.096 60.313 65.933 1.00 11.86 271 LEU C C 1
ATOM 6688 O O . LEU C 1 248 ? 32.997 60.279 66.779 1.00 11.68 271 LEU C O 1
ATOM 6693 N N . THR C 1 249 ? 31.942 61.318 65.080 1.00 11.49 272 THR C N 1
ATOM 6694 C CA . THR C 1 249 ? 32.718 62.542 65.230 1.00 12.07 272 THR C CA 1
ATOM 6695 C C . THR C 1 249 ? 32.089 63.386 66.329 1.00 12.49 272 THR C C 1
ATOM 6696 O O . THR C 1 249 ? 30.958 63.147 66.764 1.00 11.86 272 THR C O 1
ATOM 6700 N N . TYR C 1 250 ? 32.827 64.393 66.769 1.00 11.07 273 TYR C N 1
ATOM 6701 C CA . TYR C 1 250 ? 32.303 65.345 67.738 1.00 10.95 273 TYR C CA 1
ATOM 6702 C C . TYR C 1 250 ? 31.002 65.960 67.224 1.00 11.00 273 TYR C C 1
ATOM 6703 O O . TYR C 1 250 ? 29.998 66.033 67.932 1.00 12.56 273 TYR C O 1
ATOM 6712 N N . ARG C 1 251 ? 31.016 66.407 65.974 1.00 10.77 274 ARG C N 1
ATOM 6713 C CA . ARG C 1 251 ? 29.835 67.030 65.403 1.00 11.26 274 ARG C CA 1
ATOM 6714 C C . ARG C 1 251 ? 28.627 66.103 65.309 1.00 11.25 274 ARG C C 1
ATOM 6715 O O . ARG C 1 251 ? 27.501 66.523 65.569 1.00 11.27 274 ARG C O 1
ATOM 6723 N N . GLU C 1 252 ? 28.862 64.841 64.963 1.00 10.64 275 GLU C N 1
ATOM 6724 C CA . GLU C 1 252 ? 27.772 63.873 64.911 1.00 10.92 275 GLU C CA 1
ATOM 6725 C C . GLU C 1 252 ? 27.135 63.674 66.278 1.00 10.30 275 GLU C C 1
ATOM 6726 O O . GLU C 1 252 ? 25.912 63.613 66.402 1.00 11.88 275 GLU C O 1
ATOM 6732 N N . GLY C 1 253 ? 27.965 63.575 67.314 1.00 11.58 276 GLY C N 1
ATOM 6733 C CA . GLY C 1 253 ? 27.451 63.402 68.659 1.00 11.78 276 GLY C CA 1
ATOM 6734 C C . GLY C 1 253 ? 26.638 64.597 69.109 1.00 11.61 276 GLY C C 1
ATOM 6735 O O . GLY C 1 253 ? 25.581 64.427 69.731 1.00 12.62 276 GLY C O 1
ATOM 6736 N N . MET C 1 254 ? 27.122 65.803 68.809 1.00 11.19 277 MET C N 1
ATOM 6737 C CA . MET C 1 254 ? 26.335 66.995 69.136 1.00 12.67 277 MET C CA 1
ATOM 6738 C C . MET C 1 254 ? 25.013 67.006 68.389 1.00 11.98 277 MET C C 1
ATOM 6739 O O . MET C 1 254 ? 23.979 67.389 68.937 1.00 11.43 277 MET C O 1
ATOM 6744 N N . TYR C 1 255 ? 25.044 66.588 67.131 1.00 13.61 278 TYR C N 1
ATOM 6745 C CA . TYR C 1 255 ? 23.823 66.598 66.336 1.00 11.49 278 TYR C CA 1
ATOM 6746 C C . TYR C 1 255 ? 22.769 65.652 66.920 1.00 14.68 278 TYR C C 1
ATOM 6747 O O . TYR C 1 255 ? 21.579 65.996 66.997 1.00 13.25 278 TYR C O 1
ATOM 6756 N N . ILE C 1 256 ? 23.204 64.458 67.315 1.00 12.02 279 ILE C N 1
ATOM 6757 C CA . ILE C 1 256 ? 22.318 63.507 67.983 1.00 10.83 279 ILE C CA 1
ATOM 6758 C C . ILE C 1 256 ? 21.643 64.147 69.192 1.00 13.02 279 ILE C C 1
ATOM 6759 O O . ILE C 1 256 ? 20.416 64.103 69.329 1.00 11.80 279 ILE C O 1
ATOM 6764 N N . ALA C 1 257 ? 22.451 64.747 70.062 1.00 11.30 280 ALA C N 1
ATOM 6765 C CA . ALA C 1 257 ? 21.949 65.345 71.288 1.00 13.17 280 ALA C CA 1
ATOM 6766 C C . ALA C 1 257 ? 21.005 66.510 70.998 1.00 12.26 280 ALA C C 1
ATOM 6767 O O . ALA C 1 257 ? 19.970 66.648 71.646 1.00 13.11 280 ALA C O 1
ATOM 6769 N N . GLU C 1 258 ? 21.370 67.342 70.022 1.00 13.21 281 GLU C N 1
ATOM 6770 C CA . GLU C 1 258 ? 20.511 68.453 69.606 1.00 14.58 281 GLU C CA 1
ATOM 6771 C C . GLU C 1 258 ? 19.152 67.960 69.141 1.00 14.49 281 GLU C C 1
ATOM 6772 O O . GLU C 1 258 ? 18.126 68.548 69.468 1.00 14.91 281 GLU C O 1
ATOM 6778 N N . GLU C 1 259 ? 19.140 66.875 68.383 1.00 13.06 282 GLU C N 1
ATOM 6779 C CA . GLU C 1 259 ? 17.873 66.351 67.887 1.00 11.74 282 GLU C CA 1
ATOM 6780 C C . GLU C 1 259 ? 17.033 65.745 69.006 1.00 15.23 282 GLU C C 1
ATOM 6781 O O . GLU C 1 259 ? 15.808 65.891 69.017 1.00 15.24 282 GLU C O 1
ATOM 6787 N N . ILE C 1 260 ? 17.690 65.091 69.962 1.00 13.13 283 ILE C N 1
ATOM 6788 C CA . ILE C 1 260 ? 16.998 64.633 71.169 1.00 14.64 283 ILE C CA 1
ATOM 6789 C C . ILE C 1 260 ? 16.348 65.818 71.891 1.00 15.06 283 ILE C C 1
ATOM 6790 O O . ILE C 1 260 ? 15.176 65.764 72.256 1.00 14.50 283 ILE C O 1
ATOM 6795 N N . HIS C 1 261 ? 17.091 66.907 72.074 1.00 13.30 284 HIS C N 1
ATOM 6796 C CA . HIS C 1 261 ? 16.512 68.087 72.702 1.00 15.08 284 HIS C CA 1
ATOM 6797 C C . HIS C 1 261 ? 15.330 68.638 71.899 1.00 15.95 284 HIS C C 1
ATOM 6798 O O . HIS C 1 261 ? 14.300 69.025 72.468 1.00 16.72 284 HIS C O 1
ATOM 6805 N N . ASN C 1 262 ? 15.485 68.661 70.581 1.00 15.34 285 ASN C N 1
ATOM 6806 C CA . ASN C 1 262 ? 14.484 69.280 69.710 1.00 17.47 285 ASN C CA 1
ATOM 6807 C C . ASN C 1 262 ? 13.136 68.555 69.704 1.00 21.89 285 ASN C C 1
ATOM 6808 O O . ASN C 1 262 ? 12.119 69.144 69.333 1.00 20.92 285 ASN C O 1
ATOM 6813 N N . THR C 1 263 ? 13.122 67.290 70.122 1.00 16.30 286 THR C N 1
ATOM 6814 C CA . THR C 1 263 ? 11.862 66.555 70.227 1.00 16.70 286 THR C CA 1
ATOM 6815 C C . THR C 1 263 ? 10.986 67.120 71.338 1.00 20.81 286 THR C C 1
ATOM 6816 O O . THR C 1 263 ? 9.767 66.981 71.285 1.00 22.01 286 THR C O 1
ATOM 6820 N N . GLY C 1 264 ? 11.612 67.717 72.354 1.00 17.24 287 GLY C N 1
ATOM 6821 C CA . GLY C 1 264 ? 10.896 68.170 73.538 1.00 19.15 287 GLY C CA 1
ATOM 6822 C C . GLY C 1 264 ? 10.482 67.039 74.469 1.00 20.90 287 GLY C C 1
ATOM 6823 O O . GLY C 1 264 ? 9.775 67.265 75.461 1.00 23.29 287 GLY C O 1
ATOM 6824 N N . LEU C 1 265 ? 10.940 65.824 74.177 1.00 18.58 288 LEU C N 1
ATOM 6825 C CA . LEU C 1 265 ? 10.428 64.639 74.866 1.00 15.57 288 LEU C CA 1
ATOM 6826 C C . LEU C 1 265 ? 11.444 63.909 75.745 1.00 16.81 288 LEU C C 1
ATOM 6827 O O . LEU C 1 265 ? 11.138 62.855 76.302 1.00 17.80 288 LEU C O 1
ATOM 6832 N N . LEU C 1 266 ? 12.641 64.462 75.886 1.00 15.48 289 LEU C N 1
ATOM 6833 C CA . LEU C 1 266 ? 13.652 63.795 76.699 1.00 15.74 289 LEU C CA 1
ATOM 6834 C C . LEU C 1 266 ? 13.209 63.716 78.155 1.00 19.36 289 LEU C C 1
ATOM 6835 O O . LEU C 1 266 ? 12.869 64.729 78.765 1.00 19.36 289 LEU C O 1
ATOM 6840 N N . SER C 1 267 ? 13.221 62.505 78.707 1.00 15.35 290 SER C N 1
ATOM 6841 C CA . SER C 1 267 ? 12.716 62.251 80.050 1.00 15.83 290 SER C CA 1
ATOM 6842 C C . SER C 1 267 ? 13.793 61.677 80.984 1.00 17.04 290 SER C C 1
ATOM 6843 O O . SER C 1 267 ? 13.768 61.923 82.189 1.00 18.08 290 SER C O 1
ATOM 6846 N N . ALA C 1 268 ? 14.743 60.927 80.427 1.00 13.34 291 ALA C N 1
ATOM 6847 C CA . ALA C 1 268 ? 15.887 60.449 81.198 1.00 16.38 291 ALA C CA 1
ATOM 6848 C C . ALA C 1 268 ? 17.056 60.248 80.253 1.00 15.31 291 ALA C C 1
ATOM 6849 O O . ALA C 1 268 ? 16.852 59.931 79.080 1.00 15.53 291 ALA C O 1
ATOM 6851 N N . LEU C 1 269 ? 18.267 60.450 80.774 1.00 14.29 292 LEU C N 1
ATOM 6852 C CA . LEU C 1 269 ? 19.492 60.273 80.004 1.00 10.81 292 LEU C CA 1
ATOM 6853 C C . LEU C 1 269 ? 20.526 59.568 80.861 1.00 13.59 292 LEU C C 1
ATOM 6854 O O . LEU C 1 269 ? 20.701 59.929 82.033 1.00 14.63 292 LEU C O 1
ATOM 6859 N N . ASP C 1 270 ? 21.199 58.570 80.281 1.00 12.15 293 ASP C N 1
ATOM 6860 C CA . ASP C 1 270 ? 22.361 57.938 80.898 1.00 12.96 293 ASP C CA 1
ATOM 6861 C C . ASP C 1 270 ? 23.605 58.385 80.138 1.00 13.23 293 ASP C C 1
ATOM 6862 O O . ASP C 1 270 ? 23.610 58.396 78.906 1.00 14.84 293 ASP C O 1
ATOM 6867 N N . LEU C 1 271 ? 24.654 58.740 80.872 1.00 11.83 294 LEU C N 1
ATOM 6868 C CA . LEU C 1 271 ? 25.955 58.992 80.256 1.00 12.48 294 LEU C CA 1
ATOM 6869 C C . LEU C 1 271 ? 26.950 58.070 80.931 1.00 13.78 294 LEU C C 1
ATOM 6870 O O . LEU C 1 271 ? 27.385 58.321 82.057 1.00 14.24 294 LEU C O 1
ATOM 6875 N N . VAL C 1 272 ? 27.287 56.985 80.243 1.00 12.43 295 VAL C N 1
ATOM 6876 C CA . VAL C 1 272 ? 28.033 55.898 80.866 1.00 12.78 295 VAL C CA 1
ATOM 6877 C C . VAL C 1 272 ? 29.408 55.626 80.264 1.00 14.17 295 VAL C C 1
ATOM 6878 O O . VAL C 1 272 ? 29.753 56.095 79.165 1.00 11.68 295 VAL C O 1
ATOM 6882 N N . GLU C 1 273 ? 30.187 54.861 81.022 1.00 11.03 296 GLU C N 1
ATOM 6883 C CA . GLU C 1 273 ? 31.474 54.297 80.605 1.00 9.62 296 GLU C CA 1
ATOM 6884 C C . GLU C 1 273 ? 32.654 55.269 80.514 1.00 10.94 296 GLU C C 1
ATOM 6885 O O . GLU C 1 273 ? 33.694 54.908 79.969 1.00 11.84 296 GLU C O 1
ATOM 6891 N N . VAL C 1 274 ? 32.525 56.461 81.086 1.00 12.67 297 VAL C N 1
ATOM 6892 C CA . VAL C 1 274 ? 33.704 57.309 81.255 1.00 12.25 297 VAL C CA 1
ATOM 6893 C C . VAL C 1 274 ? 34.575 56.714 82.357 1.00 13.48 297 VAL C C 1
ATOM 6894 O O . VAL C 1 274 ? 34.129 56.595 83.496 1.00 14.23 297 VAL C O 1
ATOM 6898 N N . ASN C 1 275 ? 35.800 56.314 82.012 1.00 13.27 298 ASN C N 1
ATOM 6899 C CA . ASN C 1 275 ? 36.725 55.744 82.996 1.00 13.86 298 ASN C CA 1
ATOM 6900 C C . ASN C 1 275 ? 38.015 56.544 82.960 1.00 11.97 298 ASN C C 1
ATOM 6901 O O . ASN C 1 275 ? 38.892 56.262 82.147 1.00 14.38 298 ASN C O 1
ATOM 6906 N N . PRO C 1 276 ? 38.137 57.520 83.860 1.00 16.02 299 PRO C N 1
ATOM 6907 C CA . PRO C 1 276 ? 39.281 58.440 83.823 1.00 16.35 299 PRO C CA 1
ATOM 6908 C C . PRO C 1 276 ? 40.614 57.729 84.049 1.00 21.08 299 PRO C C 1
ATOM 6909 O O . PRO C 1 276 ? 41.643 58.219 83.581 1.00 22.96 299 PRO C O 1
ATOM 6913 N N . GLN C 1 277 ? 40.597 56.582 84.722 1.00 19.56 300 GLN C N 1
ATOM 6914 C CA . GLN C 1 277 ? 41.836 55.847 84.991 1.00 20.82 300 GLN C CA 1
ATOM 6915 C C . GLN C 1 277 ? 42.455 55.202 83.755 1.00 22.16 300 GLN C C 1
ATOM 6916 O O . GLN C 1 277 ? 43.614 54.787 83.780 1.00 22.83 300 GLN C O 1
ATOM 6922 N N . LEU C 1 278 ? 41.687 55.087 82.676 1.00 17.40 301 LEU C N 1
ATOM 6923 C CA . LEU C 1 278 ? 42.208 54.448 81.471 1.00 18.92 301 LEU C CA 1
ATOM 6924 C C . LEU C 1 278 ? 42.863 55.450 80.530 1.00 21.71 301 LEU C C 1
ATOM 6925 O O . LEU C 1 278 ? 43.455 55.072 79.516 1.00 24.59 301 LEU C O 1
ATOM 6930 N N . ALA C 1 279 ? 42.755 56.729 80.873 1.00 22.38 302 ALA C N 1
ATOM 6931 C CA . ALA C 1 279 ? 43.439 57.775 80.124 1.00 26.02 302 ALA C CA 1
ATOM 6932 C C . ALA C 1 279 ? 44.939 57.583 80.314 1.00 24.17 302 ALA C C 1
ATOM 6933 O O . ALA C 1 279 ? 45.379 57.187 81.394 1.00 28.26 302 ALA C O 1
ATOM 6935 N N . THR C 1 280 ? 45.729 57.867 79.286 1.00 29.29 303 THR C N 1
ATOM 6936 C CA . THR C 1 280 ? 47.179 57.759 79.448 1.00 28.65 303 THR C CA 1
ATOM 6937 C C . THR C 1 280 ? 47.792 59.095 79.856 1.00 36.57 303 THR C C 1
ATOM 6938 O O . THR C 1 280 ? 49.003 59.198 80.054 1.00 32.13 303 THR C O 1
ATOM 6942 N N . SER C 1 281 ? 46.937 60.104 79.994 1.00 24.98 304 SER C N 1
ATOM 6943 C CA . SER C 1 281 ? 47.346 61.422 80.465 1.00 26.98 304 SER C CA 1
ATOM 6944 C C . SER C 1 281 ? 46.137 62.114 81.064 1.00 33.80 304 SER C C 1
ATOM 6945 O O . SER C 1 281 ? 44.998 61.749 80.759 1.00 23.42 304 SER C O 1
ATOM 6948 N N . GLU C 1 282 ? 46.370 63.118 81.902 1.00 32.12 305 GLU C N 1
ATOM 6949 C CA . GLU C 1 282 ? 45.265 63.847 82.505 1.00 34.62 305 GLU C CA 1
ATOM 6950 C C . GLU C 1 282 ? 44.456 64.588 81.436 1.00 26.97 305 GLU C C 1
ATOM 6951 O O . GLU C 1 282 ? 43.239 64.734 81.569 1.00 26.98 305 GLU C O 1
ATOM 6957 N N . GLU C 1 283 ? 45.127 65.026 80.372 1.00 29.23 306 GLU C N 1
ATOM 6958 C CA . GLU C 1 283 ? 44.444 65.645 79.237 1.00 32.52 306 GLU C CA 1
ATOM 6959 C C . GLU C 1 283 ? 43.440 64.694 78.589 1.00 26.06 306 GLU C C 1
ATOM 6960 O O . GLU C 1 283 ? 42.314 65.096 78.294 1.00 25.95 306 GLU C O 1
ATOM 6966 N N . GLU C 1 284 ? 43.852 63.448 78.358 1.00 21.66 307 GLU C N 1
ATOM 6967 C CA . GLU C 1 284 ? 42.946 62.437 77.799 1.00 23.70 307 GLU C CA 1
ATOM 6968 C C . GLU C 1 284 ? 41.726 62.228 78.688 1.00 22.71 307 GLU C C 1
ATOM 6969 O O . GLU C 1 284 ? 40.598 62.095 78.193 1.00 19.73 307 GLU C O 1
ATOM 6975 N N . ALA C 1 285 ? 41.947 62.190 80.002 1.00 17.04 308 ALA C N 1
ATOM 6976 C CA . ALA C 1 285 ? 40.843 62.024 80.937 1.00 18.90 308 ALA C CA 1
ATOM 6977 C C . ALA C 1 285 ? 39.922 63.232 80.881 1.00 18.70 308 ALA C C 1
ATOM 6978 O O . ALA C 1 285 ? 38.697 63.102 80.797 1.00 17.86 308 ALA C O 1
ATOM 6980 N N . LYS C 1 286 ? 40.514 64.418 80.924 1.00 18.55 309 LYS C N 1
ATOM 6981 C CA . LYS C 1 286 ? 39.716 65.634 80.932 1.00 20.23 309 LYS C CA 1
ATOM 6982 C C . LYS C 1 286 ? 38.930 65.842 79.645 1.00 17.26 309 LYS C C 1
ATOM 6983 O O . LYS C 1 286 ? 37.776 66.266 79.693 1.00 17.80 309 LYS C O 1
ATOM 6989 N N . THR C 1 287 ? 39.515 65.532 78.492 1.00 17.30 310 THR C N 1
ATOM 6990 C CA A THR C 1 287 ? 38.783 65.727 77.246 0.64 16.56 310 THR C CA 1
ATOM 6991 C CA B THR C 1 287 ? 38.780 65.711 77.240 0.36 16.65 310 THR C CA 1
ATOM 6992 C C . THR C 1 287 ? 37.583 64.776 77.167 1.00 16.80 310 THR C C 1
ATOM 6993 O O . THR C 1 287 ? 36.532 65.146 76.649 1.00 15.07 310 THR C O 1
ATOM 7000 N N . THR C 1 288 ? 37.730 63.571 77.711 1.00 15.99 311 THR C N 1
ATOM 7001 C CA . THR C 1 288 ? 36.626 62.603 77.674 1.00 13.20 311 THR C CA 1
ATOM 7002 C C . THR C 1 288 ? 35.473 63.105 78.555 1.00 13.94 311 THR C C 1
ATOM 7003 O O . THR C 1 288 ? 34.300 63.068 78.164 1.00 12.66 311 THR C O 1
ATOM 7007 N N . ALA C 1 289 ? 35.817 63.589 79.750 1.00 13.21 312 ALA C N 1
ATOM 7008 C CA . ALA C 1 289 ? 34.813 64.174 80.642 1.00 13.23 312 ALA C CA 1
ATOM 7009 C C . ALA C 1 289 ? 34.153 65.428 80.057 1.00 13.38 312 ALA C C 1
ATOM 7010 O O . ALA C 1 289 ? 32.935 65.626 80.199 1.00 12.95 312 ALA C O 1
ATOM 7012 N N . ASN C 1 290 ? 34.948 66.282 79.418 1.00 13.82 313 ASN C N 1
ATOM 7013 C CA . ASN C 1 290 ? 34.420 67.485 78.777 1.00 14.20 313 ASN C CA 1
ATOM 7014 C C . ASN C 1 290 ? 33.424 67.129 77.683 1.00 13.61 313 ASN C C 1
ATOM 7015 O O . ASN C 1 290 ? 32.399 67.803 77.520 1.00 13.48 313 ASN C O 1
ATOM 7020 N N . LEU C 1 291 ? 33.744 66.073 76.940 1.00 12.47 314 LEU C N 1
ATOM 7021 C CA . LEU C 1 291 ? 32.866 65.578 75.884 1.00 13.38 314 LEU C CA 1
ATOM 7022 C C . LEU C 1 291 ? 31.544 65.083 76.471 1.00 13.87 314 LEU C C 1
ATOM 7023 O O . LEU C 1 291 ? 30.462 65.373 75.941 1.00 11.80 314 LEU C O 1
ATOM 7028 N N . ALA C 1 292 ? 31.629 64.345 77.571 1.00 12.20 315 ALA C N 1
ATOM 7029 C CA . ALA C 1 292 ? 30.425 63.880 78.249 1.00 11.00 315 ALA C CA 1
ATOM 7030 C C . ALA C 1 292 ? 29.539 65.053 78.643 1.00 14.76 315 ALA C C 1
ATOM 7031 O O . ALA C 1 292 ? 28.320 65.002 78.448 1.00 12.47 315 ALA C O 1
ATOM 7033 N N . VAL C 1 293 ? 30.146 66.113 79.187 1.00 11.83 316 VAL C N 1
ATOM 7034 C CA . VAL C 1 293 ? 29.370 67.292 79.559 1.00 12.72 316 VAL C CA 1
ATOM 7035 C C . VAL C 1 293 ? 28.719 67.932 78.330 1.00 12.74 316 VAL C C 1
ATOM 7036 O O . VAL C 1 293 ? 27.547 68.295 78.370 1.00 13.64 316 VAL C O 1
ATOM 7040 N N . ASP C 1 294 ? 29.462 68.029 77.230 1.00 12.72 317 ASP C N 1
ATOM 7041 C CA . ASP C 1 294 ? 28.900 68.562 75.991 1.00 11.80 317 ASP C CA 1
ATOM 7042 C C . ASP C 1 294 ? 27.668 67.784 75.519 1.00 12.99 317 ASP C C 1
ATOM 7043 O O . ASP C 1 294 ? 26.675 68.374 75.101 1.00 13.30 317 ASP C O 1
ATOM 7048 N N . VAL C 1 295 ? 27.730 66.458 75.582 1.00 12.08 318 VAL C N 1
ATOM 7049 C CA . VAL C 1 295 ? 26.574 65.644 75.200 1.00 12.68 318 VAL C CA 1
ATOM 7050 C C . VAL C 1 295 ? 25.367 65.931 76.076 1.00 13.79 318 VAL C C 1
ATOM 7051 O O . VAL C 1 295 ? 24.259 66.126 75.584 1.00 12.16 318 VAL C O 1
ATOM 7055 N N . ILE C 1 296 ? 25.577 65.959 77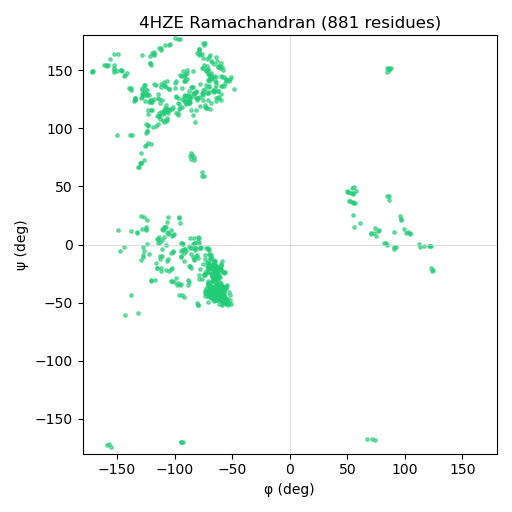.387 1.00 12.53 319 ILE C N 1
ATOM 7056 C CA . ILE C 1 296 ? 24.459 66.190 78.287 1.00 11.30 319 ILE C CA 1
ATOM 7057 C C . ILE C 1 296 ? 23.882 67.602 78.116 1.00 13.49 319 ILE C C 1
ATOM 7058 O O . ILE C 1 296 ? 22.657 67.787 78.030 1.00 14.05 319 ILE C O 1
ATOM 7063 N N . ALA C 1 297 ? 24.760 68.594 78.021 1.00 13.14 320 ALA C N 1
ATOM 7064 C CA . ALA C 1 297 ? 24.291 69.975 77.849 1.00 13.85 320 ALA C CA 1
ATOM 7065 C C . ALA C 1 297 ? 23.525 70.136 76.539 1.00 14.44 320 ALA C C 1
ATOM 7066 O O . ALA C 1 297 ? 22.502 70.801 76.491 1.00 15.77 320 ALA C O 1
ATOM 7068 N N . SER C 1 298 ? 24.004 69.508 75.470 1.00 13.22 321 SER C N 1
ATOM 7069 C CA A SER C 1 298 ? 23.316 69.594 74.190 0.51 13.23 321 SER C CA 1
ATOM 7070 C CA B SER C 1 298 ? 23.312 69.602 74.194 0.49 13.23 321 SER C CA 1
ATOM 7071 C C . SER C 1 298 ? 21.962 68.894 74.258 1.00 15.87 321 SER C C 1
ATOM 7072 O O . SER C 1 298 ? 20.981 69.344 73.669 1.00 15.10 321 SER C O 1
ATOM 7077 N N . SER C 1 299 ? 21.900 67.792 74.992 1.00 12.10 322 SER C N 1
ATOM 7078 C CA . SER C 1 299 ? 20.635 67.071 75.108 1.00 10.29 322 SER C CA 1
ATOM 7079 C C . SER C 1 299 ? 19.562 67.880 75.843 1.00 13.81 322 SER C C 1
ATOM 7080 O O . SER C 1 299 ? 18.377 67.599 75.712 1.00 15.48 322 SER C O 1
ATOM 7083 N N . PHE C 1 300 ? 19.994 68.882 76.611 1.00 14.36 323 PHE C N 1
ATOM 7084 C CA . PHE C 1 300 ? 19.077 69.751 77.348 1.00 13.33 323 PHE C CA 1
ATOM 7085 C C . PHE C 1 300 ? 19.024 71.171 76.803 1.00 17.01 323 PHE C C 1
ATOM 7086 O O . PHE C 1 300 ? 18.492 72.073 77.452 1.00 18.49 323 PHE C O 1
ATOM 7094 N N . GLY C 1 301 ? 19.562 71.375 75.606 1.00 14.37 324 GLY C N 1
ATOM 7095 C CA . GLY C 1 301 ? 19.266 72.595 74.877 1.00 13.34 324 GLY C CA 1
ATOM 7096 C C . GLY C 1 301 ? 20.430 73.469 74.465 1.00 13.95 324 GLY C C 1
ATOM 7097 O O . GLY C 1 301 ? 20.220 74.495 73.816 1.00 18.36 324 GLY C O 1
ATOM 7098 N N . GLN C 1 302 ? 21.655 73.095 74.815 1.00 13.36 325 GLN C N 1
ATOM 7099 C CA . GLN C 1 302 ? 22.770 73.926 74.377 1.00 14.66 325 GLN C CA 1
ATOM 7100 C C . GLN C 1 302 ? 22.882 73.852 72.867 1.00 19.83 325 GLN C C 1
ATOM 7101 O O . GLN C 1 302 ? 22.816 72.769 72.282 1.00 16.19 325 GLN C O 1
ATOM 7107 N N . THR C 1 303 ? 23.026 75.013 72.237 1.00 17.87 326 THR C N 1
ATOM 7108 C CA . THR C 1 303 ? 23.081 75.077 70.784 1.00 18.60 326 THR C CA 1
ATOM 7109 C C . THR C 1 303 ? 24.447 75.532 70.317 1.00 18.85 326 THR C C 1
ATOM 7110 O O . THR C 1 303 ? 25.279 75.983 71.108 1.00 20.52 326 THR C O 1
ATOM 7114 N N . ARG C 1 304 ? 24.661 75.407 69.019 1.00 19.60 327 ARG C N 1
ATOM 7115 C CA . ARG C 1 304 ? 25.889 75.867 68.405 1.00 19.03 327 ARG C CA 1
ATOM 7116 C C . ARG C 1 304 ? 25.650 77.131 67.581 1.00 21.34 327 ARG C C 1
ATOM 7117 O O . ARG C 1 304 ? 26.471 77.492 66.743 1.00 28.00 327 ARG C O 1
ATOM 7125 N N . GLU C 1 305 ? 24.516 77.790 67.783 1.00 22.03 328 GLU C N 1
ATOM 7126 C CA . GLU C 1 305 ? 24.297 79.073 67.116 1.00 21.43 328 GLU C CA 1
ATOM 7127 C C . GLU C 1 305 ? 23.886 80.197 68.059 1.00 20.97 328 GLU C C 1
ATOM 7128 O O . GLU C 1 305 ? 23.445 81.252 67.612 1.00 25.50 328 GLU C O 1
ATOM 7134 N N . GLY C 1 306 ? 24.027 79.982 69.362 1.00 24.49 329 GLY C N 1
ATOM 7135 C CA . GLY C 1 306 ? 23.721 81.033 70.310 1.00 23.57 329 GLY C CA 1
ATOM 7136 C C . GLY C 1 306 ? 22.238 81.162 70.586 1.00 25.37 329 GLY C C 1
ATOM 7137 O O . GLY C 1 306 ? 21.442 80.333 70.139 1.00 27.52 329 GLY C O 1
#

Secondary structure (DSSP, 8-state):
-EEEEEE----TTSS-TTGGGHHHHHHHTTHHHHHHHTT-EEEEEEE--PPP-TT-PPBTTTB-SHHHHHHHHHHHHHHHHHHHHTT-EEEEE-S-GGGHHHHHHHHHHH-TT-EEEEESSS-----TTT-SS--GGG-GGGGTBGGGGGGSPPPTT-TT----B-GGGEEEEEE----HHHHHHHHHTT-EEEEHHHHHHH-HHHHHHHHHHHHHSSS---EEEEEEGGGB-TTT--SSSS--SS-B-HHHHHHHHHHHHHTT-EEEEEEE---GGG-SSHHHHHHHHHHHHHHHHHHTT--S--/-EEEEEE----TTSS-TTGGGHHHHHHHTTHHHHHHHTT-EEEEEEE--PPP-TT-PPBTTTB-SHHHHHHHHHHHHHHHHHHHHTT-EEEEE-S-TTHHHHHHHHHHHH-TT-EEEEESSS-----TTT-SS--GGGSHHHHHBGGGGGGS---TT-TT----B-GGGEEEEEE----HHHHHHHHHTT-EEEEHHHHHHH-HHHHHHHHHHHHHSSS---EEEEEEGGGB-TTT--SSSS--SS-B-HHHHHHHHHHHHHHT-EEEEEEE---GGG-SSHHHHHHHHHHHHHHHHHHTT--S--/-EEEEEE----TTSS-TTGGGHHHHHHHTTHHHHHHHTT-EEEEEEE--PPP-TT-PPBTTTB-SHHHHHHHHHHHHHHHHHHHHTT-EEEEE-S-GGGHHHHHHHHHHH-TT-EEEEESSS-----TTT-SS--GGG-GGGGTBGGGGGGSPPPTT-TT----B-GGGEEEEEE----HHHHHHHHHTT-EEEEHHHHHHH-HHHHHHHHHHHHHSSS---EEEEEEGGGB-TTT--SSSS--SS-B-HHHHHHHHHHHHHHT-EEEEEEE---GGG-SSHHHHHHHHHHHHHHHHHHTT--S--

InterPro domains:
  IPR006035 Ureohydrolase [PF00491] (25-321)
  IPR006035 Ureohydrolase [PIRSF036979] (22-321)
  IPR006035 Ureohydrolase [PR00116] (116-131)
  IPR006035 Ureohydrolase [PR00116] (139-166)
  IPR006035 Ureohydrolase [PR00116] (196-214)
  IPR006035 Ureohydrolase [PR00116] (246-275)
  IPR006035 Ureohydrolase [PR00116] (281-295)
  IPR006035 Ureohydrolase [PS51409] (14-330)
  IPR006035 Ureohydrolase [PTHR43782] (5-331)
  IPR014033 Arginase [TIGR01229] (28-327)
  IPR014033 Arginase [cd09989] (26-321)
  IPR020855 Ureohydrolase, manganese-binding site [PS01053] (249-270)
  IPR023696 Ureohydrolase domain superfamily [SSF52768] (25-325)

CATH classification: 3.40.800.10

GO terms:
  GO:0004053 arginase activity (F, IMP)
  GO:2000774 positive regulation of cellular senescence (P, IDA)
  GO:0004053 arginase activity (F, EXP)
  GO:0032720 negative regulation of tumor necrosis factor production (P, IMP)
  GO:0005739 mitochondrion (C, TAS)
  GO:0004053 arginase activity (F, TAS)
  GO:0006809 nitric oxide biosynthetic process (P, TAS)
  GO:0005739 mitochondrion (C, HTP)
  GO:0005759 mitochondrial matrix (C, TAS)
  GO:0005515 protein binding (F, IPI)
  GO:0005739 mitochondrion (C, IDA)

Nearest PDB structures (foldseek):
  8rgu-assembly1_A  TM=1.001E+00  e=1.910E-59  Homo sapiens
  9frv-assembly1_C  TM=1.001E+00  e=4.955E-58  Homo sapiens
  8rgu-assembly1_B  TM=1.001E+00  e=1.041E-57  Homo sapiens
  1hqg-assembly1_A  TM=9.950E-01  e=6.329E-46  Rattus norvegicus
  1t5g-assembly1_A  TM=9.947E-01  e=7.814E-45  Rattus norvegicus

Sequence (918 aa):
HSVAVIGAPFSQQGQKRKGVEHGPAAIREEAGLMKRLSSSSLGCHLKDFGDLSFTPVPKDDLYNNLIVNPRSVGLANQELAEVVSRAVSDGYSCVTLGGDHSLAIGTISGHARHCPDLCVVWVDAHADINTPLTTSSGNLHGQPVSFLLRELQQDKVPQLPGFSWIKPCISSSASIVYIGLRDVDPPEHFILKNYDIQYFSMRDIDRLGIQKVMERTFDDLLIGKRQRPIHLSFDIDAFDPTLAPATGTTPVVGGLTYREGMYIAEEIHNTGLLSALDLVEVNPQLATSEEEAKTTTANLAVDVIASSSFGQTREGHSVAVIGAPFSQGQKRKGVEHGPAAIREAGLMKRLSSSLGCHLKDFGDLSFTPVPKDDLYNNLIVVNPRSVGLANQELAEVVSRAVSDGYSCCVTLGGDHSLAIGTISGHARHCPDLCVVWVDAHADINTPLTTSSGNLHGQPVSFLLRELQQDDKVPQLPGFSWIKPCISSSASIVYIGLRDVDPPEHFILKNYDIQYFSMRDIDRLGIQKVMERTFDDLLIGKRQRPIHLSFDIDAFDPTLAPATGTPVVGGLTYREGMYIAEEIHNTGLLSALDLVEVNPQLATSEEEAKTTTANLAVDVIASSSFGQTREGHSVAVIGAPFSQGQKRKGVEHGPAAIREAGLMKKRLSSSLGCHLKDFGDLSFTPVPKDDLYNNLIVNPRSVGLANQELAEVVSRAVSDGYSCCVTLGGDHSLAIGTISGHARHCPDLCVVWVDAHADINTPLTTSSGNLHGQPVSFLLRRELQQDKVPQLPGFSWIKPCISSSASIVYIGLRDVDPPEHFILKNYDIQYFSMRDIDRLGIQKVMERTFDDLLIGKRQRPIHLSFDIDAFDPTLAPATGTTPVVGGLTYREGMYIAEEIHNTGLLSALDLVEVNPQLATSEEEAKTTTANLAVDVIASSSFGQTREG

Organism: Homo sapiens (NCBI:txid9606)

Radius of gyration: 30.04 Å; Cα contacts (8 Å, |Δi|>4): 2281; chains: 3; bounding box: 72×81×79 Å